Protein AF-0000000084597055 (afdb_homodimer)

Structure (mmCIF, N/CA/C/O backbone):
data_AF-0000000084597055-model_v1
#
loop_
_entity.id
_entity.type
_entity.pdbx_description
1 polymer 'Putative transmembrane protein'
#
loop_
_atom_site.group_PDB
_atom_site.id
_atom_site.type_symbol
_atom_site.label_atom_id
_atom_site.label_alt_id
_atom_site.label_comp_id
_atom_site.label_asym_id
_atom_site.label_entity_id
_atom_site.label_seq_id
_atom_site.pdbx_PDB_ins_code
_atom_site.Cartn_x
_atom_site.Cartn_y
_atom_site.Cartn_z
_atom_site.occupancy
_atom_site.B_iso_or_equiv
_atom_site.auth_seq_id
_atom_site.auth_comp_id
_atom_site.auth_asym_id
_atom_site.auth_atom_id
_atom_site.pdbx_PDB_model_num
ATOM 1 N N . MET A 1 1 ? 51.719 16.391 -6.469 1 19.86 1 MET A N 1
ATOM 2 C CA . MET A 1 1 ? 51.812 16.781 -5.066 1 19.86 1 MET A CA 1
ATOM 3 C C . MET A 1 1 ? 50.75 16.078 -4.23 1 19.86 1 MET A C 1
ATOM 5 O O . MET A 1 1 ? 49.688 15.695 -4.746 1 19.86 1 MET A O 1
ATOM 9 N N . SER A 1 2 ? 51.156 15.594 -3.059 1 24.47 2 SER A N 1
ATOM 10 C CA . SER A 1 2 ? 50.594 14.547 -2.217 1 24.47 2 SER A CA 1
ATOM 11 C C . SER A 1 2 ? 49.156 14.898 -1.775 1 24.47 2 SER A C 1
ATOM 13 O O . SER A 1 2 ? 48.938 16 -1.281 1 24.47 2 SER A O 1
ATOM 15 N N . LEU A 1 3 ? 48.156 14.359 -2.572 1 30.52 3 LEU A N 1
ATOM 16 C CA . LEU A 1 3 ? 46.75 14.461 -2.225 1 30.52 3 LEU A CA 1
ATOM 17 C C . LEU A 1 3 ? 46.562 14.352 -0.718 1 30.52 3 LEU A C 1
ATOM 19 O O . LEU A 1 3 ? 45.406 14.359 -0.235 1 30.52 3 LEU A O 1
ATOM 23 N N . LEU A 1 4 ? 47.5 13.734 0.01 1 32 4 LEU A N 1
ATOM 24 C CA . LEU A 1 4 ? 47.5 13.703 1.469 1 32 4 LEU A CA 1
ATOM 25 C C . LEU A 1 4 ? 47.75 15.102 2.039 1 32 4 LEU A C 1
ATOM 27 O O . LEU A 1 4 ? 48.5 15.883 1.48 1 32 4 LEU A O 1
ATOM 31 N N . PRO A 1 5 ? 46.844 15.859 2.656 1 31.8 5 PRO A N 1
ATOM 32 C CA . PRO A 1 5 ? 47.219 17.141 3.24 1 31.8 5 PRO A CA 1
ATOM 33 C C . PRO A 1 5 ? 48.719 17.219 3.562 1 31.8 5 PRO A C 1
ATOM 35 O O . PRO A 1 5 ? 49.344 16.188 3.818 1 31.8 5 PRO A O 1
ATOM 38 N N . PRO A 1 6 ? 49.375 18.312 3.029 1 28.05 6 PRO A N 1
ATOM 39 C CA . PRO A 1 6 ? 50.781 18.406 3.42 1 28.05 6 PRO A CA 1
ATOM 40 C C . PRO A 1 6 ? 51 18.219 4.922 1 28.05 6 PRO A C 1
ATOM 42 O O . PRO A 1 6 ? 50.219 18.734 5.723 1 28.05 6 PRO A O 1
ATOM 45 N N . PHE A 1 7 ? 51.469 17.156 5.422 1 29.77 7 PHE A N 1
ATOM 46 C CA . PHE A 1 7 ? 51.938 17.141 6.809 1 29.77 7 PHE A CA 1
ATOM 47 C C . PHE A 1 7 ? 52.562 18.469 7.176 1 29.77 7 PHE A C 1
ATOM 49 O O . PHE A 1 7 ? 53.219 19.109 6.34 1 29.77 7 PHE A O 1
ATOM 56 N N . GLU A 1 8 ? 51.969 19.328 8 1 31.2 8 GLU A N 1
ATOM 57 C CA . GLU A 1 8 ? 52.719 20.484 8.5 1 31.2 8 GLU A CA 1
ATOM 58 C C . GLU A 1 8 ? 54.219 20.266 8.367 1 31.2 8 GLU A C 1
ATOM 60 O O . GLU A 1 8 ? 54.719 19.156 8.555 1 31.2 8 GLU A O 1
ATOM 65 N N . ASP A 1 9 ? 54.875 21.188 7.711 1 30.33 9 ASP A N 1
ATOM 66 C CA . ASP A 1 9 ? 56.312 21.391 7.664 1 30.33 9 ASP A CA 1
ATOM 67 C C . ASP A 1 9 ? 56.938 21.219 9.047 1 30.33 9 ASP A C 1
ATOM 69 O O . ASP A 1 9 ? 57.094 22.172 9.797 1 30.33 9 ASP A O 1
ATOM 73 N N . VAL A 1 10 ? 56.562 20.375 9.969 1 30 10 VAL A N 1
ATOM 74 C CA . VAL A 1 10 ? 57.5 20.266 11.078 1 30 10 VAL A CA 1
ATOM 75 C C . VAL A 1 10 ? 58.938 20.312 10.539 1 30 10 VAL A C 1
ATOM 77 O O . VAL A 1 10 ? 59.188 19.906 9.398 1 30 10 VAL A O 1
ATOM 80 N N . HIS A 1 11 ? 59.906 21.031 11.172 1 30.56 11 HIS A N 1
ATOM 81 C CA . HIS A 1 11 ? 61.375 21.109 10.977 1 30.56 11 HIS A CA 1
ATOM 82 C C . HIS A 1 11 ? 61.906 19.844 10.305 1 30.56 11 HIS A C 1
ATOM 84 O O . HIS A 1 11 ? 61.281 18.781 10.406 1 30.56 11 HIS A O 1
ATOM 90 N N . SER A 1 12 ? 62.906 19.969 9.391 1 34.53 12 SER A N 1
ATOM 91 C CA . SER A 1 12 ? 63.875 19.078 8.734 1 34.53 12 SER A CA 1
ATOM 92 C C . SER A 1 12 ? 64.25 17.906 9.633 1 34.53 12 SER A C 1
ATOM 94 O O . SER A 1 12 ? 65.312 17.359 9.539 1 34.53 12 SER A O 1
ATOM 96 N N . SER A 1 13 ? 63.844 17.938 10.898 1 33.59 13 SER A N 1
ATOM 97 C CA . SER A 1 13 ? 64.375 16.812 11.688 1 33.59 13 SER A CA 1
ATOM 98 C C . SER A 1 13 ? 64.125 15.492 10.961 1 33.59 13 SER A C 1
ATOM 100 O O . SER A 1 13 ? 63.312 15.398 10.055 1 33.59 13 SER A O 1
ATOM 102 N N . ARG A 1 14 ? 64.75 14.258 11.578 1 33.31 14 ARG A N 1
ATOM 103 C CA . ARG A 1 14 ? 64.812 12.852 11.203 1 33.31 14 ARG A CA 1
ATOM 104 C C . ARG A 1 14 ? 63.438 12.336 10.781 1 33.31 14 ARG A C 1
ATOM 106 O O . ARG A 1 14 ? 62.562 12.07 11.633 1 33.31 14 ARG A O 1
ATOM 113 N N . LEU A 1 15 ? 62.688 12.883 9.914 1 40.34 15 LEU A N 1
ATOM 114 C CA . LEU A 1 15 ? 61.625 12.023 9.414 1 40.34 15 LEU A CA 1
ATOM 115 C C . LEU A 1 15 ? 61.969 10.555 9.633 1 40.34 15 LEU A C 1
ATOM 117 O O . LEU A 1 15 ? 63 10.078 9.164 1 40.34 15 LEU A O 1
ATOM 121 N N . ASN A 1 16 ? 61.75 10.055 10.82 1 49.59 16 ASN A N 1
ATOM 122 C CA . ASN A 1 16 ? 62.031 8.672 11.172 1 49.59 16 ASN A CA 1
ATOM 123 C C . ASN A 1 16 ? 61.906 7.742 9.969 1 49.59 16 ASN A C 1
ATOM 125 O O . ASN A 1 16 ? 61 7.91 9.148 1 49.59 16 ASN A O 1
ATOM 129 N N . SER A 1 17 ? 62.969 7.285 9.312 1 64.94 17 SER A N 1
ATOM 130 C CA . SER A 1 17 ? 63.188 6.305 8.258 1 64.94 17 SER A CA 1
ATOM 131 C C . SER A 1 17 ? 62 5.363 8.094 1 64.94 17 SER A C 1
ATOM 133 O O . SER A 1 17 ? 61.656 4.992 6.973 1 64.94 17 SER A O 1
ATOM 135 N N . ARG A 1 18 ? 61.281 5.25 9.148 1 69.75 18 ARG A N 1
ATOM 136 C CA . ARG A 1 18 ? 60.188 4.293 9.102 1 69.75 18 ARG A CA 1
ATOM 137 C C . ARG A 1 18 ? 58.938 4.906 8.453 1 69.75 18 ARG A C 1
ATOM 139 O O . ARG A 1 18 ? 58.312 4.277 7.605 1 69.75 18 ARG A O 1
ATOM 146 N N . GLU A 1 19 ? 58.625 6.195 8.703 1 75.81 19 GLU A N 1
ATOM 147 C CA . GLU A 1 19 ? 57.469 6.867 8.141 1 75.81 19 GLU A CA 1
ATOM 148 C C . GLU A 1 19 ? 57.625 7.109 6.645 1 75.81 19 GLU A C 1
ATOM 150 O O . GLU A 1 19 ? 56.688 6.977 5.875 1 75.81 19 GLU A O 1
ATOM 155 N N . GLY A 1 20 ? 58.781 7.48 6.289 1 77.12 20 GLY A N 1
ATOM 156 C CA . GLY A 1 20 ? 59.094 7.66 4.879 1 77.12 20 GLY A CA 1
ATOM 157 C C . GLY A 1 20 ? 58.938 6.387 4.07 1 77.12 20 GLY A C 1
ATOM 158 O O . GLY A 1 20 ? 58.406 6.41 2.951 1 77.12 20 GLY A O 1
ATOM 159 N N . LEU A 1 21 ? 59.312 5.344 4.719 1 82.81 21 LEU A N 1
ATOM 160 C CA . LEU A 1 21 ? 59.188 4.047 4.059 1 82.81 21 LEU A CA 1
ATOM 161 C C . LEU A 1 21 ? 57.719 3.65 3.908 1 82.81 21 LEU A C 1
ATOM 163 O O . LEU A 1 21 ? 57.312 3.131 2.865 1 82.81 21 LEU A O 1
ATOM 167 N N . GLU A 1 22 ? 57.031 3.891 4.922 1 86.56 22 GLU A N 1
ATOM 168 C CA . GLU A 1 22 ? 55.594 3.564 4.879 1 86.56 22 GLU A CA 1
ATOM 169 C C . GLU A 1 22 ? 54.875 4.379 3.812 1 86.56 22 GLU A C 1
ATOM 171 O O . GLU A 1 22 ? 54.031 3.854 3.088 1 86.56 22 GLU A O 1
ATOM 176 N N . GLU A 1 23 ? 55.188 5.574 3.721 1 87 23 GLU A N 1
ATOM 177 C CA . GLU A 1 23 ? 54.594 6.434 2.701 1 87 23 GLU A CA 1
ATOM 178 C C . GLU A 1 23 ? 54.938 5.945 1.298 1 87 23 GLU A C 1
ATOM 180 O O . GLU A 1 23 ? 54.094 5.984 0.395 1 87 23 GLU A O 1
ATOM 185 N N . TRP A 1 24 ? 56.156 5.582 1.255 1 86.38 24 TRP A N 1
ATOM 186 C CA . TRP A 1 24 ? 56.594 5.07 -0.033 1 86.38 24 TRP A CA 1
ATOM 187 C C . TRP A 1 24 ? 55.875 3.791 -0.402 1 86.38 24 TRP A C 1
ATOM 189 O O . TRP A 1 24 ? 55.469 3.598 -1.561 1 86.38 24 TRP A O 1
ATOM 199 N N . MET A 1 25 ? 55.656 2.959 0.497 1 90.06 25 MET A N 1
ATOM 200 C CA . MET A 1 25 ? 54.938 1.718 0.261 1 90.06 25 MET A CA 1
ATOM 201 C C . MET A 1 25 ? 53.469 2.004 -0.143 1 90.06 25 MET A C 1
ATOM 203 O O . MET A 1 25 ? 52.969 1.389 -1.073 1 90.06 25 MET A O 1
ATOM 207 N N . VAL A 1 26 ? 52.906 2.924 0.535 1 92.44 26 VAL A N 1
ATOM 208 C CA . VAL A 1 26 ? 51.531 3.277 0.254 1 92.44 26 VAL A CA 1
ATOM 209 C C . VAL A 1 26 ? 51.406 3.871 -1.148 1 92.44 26 VAL A C 1
ATOM 211 O O . VAL A 1 26 ? 50.5 3.531 -1.905 1 92.44 26 VAL A O 1
ATOM 214 N N . ARG A 1 27 ? 52.312 4.676 -1.543 1 90.69 27 ARG A N 1
ATOM 215 C CA . ARG A 1 27 ? 52.312 5.293 -2.863 1 90.69 27 ARG A CA 1
ATOM 216 C C . ARG A 1 27 ? 52.438 4.246 -3.963 1 90.69 27 ARG A C 1
ATOM 218 O O . ARG A 1 27 ? 51.75 4.336 -4.996 1 90.69 27 ARG A O 1
ATOM 225 N N . GLY A 1 28 ? 53.312 3.375 -3.695 1 90.06 28 GLY A N 1
ATOM 226 C CA . GLY A 1 28 ? 53.469 2.289 -4.652 1 90.06 28 GLY A CA 1
ATOM 227 C C . GLY A 1 28 ? 52.219 1.448 -4.789 1 90.06 28 GLY A C 1
ATOM 228 O O . GLY A 1 28 ? 51.844 1.032 -5.895 1 90.06 28 GLY A O 1
ATOM 229 N N . THR A 1 29 ? 51.656 1.219 -3.684 1 93.38 29 THR A N 1
ATOM 230 C CA . THR A 1 29 ? 50.438 0.435 -3.684 1 93.38 29 THR A CA 1
ATOM 231 C C . THR A 1 29 ? 49.312 1.194 -4.383 1 93.38 29 THR A C 1
ATOM 233 O O . THR A 1 29 ? 48.5 0.597 -5.094 1 93.38 29 THR A O 1
ATOM 236 N N . LEU A 1 30 ? 49.188 2.482 -4.203 1 93.81 30 LEU A N 1
ATOM 237 C CA . LEU A 1 30 ? 48.156 3.295 -4.824 1 93.81 30 LEU A CA 1
ATOM 238 C C . LEU A 1 30 ? 48.25 3.234 -6.348 1 93.81 30 LEU A C 1
ATOM 240 O O . LEU A 1 30 ? 47.25 3.277 -7.043 1 93.81 30 LEU A O 1
ATOM 244 N N . ILE A 1 31 ? 49.438 3.127 -6.836 1 92.69 31 ILE A N 1
ATOM 245 C CA . ILE A 1 31 ? 49.625 3.014 -8.281 1 92.69 31 ILE A CA 1
ATOM 246 C C . ILE A 1 31 ? 49.031 1.696 -8.773 1 92.69 31 ILE A C 1
ATOM 248 O O . ILE A 1 31 ? 48.406 1.654 -9.828 1 92.69 31 ILE A O 1
ATOM 252 N N . GLN A 1 32 ? 49.25 0.709 -7.988 1 94.06 32 GLN A N 1
ATOM 253 C CA . GLN A 1 32 ? 48.688 -0.583 -8.352 1 94.06 32 GLN A CA 1
ATOM 254 C C . GLN A 1 32 ? 47.156 -0.556 -8.258 1 94.06 32 GLN A C 1
ATOM 256 O O . GLN A 1 32 ? 46.469 -1.129 -9.102 1 94.06 32 GLN A O 1
ATOM 261 N N . VAL A 1 33 ? 46.688 0.028 -7.215 1 96.5 33 VAL A N 1
ATOM 262 C CA . VAL A 1 33 ? 45.25 0.16 -7.02 1 96.5 33 VAL A CA 1
ATOM 263 C C . VAL A 1 33 ? 44.625 0.922 -8.195 1 96.5 33 VAL A C 1
ATOM 265 O O . VAL A 1 33 ? 43.562 0.554 -8.688 1 96.5 33 VAL A O 1
ATOM 268 N N . GLU A 1 34 ? 45.25 1.913 -8.648 1 95.44 34 GLU A N 1
ATOM 269 C CA . GLU A 1 34 ? 44.781 2.691 -9.789 1 95.44 34 GLU A CA 1
ATOM 270 C C . GLU A 1 34 ? 44.688 1.832 -11.047 1 95.44 34 GLU A C 1
ATOM 272 O O . GLU A 1 34 ? 43.719 1.893 -11.781 1 95.44 34 GLU A O 1
ATOM 277 N N . ARG A 1 35 ? 45.688 1.062 -11.266 1 94.19 35 ARG A N 1
ATOM 278 C CA . ARG A 1 35 ? 45.688 0.184 -12.438 1 94.19 35 ARG A CA 1
ATOM 279 C C . ARG A 1 35 ? 44.562 -0.838 -12.375 1 94.19 35 ARG A C 1
ATOM 281 O O . ARG A 1 35 ? 43.906 -1.092 -13.383 1 94.19 35 ARG A O 1
ATOM 288 N N . GLU A 1 36 ? 44.438 -1.375 -11.234 1 96.44 36 GLU A N 1
ATOM 289 C CA . GLU A 1 36 ? 43.406 -2.379 -11.07 1 96.44 36 GLU A CA 1
ATOM 290 C C . GLU A 1 36 ? 42.031 -1.753 -11.172 1 96.44 36 GLU A C 1
ATOM 292 O O . GLU A 1 36 ? 41.094 -2.355 -11.727 1 96.44 36 GLU A O 1
ATOM 297 N N . ALA A 1 37 ? 41.844 -0.58 -10.625 1 96.69 37 ALA A N 1
ATOM 298 C CA . ALA A 1 37 ? 40.562 0.121 -10.727 1 96.69 37 ALA A CA 1
ATOM 299 C C . ALA A 1 37 ? 40.219 0.431 -12.18 1 96.69 37 ALA A C 1
ATOM 301 O O . ALA A 1 37 ? 39.062 0.332 -12.586 1 96.69 37 ALA A O 1
ATOM 302 N N . GLU A 1 38 ? 41.219 0.752 -12.898 1 94.94 38 GLU A N 1
ATOM 303 C CA . GLU A 1 38 ? 41 1.006 -14.32 1 94.94 38 GLU A CA 1
ATOM 304 C C . GLU A 1 38 ? 40.625 -0.275 -15.062 1 94.94 38 GLU A C 1
ATOM 306 O O . GLU A 1 38 ? 39.812 -0.251 -15.977 1 94.94 38 GLU A O 1
ATOM 311 N N . ALA A 1 39 ? 41.25 -1.315 -14.641 1 95.81 39 ALA A N 1
ATOM 312 C CA . ALA A 1 39 ? 40.938 -2.602 -15.258 1 95.81 39 ALA A CA 1
ATOM 313 C C . ALA A 1 39 ? 39.5 -3.029 -14.961 1 95.81 39 ALA A C 1
ATOM 315 O O . ALA A 1 39 ? 38.812 -3.584 -15.828 1 95.81 39 ALA A O 1
ATOM 316 N N . LEU A 1 40 ? 39.125 -2.811 -13.789 1 96.5 40 LEU A N 1
ATOM 317 C CA . LEU A 1 40 ? 37.75 -3.15 -13.406 1 96.5 40 LEU A CA 1
ATOM 318 C C . LEU A 1 40 ? 36.75 -2.314 -14.188 1 96.5 40 LEU A C 1
ATOM 320 O O . LEU A 1 40 ? 35.625 -2.771 -14.461 1 96.5 40 LEU A O 1
ATOM 324 N N . ALA A 1 41 ? 37.125 -1.098 -14.492 1 94.94 41 ALA A N 1
ATOM 325 C CA . ALA A 1 41 ? 36.219 -0.17 -15.172 1 94.94 41 ALA A CA 1
ATOM 326 C C . ALA A 1 41 ? 36.281 -0.367 -16.688 1 94.94 41 ALA A C 1
ATOM 328 O O . ALA A 1 41 ? 35.5 0.248 -17.422 1 94.94 41 ALA A O 1
ATOM 329 N N . ASP A 1 42 ? 37.094 -1.248 -17.062 1 91.38 42 ASP A N 1
ATOM 330 C CA . ASP A 1 42 ? 37.281 -1.475 -18.484 1 91.38 42 ASP A CA 1
ATOM 331 C C . ASP A 1 42 ? 36.125 -2.273 -19.078 1 91.38 42 ASP A C 1
ATOM 333 O O . ASP A 1 42 ? 35.469 -3.064 -18.375 1 91.38 42 ASP A O 1
ATOM 337 N N . ASN A 1 43 ? 35.812 -2.105 -20.312 1 85.25 43 ASN A N 1
ATOM 338 C CA . ASN A 1 43 ? 34.656 -2.684 -20.984 1 85.25 43 ASN A CA 1
ATOM 339 C C . ASN A 1 43 ? 34.875 -4.16 -21.297 1 85.25 43 ASN A C 1
ATOM 341 O O . ASN A 1 43 ? 33.938 -4.949 -21.266 1 85.25 43 ASN A O 1
ATOM 345 N N . GLU A 1 44 ? 36.031 -4.598 -21.578 1 81.62 44 GLU A N 1
ATOM 346 C CA . GLU A 1 44 ? 36.281 -5.949 -22.062 1 81.62 44 GLU A CA 1
ATOM 347 C C . GLU A 1 44 ? 36.5 -6.926 -20.906 1 81.62 44 GLU A C 1
ATOM 349 O O . GLU A 1 44 ? 35.906 -8.008 -20.875 1 81.62 44 GLU A O 1
ATOM 354 N N . ARG A 1 45 ? 37.344 -6.52 -19.922 1 82.56 45 ARG A N 1
ATOM 355 C CA . ARG A 1 45 ? 37.75 -7.48 -18.891 1 82.56 45 ARG A CA 1
ATOM 356 C C . ARG A 1 45 ? 37.188 -7.094 -17.531 1 82.56 45 ARG A C 1
ATOM 358 O O . ARG A 1 45 ? 37.281 -7.863 -16.578 1 82.56 45 ARG A O 1
ATOM 365 N N . GLY A 1 46 ? 36.469 -6.023 -17.484 1 91.12 46 GLY A N 1
ATOM 366 C CA . GLY A 1 46 ? 36.094 -5.512 -16.188 1 91.12 46 GLY A CA 1
ATOM 367 C C . GLY A 1 46 ? 34.688 -5.965 -15.758 1 91.12 46 GLY A C 1
ATOM 368 O O . GLY A 1 46 ? 34.281 -7.074 -16.078 1 91.12 46 GLY A O 1
ATOM 369 N N . LEU A 1 47 ? 34.094 -5.211 -14.953 1 93.5 47 LEU A N 1
ATOM 370 C CA . LEU A 1 47 ? 32.781 -5.531 -14.383 1 93.5 47 LEU A CA 1
ATOM 371 C C . LEU A 1 47 ? 31.672 -5.305 -15.406 1 93.5 47 LEU A C 1
ATOM 373 O O . LEU A 1 47 ? 31.844 -4.516 -16.344 1 93.5 47 LEU A O 1
ATOM 377 N N . ASN A 1 48 ? 30.609 -6.008 -15.242 1 91 48 ASN A N 1
ATOM 378 C CA . ASN A 1 48 ? 29.484 -5.965 -16.172 1 91 48 ASN A CA 1
ATOM 379 C C . ASN A 1 48 ? 28.797 -4.598 -16.172 1 91 48 ASN A C 1
ATOM 381 O O . ASN A 1 48 ? 28.828 -3.893 -15.156 1 91 48 ASN A O 1
ATOM 385 N N . ARG A 1 49 ? 28.266 -4.297 -17.266 1 92.25 49 ARG A N 1
ATOM 386 C CA . ARG A 1 49 ? 27.516 -3.055 -17.438 1 92.25 49 ARG A CA 1
ATOM 387 C C . ARG A 1 49 ? 26.016 -3.314 -17.469 1 92.25 49 ARG A C 1
ATOM 389 O O . ARG A 1 49 ? 25.578 -4.418 -17.812 1 92.25 49 ARG A O 1
ATOM 396 N N . GLY A 1 50 ? 25.266 -2.305 -17.078 1 89.5 50 GLY A N 1
ATOM 397 C CA . GLY A 1 50 ? 23.812 -2.436 -17.047 1 89.5 50 GLY A CA 1
ATOM 398 C C . GLY A 1 50 ? 23.172 -2.273 -18.406 1 89.5 50 GLY A C 1
ATOM 399 O O . GLY A 1 50 ? 22.047 -2.723 -18.625 1 89.5 50 GLY A O 1
ATOM 400 N N . ALA A 1 51 ? 23.859 -1.671 -19.312 1 87.69 51 ALA A N 1
ATOM 401 C CA . ALA A 1 51 ? 23.328 -1.447 -20.641 1 87.69 51 ALA A CA 1
ATOM 402 C C . ALA A 1 51 ? 23.062 -2.771 -21.359 1 87.69 51 ALA A C 1
ATOM 404 O O . ALA A 1 51 ? 23.922 -3.662 -21.359 1 87.69 51 ALA A O 1
ATOM 405 N N . GLY A 1 52 ? 21.938 -2.961 -21.922 1 84.88 52 GLY A N 1
ATOM 406 C CA . GLY A 1 52 ? 21.594 -4.16 -22.656 1 84.88 52 GLY A CA 1
ATOM 407 C C . GLY A 1 52 ? 21.109 -5.293 -21.781 1 84.88 52 GLY A C 1
ATOM 408 O O . GLY A 1 52 ? 21.188 -6.461 -22.156 1 84.88 52 GLY A O 1
ATOM 409 N N . MET A 1 53 ? 20.672 -4.965 -20.656 1 88.69 53 MET A N 1
ATOM 410 C CA . MET A 1 53 ? 20.203 -5.957 -19.703 1 88.69 53 MET A CA 1
ATOM 411 C C . MET A 1 53 ? 19 -6.711 -20.234 1 88.69 53 MET A C 1
ATOM 413 O O . MET A 1 53 ? 18.078 -6.102 -20.766 1 88.69 53 MET A O 1
ATOM 417 N N . THR A 1 54 ? 19.062 -8.023 -20.156 1 91.12 54 THR A N 1
ATOM 418 C CA . THR A 1 54 ? 17.953 -8.906 -20.531 1 91.12 54 THR A CA 1
ATOM 419 C C . THR A 1 54 ? 17.594 -9.844 -19.375 1 91.12 54 THR A C 1
ATOM 421 O O . THR A 1 54 ? 18.375 -9.992 -18.438 1 91.12 54 THR A O 1
ATOM 424 N N . TRP A 1 55 ? 16.469 -10.406 -19.484 1 91.94 55 TRP A N 1
ATOM 425 C CA . TRP A 1 55 ? 16.047 -11.305 -18.422 1 91.94 55 TRP A CA 1
ATOM 426 C C . TRP A 1 55 ? 16.922 -12.555 -18.391 1 91.94 55 TRP A C 1
ATOM 428 O O . TRP A 1 55 ? 17.172 -13.125 -17.312 1 91.94 55 TRP A O 1
ATOM 438 N N . ASP A 1 56 ? 17.422 -12.961 -19.516 1 88.06 56 ASP A N 1
ATOM 439 C CA . ASP A 1 56 ? 18.328 -14.102 -19.562 1 88.06 56 ASP A CA 1
ATOM 440 C C . ASP A 1 56 ? 19.578 -13.836 -18.719 1 88.06 56 ASP A C 1
ATOM 442 O O . ASP A 1 56 ? 20.062 -14.727 -18.016 1 88.06 56 ASP A O 1
ATOM 446 N N . LEU A 1 57 ? 20.031 -12.648 -18.797 1 87.75 57 LEU A N 1
ATOM 447 C CA . LEU A 1 57 ? 21.188 -12.258 -18.016 1 87.75 57 LEU A CA 1
ATOM 448 C C . LEU A 1 57 ? 20.875 -12.242 -16.516 1 87.75 57 LEU A C 1
ATOM 450 O O . LEU A 1 57 ? 21.688 -12.656 -15.703 1 87.75 57 LEU A O 1
ATOM 454 N N . LEU A 1 58 ? 19.703 -11.812 -16.141 1 90.12 58 LEU A N 1
ATOM 455 C CA . LEU A 1 58 ? 19.312 -11.648 -14.75 1 90.12 58 LEU A CA 1
ATOM 456 C C . LEU A 1 58 ? 18.938 -12.992 -14.133 1 90.12 58 LEU A C 1
ATOM 458 O O . LEU A 1 58 ? 19 -13.156 -12.906 1 90.12 58 LEU A O 1
ATOM 462 N N . ASP A 1 59 ? 18.531 -13.891 -14.953 1 86.75 59 ASP A N 1
ATOM 463 C CA . ASP A 1 59 ? 18.109 -15.203 -14.469 1 86.75 59 ASP A CA 1
ATOM 464 C C . ASP A 1 59 ? 19.328 -16.094 -14.18 1 86.75 59 ASP A C 1
ATOM 466 O O . ASP A 1 59 ? 19.219 -17.062 -13.43 1 86.75 59 ASP A O 1
ATOM 470 N N . ASP A 1 60 ? 20.344 -15.664 -14.773 1 84.44 60 ASP A N 1
ATOM 471 C CA . ASP A 1 60 ? 21.578 -16.406 -14.539 1 84.44 60 ASP A CA 1
ATOM 472 C C . ASP A 1 60 ? 22.266 -15.93 -13.258 1 84.44 60 ASP A C 1
ATOM 474 O O . ASP A 1 60 ? 22.828 -14.836 -13.227 1 84.44 60 ASP A O 1
ATOM 478 N N . THR A 1 61 ? 22.375 -16.734 -12.305 1 81.06 61 THR A N 1
ATOM 479 C CA . THR A 1 61 ? 22.906 -16.391 -10.984 1 81.06 61 THR A CA 1
ATOM 480 C C . THR A 1 61 ? 24.391 -16.078 -11.07 1 81.06 61 THR A C 1
ATOM 482 O O . THR A 1 61 ? 24.922 -15.32 -10.258 1 81.06 61 THR A O 1
ATOM 485 N N . SER A 1 62 ? 25 -16.641 -12.086 1 81.06 62 SER A N 1
ATOM 486 C CA . SER A 1 62 ? 26.422 -16.422 -12.242 1 81.06 62 SER A CA 1
ATOM 487 C C . SER A 1 62 ? 26.719 -14.977 -12.656 1 81.06 62 SER A C 1
ATOM 489 O O . SER A 1 62 ? 27.781 -14.438 -12.352 1 81.06 62 SER A O 1
ATOM 491 N N . ASN A 1 63 ? 25.844 -14.375 -13.297 1 83.56 63 ASN A N 1
ATOM 492 C CA . ASN A 1 63 ? 26.016 -12.984 -13.703 1 83.56 63 ASN A CA 1
ATOM 493 C C . ASN A 1 63 ? 25.812 -12.023 -12.539 1 83.56 63 ASN A C 1
ATOM 495 O O . ASN A 1 63 ? 26.406 -10.953 -12.5 1 83.56 63 ASN A O 1
ATOM 499 N N . LEU A 1 64 ? 25.062 -12.461 -11.664 1 85.19 64 LEU A N 1
ATOM 500 C CA . LEU A 1 64 ? 24.75 -11.609 -10.523 1 85.19 64 LEU A CA 1
ATOM 501 C C . LEU A 1 64 ? 25.906 -11.586 -9.531 1 85.19 64 LEU A C 1
ATOM 503 O O . LEU A 1 64 ? 26.109 -10.594 -8.836 1 85.19 64 LEU A O 1
ATOM 507 N N . ASP A 1 65 ? 26.547 -12.68 -9.5 1 89.75 65 ASP A N 1
ATOM 508 C CA . ASP A 1 65 ? 27.703 -12.812 -8.617 1 89.75 65 ASP A CA 1
ATOM 509 C C . ASP A 1 65 ? 29 -12.469 -9.352 1 89.75 65 ASP A C 1
ATOM 511 O O . ASP A 1 65 ? 29.531 -13.305 -10.086 1 89.75 65 ASP A O 1
ATOM 515 N N . GLN A 1 66 ? 29.594 -11.359 -9.055 1 92.06 66 GLN A N 1
ATOM 516 C CA . GLN A 1 66 ? 30.781 -10.898 -9.781 1 92.06 66 GLN A CA 1
ATOM 517 C C . GLN A 1 66 ? 32.031 -11.031 -8.922 1 92.06 66 GLN A C 1
ATOM 519 O O . GLN A 1 66 ? 33.062 -10.414 -9.211 1 92.06 66 GLN A O 1
ATOM 524 N N . ARG A 1 67 ? 32 -11.742 -7.887 1 93.31 67 ARG A N 1
ATOM 525 C CA . ARG A 1 67 ? 33.094 -11.852 -6.945 1 93.31 67 ARG A CA 1
ATOM 526 C C . ARG A 1 67 ? 34.312 -12.484 -7.609 1 93.31 67 ARG A C 1
ATOM 528 O O . ARG A 1 67 ? 35.438 -12.008 -7.445 1 93.31 67 ARG A O 1
ATOM 535 N N . HIS A 1 68 ? 34.031 -13.398 -8.445 1 91.75 68 HIS A N 1
ATOM 536 C CA . HIS A 1 68 ? 35.156 -14.086 -9.109 1 91.75 68 HIS A CA 1
ATOM 537 C C . HIS A 1 68 ? 35.875 -13.148 -10.062 1 91.75 68 HIS A C 1
ATOM 539 O O . HIS A 1 68 ? 37.125 -13.125 -10.086 1 91.75 68 HIS A O 1
ATOM 545 N N . THR A 1 69 ? 35.156 -12.406 -10.766 1 93.5 69 THR A N 1
ATOM 546 C CA . THR A 1 69 ? 35.75 -11.438 -11.68 1 93.5 69 THR A CA 1
ATOM 547 C C . THR A 1 69 ? 36.531 -10.383 -10.906 1 93.5 69 THR A C 1
ATOM 549 O O . THR A 1 69 ? 37.656 -10.023 -11.305 1 93.5 69 THR A O 1
ATOM 552 N N . MET A 1 70 ? 36.062 -9.945 -9.82 1 95.75 70 MET A N 1
ATOM 553 C CA . MET A 1 70 ? 36.719 -8.922 -9.016 1 95.75 70 MET A CA 1
ATOM 554 C C . MET A 1 70 ? 38.031 -9.445 -8.43 1 95.75 70 MET A C 1
ATOM 556 O O . MET A 1 70 ? 39.031 -8.742 -8.414 1 95.75 70 MET A O 1
ATOM 560 N N . GLN A 1 71 ? 38 -10.648 -8.023 1 94.31 71 GLN A N 1
ATOM 561 C CA . GLN A 1 71 ? 39.188 -11.258 -7.418 1 94.31 71 GLN A CA 1
ATOM 562 C C . GLN A 1 71 ? 40.281 -11.477 -8.445 1 94.31 71 GLN A C 1
ATOM 564 O O . GLN A 1 71 ? 41.469 -11.305 -8.148 1 94.31 71 GLN A O 1
ATOM 569 N N . THR A 1 72 ? 39.906 -11.758 -9.633 1 93.88 72 THR A N 1
ATOM 570 C CA . THR A 1 72 ? 40.875 -12.078 -10.672 1 93.88 72 THR A CA 1
ATOM 571 C C . THR A 1 72 ? 41.438 -10.812 -11.305 1 93.88 72 THR A C 1
ATOM 573 O O . THR A 1 72 ? 42.625 -10.719 -11.555 1 93.88 72 THR A O 1
ATOM 576 N N . VAL A 1 73 ? 40.656 -9.805 -11.492 1 95.75 73 VAL A N 1
ATOM 577 C CA . VAL A 1 73 ? 41.031 -8.586 -12.195 1 95.75 73 VAL A CA 1
ATOM 578 C C . VAL A 1 73 ? 41.75 -7.641 -11.234 1 95.75 73 VAL A C 1
ATOM 580 O O . VAL A 1 73 ? 42.656 -6.906 -11.633 1 95.75 73 VAL A O 1
ATOM 583 N N . ALA A 1 74 ? 41.312 -7.68 -9.977 1 97.12 74 ALA A N 1
ATOM 584 C CA . ALA A 1 74 ? 41.844 -6.738 -9.008 1 97.12 74 ALA A CA 1
ATOM 585 C C . ALA A 1 74 ? 42.219 -7.441 -7.703 1 97.12 74 ALA A C 1
ATOM 587 O O . ALA A 1 74 ? 41.656 -7.141 -6.648 1 97.12 74 ALA A O 1
ATOM 588 N N . PRO A 1 75 ? 43.25 -8.195 -7.723 1 95.06 75 PRO A N 1
ATOM 589 C CA . PRO A 1 75 ? 43.594 -8.969 -6.535 1 95.06 75 PRO A CA 1
ATOM 590 C C . PRO A 1 75 ? 44.125 -8.094 -5.391 1 95.06 75 PRO A C 1
ATOM 592 O O . PRO A 1 75 ? 43.875 -8.414 -4.223 1 95.06 75 PRO A O 1
ATOM 595 N N . VAL A 1 76 ? 44.812 -7.012 -5.676 1 95.25 76 VAL A N 1
ATOM 596 C CA . VAL A 1 76 ? 45.344 -6.137 -4.637 1 95.25 76 VAL A CA 1
ATOM 597 C C . VAL A 1 76 ? 44.188 -5.422 -3.928 1 95.25 76 VAL A C 1
ATOM 599 O O . VAL A 1 76 ? 44.125 -5.383 -2.697 1 95.25 76 VAL A O 1
ATOM 602 N N . ILE A 1 77 ? 43.281 -4.891 -4.758 1 97.44 77 ILE A N 1
ATOM 603 C CA . ILE A 1 77 ? 42.094 -4.234 -4.18 1 97.44 77 ILE A CA 1
ATOM 604 C C . ILE A 1 77 ? 41.312 -5.227 -3.32 1 97.44 77 ILE A C 1
ATOM 606 O O . ILE A 1 77 ? 40.906 -4.891 -2.213 1 97.44 77 ILE A O 1
ATOM 610 N N . TRP A 1 78 ? 41.156 -6.406 -3.869 1 96.69 78 TRP A N 1
ATOM 611 C CA . TRP A 1 78 ? 40.406 -7.438 -3.145 1 96.69 78 TRP A CA 1
ATOM 612 C C . TRP A 1 78 ? 41.094 -7.758 -1.816 1 96.69 78 TRP A C 1
ATOM 614 O O . TRP A 1 78 ? 40.406 -7.934 -0.797 1 96.69 78 TRP A O 1
ATOM 624 N N . ALA A 1 79 ? 42.406 -7.789 -1.817 1 94.81 79 ALA A N 1
ATOM 625 C CA . ALA A 1 79 ? 43.156 -8.07 -0.599 1 94.81 79 ALA A CA 1
ATOM 626 C C . ALA A 1 79 ? 42.969 -6.953 0.423 1 94.81 79 ALA A C 1
ATOM 628 O O . ALA A 1 79 ? 42.875 -7.211 1.625 1 94.81 79 ALA A O 1
ATOM 629 N N . ILE A 1 80 ? 43.031 -5.824 -0.079 1 96.25 80 ILE A N 1
ATOM 630 C CA . ILE A 1 80 ? 42.844 -4.672 0.799 1 96.25 80 ILE A CA 1
ATOM 631 C C . ILE A 1 80 ? 41.469 -4.703 1.439 1 96.25 80 ILE A C 1
ATOM 633 O O . ILE A 1 80 ? 41.344 -4.555 2.656 1 96.25 80 ILE A O 1
ATOM 637 N N . MET A 1 81 ? 40.438 -4.902 0.621 1 97.31 81 MET A N 1
ATOM 638 C CA . MET A 1 81 ? 39.062 -4.965 1.132 1 97.31 81 MET A CA 1
ATOM 639 C C . MET A 1 81 ? 38.906 -6.113 2.121 1 97.31 81 MET A C 1
ATOM 641 O O . MET A 1 81 ? 38.188 -5.977 3.129 1 97.31 81 MET A O 1
ATOM 645 N N . SER A 1 82 ? 39.5 -7.156 1.802 1 95.69 82 SER A N 1
ATOM 646 C CA . SER A 1 82 ? 39.469 -8.312 2.691 1 95.69 82 SER A CA 1
ATOM 647 C C . SER A 1 82 ? 40.094 -7.992 4.043 1 95.69 82 SER A C 1
ATOM 649 O O . SER A 1 82 ? 39.594 -8.422 5.086 1 95.69 82 SER A O 1
ATOM 651 N N . THR A 1 83 ? 41.188 -7.277 3.975 1 95.44 83 THR A N 1
ATOM 652 C CA . THR A 1 83 ? 41.875 -6.898 5.203 1 95.44 83 THR A CA 1
ATOM 653 C C . THR A 1 83 ? 41 -5.996 6.059 1 95.44 83 THR A C 1
ATOM 655 O O . THR A 1 83 ? 41.031 -6.074 7.289 1 95.44 83 THR A O 1
ATOM 658 N N . ILE A 1 84 ? 40.281 -5.156 5.426 1 96.75 84 ILE A N 1
ATOM 659 C CA . ILE A 1 84 ? 39.406 -4.262 6.156 1 96.75 84 ILE A CA 1
ATOM 660 C C . ILE A 1 84 ? 38.219 -5.055 6.75 1 96.75 84 ILE A C 1
ATOM 662 O O . ILE A 1 84 ? 37.844 -4.844 7.906 1 96.75 84 ILE A O 1
ATOM 666 N N . ALA A 1 85 ? 37.656 -6.023 6.035 1 95.81 85 ALA A N 1
ATOM 667 C CA . ALA A 1 85 ? 36.375 -6.68 6.375 1 95.81 85 ALA A CA 1
ATOM 668 C C . ALA A 1 85 ? 36.625 -7.836 7.344 1 95.81 85 ALA A C 1
ATOM 670 O O . ALA A 1 85 ? 35.719 -8.18 8.133 1 95.81 85 ALA A O 1
ATOM 671 N N . PHE A 1 86 ? 37.781 -8.422 7.305 1 91.44 86 PHE A N 1
ATOM 672 C CA . PHE A 1 86 ? 38.031 -9.617 8.102 1 91.44 86 PHE A CA 1
ATOM 673 C C . PHE A 1 86 ? 38.938 -9.297 9.289 1 91.44 86 PHE A C 1
ATOM 675 O O . PHE A 1 86 ? 39.781 -8.406 9.203 1 91.44 86 PHE A O 1
ATOM 682 N N . LEU A 1 87 ? 38.625 -10 10.43 1 81 87 LEU A N 1
ATOM 683 C CA . LEU A 1 87 ? 39.5 -9.922 11.578 1 81 87 LEU A CA 1
ATOM 684 C C . LEU A 1 87 ? 40.656 -10.906 11.43 1 81 87 LEU A C 1
ATOM 686 O O . LEU A 1 87 ? 40.469 -12.07 11.062 1 81 87 LEU A O 1
ATOM 690 N N . HIS A 1 88 ? 41.844 -10.422 11.367 1 63.06 88 HIS A N 1
ATOM 691 C CA . HIS A 1 88 ? 43 -11.312 11.328 1 63.06 88 HIS A CA 1
ATOM 692 C C . HIS A 1 88 ? 43.5 -11.617 12.734 1 63.06 88 HIS A C 1
ATOM 694 O O . HIS A 1 88 ? 43.875 -10.703 13.469 1 63.06 88 HIS A O 1
ATOM 700 N N . ARG A 1 89 ? 42.844 -12.461 13.672 1 49.06 89 ARG A N 1
ATOM 701 C CA . ARG A 1 89 ? 43.406 -12.797 14.977 1 49.06 89 ARG A CA 1
ATOM 702 C C . ARG A 1 89 ? 44.75 -13.492 14.836 1 49.06 89 ARG A C 1
ATOM 704 O O . ARG A 1 89 ? 44.875 -14.453 14.078 1 49.06 89 ARG A O 1
ATOM 711 N N . PRO A 1 90 ? 45.75 -12.914 15.406 1 42.75 90 PRO A N 1
ATOM 712 C CA . PRO A 1 90 ? 47 -13.68 15.484 1 42.75 90 PRO A CA 1
ATOM 713 C C . PRO A 1 90 ? 46.844 -15.008 16.219 1 42.75 90 PRO A C 1
ATOM 715 O O . PRO A 1 90 ? 46.312 -15.031 17.328 1 42.75 90 PRO A O 1
ATOM 718 N N . SER A 1 91 ? 46.531 -16.203 15.734 1 35.25 91 SER A N 1
ATOM 719 C CA . SER A 1 91 ? 46.719 -17.406 16.547 1 35.25 91 SER A CA 1
ATOM 720 C C . SER A 1 91 ? 48 -17.359 17.344 1 35.25 91 SER A C 1
ATOM 722 O O . SER A 1 91 ? 49 -16.781 16.875 1 35.25 91 SER A O 1
ATOM 724 N N . SER A 1 92 ? 48.125 -17.609 18.75 1 35.56 92 SER A N 1
ATOM 725 C CA . SER A 1 92 ? 49.375 -17.766 19.484 1 35.56 92 SER A CA 1
ATOM 726 C C . SER A 1 92 ? 50.469 -18.344 18.578 1 35.56 92 SER A C 1
ATOM 728 O O . SER A 1 92 ? 51.594 -17.906 18.641 1 35.56 92 SER A O 1
ATOM 730 N N . GLY A 1 93 ? 50.656 -19.859 18.672 1 31.2 93 GLY A N 1
ATOM 731 C CA . GLY A 1 93 ? 51.844 -20.516 18.172 1 31.2 93 GLY A CA 1
ATOM 732 C C . GLY A 1 93 ? 52.125 -20.172 16.719 1 31.2 93 GLY A C 1
ATOM 733 O O . GLY A 1 93 ? 53.094 -19.422 16.438 1 31.2 93 GLY A O 1
ATOM 734 N N . SER A 1 94 ? 51.844 -21.234 15.836 1 29.17 94 SER A N 1
ATOM 735 C CA . SER A 1 94 ? 52.312 -21.312 14.453 1 29.17 94 SER A CA 1
ATOM 736 C C . SER A 1 94 ? 51.844 -20.125 13.633 1 29.17 94 SER A C 1
ATOM 738 O O . SER A 1 94 ? 50.812 -19.531 13.938 1 29.17 94 SER A O 1
ATOM 740 N N . ASN A 1 95 ? 52.781 -19.5 12.844 1 29.59 95 ASN A N 1
ATOM 741 C CA . ASN A 1 95 ? 52.875 -18.453 11.844 1 29.59 95 ASN A CA 1
ATOM 742 C C . ASN A 1 95 ? 51.625 -18.375 10.969 1 29.59 95 ASN A C 1
ATOM 744 O O . ASN A 1 95 ? 51.594 -17.688 9.961 1 29.59 95 ASN A O 1
ATOM 748 N N . LEU A 1 96 ? 50.938 -19.531 10.758 1 27.95 96 LEU A N 1
ATOM 749 C CA . LEU A 1 96 ? 50.031 -19.594 9.617 1 27.95 96 LEU A CA 1
ATOM 750 C C . LEU A 1 96 ? 48.75 -18.828 9.914 1 27.95 96 LEU A C 1
ATOM 752 O O . LEU A 1 96 ? 48.094 -19.094 10.922 1 27.95 96 LEU A O 1
ATOM 756 N N . VAL A 1 97 ? 48.781 -17.562 9.625 1 31.16 97 VAL A N 1
ATOM 757 C CA . VAL A 1 97 ? 47.562 -16.75 9.492 1 31.16 97 VAL A CA 1
ATOM 758 C C . VAL A 1 97 ? 46.438 -17.609 8.938 1 31.16 97 VAL A C 1
ATOM 760 O O . VAL A 1 97 ? 46.5 -18.125 7.816 1 31.16 97 VAL A O 1
ATOM 763 N N . THR A 1 98 ? 45.938 -18.562 9.695 1 27.67 98 THR A N 1
ATOM 764 C CA . THR A 1 98 ? 44.781 -19.266 9.125 1 27.67 98 THR A CA 1
ATOM 765 C C . THR A 1 98 ? 43.75 -18.266 8.594 1 27.67 98 THR A C 1
ATOM 767 O O . THR A 1 98 ? 43.156 -17.516 9.359 1 27.67 98 THR A O 1
ATOM 770 N N . LEU A 1 99 ? 44.125 -17.469 7.512 1 30.67 99 LEU A N 1
ATOM 771 C CA . LEU A 1 99 ? 43.062 -16.828 6.77 1 30.67 99 LEU A CA 1
ATOM 772 C C . LEU A 1 99 ? 41.844 -17.719 6.715 1 30.67 99 LEU A C 1
ATOM 774 O O . LEU A 1 99 ? 41.938 -18.891 6.34 1 30.67 99 LEU A O 1
ATOM 778 N N . ASN A 1 100 ? 41.031 -17.828 7.633 1 32.09 100 ASN A N 1
ATOM 779 C CA . ASN A 1 100 ? 39.844 -18.562 7.23 1 32.09 100 ASN A CA 1
ATOM 780 C C . ASN A 1 100 ? 39.562 -18.406 5.734 1 32.09 100 ASN A C 1
ATOM 782 O O . ASN A 1 100 ? 39.375 -17.297 5.242 1 32.09 100 ASN A O 1
ATOM 786 N N . SER A 1 101 ? 40.375 -19.078 4.855 1 30.22 101 SER A N 1
ATOM 787 C CA . SER A 1 101 ? 40.375 -19.141 3.398 1 30.22 101 SER A CA 1
ATOM 788 C C . SER A 1 101 ? 39 -18.844 2.83 1 30.22 101 SER A C 1
ATOM 790 O O . SER A 1 101 ? 37.969 -19.234 3.41 1 30.22 101 SER A O 1
ATOM 792 N N . PRO A 1 102 ? 38.906 -17.75 1.966 1 34.75 102 PRO A N 1
ATOM 793 C CA . PRO A 1 102 ? 37.688 -17.578 1.175 1 34.75 102 PRO A CA 1
ATOM 794 C C . PRO A 1 102 ? 37.031 -18.922 0.817 1 34.75 102 PRO A C 1
ATOM 796 O O . PRO A 1 102 ? 35.844 -18.953 0.458 1 34.75 102 PRO A O 1
ATOM 799 N N . GLU A 1 103 ? 37.812 -19.938 0.592 1 32.94 103 GLU A N 1
ATOM 800 C CA . GLU A 1 103 ? 37.312 -21.234 0.141 1 32.94 103 GLU A CA 1
ATOM 801 C C . GLU A 1 103 ? 36.406 -21.859 1.187 1 32.94 103 GLU A C 1
ATOM 803 O O . GLU A 1 103 ? 35.562 -22.703 0.858 1 32.94 103 GLU A O 1
ATOM 808 N N . GLN A 1 104 ? 36.812 -21.828 2.438 1 35.09 104 GLN A N 1
ATOM 809 C CA . GLN A 1 104 ? 35.938 -22.516 3.381 1 35.09 104 GLN A CA 1
ATOM 810 C C . GLN A 1 104 ? 34.562 -21.844 3.479 1 35.09 104 GLN A C 1
ATOM 812 O O . GLN A 1 104 ? 33.594 -22.453 3.941 1 35.09 104 GLN A O 1
ATOM 817 N N . THR A 1 105 ? 34.594 -20.562 3.262 1 35.5 105 THR A N 1
ATOM 818 C CA . THR A 1 105 ? 33.25 -19.984 3.289 1 35.5 105 THR A CA 1
ATOM 819 C C . THR A 1 105 ? 32.5 -20.25 1.982 1 35.5 105 THR A C 1
ATOM 821 O O . THR A 1 105 ? 31.359 -19.859 1.823 1 35.5 105 THR A O 1
ATOM 824 N N . ALA A 1 106 ? 33.25 -20.5 0.899 1 33.28 106 ALA A N 1
ATOM 825 C CA . ALA A 1 106 ? 32.5 -20.875 -0.301 1 33.28 106 ALA A CA 1
ATOM 826 C C . ALA A 1 106 ? 31.719 -22.156 -0.078 1 33.28 106 ALA A C 1
ATOM 828 O O . ALA A 1 106 ? 31.031 -22.641 -0.982 1 33.28 106 ALA A O 1
ATOM 829 N N . GLU A 1 107 ? 32.438 -23.141 0.573 1 32.88 107 GLU A N 1
ATOM 830 C CA . GLU A 1 107 ? 31.547 -24.312 0.697 1 32.88 107 GLU A CA 1
ATOM 831 C C . GLU A 1 107 ? 30.172 -23.906 1.199 1 32.88 107 GLU A C 1
ATOM 833 O O . GLU A 1 107 ? 30.047 -23.062 2.09 1 32.88 107 GLU A O 1
ATOM 838 N N . GLY A 1 108 ? 29.234 -24.172 0.416 1 33.59 108 GLY A N 1
ATOM 839 C CA . GLY A 1 108 ? 27.781 -24.078 0.451 1 33.59 108 GLY A CA 1
ATOM 840 C C . GLY A 1 108 ? 27.203 -24.328 1.833 1 33.59 108 GLY A C 1
ATOM 841 O O . GLY A 1 108 ? 26.484 -25.297 2.051 1 33.59 108 GLY A O 1
ATOM 842 N N . LYS A 1 109 ? 27.984 -24.156 2.918 1 33.94 109 LYS A N 1
ATOM 843 C CA . LYS A 1 109 ? 27 -24.469 3.957 1 33.94 109 LYS A CA 1
ATOM 844 C C . LYS A 1 109 ? 25.688 -23.734 3.709 1 33.94 109 LYS A C 1
ATOM 846 O O . LYS A 1 109 ? 25.594 -22.531 3.924 1 33.94 109 LYS A O 1
ATOM 851 N N . LYS A 1 110 ? 25.016 -24.109 2.883 1 38.38 110 LYS A N 1
ATOM 852 C CA . LYS A 1 110 ? 23.594 -24.219 2.576 1 38.38 110 LYS A CA 1
ATOM 853 C C . LYS A 1 110 ? 22.75 -24.219 3.852 1 38.38 110 LYS A C 1
ATOM 855 O O . LYS A 1 110 ? 22.922 -25.094 4.711 1 38.38 110 LYS A O 1
ATOM 860 N N . GLY A 1 111 ? 22.688 -23.375 4.742 1 40.12 111 GLY A N 1
ATOM 861 C CA . GLY A 1 111 ? 21.672 -23.219 5.781 1 40.12 111 GLY A CA 1
ATOM 862 C C . GLY A 1 111 ? 22.078 -22.219 6.844 1 40.12 111 GLY A C 1
ATOM 863 O O . GLY A 1 111 ? 21.344 -22 7.812 1 40.12 111 GLY A O 1
ATOM 864 N N . THR A 1 112 ? 23.516 -21.859 7.059 1 45.88 112 THR A N 1
ATOM 865 C CA . THR A 1 112 ? 23.703 -21.188 8.344 1 45.88 112 THR A CA 1
ATOM 866 C C . THR A 1 112 ? 23.469 -19.688 8.211 1 45.88 112 THR A C 1
ATOM 868 O O . THR A 1 112 ? 23.672 -19.109 7.137 1 45.88 112 THR A O 1
ATOM 871 N N . GLY A 1 113 ? 22.594 -19.016 8.914 1 58.09 113 GLY A N 1
ATOM 872 C CA . GLY A 1 113 ? 22.109 -17.688 9.281 1 58.09 113 GLY A CA 1
ATOM 873 C C . GLY A 1 113 ? 23.219 -16.656 9.312 1 58.09 113 GLY A C 1
ATOM 874 O O . GLY A 1 113 ? 22.984 -15.508 9.711 1 58.09 113 GLY A O 1
ATOM 875 N N . VAL A 1 114 ? 24.578 -17 8.766 1 68.19 114 VAL A N 1
ATOM 876 C CA . VAL A 1 114 ? 25.625 -16.016 9.023 1 68.19 114 VAL A CA 1
ATOM 877 C C . VAL A 1 114 ? 25.906 -15.219 7.75 1 68.19 114 VAL A C 1
ATOM 879 O O . VAL A 1 114 ? 25.922 -15.781 6.648 1 68.19 114 VAL A O 1
ATOM 882 N N . ARG A 1 115 ? 26.266 -14.023 7.762 1 84.25 115 ARG A N 1
ATOM 883 C CA . ARG A 1 115 ? 26.578 -13.086 6.688 1 84.25 115 ARG A CA 1
ATOM 884 C C . ARG A 1 115 ? 27.953 -13.383 6.086 1 84.25 115 ARG A C 1
ATOM 886 O O . ARG A 1 115 ? 28.922 -13.625 6.816 1 84.25 115 ARG A O 1
ATOM 893 N N . ASP A 1 116 ? 28.031 -13.508 4.77 1 88.75 116 ASP A N 1
ATOM 894 C CA . ASP A 1 116 ? 29.266 -13.68 4.02 1 88.75 116 ASP A CA 1
ATOM 895 C C . ASP A 1 116 ? 29.891 -12.328 3.668 1 88.75 116 ASP A C 1
ATOM 897 O O . ASP A 1 116 ? 29.359 -11.602 2.822 1 88.75 116 ASP A O 1
ATOM 901 N N . PRO A 1 117 ? 31.016 -11.938 4.23 1 93.69 117 PRO A N 1
ATOM 902 C CA . PRO A 1 117 ? 31.625 -10.617 3.998 1 93.69 117 PRO A CA 1
ATOM 903 C C . PRO A 1 117 ? 32 -10.391 2.535 1 93.69 117 PRO A C 1
ATOM 905 O O . PRO A 1 117 ? 32.125 -9.242 2.1 1 93.69 117 PRO A O 1
ATOM 908 N N . THR A 1 118 ? 32.188 -11.516 1.81 1 93.88 118 THR A N 1
ATOM 909 C CA . THR A 1 118 ? 32.625 -11.367 0.422 1 93.88 118 THR A CA 1
ATOM 910 C C . THR A 1 118 ? 31.547 -10.695 -0.408 1 93.88 118 THR A C 1
ATOM 912 O O . THR A 1 118 ? 31.828 -10.008 -1.388 1 93.88 118 THR A O 1
ATOM 915 N N . PHE A 1 119 ? 30.344 -10.844 0.002 1 94.25 119 PHE A N 1
ATOM 916 C CA . PHE A 1 119 ? 29.281 -10.125 -0.675 1 94.25 119 PHE A CA 1
ATOM 917 C C . PHE A 1 119 ? 29.344 -8.633 -0.367 1 94.25 119 PHE A C 1
ATOM 919 O O . PHE A 1 119 ? 29.125 -7.801 -1.247 1 94.25 119 PHE A O 1
ATOM 926 N N . GLY A 1 120 ? 29.656 -8.344 0.91 1 96.19 120 GLY A N 1
ATOM 927 C CA . GLY A 1 120 ? 29.859 -6.945 1.262 1 96.19 120 GLY A CA 1
ATOM 928 C C . GLY A 1 120 ? 30.953 -6.273 0.466 1 96.19 120 GLY A C 1
ATOM 929 O O . GLY A 1 120 ? 30.812 -5.129 0.035 1 96.19 120 GLY A O 1
ATOM 930 N N . MET A 1 121 ? 31.984 -7.051 0.228 1 97 121 MET A N 1
ATOM 931 C CA . MET A 1 121 ? 33.125 -6.547 -0.546 1 97 121 MET A CA 1
ATOM 932 C C . MET A 1 121 ? 32.719 -6.289 -1.994 1 97 121 MET A C 1
ATOM 934 O O . MET A 1 121 ? 33.094 -5.27 -2.576 1 97 121 MET A O 1
ATOM 938 N N . MET A 1 122 ? 31.938 -7.215 -2.469 1 96.69 122 MET A N 1
ATOM 939 C CA . MET A 1 122 ? 31.484 -7.07 -3.848 1 96.69 122 MET A CA 1
ATOM 940 C C . MET A 1 122 ? 30.688 -5.781 -4.027 1 96.69 122 MET A C 1
ATOM 942 O O . MET A 1 122 ? 30.953 -5.008 -4.949 1 96.69 122 MET A O 1
ATOM 946 N N . PHE A 1 123 ? 29.812 -5.539 -3.139 1 97.44 123 PHE A N 1
ATOM 947 C CA . PHE A 1 123 ? 28.938 -4.383 -3.264 1 97.44 123 PHE A CA 1
ATOM 948 C C . PHE A 1 123 ? 29.688 -3.094 -2.971 1 97.44 123 PHE A C 1
ATOM 950 O O . PHE A 1 123 ? 29.469 -2.074 -3.633 1 97.44 123 PHE A O 1
ATOM 957 N N . ALA A 1 124 ? 30.562 -3.123 -2.01 1 97.94 124 ALA A N 1
ATOM 958 C CA . ALA A 1 124 ? 31.391 -1.953 -1.709 1 97.94 124 ALA A CA 1
ATOM 959 C C . ALA A 1 124 ? 32.219 -1.548 -2.918 1 97.94 124 ALA A C 1
ATOM 961 O O . ALA A 1 124 ? 32.281 -0.37 -3.281 1 97.94 124 ALA A O 1
ATOM 962 N N . LEU A 1 125 ? 32.812 -2.551 -3.465 1 97.69 125 LEU A N 1
ATOM 963 C CA . LEU A 1 125 ? 33.656 -2.283 -4.625 1 97.69 125 LEU A CA 1
ATOM 964 C C . LEU A 1 125 ? 32.844 -1.788 -5.801 1 97.69 125 LEU A C 1
ATOM 966 O O . LEU A 1 125 ? 33.25 -0.903 -6.547 1 97.69 125 LEU A O 1
ATOM 970 N N . SER A 1 126 ? 31.688 -2.369 -5.984 1 97.12 126 SER A N 1
ATOM 971 C CA . SER A 1 126 ? 30.797 -1.941 -7.059 1 97.12 126 SER A CA 1
ATOM 972 C C . SER A 1 126 ? 30.375 -0.486 -6.883 1 97.12 126 SER A C 1
ATOM 974 O O . SER A 1 126 ? 30.234 0.25 -7.863 1 97.12 126 SER A O 1
ATOM 976 N N . ILE A 1 127 ? 30.141 -0.077 -5.652 1 97.5 127 ILE A N 1
ATOM 977 C CA . ILE A 1 127 ? 29.781 1.307 -5.355 1 97.5 127 ILE A CA 1
ATOM 978 C C . ILE A 1 127 ? 30.922 2.234 -5.789 1 97.5 127 ILE A C 1
ATOM 980 O O . ILE A 1 127 ? 30.688 3.205 -6.516 1 97.5 127 ILE A O 1
ATOM 984 N N . LEU A 1 128 ? 32.094 1.859 -5.434 1 97.75 128 LEU A N 1
ATOM 985 C CA . LEU A 1 128 ? 33.25 2.717 -5.707 1 97.75 128 LEU A CA 1
ATOM 986 C C . LEU A 1 128 ? 33.5 2.816 -7.207 1 97.75 128 LEU A C 1
ATOM 988 O O . LEU A 1 128 ? 33.688 3.914 -7.738 1 97.75 128 LEU A O 1
ATOM 992 N N . VAL A 1 129 ? 33.469 1.686 -7.828 1 97 129 VAL A N 1
ATOM 993 C CA . VAL A 1 129 ? 33.781 1.657 -9.25 1 97 129 VAL A CA 1
ATOM 994 C C . VAL A 1 129 ? 32.719 2.404 -10.031 1 97 129 VAL A C 1
ATOM 996 O O . VAL A 1 129 ? 33 3.041 -11.047 1 97 129 VAL A O 1
ATOM 999 N N . SER A 1 130 ? 31.469 2.408 -9.578 1 95.5 130 SER A N 1
ATOM 1000 C CA . SER A 1 130 ? 30.375 3.084 -10.266 1 95.5 130 SER A CA 1
ATOM 1001 C C . SER A 1 130 ? 30.562 4.598 -10.242 1 95.5 130 SER A C 1
ATOM 1003 O O . SER A 1 130 ? 30.031 5.305 -11.109 1 95.5 130 SER A O 1
ATOM 1005 N N . PHE A 1 131 ? 31.234 5.098 -9.25 1 95.38 131 PHE A N 1
ATOM 1006 C CA . PHE A 1 131 ? 31.531 6.523 -9.219 1 95.38 131 PHE A CA 1
ATOM 1007 C C . PHE A 1 131 ? 32.656 6.867 -10.172 1 95.38 131 PHE A C 1
ATOM 1009 O O . PHE A 1 131 ? 32.688 7.957 -10.75 1 95.38 131 PHE A O 1
ATOM 1016 N N . ARG A 1 132 ? 33.594 5.918 -10.289 1 94.19 132 ARG A N 1
ATOM 1017 C CA . ARG A 1 132 ? 34.719 6.102 -11.219 1 94.19 132 ARG A CA 1
ATOM 1018 C C . ARG A 1 132 ? 34.219 6.129 -12.656 1 94.19 132 ARG A C 1
ATOM 1020 O O . ARG A 1 132 ? 34.656 6.973 -13.453 1 94.19 132 ARG A O 1
ATOM 1027 N N . ASN A 1 133 ? 33.375 5.133 -12.969 1 93.62 133 ASN A N 1
ATOM 1028 C CA . ASN A 1 133 ? 32.75 4.977 -14.281 1 93.62 133 ASN A CA 1
ATOM 1029 C C . ASN A 1 133 ? 31.281 4.637 -14.172 1 93.62 133 ASN A C 1
ATOM 1031 O O . ASN A 1 133 ? 30.922 3.486 -13.93 1 93.62 133 ASN A O 1
ATOM 1035 N N . PRO A 1 134 ? 30.422 5.586 -14.438 1 91.38 134 PRO A N 1
ATOM 1036 C CA . PRO A 1 134 ? 28.984 5.395 -14.234 1 91.38 134 PRO A CA 1
ATOM 1037 C C . PRO A 1 134 ? 28.391 4.352 -15.172 1 91.38 134 PRO A C 1
ATOM 1039 O O . PRO A 1 134 ? 27.25 3.9 -14.969 1 91.38 134 PRO A O 1
ATOM 1042 N N . LEU A 1 135 ? 29.203 3.924 -16.172 1 92.06 135 LEU A N 1
ATOM 1043 C CA . LEU A 1 135 ? 28.688 2.92 -17.094 1 92.06 135 LEU A CA 1
ATOM 1044 C C . LEU A 1 135 ? 28.797 1.522 -16.5 1 92.06 135 LEU A C 1
ATOM 1046 O O . LEU A 1 135 ? 28.141 0.591 -16.953 1 92.06 135 LEU A O 1
ATOM 1050 N N . VAL A 1 136 ? 29.75 1.363 -15.562 1 94.62 136 VAL A N 1
ATOM 1051 C CA . VAL A 1 136 ? 29.875 0.098 -14.844 1 94.62 136 VAL A CA 1
ATOM 1052 C C . VAL A 1 136 ? 28.859 0.061 -13.695 1 94.62 136 VAL A C 1
ATOM 1054 O O . VAL A 1 136 ? 29.219 0.343 -12.547 1 94.62 136 VAL A O 1
ATOM 1057 N N . ASN A 1 137 ? 27.594 -0.296 -14.031 1 95 137 ASN A N 1
ATOM 1058 C CA . ASN A 1 137 ? 26.516 -0.14 -13.055 1 95 137 ASN A CA 1
ATOM 1059 C C . ASN A 1 137 ? 25.578 -1.346 -13.055 1 95 137 ASN A C 1
ATOM 1061 O O . ASN A 1 137 ? 24.406 -1.219 -12.734 1 95 137 ASN A O 1
ATOM 1065 N N . PHE A 1 138 ? 26.094 -2.504 -13.438 1 95 138 PHE A N 1
ATOM 1066 C CA . PHE A 1 138 ? 25.25 -3.689 -13.516 1 95 138 PHE A CA 1
ATOM 1067 C C . PHE A 1 138 ? 24.656 -4.016 -12.156 1 95 138 PHE A C 1
ATOM 1069 O O . PHE A 1 138 ? 23.453 -4.262 -12.047 1 95 138 PHE A O 1
ATOM 1076 N N . VAL A 1 139 ? 25.453 -3.998 -11.133 1 95.25 139 VAL A N 1
ATOM 1077 C CA . VAL A 1 139 ? 25 -4.332 -9.789 1 95.25 139 VAL A CA 1
ATOM 1078 C C . VAL A 1 139 ? 23.969 -3.314 -9.32 1 95.25 139 VAL A C 1
ATOM 1080 O O . VAL A 1 139 ? 22.938 -3.684 -8.734 1 95.25 139 VAL A O 1
ATOM 1083 N N . GLN A 1 140 ? 24.188 -2.039 -9.617 1 96.69 140 GLN A N 1
ATOM 1084 C CA . GLN A 1 140 ? 23.25 -0.977 -9.258 1 96.69 140 GLN A CA 1
ATOM 1085 C C . GLN A 1 140 ? 21.906 -1.153 -9.977 1 96.69 140 GLN A C 1
ATOM 1087 O O . GLN A 1 140 ? 20.859 -0.872 -9.414 1 96.69 140 GLN A O 1
ATOM 1092 N N . CYS A 1 141 ? 22 -1.631 -11.18 1 96.62 141 CYS A N 1
ATOM 1093 C CA . CYS A 1 141 ? 20.797 -1.88 -11.961 1 96.62 141 CYS A CA 1
ATOM 1094 C C . CYS A 1 141 ? 19.984 -3.033 -11.367 1 96.62 141 CYS A C 1
ATOM 1096 O O . CYS A 1 141 ? 18.766 -2.951 -11.266 1 96.62 141 CYS A O 1
ATOM 1098 N N . VAL A 1 142 ? 20.672 -4.039 -11.039 1 96.06 142 VAL A N 1
ATOM 1099 C CA . VAL A 1 142 ? 20.031 -5.203 -10.445 1 96.06 142 VAL A CA 1
ATOM 1100 C C . VAL A 1 142 ? 19.328 -4.801 -9.156 1 96.06 142 VAL A C 1
ATOM 1102 O O . VAL A 1 142 ? 18.188 -5.203 -8.914 1 96.06 142 VAL A O 1
ATOM 1105 N N . VAL A 1 143 ? 19.984 -3.986 -8.352 1 96.94 143 VAL A N 1
ATOM 1106 C CA . VAL A 1 143 ? 19.406 -3.52 -7.102 1 96.94 143 VAL A CA 1
ATOM 1107 C C . VAL A 1 143 ? 18.156 -2.691 -7.387 1 96.94 143 VAL A C 1
ATOM 1109 O O . VAL A 1 143 ? 17.141 -2.844 -6.711 1 96.94 143 VAL A O 1
ATOM 1112 N N . ALA A 1 144 ? 18.234 -1.857 -8.367 1 97.31 144 ALA A N 1
ATOM 1113 C CA . ALA A 1 144 ? 17.094 -1.006 -8.719 1 97.31 144 ALA A CA 1
ATOM 1114 C C . ALA A 1 144 ? 15.906 -1.843 -9.156 1 97.31 144 ALA A C 1
ATOM 1116 O O . ALA A 1 144 ? 14.773 -1.595 -8.734 1 97.31 144 ALA A O 1
ATOM 1117 N N . VAL A 1 145 ? 16.109 -2.812 -9.984 1 96.5 145 VAL A N 1
ATOM 1118 C CA . VAL A 1 145 ? 15.039 -3.668 -10.469 1 96.5 145 VAL A CA 1
ATOM 1119 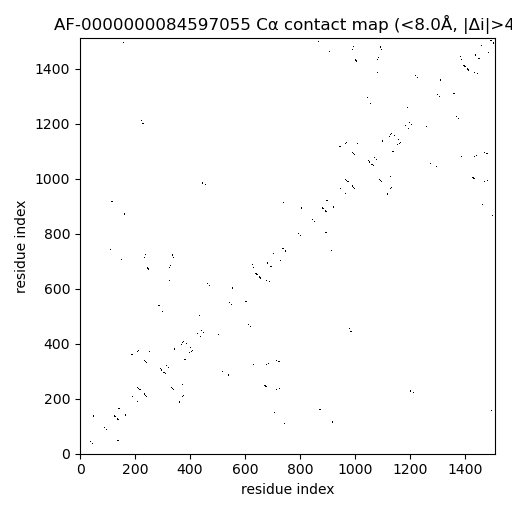C C . VAL A 1 145 ? 14.461 -4.484 -9.312 1 96.5 145 VAL A C 1
ATOM 1121 O O . VAL A 1 145 ? 13.25 -4.68 -9.227 1 96.5 145 VAL A O 1
ATOM 1124 N N . PHE A 1 146 ? 15.328 -4.926 -8.461 1 95.94 146 PHE A N 1
ATOM 1125 C CA . PHE A 1 146 ? 14.906 -5.656 -7.273 1 95.94 146 PHE A CA 1
ATOM 1126 C C . PHE A 1 146 ? 14.008 -4.789 -6.398 1 95.94 146 PHE A C 1
ATOM 1128 O O . PHE A 1 146 ? 12.969 -5.238 -5.926 1 95.94 146 PHE A O 1
ATOM 1135 N N . LEU A 1 147 ? 14.453 -3.555 -6.152 1 97 147 LEU A N 1
ATOM 1136 C CA . LEU A 1 147 ? 13.664 -2.613 -5.367 1 97 147 LEU A CA 1
ATOM 1137 C C . LEU A 1 147 ? 12.305 -2.365 -6.02 1 97 147 LEU A C 1
ATOM 1139 O O . LEU A 1 147 ? 11.289 -2.258 -5.328 1 97 147 LEU A O 1
ATOM 1143 N N . PHE A 1 148 ? 12.273 -2.307 -7.305 1 95.5 148 PHE A N 1
ATOM 1144 C CA . PHE A 1 148 ? 11.023 -2.125 -8.031 1 95.5 148 PHE A CA 1
ATOM 1145 C C . PHE A 1 148 ? 10.102 -3.324 -7.828 1 95.5 148 PHE A C 1
ATOM 1147 O O . PHE A 1 148 ? 8.898 -3.16 -7.621 1 95.5 148 PHE A O 1
ATOM 1154 N N . ALA A 1 149 ? 10.68 -4.449 -7.902 1 94.06 149 ALA A N 1
ATOM 1155 C CA . ALA A 1 149 ? 9.914 -5.68 -7.691 1 94.06 149 ALA A CA 1
ATOM 1156 C C . ALA A 1 149 ? 9.328 -5.723 -6.285 1 94.06 149 ALA A C 1
ATOM 1158 O O . ALA A 1 149 ? 8.281 -6.34 -6.062 1 94.06 149 ALA A O 1
ATOM 1159 N N . CYS A 1 150 ? 10.008 -5.07 -5.371 1 94.06 150 CYS A N 1
ATOM 1160 C CA . CYS A 1 150 ? 9.555 -5.035 -3.986 1 94.06 150 CYS A CA 1
ATOM 1161 C C . CYS A 1 150 ? 8.672 -3.816 -3.732 1 94.06 150 CYS A C 1
ATOM 1163 O O . CYS A 1 150 ? 8.352 -3.51 -2.584 1 94.06 150 CYS A O 1
ATOM 1165 N N . SER A 1 151 ? 8.352 -3.047 -4.762 1 91.88 151 SER A N 1
ATOM 1166 C CA . SER A 1 151 ? 7.484 -1.872 -4.688 1 91.88 151 SER A CA 1
ATOM 1167 C C . SER A 1 151 ? 8.062 -0.818 -3.748 1 91.88 151 SER A C 1
ATOM 1169 O O . SER A 1 151 ? 7.355 -0.284 -2.893 1 91.88 151 SER A O 1
ATOM 1171 N N . ALA A 1 152 ? 9.289 -0.619 -3.891 1 94 152 ALA A N 1
ATOM 1172 C CA . ALA A 1 152 ? 9.945 0.384 -3.055 1 94 152 ALA A CA 1
ATOM 1173 C C . ALA A 1 152 ? 9.516 1.793 -3.443 1 94 152 ALA A C 1
ATOM 1175 O O . ALA A 1 152 ? 9.273 2.072 -4.621 1 94 152 ALA A O 1
ATOM 1176 N N . HIS A 1 153 ? 9.461 2.645 -2.473 1 91.94 153 HIS A N 1
ATOM 1177 C CA . HIS A 1 153 ? 9.078 4.035 -2.689 1 91.94 153 HIS A CA 1
ATOM 1178 C C . HIS A 1 153 ? 10.141 4.781 -3.486 1 91.94 153 HIS A C 1
ATOM 1180 O O . HIS A 1 153 ? 11.336 4.5 -3.352 1 91.94 153 HIS A O 1
ATOM 1186 N N . LYS A 1 154 ? 9.734 5.781 -4.211 1 90.81 154 LYS A N 1
ATOM 1187 C CA . LYS A 1 154 ? 10.633 6.562 -5.062 1 90.81 154 LYS A CA 1
ATOM 1188 C C . LYS A 1 154 ? 11.75 7.203 -4.246 1 90.81 154 LYS A C 1
ATOM 1190 O O . LYS A 1 154 ? 12.867 7.363 -4.738 1 90.81 154 LYS A O 1
ATOM 1195 N N . THR A 1 155 ? 11.445 7.492 -3.027 1 92.75 155 THR A N 1
ATOM 1196 C CA . THR A 1 155 ? 12.406 8.156 -2.15 1 92.75 155 THR A CA 1
ATOM 1197 C C . THR A 1 155 ? 13.609 7.254 -1.896 1 92.75 155 THR A C 1
ATOM 1199 O O . THR A 1 155 ? 14.734 7.742 -1.731 1 92.75 155 THR A O 1
ATOM 1202 N N . VAL A 1 156 ? 13.43 5.977 -1.927 1 95.88 156 VAL A N 1
ATOM 1203 C CA . VAL A 1 156 ? 14.516 5.027 -1.693 1 95.88 156 VAL A CA 1
ATOM 1204 C C . VAL A 1 156 ? 15.516 5.094 -2.846 1 95.88 156 VAL A C 1
ATOM 1206 O O . VAL A 1 156 ? 16.734 5.109 -2.623 1 95.88 156 VAL A O 1
ATOM 1209 N N . TYR A 1 157 ? 15.016 5.258 -4.059 1 95.5 157 TYR A N 1
ATOM 1210 C CA . TYR A 1 157 ? 15.891 5.352 -5.223 1 95.5 157 TYR A CA 1
ATOM 1211 C C . TYR A 1 157 ? 16.719 6.633 -5.184 1 95.5 157 TYR A C 1
ATOM 1213 O O . TYR A 1 157 ? 17.891 6.629 -5.559 1 95.5 157 TYR A O 1
ATOM 1221 N N . ARG A 1 158 ? 16.094 7.66 -4.75 1 93.94 158 ARG A N 1
ATOM 1222 C CA . ARG A 1 158 ? 16.797 8.938 -4.664 1 93.94 158 ARG A CA 1
ATOM 1223 C C . ARG A 1 158 ? 17.969 8.859 -3.695 1 93.94 158 ARG A C 1
ATOM 1225 O O . ARG A 1 158 ? 19.078 9.281 -4.02 1 93.94 158 ARG A O 1
ATOM 1232 N N . ALA A 1 159 ? 17.688 8.273 -2.586 1 95.31 159 ALA A N 1
ATOM 1233 C CA . ALA A 1 159 ? 18.734 8.156 -1.567 1 95.31 159 ALA A CA 1
ATOM 1234 C C . ALA A 1 159 ? 19.828 7.188 -2.008 1 95.31 159 ALA A C 1
ATOM 1236 O O . ALA A 1 159 ? 21.016 7.508 -1.941 1 95.31 159 ALA A O 1
ATOM 1237 N N . PHE A 1 160 ? 19.484 6.051 -2.535 1 97.06 160 PHE A N 1
ATOM 1238 C CA . PHE A 1 160 ? 20.422 4.98 -2.84 1 97.06 160 PHE A CA 1
ATOM 1239 C C . PHE A 1 160 ? 21.219 5.305 -4.098 1 97.06 160 PHE A C 1
ATOM 1241 O O . PHE A 1 160 ? 22.344 4.82 -4.266 1 97.06 160 PHE A O 1
ATOM 1248 N N . ASN A 1 161 ? 20.625 6.129 -4.961 1 96.25 161 ASN A N 1
ATOM 1249 C CA . ASN A 1 161 ? 21.391 6.59 -6.117 1 96.25 161 ASN A CA 1
ATOM 1250 C C . ASN A 1 161 ? 22.547 7.5 -5.699 1 96.25 161 ASN A C 1
ATOM 1252 O O . ASN A 1 161 ? 23.641 7.426 -6.266 1 96.25 161 ASN A O 1
ATOM 1256 N N . ARG A 1 162 ? 22.312 8.289 -4.703 1 94.56 162 ARG A N 1
ATOM 1257 C CA . ARG A 1 162 ? 23.328 9.234 -4.238 1 94.56 162 ARG A CA 1
ATOM 1258 C C . ARG A 1 162 ? 24.5 8.516 -3.592 1 94.56 162 ARG A C 1
ATOM 1260 O O . ARG A 1 162 ? 25.641 9 -3.623 1 94.56 162 ARG A O 1
ATOM 1267 N N . ILE A 1 163 ? 24.25 7.336 -3.092 1 95.5 163 ILE A N 1
ATOM 1268 C CA . ILE A 1 163 ? 25.312 6.637 -2.396 1 95.5 163 ILE A CA 1
ATOM 1269 C C . ILE A 1 163 ? 25.891 5.543 -3.295 1 95.5 163 ILE A C 1
ATOM 1271 O O . ILE A 1 163 ? 26.719 4.742 -2.857 1 95.5 163 ILE A O 1
ATOM 1275 N N . GLY A 1 164 ? 25.422 5.402 -4.488 1 95.75 164 GLY A N 1
ATOM 1276 C CA . GLY A 1 164 ? 25.969 4.488 -5.477 1 95.75 164 GLY A CA 1
ATOM 1277 C C . GLY A 1 164 ? 25.453 3.066 -5.328 1 95.75 164 GLY A C 1
ATOM 1278 O O . GLY A 1 164 ? 26.078 2.121 -5.82 1 95.75 164 GLY A O 1
ATOM 1279 N N . MET A 1 165 ? 24.359 2.906 -4.676 1 96.38 165 MET A N 1
ATOM 1280 C CA . MET A 1 165 ? 23.812 1.573 -4.445 1 96.38 165 MET A CA 1
ATOM 1281 C C . MET A 1 165 ? 22.797 1.204 -5.523 1 96.38 165 MET A C 1
ATOM 1283 O O . MET A 1 165 ? 22.578 0.023 -5.801 1 96.38 165 MET A O 1
ATOM 1287 N N . SER A 1 166 ? 22.188 2.168 -6.066 1 97.06 166 SER A N 1
ATOM 1288 C CA . SER A 1 166 ? 21.172 1.962 -7.094 1 97.06 166 SER A CA 1
ATOM 1289 C C . SER A 1 166 ? 21.281 3.01 -8.195 1 97.06 166 SER A C 1
ATOM 1291 O O . SER A 1 166 ? 21.906 4.059 -8 1 97.06 166 SER A O 1
ATOM 1293 N N . VAL A 1 167 ? 20.766 2.691 -9.336 1 96.25 167 VAL A N 1
ATOM 1294 C CA . VAL A 1 167 ? 20.641 3.703 -10.375 1 96.25 167 VAL A CA 1
ATOM 1295 C C . VAL A 1 167 ? 19.438 4.605 -10.07 1 96.25 167 VAL A C 1
ATOM 1297 O O . VAL A 1 167 ? 18.656 4.32 -9.164 1 96.25 167 VAL A O 1
ATOM 1300 N N . SER A 1 168 ? 19.375 5.695 -10.789 1 93.81 168 SER A N 1
ATOM 1301 C CA . SER A 1 168 ? 18.25 6.621 -10.609 1 93.81 168 SER A CA 1
ATOM 1302 C C . SER A 1 168 ? 16.938 6 -11.07 1 93.81 168 SER A C 1
ATOM 1304 O O . SER A 1 168 ? 16.938 5.023 -11.82 1 93.81 168 SER A O 1
ATOM 1306 N N . HIS A 1 169 ? 15.859 6.535 -10.609 1 93.19 169 HIS A N 1
ATOM 1307 C CA . HIS A 1 169 ? 14.539 6.039 -10.977 1 93.19 169 HIS A CA 1
ATOM 1308 C C . HIS A 1 169 ? 14.297 6.18 -12.477 1 93.19 169 HIS A C 1
ATOM 1310 O O . HIS A 1 169 ? 13.664 5.316 -13.094 1 93.19 169 HIS A O 1
ATOM 1316 N N . SER A 1 170 ? 14.766 7.234 -13.016 1 91.88 170 SER A N 1
ATOM 1317 C CA . SER A 1 170 ? 14.609 7.445 -14.453 1 91.88 170 SER A CA 1
ATOM 1318 C C . SER A 1 170 ? 15.383 6.406 -15.25 1 91.88 170 SER A C 1
ATOM 1320 O O . SER A 1 170 ? 14.891 5.887 -16.25 1 91.88 170 SER A O 1
ATOM 1322 N N . THR A 1 171 ? 16.609 6.129 -14.812 1 93.62 171 THR A N 1
ATOM 1323 C CA . THR A 1 171 ? 17.422 5.098 -15.469 1 93.62 171 THR A CA 1
ATOM 1324 C C . THR A 1 171 ? 16.75 3.73 -15.336 1 93.62 171 THR A C 1
ATOM 1326 O O . THR A 1 171 ? 16.766 2.932 -16.266 1 93.62 171 THR A O 1
ATOM 1329 N N . LEU A 1 172 ? 16.234 3.467 -14.172 1 94.94 172 LEU A N 1
ATOM 1330 C CA . LEU A 1 172 ? 15.484 2.229 -13.961 1 94.94 172 LEU A CA 1
ATOM 1331 C C . LEU A 1 172 ? 14.383 2.076 -15 1 94.94 172 LEU A C 1
ATOM 1333 O O . LEU A 1 172 ? 14.195 0.993 -15.555 1 94.94 172 LEU A O 1
ATOM 1337 N N . HIS A 1 173 ? 13.664 3.15 -15.328 1 93.06 173 HIS A N 1
ATOM 1338 C CA . HIS A 1 173 ? 12.578 3.105 -16.312 1 93.06 173 HIS A CA 1
ATOM 1339 C C . HIS A 1 173 ? 13.102 2.686 -17.672 1 93.06 173 HIS A C 1
ATOM 1341 O O . HIS A 1 173 ? 12.438 1.928 -18.391 1 93.06 173 HIS A O 1
ATOM 1347 N N . GLY A 1 174 ? 14.258 3.203 -17.984 1 93.75 174 GLY A N 1
ATOM 1348 C CA . GLY A 1 174 ? 14.875 2.791 -19.234 1 93.75 174 GLY A CA 1
ATOM 1349 C C . GLY A 1 174 ? 15.211 1.311 -19.281 1 93.75 174 GLY A C 1
ATOM 1350 O O . GLY A 1 174 ? 14.945 0.637 -20.281 1 93.75 174 GLY A O 1
ATOM 1351 N N . HIS A 1 175 ? 15.719 0.811 -18.266 1 94.94 175 HIS A N 1
ATOM 1352 C CA . HIS A 1 175 ? 16.062 -0.604 -18.188 1 94.94 175 HIS A CA 1
ATOM 1353 C C . HIS A 1 175 ? 14.812 -1.48 -18.234 1 94.94 175 HIS A C 1
ATOM 1355 O O . HIS A 1 175 ? 14.828 -2.557 -18.828 1 94.94 175 HIS A O 1
ATOM 1361 N N . LEU A 1 176 ? 13.828 -1.052 -17.531 1 95.25 176 LEU A N 1
ATOM 1362 C CA . LEU A 1 176 ? 12.578 -1.806 -17.547 1 95.25 176 LEU A CA 1
ATOM 1363 C C . LEU A 1 176 ? 12 -1.881 -18.953 1 95.25 176 LEU A C 1
ATOM 1365 O O . LEU A 1 176 ? 11.406 -2.893 -19.328 1 95.25 176 LEU A O 1
ATOM 1369 N N . LYS A 1 177 ? 12.148 -0.825 -19.672 1 94.81 177 LYS A N 1
ATOM 1370 C CA . LYS A 1 177 ? 11.727 -0.837 -21.078 1 94.81 177 LYS A CA 1
ATOM 1371 C C . LYS A 1 177 ? 12.516 -1.871 -21.875 1 94.81 177 LYS A C 1
ATOM 1373 O O . LYS A 1 177 ? 11.938 -2.604 -22.688 1 94.81 177 LYS A O 1
ATOM 1378 N N . ASP A 1 178 ? 13.766 -1.9 -21.641 1 95 178 ASP A N 1
ATOM 1379 C CA . ASP A 1 178 ? 14.609 -2.883 -22.312 1 95 178 ASP A CA 1
ATOM 1380 C C . ASP A 1 178 ? 14.211 -4.305 -21.938 1 95 178 ASP A C 1
ATOM 1382 O O . ASP A 1 178 ? 14.148 -5.191 -22.781 1 95 178 ASP A O 1
ATOM 1386 N N . LEU A 1 179 ? 14.008 -4.465 -20.719 1 96.31 179 LEU A N 1
ATOM 1387 C CA . LEU A 1 179 ? 13.562 -5.773 -20.25 1 96.31 179 LEU A CA 1
ATOM 1388 C C . LEU A 1 179 ? 12.211 -6.141 -20.859 1 96.31 179 LEU A C 1
ATOM 1390 O O . LEU A 1 179 ? 11.969 -7.309 -21.172 1 96.31 179 LEU A O 1
ATOM 1394 N N . GLY A 1 180 ? 11.328 -5.141 -20.969 1 95.88 180 GLY A N 1
ATOM 1395 C CA . GLY A 1 180 ? 10.055 -5.367 -21.625 1 95.88 180 GLY A CA 1
ATOM 1396 C C . GLY A 1 180 ? 10.211 -5.828 -23.062 1 95.88 180 GLY A C 1
ATOM 1397 O O . GLY A 1 180 ? 9.508 -6.73 -23.516 1 95.88 180 GLY A O 1
ATOM 1398 N N . ALA A 1 181 ? 11.125 -5.207 -23.734 1 94.88 181 ALA A N 1
ATOM 1399 C CA . ALA A 1 181 ? 11.406 -5.609 -25.125 1 94.88 181 ALA A CA 1
ATOM 1400 C C . ALA A 1 181 ? 11.914 -7.047 -25.172 1 94.88 181 ALA A C 1
ATOM 1402 O O . ALA A 1 181 ? 11.555 -7.801 -26.078 1 94.88 181 ALA A O 1
ATOM 1403 N N . SER A 1 182 ? 12.703 -7.348 -24.266 1 94.25 182 SER A N 1
ATOM 1404 C CA . SER A 1 182 ? 13.203 -8.719 -24.172 1 94.25 182 SER A CA 1
ATOM 1405 C C . SER A 1 182 ? 12.07 -9.703 -23.922 1 94.25 182 SER A C 1
ATOM 1407 O O . SER A 1 182 ? 12.039 -10.781 -24.516 1 94.25 182 SER A O 1
ATOM 1409 N N . SER A 1 183 ? 11.234 -9.367 -23.062 1 95.94 183 SER A N 1
ATOM 1410 C CA . SER A 1 183 ? 10.086 -10.2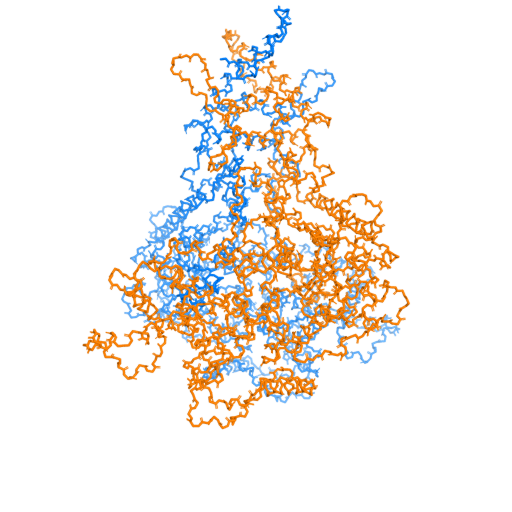19 -22.766 1 95.94 183 SER A CA 1
ATOM 1411 C C . SER A 1 183 ? 9.211 -10.406 -24 1 95.94 183 SER A C 1
ATOM 1413 O O . SER A 1 183 ? 8.727 -11.508 -24.266 1 95.94 183 SER A O 1
ATOM 1415 N N . ARG A 1 184 ? 9.031 -9.383 -24.703 1 96.06 184 ARG A N 1
ATOM 1416 C CA . ARG A 1 184 ? 8.242 -9.461 -25.938 1 96.06 184 ARG A CA 1
ATOM 1417 C C . ARG A 1 184 ? 8.906 -10.375 -26.953 1 96.06 184 ARG A C 1
ATOM 1419 O O . ARG A 1 184 ? 8.227 -11.117 -27.656 1 96.06 184 ARG A O 1
ATOM 1426 N N . ALA A 1 185 ? 10.164 -10.219 -27.031 1 96.06 185 ALA A N 1
ATOM 1427 C CA . ALA A 1 185 ? 10.906 -11.094 -27.938 1 96.06 185 ALA A CA 1
ATOM 1428 C C . ALA A 1 185 ? 10.742 -12.562 -27.531 1 96.06 185 ALA A C 1
ATOM 1430 O O . ALA A 1 185 ? 10.648 -13.438 -28.391 1 96.06 185 ALA A O 1
ATOM 1431 N N . ALA A 1 186 ? 10.75 -12.773 -26.266 1 95.62 186 ALA A N 1
ATOM 1432 C CA . ALA A 1 186 ? 10.562 -14.133 -25.766 1 95.62 186 ALA A CA 1
ATOM 1433 C C . ALA A 1 186 ? 9.172 -14.656 -26.141 1 95.62 186 ALA A C 1
ATOM 1435 O O . ALA A 1 186 ? 9.016 -15.828 -26.484 1 95.62 186 ALA A O 1
ATOM 1436 N N . LEU A 1 187 ? 8.18 -13.844 -26.047 1 97.62 187 LEU A N 1
ATOM 1437 C CA . LEU A 1 187 ? 6.828 -14.219 -26.422 1 97.62 187 LEU A CA 1
ATOM 1438 C C . LEU A 1 187 ? 6.762 -14.555 -27.922 1 97.62 187 LEU A C 1
ATOM 1440 O O . LEU A 1 187 ? 6.145 -15.547 -28.312 1 97.62 187 LEU A O 1
ATOM 1444 N N . LYS A 1 188 ? 7.387 -13.742 -28.688 1 97.44 188 LYS A N 1
ATOM 1445 C CA . LYS A 1 188 ? 7.449 -13.984 -30.125 1 97.44 188 LYS A CA 1
ATOM 1446 C C . LYS A 1 188 ? 8.109 -15.328 -30.422 1 97.44 188 LYS A C 1
ATOM 1448 O O . LYS A 1 188 ? 7.613 -16.094 -31.25 1 97.44 188 LYS A O 1
ATOM 1453 N N . THR A 1 189 ? 9.164 -15.539 -29.734 1 96.12 189 THR A N 1
ATOM 1454 C CA . THR A 1 189 ? 9.891 -16.781 -29.922 1 96.12 189 THR A CA 1
ATOM 1455 C C . THR A 1 189 ? 9.031 -17.984 -29.516 1 96.12 189 THR A C 1
ATOM 1457 O O . THR A 1 189 ? 9.062 -19.031 -30.172 1 96.12 189 THR A O 1
ATOM 1460 N N . LEU A 1 190 ? 8.328 -17.828 -28.5 1 96.69 190 LEU A N 1
ATOM 1461 C CA . LEU A 1 190 ? 7.441 -18.906 -28.047 1 96.69 190 LEU A CA 1
ATOM 1462 C C . LEU A 1 190 ? 6.387 -19.219 -29.109 1 96.69 190 LEU A C 1
ATOM 1464 O O . LEU A 1 190 ? 6.094 -20.391 -29.359 1 96.69 190 LEU A O 1
ATOM 1468 N N . GLY A 1 191 ? 5.785 -18.188 -29.672 1 97 191 GLY A N 1
ATOM 1469 C CA . GLY A 1 191 ? 4.84 -18.391 -30.766 1 97 191 GLY A CA 1
ATOM 1470 C C . GLY A 1 191 ? 5.449 -19.094 -31.969 1 97 191 GLY A C 1
ATOM 1471 O O . GLY A 1 191 ? 4.832 -19.984 -32.531 1 97 191 GLY A O 1
ATOM 1472 N N . GLN A 1 192 ? 6.625 -18.703 -32.281 1 95.06 192 GLN A N 1
ATOM 1473 C CA . GLN A 1 192 ? 7.324 -19.312 -33.406 1 95.06 192 GLN A CA 1
ATOM 1474 C C . GLN A 1 192 ? 7.637 -20.781 -33.156 1 95.06 192 GLN A C 1
ATOM 1476 O O . GLN A 1 192 ? 7.445 -21.625 -34 1 95.06 192 GLN A O 1
ATOM 1481 N N . ARG A 1 193 ? 8.062 -21.031 -31.969 1 94.75 193 ARG A N 1
ATOM 1482 C CA . ARG A 1 193 ? 8.398 -22.406 -31.594 1 94.75 193 ARG A CA 1
ATOM 1483 C C . ARG A 1 193 ? 7.164 -23.297 -31.625 1 94.75 193 ARG A C 1
ATOM 1485 O O . ARG A 1 193 ? 7.25 -24.469 -31.969 1 94.75 193 ARG A O 1
ATOM 1492 N N . ALA A 1 194 ? 6.086 -22.797 -31.203 1 95.5 194 ALA A N 1
ATOM 1493 C CA . ALA A 1 194 ? 4.848 -23.562 -31.234 1 95.5 194 ALA A CA 1
ATOM 1494 C C . ALA A 1 194 ? 4.473 -23.953 -32.656 1 95.5 194 ALA A C 1
ATOM 1496 O O . ALA A 1 194 ? 4.098 -25.109 -32.906 1 95.5 194 ALA A O 1
ATOM 1497 N N . TYR A 1 195 ? 4.586 -23.047 -33.562 1 93.69 195 TYR A N 1
ATOM 1498 C CA . TYR A 1 195 ? 4.301 -23.328 -34.969 1 93.69 195 TYR A CA 1
ATOM 1499 C C . TYR A 1 195 ? 5.273 -24.359 -35.5 1 93.69 195 TYR A C 1
ATOM 1501 O O . TYR A 1 195 ? 4.859 -25.328 -36.156 1 93.69 195 TYR A O 1
ATOM 1509 N N . GLU A 1 196 ? 6.531 -24.172 -35.188 1 92.81 196 GLU A N 1
ATOM 1510 C CA . GLU A 1 196 ? 7.551 -25.094 -35.688 1 92.81 196 GLU A CA 1
ATOM 1511 C C . GLU A 1 196 ? 7.336 -26.5 -35.125 1 92.81 196 GLU A C 1
ATOM 1513 O O . GLU A 1 196 ? 7.594 -27.484 -35.812 1 92.81 196 GLU A O 1
ATOM 1518 N N . SER A 1 197 ? 6.898 -26.531 -33.938 1 92 197 SER A N 1
ATOM 1519 C CA . SER A 1 197 ? 6.598 -27.812 -33.312 1 92 197 SER A CA 1
ATOM 1520 C C . SER A 1 197 ? 5.418 -28.5 -34 1 92 197 SER A C 1
ATOM 1522 O O . SER A 1 197 ? 5.434 -29.719 -34.188 1 92 197 SER A O 1
ATOM 1524 N N . SER A 1 198 ? 4.477 -27.75 -34.312 1 89.69 198 SER A N 1
ATOM 1525 C CA . SER A 1 198 ? 3.287 -28.312 -34.938 1 89.69 198 SER A CA 1
ATOM 1526 C C . SER A 1 198 ? 3.609 -28.844 -36.312 1 89.69 198 SER A C 1
ATOM 1528 O O . SER A 1 198 ? 2.994 -29.828 -36.781 1 89.69 198 SER A O 1
ATOM 1530 N N . LYS A 1 199 ? 4.555 -28.266 -36.969 1 87.75 199 LYS A N 1
ATOM 1531 C CA . LYS A 1 199 ? 4.941 -28.688 -38.312 1 87.75 199 LYS A CA 1
ATOM 1532 C C . LYS A 1 199 ? 6.117 -29.656 -38.281 1 87.75 199 LYS A C 1
ATOM 1534 O O . LYS A 1 199 ? 6.539 -30.172 -39.312 1 87.75 199 LYS A O 1
ATOM 1539 N N . GLN A 1 200 ? 6.578 -29.938 -37.062 1 82.38 200 GLN A N 1
ATOM 1540 C CA . GLN A 1 200 ? 7.715 -30.828 -36.875 1 82.38 200 GLN A CA 1
ATOM 1541 C C . GLN A 1 200 ? 8.922 -30.375 -37.688 1 82.38 200 GLN A C 1
ATOM 1543 O O . GLN A 1 200 ? 9.555 -31.172 -38.375 1 82.38 200 GLN A O 1
ATOM 1548 N N . LEU A 1 201 ? 9.07 -29.094 -37.688 1 81.81 201 LEU A N 1
ATOM 1549 C CA . LEU A 1 201 ? 10.156 -28.516 -38.469 1 81.81 201 LEU A CA 1
ATOM 1550 C C . LEU A 1 201 ? 11.477 -28.609 -37.719 1 81.81 201 LEU A C 1
ATOM 1552 O O . LEU A 1 201 ? 12.547 -28.531 -38.344 1 81.81 201 LEU A O 1
ATOM 1556 N N . THR A 1 202 ? 11.375 -28.672 -36.406 1 74.06 202 THR A N 1
ATOM 1557 C CA . THR A 1 202 ? 12.609 -28.688 -35.625 1 74.06 202 THR A CA 1
ATOM 1558 C C . THR A 1 202 ? 12.734 -29.984 -34.844 1 74.06 202 THR A C 1
ATOM 1560 O O . THR A 1 202 ? 11.734 -30.641 -34.562 1 74.06 202 THR A O 1
ATOM 1563 N N . LYS A 1 203 ? 13.969 -30.344 -34.656 1 67.12 203 LYS A N 1
ATOM 1564 C CA . LYS A 1 203 ? 14.297 -31.531 -33.875 1 67.12 203 LYS A CA 1
ATOM 1565 C C . LYS A 1 203 ? 14.211 -31.25 -32.375 1 67.12 203 LYS A C 1
ATOM 1567 O O . LYS A 1 203 ? 14.328 -32.156 -31.562 1 67.12 203 LYS A O 1
ATOM 1572 N N . GLU A 1 204 ? 13.953 -30 -32.125 1 65.5 204 GLU A N 1
ATOM 1573 C CA . GLU A 1 204 ? 13.898 -29.641 -30.703 1 65.5 204 GLU A CA 1
ATOM 1574 C C . GLU A 1 204 ? 12.617 -30.141 -30.047 1 65.5 204 GLU A C 1
ATOM 1576 O O . GLU A 1 204 ? 11.648 -30.453 -30.734 1 65.5 204 GLU A O 1
ATOM 1581 N N . PRO A 1 205 ? 12.781 -30.234 -28.75 1 72.25 205 PRO A N 1
ATOM 1582 C CA . PRO A 1 205 ? 11.57 -30.656 -28.047 1 72.25 205 PRO A CA 1
ATOM 1583 C C . PRO A 1 205 ? 10.383 -29.719 -28.312 1 72.25 205 PRO A C 1
ATOM 1585 O O . PRO A 1 205 ? 10.555 -28.5 -28.391 1 72.25 205 PRO A O 1
ATOM 1588 N N . GLN A 1 206 ? 9.328 -30.328 -28.641 1 81.12 206 GLN A N 1
ATOM 1589 C CA . GLN A 1 206 ? 8.109 -29.578 -28.938 1 81.12 206 GLN A CA 1
ATOM 1590 C C . GLN A 1 206 ? 7.746 -28.641 -27.797 1 81.12 206 GLN A C 1
ATOM 1592 O O . GLN A 1 206 ? 7.871 -29 -26.625 1 81.12 206 GLN A O 1
ATOM 1597 N N . GLN A 1 207 ? 7.488 -27.375 -28.219 1 91.62 207 GLN A N 1
ATOM 1598 C CA . GLN A 1 207 ? 7.098 -26.375 -27.234 1 91.62 207 GLN A CA 1
ATOM 1599 C C . GLN A 1 207 ? 5.785 -25.703 -27.625 1 91.62 207 GLN A C 1
ATOM 1601 O O . GLN A 1 207 ? 5.641 -25.203 -28.75 1 91.62 207 GLN A O 1
ATOM 1606 N N . TYR A 1 208 ? 4.82 -25.906 -26.812 1 96.5 208 TYR A N 1
ATOM 1607 C CA . TYR A 1 208 ? 3.52 -25.266 -26.969 1 96.5 208 TYR A CA 1
ATOM 1608 C C . TYR A 1 208 ? 3.213 -24.344 -25.797 1 96.5 208 TYR A C 1
ATOM 1610 O O . TYR A 1 208 ? 3.996 -24.25 -24.844 1 96.5 208 TYR A O 1
ATOM 1618 N N . PHE A 1 209 ? 2.191 -23.547 -25.938 1 97.88 209 PHE A N 1
ATOM 1619 C CA . PHE A 1 209 ? 1.834 -22.641 -24.859 1 97.88 209 PHE A CA 1
ATOM 1620 C C . PHE A 1 209 ? 0.322 -22.594 -24.672 1 97.88 209 PHE A C 1
ATOM 1622 O O . PHE A 1 209 ? -0.43 -23.016 -25.547 1 97.88 209 PHE A O 1
ATOM 1629 N N . MET A 1 210 ? -0.087 -22.203 -23.516 1 98.25 210 MET A N 1
ATOM 1630 C CA . MET A 1 210 ? -1.476 -21.891 -23.188 1 98.25 210 MET A CA 1
ATOM 1631 C C . MET A 1 210 ? -1.631 -20.438 -22.781 1 98.25 210 MET A C 1
ATOM 1633 O O . MET A 1 210 ? -0.727 -19.859 -22.172 1 98.25 210 MET A O 1
ATOM 1637 N N . LEU A 1 211 ? -2.744 -19.875 -23.188 1 98.56 211 LEU A N 1
ATOM 1638 C CA . LEU A 1 211 ? -3.043 -18.484 -22.828 1 98.56 211 LEU A CA 1
ATOM 1639 C C . LEU A 1 211 ? -3.992 -18.422 -21.625 1 98.56 211 LEU A C 1
ATOM 1641 O O . LEU A 1 211 ? -5.059 -19.047 -21.656 1 98.56 211 LEU A O 1
ATOM 1645 N N . ILE A 1 212 ? -3.576 -17.766 -20.578 1 98.44 212 ILE A N 1
ATOM 1646 C CA . ILE A 1 212 ? -4.445 -17.516 -19.438 1 98.44 212 ILE A CA 1
ATOM 1647 C C . ILE A 1 212 ? -4.742 -16.031 -19.328 1 98.44 212 ILE A C 1
ATOM 1649 O O . ILE A 1 212 ? -3.82 -15.211 -19.219 1 98.44 212 ILE A O 1
ATOM 1653 N N . PHE A 1 213 ? -5.977 -15.609 -19.359 1 97.38 213 PHE A N 1
ATOM 1654 C CA . PHE A 1 213 ? -6.285 -14.188 -19.328 1 97.38 213 PHE A CA 1
ATOM 1655 C C . PHE A 1 213 ? -7.402 -13.898 -18.328 1 97.38 213 PHE A C 1
ATOM 1657 O O . PHE A 1 213 ? -8.156 -14.797 -17.953 1 97.38 213 PHE A O 1
ATOM 1664 N N . ASP A 1 214 ? -7.469 -12.734 -17.828 1 95.5 214 ASP A N 1
ATOM 1665 C CA . ASP A 1 214 ? -8.422 -12.273 -16.812 1 95.5 214 ASP A CA 1
ATOM 1666 C C . ASP A 1 214 ? -8.633 -10.766 -16.906 1 95.5 214 ASP A C 1
ATOM 1668 O O . ASP A 1 214 ? -7.773 -10.039 -17.406 1 95.5 214 ASP A O 1
ATOM 1672 N N . ASN A 1 215 ? -9.789 -10.367 -16.438 1 93.06 215 ASN A N 1
ATOM 1673 C CA . ASN A 1 215 ? -10.109 -8.945 -16.438 1 93.06 215 ASN A CA 1
ATOM 1674 C C . ASN A 1 215 ? -9.398 -8.211 -15.305 1 93.06 215 ASN A C 1
ATOM 1676 O O . ASN A 1 215 ? -9.164 -8.773 -14.234 1 93.06 215 ASN A O 1
ATOM 1680 N N . VAL A 1 216 ? -9.008 -7.043 -15.57 1 90.56 216 VAL A N 1
ATOM 1681 C CA . VAL A 1 216 ? -8.43 -6.152 -14.57 1 90.56 216 VAL A CA 1
ATOM 1682 C C . VAL A 1 216 ? -9.211 -4.836 -14.539 1 90.56 216 VAL A C 1
ATOM 1684 O O . VAL A 1 216 ? -9.57 -4.301 -15.594 1 90.56 216 VAL A O 1
ATOM 1687 N N . ASN A 1 217 ? -9.539 -4.336 -13.289 1 85.12 217 ASN A N 1
ATOM 1688 C CA . ASN A 1 217 ? -10.305 -3.105 -13.133 1 85.12 217 ASN A CA 1
ATOM 1689 C C . ASN A 1 217 ? -9.625 -2.143 -12.164 1 85.12 217 ASN A C 1
ATOM 1691 O O . ASN A 1 217 ? -8.953 -2.57 -11.219 1 85.12 217 ASN A O 1
ATOM 1695 N N . LYS A 1 218 ? -9.664 -0.875 -12.508 1 77.88 218 LYS A N 1
ATOM 1696 C CA . LYS A 1 218 ? -9.188 0.179 -11.617 1 77.88 218 LYS A CA 1
ATOM 1697 C C . LYS A 1 218 ? -10.133 1.38 -11.641 1 77.88 218 LYS A C 1
ATOM 1699 O O . LYS A 1 218 ? -10.641 1.756 -12.695 1 77.88 218 LYS A O 1
ATOM 1704 N N . TYR A 1 219 ? -10.43 1.856 -10.438 1 69.25 219 TYR A N 1
ATOM 1705 C CA . TYR A 1 219 ? -11.266 3.047 -10.328 1 69.25 219 TYR A CA 1
ATOM 1706 C C . TYR A 1 219 ? -10.422 4.312 -10.398 1 69.25 219 TYR A C 1
ATOM 1708 O O . TYR A 1 219 ? -9.477 4.484 -9.625 1 69.25 219 TYR A O 1
ATOM 1716 N N . HIS A 1 220 ? -10.57 4.98 -11.438 1 64.31 220 HIS A N 1
ATOM 1717 C CA . HIS A 1 220 ? -9.906 6.273 -11.578 1 64.31 220 HIS A CA 1
ATOM 1718 C C . HIS A 1 220 ? -10.711 7.379 -10.906 1 64.31 220 HIS A C 1
ATOM 1720 O O . HIS A 1 220 ? -11.766 7.781 -11.406 1 64.31 220 HIS A O 1
ATOM 1726 N N . ALA A 1 221 ? -10.32 7.559 -9.711 1 55.22 221 ALA A N 1
ATOM 1727 C CA . ALA A 1 221 ? -10.938 8.703 -9.047 1 55.22 221 ALA A CA 1
ATOM 1728 C C . ALA A 1 221 ? -10.164 9.992 -9.352 1 55.22 221 ALA A C 1
ATOM 1730 O O . ALA A 1 221 ? -8.938 10.023 -9.242 1 55.22 221 ALA A O 1
ATOM 1731 N N . VAL A 1 222 ? -10.688 10.812 -10.219 1 52.81 222 VAL A N 1
ATOM 1732 C CA . VAL A 1 222 ? -10.047 12.094 -10.508 1 52.81 222 VAL A CA 1
ATOM 1733 C C . VAL A 1 222 ? -9.453 12.68 -9.227 1 52.81 222 VAL A C 1
ATOM 1735 O O . VAL A 1 222 ? -10.156 12.828 -8.227 1 52.81 222 VAL A O 1
ATOM 1738 N N . SER A 1 223 ? -8.305 12.336 -9.109 1 48.69 223 SER A N 1
ATOM 1739 C CA . SER A 1 223 ? -7.445 12.75 -8.008 1 48.69 223 SER A CA 1
ATOM 1740 C C . SER A 1 223 ? -7.75 14.18 -7.57 1 48.69 223 SER A C 1
ATOM 1742 O O . SER A 1 223 ? -8.57 14.859 -8.195 1 48.69 223 SER A O 1
ATOM 1744 N N . ARG A 1 224 ? -6.977 14.609 -6.676 1 48.88 224 ARG A N 1
ATOM 1745 C CA . ARG A 1 224 ? -6.855 15.883 -5.973 1 48.88 224 ARG A CA 1
ATOM 1746 C C . ARG A 1 224 ? -6.855 17.047 -6.949 1 48.88 224 ARG A C 1
ATOM 1748 O O . ARG A 1 224 ? -7.441 18.094 -6.672 1 48.88 224 ARG A O 1
ATOM 1755 N N . ARG A 1 225 ? -6.113 16.938 -8.227 1 43 225 ARG A N 1
ATOM 1756 C CA . ARG A 1 225 ? -6.059 18.062 -9.148 1 43 225 ARG A CA 1
ATOM 1757 C C . ARG A 1 225 ? -7.109 17.938 -10.25 1 43 225 ARG A C 1
ATOM 1759 O O . ARG A 1 225 ? -6.867 17.297 -11.273 1 43 225 ARG A O 1
ATOM 1766 N N . GLN A 1 226 ? -8.336 18.047 -9.844 1 48.19 226 GLN A N 1
ATOM 1767 C CA . GLN A 1 226 ? -9.43 17.906 -10.797 1 48.19 226 GLN A CA 1
ATOM 1768 C C . GLN A 1 226 ? -9.508 19.094 -11.742 1 48.19 226 GLN A C 1
ATOM 1770 O O . GLN A 1 226 ? -9.625 20.234 -11.297 1 48.19 226 GLN A O 1
ATOM 1775 N N . THR A 1 227 ? -8.617 19.031 -12.766 1 46.53 227 THR A N 1
ATOM 1776 C CA . THR A 1 227 ? -8.875 20.047 -13.773 1 46.53 227 THR A CA 1
ATOM 1777 C C . THR A 1 227 ? -10.25 19.844 -14.414 1 46.53 227 THR A C 1
ATOM 1779 O O . THR A 1 227 ? -10.836 18.766 -14.281 1 46.53 227 THR A O 1
ATOM 1782 N N . VAL A 1 228 ? -10.898 20.766 -14.859 1 44.22 228 VAL A N 1
ATOM 1783 C CA . VAL A 1 228 ? -12.227 20.828 -15.461 1 44.22 228 VAL A CA 1
ATOM 1784 C C . VAL A 1 228 ? -12.438 19.625 -16.375 1 44.22 228 VAL A C 1
ATOM 1786 O O . VAL A 1 228 ? -13.539 19.094 -16.453 1 44.22 228 VAL A O 1
ATOM 1789 N N . ALA A 1 229 ? -11.43 19.062 -16.891 1 45.81 229 ALA A N 1
ATOM 1790 C CA . ALA A 1 229 ? -11.625 18.078 -17.969 1 45.81 229 ALA A CA 1
ATOM 1791 C C . ALA A 1 229 ? -11.516 16.656 -17.438 1 45.81 229 ALA A C 1
ATOM 1793 O O . ALA A 1 229 ? -11.688 15.695 -18.188 1 45.81 229 ALA A O 1
ATOM 1794 N N . VAL A 1 230 ? -11.367 16.578 -16.156 1 55.06 230 VAL A N 1
ATOM 1795 C CA . VAL A 1 230 ? -11.039 15.211 -15.781 1 55.06 230 VAL A CA 1
ATOM 1796 C C . VAL A 1 230 ? -12.234 14.578 -15.07 1 55.06 230 VAL A C 1
ATOM 1798 O O . VAL A 1 230 ? -12.812 15.18 -14.164 1 55.06 230 VAL A O 1
ATOM 1801 N N . LYS A 1 231 ? -12.945 13.406 -15.672 1 59.72 231 LYS A N 1
ATOM 1802 C CA . LYS A 1 231 ? -14.102 12.672 -15.172 1 59.72 231 LYS A CA 1
ATOM 1803 C C . LYS A 1 231 ? -13.672 11.422 -14.406 1 59.72 231 LYS A C 1
ATOM 1805 O O . LYS A 1 231 ? -12.578 10.898 -14.633 1 59.72 231 LYS A O 1
ATOM 1810 N N . ASN A 1 232 ? -14.539 10.93 -13.273 1 64.25 232 ASN A N 1
ATOM 1811 C CA . ASN A 1 232 ? -14.352 9.641 -12.625 1 64.25 232 ASN A CA 1
ATOM 1812 C C . ASN A 1 232 ? -14.734 8.484 -13.539 1 64.25 232 ASN A C 1
ATOM 1814 O O . ASN A 1 232 ? -15.766 8.547 -14.227 1 64.25 232 ASN A O 1
ATOM 1818 N N . GLU A 1 233 ? -13.883 7.656 -13.805 1 69.62 233 GLU A N 1
ATOM 1819 C CA . GLU A 1 233 ? -14.18 6.566 -14.734 1 69.62 233 GLU A CA 1
ATOM 1820 C C . GLU A 1 233 ? -13.586 5.25 -14.242 1 69.62 233 GLU A C 1
ATOM 1822 O O . GLU A 1 233 ? -12.5 5.234 -13.648 1 69.62 233 GLU A O 1
ATOM 1827 N N . MET A 1 234 ? -14.469 4.191 -14.258 1 76.62 234 MET A N 1
ATOM 1828 C CA . MET A 1 234 ? -13.914 2.852 -14.086 1 76.62 234 MET A CA 1
ATOM 1829 C C . MET A 1 234 ? -13.156 2.414 -15.328 1 76.62 234 MET A C 1
ATOM 1831 O O . MET A 1 234 ? -13.719 2.359 -16.422 1 76.62 234 MET A O 1
ATOM 1835 N N . LYS A 1 235 ? -11.945 2.168 -15.141 1 82.62 235 LYS A N 1
ATOM 1836 C CA . LYS A 1 235 ? -11.133 1.699 -16.266 1 82.62 235 LYS A CA 1
ATOM 1837 C C . LYS A 1 235 ? -10.984 0.18 -16.234 1 82.62 235 LYS A C 1
ATOM 1839 O O . LYS A 1 235 ? -10.469 -0.385 -15.266 1 82.62 235 LYS A O 1
ATOM 1844 N N . ASN A 1 236 ? -11.547 -0.476 -17.281 1 88.81 236 ASN A N 1
ATOM 1845 C CA . ASN A 1 236 ? -11.484 -1.929 -17.406 1 88.81 236 ASN A CA 1
ATOM 1846 C C . ASN A 1 236 ? -10.469 -2.354 -18.469 1 88.81 236 ASN A C 1
ATOM 1848 O O . ASN A 1 236 ? -10.203 -1.608 -19.406 1 88.81 236 ASN A O 1
ATOM 1852 N N . GLY A 1 237 ? -9.836 -3.449 -18.234 1 93.5 237 GLY A N 1
ATOM 1853 C CA . GLY A 1 237 ? -8.883 -4.012 -19.188 1 93.5 237 GLY A CA 1
ATOM 1854 C C . GLY A 1 237 ? -8.656 -5.5 -18.984 1 93.5 237 GLY A C 1
ATOM 1855 O O . GLY A 1 237 ? -9.469 -6.18 -18.359 1 93.5 237 GLY A O 1
ATOM 1856 N N . THR A 1 238 ? -7.668 -6.055 -19.703 1 96.69 238 THR A N 1
ATOM 1857 C CA . THR A 1 238 ? -7.363 -7.48 -19.625 1 96.69 238 THR A CA 1
ATOM 1858 C C . THR A 1 238 ? -5.867 -7.707 -19.438 1 96.69 238 THR A C 1
ATOM 1860 O O . THR A 1 238 ? -5.047 -7.016 -20.047 1 96.69 238 THR A O 1
ATOM 1863 N N . ALA A 1 239 ? -5.562 -8.555 -18.516 1 97.06 239 ALA A N 1
ATOM 1864 C CA . ALA A 1 239 ? -4.203 -9.062 -18.344 1 97.06 239 ALA A CA 1
ATOM 1865 C C . ALA A 1 239 ? -4.117 -10.547 -18.688 1 97.06 239 ALA A C 1
ATOM 1867 O O . ALA A 1 239 ? -5.121 -11.258 -18.625 1 97.06 239 ALA A O 1
ATOM 1868 N N . ALA A 1 240 ? -2.932 -10.984 -19.125 1 98.19 240 ALA A N 1
ATOM 1869 C CA . ALA A 1 240 ? -2.803 -12.375 -19.547 1 98.19 240 ALA A CA 1
ATOM 1870 C C . ALA A 1 240 ? -1.385 -12.891 -19.328 1 98.19 240 ALA A C 1
ATOM 1872 O O . ALA A 1 240 ? -0.455 -12.102 -19.125 1 98.19 240 ALA A O 1
ATOM 1873 N N . THR A 1 241 ? -1.222 -14.18 -19.281 1 97.94 241 THR A N 1
ATOM 1874 C CA . THR A 1 241 ? 0.048 -14.883 -19.156 1 97.94 241 THR A CA 1
ATOM 1875 C C . THR A 1 241 ? 0.107 -16.078 -20.094 1 97.94 241 THR A C 1
ATOM 1877 O O . THR A 1 241 ? -0.898 -16.766 -20.297 1 97.94 241 THR A O 1
ATOM 1880 N N . ALA A 1 242 ? 1.23 -16.297 -20.719 1 98.38 242 ALA A N 1
ATOM 1881 C CA . ALA A 1 242 ? 1.488 -17.516 -21.484 1 98.38 242 ALA A CA 1
ATOM 1882 C C . ALA A 1 242 ? 2.23 -18.547 -20.656 1 98.38 242 ALA A C 1
ATOM 1884 O O . ALA A 1 242 ? 3.283 -18.266 -20.078 1 98.38 242 ALA A O 1
ATOM 1885 N N . VAL A 1 243 ? 1.674 -19.688 -20.562 1 97.56 243 VAL A N 1
ATOM 1886 C CA . VAL A 1 243 ? 2.311 -20.781 -19.812 1 97.56 243 VAL A CA 1
ATOM 1887 C C . VAL A 1 243 ? 2.85 -21.812 -20.797 1 97.56 243 VAL A C 1
ATOM 1889 O O . VAL A 1 243 ? 2.115 -22.312 -21.656 1 97.56 243 VAL A O 1
ATOM 1892 N N . VAL A 1 244 ? 4.098 -22.156 -20.703 1 96.81 244 VAL A N 1
ATOM 1893 C CA . VAL A 1 244 ? 4.703 -23.172 -21.547 1 96.81 244 VAL A CA 1
ATOM 1894 C C . VAL A 1 244 ? 4.215 -24.547 -21.141 1 96.81 244 VAL A C 1
ATOM 1896 O O . VAL A 1 244 ? 4.238 -24.891 -19.953 1 96.81 244 VAL A O 1
ATOM 1899 N N . LEU A 1 245 ? 3.756 -25.281 -22.094 1 96.94 245 LEU A N 1
ATOM 1900 C CA . LEU A 1 245 ? 3.184 -26.594 -21.812 1 96.94 245 LEU A CA 1
ATOM 1901 C C . LEU A 1 245 ? 4.277 -27.641 -21.688 1 96.94 245 LEU A C 1
ATOM 1903 O O . LEU A 1 245 ? 5.297 -27.578 -22.375 1 96.94 245 LEU A O 1
ATOM 1907 N N . GLU A 1 246 ? 4.008 -28.547 -20.781 1 93.56 246 GLU A N 1
ATOM 1908 C CA . GLU A 1 246 ? 4.941 -29.641 -20.516 1 93.56 246 GLU A CA 1
ATOM 1909 C C . GLU A 1 246 ? 4.27 -31 -20.703 1 93.56 246 GLU A C 1
ATOM 1911 O O . GLU A 1 246 ? 3.049 -31.109 -20.578 1 93.56 246 GLU A O 1
ATOM 1916 N N . ASP A 1 247 ? 5.07 -32.031 -21.094 1 93.12 247 ASP A N 1
ATOM 1917 C CA . ASP A 1 247 ? 4.594 -33.406 -21.25 1 93.12 247 ASP A CA 1
ATOM 1918 C C . ASP A 1 247 ? 3.453 -33.469 -22.266 1 93.12 247 ASP A C 1
ATOM 1920 O O . ASP A 1 247 ? 2.402 -34.062 -21.984 1 93.12 247 ASP A O 1
ATOM 1924 N N . VAL A 1 248 ? 3.684 -32.844 -23.438 1 95 248 VAL A N 1
ATOM 1925 C CA . VAL A 1 248 ? 2.707 -32.812 -24.516 1 95 248 VAL A CA 1
ATOM 1926 C C . VAL A 1 248 ? 2.996 -33.969 -25.5 1 95 248 VAL A C 1
ATOM 1928 O O . VAL A 1 248 ? 4.094 -34.031 -26.047 1 95 248 VAL A O 1
ATOM 1931 N N . PRO A 1 249 ? 1.981 -34.812 -25.625 1 93.19 249 PRO A N 1
ATOM 1932 C CA . PRO A 1 249 ? 2.184 -35.875 -26.625 1 93.19 249 PRO A CA 1
ATOM 1933 C C . PRO A 1 249 ? 2.404 -35.281 -28.031 1 93.19 249 PRO A C 1
ATOM 1935 O O . PRO A 1 249 ? 1.87 -34.219 -28.359 1 93.19 249 PRO A O 1
ATOM 1938 N N . LEU A 1 250 ? 3.033 -36.094 -28.844 1 89.94 250 LEU A N 1
ATOM 1939 C CA . LEU A 1 250 ? 3.34 -35.656 -30.203 1 89.94 250 LEU A CA 1
ATOM 1940 C C . LEU A 1 250 ? 2.062 -35.406 -31 1 89.94 250 LEU A C 1
ATOM 1942 O O . LEU A 1 250 ? 1.133 -36.219 -30.953 1 89.94 250 LEU A O 1
ATOM 1946 N N . ASP A 1 251 ? 1.881 -34.312 -31.656 1 88.75 251 ASP A N 1
ATOM 1947 C CA . ASP A 1 251 ? 0.801 -33.938 -32.562 1 88.75 251 ASP A CA 1
ATOM 1948 C C . ASP A 1 251 ? -0.508 -33.719 -31.797 1 88.75 251 ASP A C 1
ATOM 1950 O O . ASP A 1 251 ? -1.592 -33.875 -32.375 1 88.75 251 ASP A O 1
ATOM 1954 N N . ALA A 1 252 ? -0.385 -33.5 -30.5 1 94.5 252 ALA A N 1
ATOM 1955 C CA . ALA A 1 252 ? -1.583 -33.312 -29.688 1 94.5 252 ALA A CA 1
ATOM 1956 C C . ALA A 1 252 ? -2.383 -32.094 -30.141 1 94.5 252 ALA A C 1
ATOM 1958 O O . ALA A 1 252 ? -3.607 -32.062 -30.016 1 94.5 252 ALA A O 1
ATOM 1959 N N . PHE A 1 253 ? -1.661 -31.141 -30.766 1 96.06 253 PHE A N 1
ATOM 1960 C CA . PHE A 1 253 ? -2.326 -29.891 -31.094 1 96.06 253 PHE A CA 1
ATOM 1961 C C . PHE A 1 253 ? -2.549 -29.766 -32.594 1 96.06 253 PHE A C 1
ATOM 1963 O O . PHE A 1 253 ? -2.75 -28.656 -33.094 1 96.06 253 PHE A O 1
ATOM 1970 N N . ASP A 1 254 ? -2.492 -30.844 -33.219 1 93.56 254 ASP A N 1
ATOM 1971 C CA . ASP A 1 254 ? -2.941 -30.922 -34.625 1 93.56 254 ASP A CA 1
ATOM 1972 C C . ASP A 1 254 ? -4.461 -30.797 -34.719 1 93.56 254 ASP A C 1
ATOM 1974 O O . ASP A 1 254 ? -5.188 -31.594 -34.125 1 93.56 254 ASP A O 1
ATOM 1978 N N . PRO A 1 255 ? -4.938 -29.875 -35.5 1 95.25 255 PRO A N 1
ATOM 1979 C CA . PRO A 1 255 ? -6.379 -29.609 -35.531 1 95.25 255 PRO A CA 1
ATOM 1980 C C . PRO A 1 255 ? -7.16 -30.719 -36.25 1 95.25 255 PRO A C 1
ATOM 1982 O O . PRO A 1 255 ? -8.367 -30.875 -36.031 1 95.25 255 PRO A O 1
ATOM 1985 N N . LYS A 1 256 ? -6.648 -31.516 -37.031 1 94.19 256 LYS A N 1
ATOM 1986 C CA . LYS A 1 256 ? -7.359 -32.438 -37.906 1 94.19 256 LYS A CA 1
ATOM 1987 C C . LYS A 1 256 ? -8.164 -33.438 -37.125 1 94.19 256 LYS A C 1
ATOM 1989 O O . LYS A 1 256 ? -9.367 -33.594 -37.312 1 94.19 256 LYS A O 1
ATOM 1994 N N . PRO A 1 257 ? -7.469 -34.188 -36.219 1 95.56 257 PRO A N 1
ATOM 1995 C CA . PRO A 1 257 ? -8.258 -35.156 -35.469 1 95.56 257 PRO A CA 1
ATOM 1996 C C . PRO A 1 257 ? -9.406 -34.531 -34.719 1 95.56 257 PRO A C 1
ATOM 1998 O O . PRO A 1 257 ? -10.484 -35.094 -34.594 1 95.56 257 PRO A O 1
ATOM 2001 N N . TYR A 1 258 ? -9.203 -33.406 -34.188 1 95.81 258 TYR A N 1
ATOM 2002 C CA . TYR A 1 258 ? -10.211 -32.688 -33.438 1 95.81 258 TYR A CA 1
ATOM 2003 C C . TYR A 1 258 ? -11.375 -32.281 -34.344 1 95.81 258 TYR A C 1
ATOM 2005 O O . TYR A 1 258 ? -12.539 -32.5 -34 1 95.81 258 TYR A O 1
ATOM 2013 N N . MET A 1 259 ? -11.055 -31.703 -35.469 1 93.94 259 MET A N 1
ATOM 2014 C CA . MET A 1 259 ? -12.078 -31.25 -36.406 1 93.94 259 MET A CA 1
ATOM 2015 C C . MET A 1 259 ? -12.859 -32.438 -36.969 1 93.94 259 MET A C 1
ATOM 2017 O O . MET A 1 259 ? -14.062 -32.344 -37.219 1 93.94 259 MET A O 1
ATOM 2021 N N . ASP A 1 260 ? -12.219 -33.531 -37.156 1 95.06 260 ASP A N 1
ATOM 2022 C CA . ASP A 1 260 ? -12.891 -34.75 -37.625 1 95.06 260 ASP A CA 1
ATOM 2023 C C . ASP A 1 260 ? -13.898 -35.25 -36.594 1 95.06 260 ASP A C 1
ATOM 2025 O O . ASP A 1 260 ? -15 -35.656 -36.969 1 95.06 260 ASP A O 1
ATOM 2029 N N . ASN A 1 261 ? -13.523 -35.188 -35.406 1 95.5 261 ASN A N 1
ATOM 2030 C CA . ASN A 1 261 ? -14.43 -35.594 -34.344 1 95.5 261 ASN A CA 1
ATOM 2031 C C . ASN A 1 261 ? -15.656 -34.688 -34.25 1 95.5 261 ASN A C 1
ATOM 2033 O O . ASN A 1 261 ? -16.766 -35.156 -34 1 95.5 261 ASN A O 1
ATOM 2037 N N . ILE A 1 262 ? -15.414 -33.438 -34.406 1 92.56 262 ILE A N 1
ATOM 2038 C CA . ILE A 1 262 ? -16.516 -32.469 -34.375 1 92.56 262 ILE A CA 1
ATOM 2039 C C . ILE A 1 262 ? -17.5 -32.781 -35.5 1 92.56 262 ILE A C 1
ATOM 2041 O O . ILE A 1 262 ? -18.719 -32.719 -35.281 1 92.56 262 ILE A O 1
ATOM 2045 N N . LYS A 1 263 ? -17.031 -33.094 -36.625 1 91.25 263 LYS A N 1
ATOM 2046 C CA . LYS A 1 263 ? -17.859 -33.375 -37.781 1 91.25 263 LYS A CA 1
ATOM 2047 C C . LYS A 1 263 ? -18.719 -34.625 -37.562 1 91.25 263 LYS A C 1
ATOM 2049 O O . LYS A 1 263 ? -19.844 -34.688 -38.094 1 91.25 263 LYS A O 1
ATOM 2054 N N . GLN A 1 264 ? -18.234 -35.5 -36.875 1 92.5 264 GLN A N 1
ATOM 2055 C CA . GLN A 1 264 ? -18.969 -36.75 -36.594 1 92.5 264 GLN A CA 1
ATOM 2056 C C . GLN A 1 264 ? -20.188 -36.469 -35.719 1 92.5 264 GLN A C 1
ATOM 2058 O O . GLN A 1 264 ? -21.141 -37.25 -35.719 1 92.5 264 GLN A O 1
ATOM 2063 N N . ASN A 1 265 ? -20.234 -35.406 -34.938 1 88.44 265 ASN A N 1
ATOM 2064 C CA . ASN A 1 265 ? -21.344 -34.906 -34.125 1 88.44 265 ASN A CA 1
ATOM 2065 C C . ASN A 1 265 ? -21.828 -36 -33.156 1 88.44 265 ASN A C 1
ATOM 2067 O O . ASN A 1 265 ? -23.031 -36.188 -32.969 1 88.44 265 ASN A O 1
ATOM 2071 N N . ASN A 1 266 ? -20.984 -36.781 -32.625 1 86.88 266 ASN A N 1
ATOM 2072 C CA . ASN A 1 266 ? -21.328 -37.844 -31.703 1 86.88 266 ASN A CA 1
ATOM 2073 C C . ASN A 1 266 ? -21.891 -37.281 -30.391 1 86.88 266 ASN A C 1
ATOM 2075 O O . ASN A 1 266 ? -22.578 -38 -29.656 1 86.88 266 ASN A O 1
ATOM 2079 N N . HIS A 1 267 ? -21.547 -36.062 -30.125 1 85.69 267 HIS A N 1
ATOM 2080 C CA . HIS A 1 267 ? -22 -35.469 -28.859 1 85.69 267 HIS A CA 1
ATOM 2081 C C . HIS A 1 267 ? -23.516 -35.344 -28.812 1 85.69 267 HIS A C 1
ATOM 2083 O O . HIS A 1 267 ? -24.109 -35.25 -27.734 1 85.69 267 HIS A O 1
ATOM 2089 N N . ALA A 1 268 ? -24.156 -35.469 -29.906 1 84.88 268 ALA A N 1
ATOM 2090 C CA . ALA A 1 268 ? -25.609 -35.469 -29.953 1 84.88 268 ALA A CA 1
ATOM 2091 C C . ALA A 1 268 ? -26.188 -36.656 -29.219 1 84.88 268 ALA A C 1
ATOM 2093 O O . ALA A 1 268 ? -27.344 -36.625 -28.766 1 84.88 268 ALA A O 1
ATOM 2094 N N . GLY A 1 269 ? -25.422 -37.656 -29.078 1 85.06 269 GLY A N 1
ATOM 2095 C CA . GLY A 1 269 ? -25.891 -38.875 -28.422 1 85.06 269 GLY A CA 1
ATOM 2096 C C . GLY A 1 269 ? -25.594 -38.875 -26.922 1 85.06 269 GLY A C 1
ATOM 2097 O O . GLY A 1 269 ? -25.75 -39.906 -26.266 1 85.06 269 GLY A O 1
ATOM 2098 N N . LEU A 1 270 ? -25.203 -37.75 -26.422 1 88.88 270 LEU A N 1
ATOM 2099 C CA . LEU A 1 270 ? -24.891 -37.656 -25 1 88.88 270 LEU A CA 1
ATOM 2100 C C . LEU A 1 270 ? -26.141 -37.875 -24.156 1 88.88 270 LEU A C 1
ATOM 2102 O O . LEU A 1 270 ? -27.188 -37.281 -24.406 1 88.88 270 LEU A O 1
ATOM 2106 N N . THR A 1 271 ? -26.031 -38.844 -23.172 1 87.44 271 THR A N 1
ATOM 2107 C CA . THR A 1 271 ? -27.141 -39.125 -22.266 1 87.44 271 THR A CA 1
ATOM 2108 C C . THR A 1 271 ? -26.766 -38.875 -20.812 1 87.44 271 THR A C 1
ATOM 2110 O O . THR A 1 271 ? -25.578 -38.812 -20.484 1 87.44 271 THR A O 1
ATOM 2113 N N . ILE A 1 272 ? -27.688 -38.75 -20.078 1 85.62 272 ILE A N 1
ATOM 2114 C CA . ILE A 1 272 ? -27.469 -38.562 -18.641 1 85.62 272 ILE A CA 1
ATOM 2115 C C . ILE A 1 272 ? -26.797 -39.812 -18.062 1 85.62 272 ILE A C 1
ATOM 2117 O O . ILE A 1 272 ? -25.922 -39.688 -17.203 1 85.62 272 ILE A O 1
ATOM 2121 N N . LYS A 1 273 ? -27.219 -40.938 -18.531 1 86.19 273 LYS A N 1
ATOM 2122 C CA . LYS A 1 273 ? -26.641 -42.188 -18.062 1 86.19 273 LYS A CA 1
ATOM 2123 C C . LYS A 1 273 ? -25.141 -42.25 -18.359 1 86.19 273 LYS A C 1
ATOM 2125 O O . LYS A 1 273 ? -24.344 -42.656 -17.516 1 86.19 273 LYS A O 1
ATOM 2130 N N . ALA A 1 274 ? -24.859 -41.75 -19.5 1 90.75 274 ALA A N 1
ATOM 2131 C CA . ALA A 1 274 ? -23.438 -41.75 -19.875 1 90.75 274 ALA A CA 1
ATOM 2132 C C . ALA A 1 274 ? -22.625 -40.844 -18.969 1 90.75 274 ALA A C 1
ATOM 2134 O O . ALA A 1 274 ? -21.484 -41.125 -18.641 1 90.75 274 ALA A O 1
ATOM 2135 N N . LEU A 1 275 ? -23.219 -39.75 -18.609 1 91.75 275 LEU A N 1
ATOM 2136 C CA . LEU A 1 275 ? -22.562 -38.781 -17.719 1 91.75 275 LEU A CA 1
ATOM 2137 C C . LEU A 1 275 ? -22.359 -39.375 -16.344 1 91.75 275 LEU A C 1
ATOM 2139 O O . LEU A 1 275 ? -21.312 -39.188 -15.719 1 91.75 275 LEU A O 1
ATOM 2143 N N . PHE A 1 276 ? -23.266 -40.156 -15.82 1 89.81 276 PHE A N 1
ATOM 2144 C CA . PHE A 1 276 ? -23.156 -40.781 -14.508 1 89.81 276 PHE A CA 1
ATOM 2145 C C . PHE A 1 276 ? -22.125 -41.906 -14.531 1 89.81 276 PHE A C 1
ATOM 2147 O O . PHE A 1 276 ? -21.375 -42.062 -13.578 1 89.81 276 PHE A O 1
ATOM 2154 N N . ASP A 1 277 ? -22.172 -42.625 -15.633 1 90.88 277 ASP A N 1
ATOM 2155 C CA . ASP A 1 277 ? -21.25 -43.75 -15.758 1 90.88 277 ASP A CA 1
ATOM 2156 C C . ASP A 1 277 ? -19.812 -43.281 -15.883 1 90.88 277 ASP A C 1
ATOM 2158 O O . ASP A 1 277 ? -18.875 -44.031 -15.625 1 90.88 277 ASP A O 1
ATOM 2162 N N . ASP A 1 278 ? -19.719 -42.062 -16.297 1 93.69 278 ASP A N 1
ATOM 2163 C CA . ASP A 1 278 ? -18.391 -41.5 -16.469 1 93.69 278 ASP A CA 1
ATOM 2164 C C . ASP A 1 278 ? -17.734 -41.219 -15.117 1 93.69 278 ASP A C 1
ATOM 2166 O O . ASP A 1 278 ? -16.531 -41.031 -15.031 1 93.69 278 ASP A O 1
ATOM 2170 N N . ILE A 1 279 ? -18.453 -41.188 -14.023 1 94.25 279 ILE A N 1
ATOM 2171 C CA . ILE A 1 279 ? -17.953 -40.906 -12.688 1 94.25 279 ILE A CA 1
ATOM 2172 C C . ILE A 1 279 ? -17.375 -42.188 -12.07 1 94.25 279 ILE A C 1
ATOM 2174 O O . ILE A 1 279 ? -18.031 -43.219 -12.078 1 94.25 279 ILE A O 1
ATOM 2178 N N . ASP A 1 280 ? -16.172 -42.125 -11.586 1 95.19 280 ASP A N 1
ATOM 2179 C CA . ASP A 1 280 ? -15.555 -43.25 -10.875 1 95.19 280 ASP A CA 1
ATOM 2180 C C . ASP A 1 280 ? -15.906 -43.219 -9.391 1 95.19 280 ASP A C 1
ATOM 2182 O O . ASP A 1 280 ? -15.094 -42.812 -8.555 1 95.19 280 ASP A O 1
ATOM 2186 N N . ASN A 1 281 ? -17.047 -43.719 -9.062 1 92.19 281 ASN A N 1
ATOM 2187 C CA . ASN A 1 281 ? -17.562 -43.688 -7.703 1 92.19 281 ASN A CA 1
ATOM 2188 C C . ASN A 1 281 ? -16.688 -44.469 -6.738 1 92.19 281 ASN A C 1
ATOM 2190 O O . ASN A 1 281 ? -16.578 -44.125 -5.562 1 92.19 281 ASN A O 1
ATOM 2194 N N . LYS A 1 282 ? -16.125 -45.531 -7.266 1 93.38 282 LYS A N 1
ATOM 2195 C CA . LYS A 1 282 ? -15.258 -46.344 -6.414 1 93.38 282 LYS A CA 1
ATOM 2196 C C . LYS A 1 282 ? -14.039 -45.562 -5.961 1 93.38 282 LYS A C 1
ATOM 2198 O O . LYS A 1 282 ? -13.641 -45.625 -4.797 1 93.38 282 LYS A O 1
ATOM 2203 N N . HIS A 1 283 ? -13.516 -44.906 -6.91 1 95.75 283 HIS A N 1
ATOM 2204 C CA . HIS A 1 283 ? -12.359 -44.062 -6.574 1 95.75 283 HIS A CA 1
ATOM 2205 C C . HIS A 1 283 ? -12.734 -43 -5.578 1 95.75 283 HIS A C 1
ATOM 2207 O O . HIS A 1 283 ? -11.992 -42.719 -4.629 1 95.75 283 HIS A O 1
ATOM 2213 N N . LEU A 1 284 ? -13.852 -42.312 -5.73 1 95.5 284 LEU A N 1
ATOM 2214 C CA . LEU A 1 284 ? -14.297 -41.25 -4.844 1 95.5 284 LEU A CA 1
ATOM 2215 C C . LEU A 1 284 ? -14.531 -41.75 -3.434 1 95.5 284 LEU A C 1
ATOM 2217 O O . LEU A 1 284 ? -14.227 -41.094 -2.453 1 95.5 284 LEU A O 1
ATOM 2221 N N . SER A 1 285 ? -15.062 -42.969 -3.361 1 95.44 285 SER A N 1
ATOM 2222 C CA . SER A 1 285 ? -15.281 -43.562 -2.055 1 95.44 285 SER A CA 1
ATOM 2223 C C . SER A 1 285 ? -13.961 -43.844 -1.341 1 95.44 285 SER A C 1
ATOM 2225 O O . SER A 1 285 ? -13.852 -43.625 -0.131 1 95.44 285 SER A O 1
ATOM 2227 N N . ARG A 1 286 ? -13.062 -44.312 -2.096 1 95.62 286 ARG A N 1
ATOM 2228 C CA . ARG A 1 286 ? -11.758 -44.594 -1.514 1 95.62 286 ARG A CA 1
ATOM 2229 C C . ARG A 1 286 ? -11.086 -43.312 -1.025 1 95.62 286 ARG A C 1
ATOM 2231 O O . ARG A 1 286 ? -10.523 -43.281 0.071 1 95.62 286 ARG A O 1
ATOM 2238 N N . VAL A 1 287 ? -11.188 -42.312 -1.834 1 96.62 287 VAL A N 1
ATOM 2239 C CA . VAL A 1 287 ? -10.555 -41.062 -1.479 1 96.62 287 VAL A CA 1
ATOM 2240 C C . VAL A 1 287 ? -11.266 -40.438 -0.275 1 96.62 287 VAL A C 1
ATOM 2242 O O . VAL A 1 287 ? -10.633 -39.812 0.579 1 96.62 287 VAL A O 1
ATOM 2245 N N . GLY A 1 288 ? -12.57 -40.531 -0.273 1 96.38 288 GLY A N 1
ATOM 2246 C CA . GLY A 1 288 ? -13.32 -40.094 0.891 1 96.38 288 GLY A CA 1
ATOM 2247 C C . GLY A 1 288 ? -12.883 -40.75 2.178 1 96.38 288 GLY A C 1
ATOM 2248 O O . GLY A 1 288 ? -12.742 -40.094 3.213 1 96.38 288 GLY A O 1
ATOM 2249 N N . THR A 1 289 ? -12.711 -42.062 2.068 1 96.56 289 THR A N 1
ATOM 2250 C CA . THR A 1 289 ? -12.195 -42.844 3.195 1 96.56 289 THR A CA 1
ATOM 2251 C C . THR A 1 289 ? -10.82 -42.312 3.617 1 96.56 289 THR A C 1
ATOM 2253 O O . THR A 1 289 ? -10.547 -42.188 4.809 1 96.56 289 THR A O 1
ATOM 2256 N N . GLY A 1 290 ? -10.078 -42.094 2.625 1 96.56 290 GLY A N 1
ATOM 2257 C CA . GLY A 1 290 ? -8.766 -41.562 2.896 1 96.56 290 GLY A CA 1
ATOM 2258 C C . GLY A 1 290 ? -8.805 -40.219 3.609 1 96.56 290 GLY A C 1
ATOM 2259 O O . GLY A 1 290 ? -8.031 -39.969 4.531 1 96.56 290 GLY A O 1
ATOM 2260 N N . MET A 1 291 ? -9.633 -39.312 3.213 1 96.56 291 MET A N 1
ATOM 2261 C CA . MET A 1 291 ? -9.766 -38 3.814 1 96.56 291 MET A CA 1
ATOM 2262 C C . MET A 1 291 ? -10.164 -38.094 5.281 1 96.56 291 MET A C 1
ATOM 2264 O O . MET A 1 291 ? -9.656 -37.344 6.125 1 96.56 291 MET A O 1
ATOM 2268 N N . ILE A 1 292 ? -11.078 -38.969 5.566 1 96.38 292 ILE A N 1
ATOM 2269 C CA . ILE A 1 292 ? -11.484 -39.188 6.945 1 96.38 292 ILE A CA 1
ATOM 2270 C C . ILE A 1 292 ? -10.281 -39.656 7.77 1 96.38 292 ILE A C 1
ATOM 2272 O O . ILE A 1 292 ? -10.055 -39.156 8.875 1 96.38 292 ILE A O 1
ATOM 2276 N N . MET A 1 293 ? -9.523 -40.562 7.223 1 96.31 293 MET A N 1
ATOM 2277 C CA . MET A 1 293 ? -8.328 -41.031 7.918 1 96.31 293 MET A CA 1
ATOM 2278 C C . MET A 1 293 ? -7.367 -39.875 8.188 1 96.31 293 MET A C 1
ATOM 2280 O O . MET A 1 293 ? -6.793 -39.781 9.273 1 96.31 293 MET A O 1
ATOM 2284 N N . ARG A 1 294 ? -7.238 -39 7.195 1 95 294 ARG A N 1
ATOM 2285 C CA . ARG A 1 294 ? -6.383 -37.812 7.355 1 95 294 ARG A CA 1
ATOM 2286 C C . ARG A 1 294 ? -6.855 -36.938 8.516 1 95 294 ARG A C 1
ATOM 2288 O O . ARG A 1 294 ? -6.039 -36.469 9.305 1 95 294 ARG A O 1
ATOM 2295 N N . ILE A 1 295 ? -8.086 -36.75 8.555 1 93.69 295 ILE A N 1
ATOM 2296 C CA . ILE A 1 295 ? -8.672 -35.906 9.578 1 93.69 295 ILE A CA 1
ATOM 2297 C C . ILE A 1 295 ? -8.477 -36.531 10.953 1 93.69 295 ILE A C 1
ATOM 2299 O O . ILE A 1 295 ? -8.086 -35.875 11.906 1 93.69 295 ILE A O 1
ATOM 2303 N N . LEU A 1 296 ? -8.695 -37.812 11.07 1 93.25 296 LEU A N 1
ATOM 2304 C CA . LEU A 1 296 ? -8.523 -38.531 12.344 1 93.25 296 LEU A CA 1
ATOM 2305 C C . LEU A 1 296 ? -7.074 -38.469 12.805 1 93.25 296 LEU A C 1
ATOM 2307 O O . LEU A 1 296 ? -6.805 -38.219 13.984 1 93.25 296 LEU A O 1
ATOM 2311 N N . CYS A 1 297 ? -6.18 -38.656 11.906 1 93.5 297 CYS A N 1
ATOM 2312 C CA . CYS A 1 297 ? -4.762 -38.594 12.242 1 93.5 297 CYS A CA 1
ATOM 2313 C C . CYS A 1 297 ? -4.348 -37.188 12.68 1 93.5 297 CYS A C 1
ATOM 2315 O O . CYS A 1 297 ? -3.432 -37.062 13.492 1 93.5 297 CYS A O 1
ATOM 2317 N N . ALA A 1 298 ? -4.969 -36.25 12.164 1 89.94 298 ALA A N 1
ATOM 2318 C CA . ALA A 1 298 ? -4.613 -34.844 12.469 1 89.94 298 ALA A CA 1
ATOM 2319 C C . ALA A 1 298 ? -5.082 -34.469 13.867 1 89.94 298 ALA A C 1
ATOM 2321 O O . ALA A 1 298 ? -4.434 -33.656 14.539 1 89.94 298 ALA A O 1
ATOM 2322 N N . TYR A 1 299 ? -6.188 -35.031 14.305 1 88.5 299 TYR A N 1
ATOM 2323 C CA . TYR A 1 299 ? -6.797 -34.531 15.531 1 88.5 299 TYR A CA 1
ATOM 2324 C C . TYR A 1 299 ? -6.594 -35.5 16.688 1 88.5 299 TYR A C 1
ATOM 2326 O O . TYR A 1 299 ? -6.738 -35.125 17.844 1 88.5 299 TYR A O 1
ATOM 2334 N N . ILE A 1 300 ? -6.293 -36.75 16.359 1 88.69 300 ILE A N 1
ATOM 2335 C CA . ILE A 1 300 ? -6.082 -37.75 17.391 1 88.69 300 ILE A CA 1
ATOM 2336 C C . ILE A 1 300 ? -4.586 -38 17.562 1 88.69 300 ILE A C 1
ATOM 2338 O O . ILE A 1 300 ? -3.967 -38.688 16.734 1 88.69 300 ILE A O 1
ATOM 2342 N N . PRO A 1 301 ? -3.992 -37.625 18.578 1 86.25 301 PRO A N 1
ATOM 2343 C CA . PRO A 1 301 ? -2.543 -37.688 18.766 1 86.25 301 PRO A CA 1
ATOM 2344 C C . PRO A 1 301 ? -2.006 -39.125 18.688 1 86.25 301 PRO A C 1
ATOM 2346 O O . PRO A 1 301 ? -0.894 -39.344 18.203 1 86.25 301 PRO A O 1
ATOM 2349 N N . ALA A 1 302 ? -2.799 -40.062 19.125 1 85.69 302 ALA A N 1
ATOM 2350 C CA . ALA A 1 302 ? -2.354 -41.469 19.125 1 85.69 302 ALA A CA 1
ATOM 2351 C C . ALA A 1 302 ? -2.109 -41.969 17.703 1 85.69 302 ALA A C 1
ATOM 2353 O O . ALA A 1 302 ? -1.379 -42.938 17.5 1 85.69 302 ALA A O 1
ATOM 2354 N N . LEU A 1 303 ? -2.65 -41.25 16.75 1 89 303 LEU A N 1
ATOM 2355 C CA . LEU A 1 303 ? -2.566 -41.688 15.367 1 89 303 LEU A CA 1
ATOM 2356 C C . LEU A 1 303 ? -1.54 -40.844 14.602 1 89 303 LEU A C 1
ATOM 2358 O O . LEU A 1 303 ? -1.229 -41.156 13.445 1 89 303 LEU A O 1
ATOM 2362 N N . SER A 1 304 ? -0.954 -39.688 14.984 1 82.19 304 SER A N 1
ATOM 2363 C CA . SER A 1 304 ? -0.216 -38.625 14.289 1 82.19 304 SER A CA 1
ATOM 2364 C C . SER A 1 304 ? 1.188 -39.094 13.922 1 82.19 304 SER A C 1
ATOM 2366 O O . SER A 1 304 ? 1.814 -38.531 13.016 1 82.19 304 SER A O 1
ATOM 2368 N N . GLY A 1 305 ? 1.625 -40.281 14.211 1 83.81 305 GLY A N 1
ATOM 2369 C CA . GLY A 1 305 ? 2.98 -40.719 13.914 1 83.81 305 GLY A CA 1
ATOM 2370 C C . GLY A 1 305 ? 3.059 -41.625 12.719 1 83.81 305 GLY A C 1
ATOM 2371 O O . GLY A 1 305 ? 2.832 -41.219 11.578 1 83.81 305 GLY A O 1
ATOM 2372 N N . GLU A 1 306 ? 3.258 -42.688 12.898 1 85.19 306 GLU A N 1
ATOM 2373 C CA . GLU A 1 306 ? 3.486 -43.688 11.859 1 85.19 306 GLU A CA 1
ATOM 2374 C C . GLU A 1 306 ? 2.264 -43.844 10.961 1 85.19 306 GLU A C 1
ATOM 2376 O O . GLU A 1 306 ? 2.393 -43.938 9.742 1 85.19 306 GLU A O 1
ATOM 2381 N N . LEU A 1 307 ? 1.086 -43.812 11.516 1 91.75 307 LEU A N 1
ATOM 2382 C CA . LEU A 1 307 ? -0.133 -44 10.742 1 91.75 307 LEU A CA 1
ATOM 2383 C C . LEU A 1 307 ? -0.37 -42.812 9.805 1 91.75 307 LEU A C 1
ATOM 2385 O O . LEU A 1 307 ? -0.868 -42.969 8.695 1 91.75 307 LEU A O 1
ATOM 2389 N N . HIS A 1 308 ? -0.042 -41.688 10.234 1 92.06 308 HIS A N 1
ATOM 2390 C CA . HIS A 1 308 ? -0.177 -40.5 9.383 1 92.06 308 HIS A CA 1
ATOM 2391 C C . HIS A 1 308 ? 0.677 -40.656 8.125 1 92.06 308 HIS A C 1
ATOM 2393 O O . HIS A 1 308 ? 0.211 -40.344 7.023 1 92.06 308 HIS A O 1
ATOM 2399 N N . SER A 1 309 ? 1.896 -41.062 8.312 1 92.12 309 SER A N 1
ATOM 2400 C CA . SER A 1 309 ? 2.809 -41.219 7.188 1 92.12 309 SER A CA 1
ATOM 2401 C C . SER A 1 309 ? 2.307 -42.281 6.215 1 92.12 309 SER A C 1
ATOM 2403 O O . SER A 1 309 ? 2.457 -42.156 5 1 92.12 309 SER A O 1
ATOM 2405 N N . GLN A 1 310 ? 1.722 -43.281 6.734 1 93.62 310 GLN A N 1
ATOM 2406 C CA . GLN A 1 310 ? 1.194 -44.344 5.891 1 93.62 310 GLN A CA 1
ATOM 2407 C C . GLN A 1 310 ? -0.008 -43.875 5.082 1 93.62 310 GLN A C 1
ATOM 2409 O O . GLN A 1 310 ? -0.155 -44.219 3.91 1 93.62 310 GLN A O 1
ATOM 2414 N N . VAL A 1 311 ? -0.822 -43.125 5.723 1 94.44 311 VAL A N 1
ATOM 2415 C CA . VAL A 1 311 ? -1.99 -42.594 5.035 1 94.44 311 VAL A CA 1
ATOM 2416 C C . VAL A 1 311 ? -1.544 -41.656 3.916 1 94.44 311 VAL A C 1
ATOM 2418 O O . VAL A 1 311 ? -2.07 -41.719 2.801 1 94.44 311 VAL A O 1
ATOM 2421 N N . GLU A 1 312 ? -0.562 -40.844 4.172 1 91.06 312 GLU A N 1
ATOM 2422 C CA . GLU A 1 312 ? -0.058 -39.906 3.16 1 91.06 312 GLU A CA 1
ATOM 2423 C C . GLU A 1 312 ? 0.577 -40.656 1.993 1 91.06 312 GLU A C 1
ATOM 2425 O O . GLU A 1 312 ? 0.47 -40.25 0.842 1 91.06 312 GLU A O 1
ATOM 2430 N N . ALA A 1 313 ? 1.197 -41.719 2.285 1 92.31 313 ALA A N 1
ATOM 2431 C CA . ALA A 1 313 ? 1.795 -42.531 1.24 1 92.31 313 ALA A CA 1
ATOM 2432 C C . ALA A 1 313 ? 0.726 -43.094 0.309 1 92.31 313 ALA A C 1
ATOM 2434 O O . ALA A 1 313 ? 0.96 -43.281 -0.892 1 92.31 313 ALA A O 1
ATOM 2435 N N . ARG A 1 314 ? -0.394 -43.406 0.802 1 92.88 314 ARG A N 1
ATOM 2436 C CA . ARG A 1 314 ? -1.49 -43.938 -0.014 1 92.88 314 ARG A CA 1
ATOM 2437 C C . ARG A 1 314 ? -2.023 -42.844 -0.952 1 92.88 314 ARG A C 1
ATOM 2439 O O . ARG A 1 314 ? -2.457 -43.156 -2.066 1 92.88 314 ARG A O 1
ATOM 2446 N N . PHE A 1 315 ? -1.984 -41.656 -0.503 1 91.56 315 PHE A N 1
ATOM 2447 C CA . PHE A 1 315 ? -2.455 -40.562 -1.337 1 91.56 315 PHE A CA 1
ATOM 2448 C C . PHE A 1 315 ? -1.492 -40.312 -2.49 1 91.56 315 PHE A C 1
ATOM 2450 O O . PHE A 1 315 ? -1.88 -39.75 -3.516 1 91.56 315 PHE A O 1
ATOM 2457 N N . GLN A 1 316 ? -0.246 -40.781 -2.361 1 89.44 316 GLN A N 1
ATOM 2458 C CA . GLN A 1 316 ? 0.764 -40.531 -3.387 1 89.44 316 GLN A CA 1
ATOM 2459 C C . GLN A 1 316 ? 0.871 -41.719 -4.348 1 89.44 316 GLN A C 1
ATOM 2461 O O . GLN A 1 316 ? 1.499 -41.594 -5.402 1 89.44 316 GLN A O 1
ATOM 2466 N N . SER A 1 317 ? 0.088 -42.688 -4.051 1 92.12 317 SER A N 1
ATOM 2467 C CA . SER A 1 317 ? 0.196 -43.906 -4.844 1 92.12 317 SER A CA 1
ATOM 2468 C C . SER A 1 317 ? -0.985 -44.062 -5.797 1 92.12 317 SER A C 1
ATOM 2470 O O . SER A 1 317 ? -2.141 -43.938 -5.387 1 92.12 317 SER A O 1
ATOM 2472 N N . THR A 1 318 ? -0.691 -44.375 -7.059 1 90.25 318 THR A N 1
ATOM 2473 C CA . THR A 1 318 ? -1.729 -44.562 -8.062 1 90.25 318 THR A CA 1
ATOM 2474 C C . THR A 1 318 ? -2.465 -45.875 -7.84 1 90.25 318 THR A C 1
ATOM 2476 O O . THR A 1 318 ? -3.555 -46.094 -8.375 1 90.25 318 THR A O 1
ATOM 2479 N N . GLU A 1 319 ? -1.925 -46.688 -6.996 1 89.62 319 GLU A N 1
ATOM 2480 C CA . GLU A 1 319 ? -2.578 -47.938 -6.645 1 89.62 319 GLU A CA 1
ATOM 2481 C C . GLU A 1 319 ? -3.709 -47.719 -5.648 1 89.62 319 GLU A C 1
ATOM 2483 O O . GLU A 1 319 ? -4.621 -48.531 -5.539 1 89.62 319 GLU A O 1
ATOM 2488 N N . HIS A 1 320 ? -3.604 -46.656 -5.027 1 92.75 320 HIS A N 1
ATOM 2489 C CA . HIS A 1 320 ? -4.602 -46.406 -3.998 1 92.75 320 HIS A CA 1
ATOM 2490 C C . HIS A 1 320 ? -5.449 -45.188 -4.355 1 92.75 320 HIS A C 1
ATOM 2492 O O . HIS A 1 320 ? -6.375 -45.281 -5.168 1 92.75 320 HIS A O 1
ATOM 2498 N N . TYR A 1 321 ? -4.953 -44 -3.902 1 94.06 321 TYR A N 1
ATOM 2499 C CA . TYR A 1 321 ? -5.867 -42.875 -4.016 1 94.06 321 TYR A CA 1
ATOM 2500 C C . TYR A 1 321 ? -5.48 -41.969 -5.18 1 94.06 321 TYR A C 1
ATOM 2502 O O . TYR A 1 321 ? -6.324 -41.281 -5.742 1 94.06 321 TYR A O 1
ATOM 2510 N N . ALA A 1 322 ? -4.195 -41.938 -5.613 1 95.31 322 ALA A N 1
ATOM 2511 C CA . ALA A 1 322 ? -3.754 -41.062 -6.699 1 95.31 322 ALA A CA 1
ATOM 2512 C C . ALA A 1 322 ? -4.316 -41.531 -8.039 1 95.31 322 ALA A C 1
ATOM 2514 O O . ALA A 1 322 ? -4.492 -42.719 -8.266 1 95.31 322 ALA A O 1
ATOM 2515 N N . LYS A 1 323 ? -4.598 -40.625 -8.93 1 96 323 LYS A N 1
ATOM 2516 C CA . LYS A 1 323 ? -5.203 -41 -10.211 1 96 323 LYS A CA 1
ATOM 2517 C C . LYS A 1 323 ? -4.348 -40.5 -11.375 1 96 323 LYS A C 1
ATOM 2519 O O . LYS A 1 323 ? -4.023 -41.281 -12.281 1 96 323 LYS A O 1
ATOM 2524 N N . HIS A 1 324 ? -3.988 -39.188 -11.484 1 96 324 HIS A N 1
ATOM 2525 C CA . HIS A 1 324 ? -3.117 -38.625 -12.508 1 96 324 HIS A CA 1
ATOM 2526 C C . HIS A 1 324 ? -2.184 -37.562 -11.906 1 96 324 HIS A C 1
ATOM 2528 O O . HIS A 1 324 ? -2.297 -36.375 -12.219 1 96 324 HIS A O 1
ATOM 2534 N N . PRO A 1 325 ? -1.215 -38.031 -11.094 1 94.69 325 PRO A N 1
ATOM 2535 C CA . PRO A 1 325 ? -0.25 -37.094 -10.516 1 94.69 325 PRO A CA 1
ATOM 2536 C C . PRO A 1 325 ? 0.673 -36.5 -11.57 1 94.69 325 PRO A C 1
ATOM 2538 O O . PRO A 1 325 ? 1.171 -37.188 -12.445 1 94.69 325 PRO A O 1
ATOM 2541 N N . LEU A 1 326 ? 0.861 -35.312 -11.531 1 94.44 326 LEU A N 1
ATOM 2542 C CA . LEU A 1 326 ? 1.726 -34.594 -12.469 1 94.44 326 LEU A CA 1
ATOM 2543 C C . LEU A 1 326 ? 3.189 -34.719 -12.062 1 94.44 326 LEU A C 1
ATOM 2545 O O . LEU A 1 326 ? 3.5 -34.812 -10.875 1 94.44 326 LEU A O 1
ATOM 2549 N N . ARG A 1 327 ? 4.02 -34.688 -13.023 1 90.56 327 ARG A N 1
ATOM 2550 C CA . ARG A 1 327 ? 5.457 -34.688 -12.758 1 90.56 327 ARG A CA 1
ATOM 2551 C C . ARG A 1 327 ? 5.895 -33.406 -12.109 1 90.56 327 ARG A C 1
ATOM 2553 O O . ARG A 1 327 ? 5.434 -32.312 -12.484 1 90.56 327 ARG A O 1
ATOM 2560 N N . LEU A 1 328 ? 6.781 -33.562 -11.117 1 87.81 328 LEU A N 1
ATOM 2561 C CA . LEU A 1 328 ? 7.301 -32.375 -10.461 1 87.81 328 LEU A CA 1
ATOM 2562 C C . LEU A 1 328 ? 8.211 -31.578 -11.398 1 87.81 328 LEU A C 1
ATOM 2564 O O . LEU A 1 328 ? 9.18 -32.125 -11.93 1 87.81 328 LEU A O 1
ATOM 2568 N N . ARG A 1 329 ? 7.816 -30.453 -11.727 1 85.75 329 ARG A N 1
ATOM 2569 C CA . ARG A 1 329 ? 8.57 -29.562 -12.609 1 85.75 329 ARG A CA 1
ATOM 2570 C C . ARG A 1 329 ? 8.25 -28.109 -12.328 1 85.75 329 ARG A C 1
ATOM 2572 O O . ARG A 1 329 ? 7.172 -27.781 -11.812 1 85.75 329 ARG A O 1
ATOM 2579 N N . GLN A 1 330 ? 9.18 -27.297 -12.633 1 87.75 330 GLN A N 1
ATOM 2580 C CA . GLN A 1 330 ? 8.906 -25.875 -12.539 1 87.75 330 GLN A CA 1
ATOM 2581 C C . GLN A 1 330 ? 8.32 -25.344 -13.844 1 87.75 330 GLN A C 1
ATOM 2583 O O . GLN A 1 330 ? 8.914 -25.516 -14.914 1 87.75 330 GLN A O 1
ATOM 2588 N N . SER A 1 331 ? 7.176 -24.766 -13.75 1 91.81 331 SER A N 1
ATOM 2589 C CA . SER A 1 331 ? 6.516 -24.219 -14.938 1 91.81 331 SER A CA 1
ATOM 2590 C C . SER A 1 331 ? 7.129 -22.875 -15.352 1 91.81 331 SER A C 1
ATOM 2592 O O . SER A 1 331 ? 7.535 -22.094 -14.492 1 91.81 331 SER A O 1
ATOM 2594 N N . ILE A 1 332 ? 7.191 -22.641 -16.656 1 92.06 332 ILE A N 1
ATOM 2595 C CA . ILE A 1 332 ? 7.66 -21.375 -17.203 1 92.06 332 ILE A CA 1
ATOM 2596 C C . ILE A 1 332 ? 6.469 -20.531 -17.656 1 92.06 332 ILE A C 1
ATOM 2598 O O . ILE A 1 332 ? 5.609 -21.016 -18.391 1 92.06 332 ILE A O 1
ATOM 2602 N N . ALA A 1 333 ? 6.402 -19.406 -17.172 1 95.31 333 ALA A N 1
ATOM 2603 C CA . ALA A 1 333 ? 5.32 -18.5 -17.531 1 95.31 333 ALA A CA 1
ATOM 2604 C C . ALA A 1 333 ? 5.871 -17.156 -18 1 95.31 333 ALA A C 1
ATOM 2606 O O . ALA A 1 333 ? 6.871 -16.672 -17.469 1 95.31 333 ALA A O 1
ATOM 2607 N N . LEU A 1 334 ? 5.262 -16.578 -19.016 1 96.81 334 LEU A N 1
ATOM 2608 C CA . LEU A 1 334 ? 5.602 -15.266 -19.547 1 96.81 334 LEU A CA 1
ATOM 2609 C C . LEU A 1 334 ? 4.395 -14.328 -19.5 1 96.81 334 LEU A C 1
ATOM 2611 O O . LEU A 1 334 ? 3.309 -14.695 -19.953 1 96.81 334 LEU A O 1
ATOM 2615 N N . SER A 1 335 ? 4.578 -13.188 -18.969 1 97.12 335 SER A N 1
ATOM 2616 C CA . SER A 1 335 ? 3.475 -12.242 -18.859 1 97.12 335 SER A CA 1
ATOM 2617 C C . SER A 1 335 ? 3.332 -11.422 -20.141 1 97.12 335 SER A C 1
ATOM 2619 O O . SER A 1 335 ? 4.332 -11.055 -20.766 1 97.12 335 SER A O 1
ATOM 2621 N N . PHE A 1 336 ? 2.064 -11.102 -20.5 1 98.19 336 PHE A N 1
ATOM 2622 C CA . PHE A 1 336 ? 1.757 -10.219 -21.609 1 98.19 336 PHE A CA 1
ATOM 2623 C C . PHE A 1 336 ? 1.607 -8.781 -21.141 1 98.19 336 PHE A C 1
ATOM 2625 O O . PHE A 1 336 ? 1.517 -8.523 -19.938 1 98.19 336 PHE A O 1
ATOM 2632 N N . GLY A 1 337 ? 1.679 -7.855 -22.141 1 96.94 337 GLY A N 1
ATOM 2633 C CA . GLY A 1 337 ? 1.23 -6.504 -21.844 1 96.94 337 GLY A CA 1
ATOM 2634 C C . GLY A 1 337 ? -0.272 -6.398 -21.672 1 96.94 337 GLY A C 1
ATOM 2635 O O . GLY A 1 337 ? -1.035 -7.051 -22.391 1 96.94 337 GLY A O 1
ATOM 2636 N N . THR A 1 338 ? -0.686 -5.66 -20.703 1 95.94 338 THR A N 1
ATOM 2637 C CA . THR A 1 338 ? -2.115 -5.465 -20.469 1 95.94 338 THR A CA 1
ATOM 2638 C C . THR A 1 338 ? -2.742 -4.688 -21.625 1 95.94 338 THR A C 1
ATOM 2640 O O . THR A 1 338 ? -2.033 -4.07 -22.422 1 95.94 338 THR A O 1
ATOM 2643 N N . SER A 1 339 ? -4.039 -4.793 -21.781 1 95.56 339 SER A N 1
ATOM 2644 C CA . SER A 1 339 ? -4.793 -4.039 -22.781 1 95.56 339 SER A CA 1
ATOM 2645 C C . SER A 1 339 ? -6.074 -3.461 -22.188 1 95.56 339 SER A C 1
ATOM 2647 O O . SER A 1 339 ? -6.555 -3.934 -21.156 1 95.56 339 SER A O 1
ATOM 2649 N N . SER A 1 340 ? -6.578 -2.385 -22.781 1 93.88 340 SER A N 1
ATOM 2650 C CA . SER A 1 340 ? -7.828 -1.781 -22.328 1 93.88 340 SER A CA 1
ATOM 2651 C C . SER A 1 340 ? -9.039 -2.492 -22.938 1 93.88 340 SER A C 1
ATOM 2653 O O . SER A 1 340 ? -10.156 -1.991 -22.859 1 93.88 340 SER A O 1
ATOM 2655 N N . ILE A 1 341 ? -8.797 -3.66 -23.547 1 94.94 341 ILE A N 1
ATOM 2656 C CA . ILE A 1 341 ? -9.883 -4.438 -24.125 1 94.94 341 ILE A CA 1
ATOM 2657 C C . ILE A 1 341 ? -10.711 -5.086 -23.016 1 94.94 341 ILE A C 1
ATOM 2659 O O . ILE A 1 341 ? -10.156 -5.746 -22.141 1 94.94 341 ILE A O 1
ATOM 2663 N N . GLU A 1 342 ? -11.969 -4.914 -23.062 1 92.12 342 GLU A N 1
ATOM 2664 C CA . GLU A 1 342 ? -12.867 -5.562 -22.109 1 92.12 342 GLU A CA 1
ATOM 2665 C C . GLU A 1 342 ? -13.266 -6.957 -22.594 1 92.12 342 GLU A C 1
ATOM 2667 O O . GLU A 1 342 ? -13.977 -7.098 -23.594 1 92.12 342 GLU A O 1
ATOM 2672 N N . GLU A 1 343 ? -12.914 -7.91 -21.875 1 91.06 343 GLU A N 1
ATOM 2673 C CA . GLU A 1 343 ? -13.094 -9.289 -22.312 1 91.06 343 GLU A CA 1
ATOM 2674 C C . GLU A 1 343 ? -14.5 -9.789 -22 1 91.06 343 GLU A C 1
ATOM 2676 O O . GLU A 1 343 ? -14.883 -10.883 -22.406 1 91.06 343 GLU A O 1
ATOM 2681 N N . ASN A 1 344 ? -15.352 -8.938 -21.438 1 89.31 344 ASN A N 1
ATOM 2682 C CA . ASN A 1 344 ? -16.672 -9.383 -20.984 1 89.31 344 ASN A CA 1
ATOM 2683 C C . ASN A 1 344 ? -17.672 -9.422 -22.125 1 89.31 344 ASN A C 1
ATOM 2685 O O . ASN A 1 344 ? -18.844 -9.773 -21.922 1 89.31 344 ASN A O 1
ATOM 2689 N N . THR A 1 345 ? -17.25 -9.156 -23.328 1 92.88 345 THR A N 1
ATOM 2690 C CA . THR A 1 345 ? -18.062 -9.281 -24.531 1 92.88 345 THR A CA 1
ATOM 2691 C C . THR A 1 345 ? -17.422 -10.242 -25.516 1 92.88 345 THR A C 1
ATOM 2693 O O . THR A 1 345 ? -16.203 -10.438 -25.516 1 92.88 345 THR A O 1
ATOM 2696 N N . PRO A 1 346 ? -18.281 -10.938 -26.297 1 94.81 346 PRO A N 1
ATOM 2697 C CA . PRO A 1 346 ? -17.703 -11.836 -27.297 1 94.81 346 PRO A CA 1
ATOM 2698 C C . PRO A 1 346 ? -16.703 -11.133 -28.203 1 94.81 346 PRO A C 1
ATOM 2700 O O . PRO A 1 346 ? -15.648 -11.703 -28.516 1 94.81 346 PRO A O 1
ATOM 2703 N N . ARG A 1 347 ? -17.062 -9.906 -28.578 1 94.44 347 ARG A N 1
ATOM 2704 C CA . ARG A 1 347 ? -16.141 -9.133 -29.391 1 94.44 347 ARG A CA 1
ATOM 2705 C C . ARG A 1 347 ? -14.836 -8.859 -28.641 1 94.44 347 ARG A C 1
ATOM 2707 O O . ARG A 1 347 ? -13.75 -8.969 -29.203 1 94.44 347 ARG A O 1
ATOM 2714 N N . GLY A 1 348 ? -14.984 -8.492 -27.406 1 95.88 348 GLY A N 1
ATOM 2715 C CA . GLY A 1 348 ? -13.82 -8.227 -26.578 1 95.88 348 GLY A CA 1
ATOM 2716 C C . GLY A 1 348 ? -12.922 -9.438 -26.406 1 95.88 348 GLY A C 1
ATOM 2717 O O . GLY A 1 348 ? -11.703 -9.336 -26.516 1 95.88 348 GLY A O 1
ATOM 2718 N N . ALA A 1 349 ? -13.516 -10.578 -26.156 1 96.88 349 ALA A N 1
ATOM 2719 C CA . ALA A 1 349 ? -12.758 -11.812 -25.984 1 96.88 349 ALA A CA 1
ATOM 2720 C C . ALA A 1 349 ? -12 -12.172 -27.266 1 96.88 349 ALA A C 1
ATOM 2722 O O . ALA A 1 349 ? -10.852 -12.609 -27.203 1 96.88 349 ALA A O 1
ATOM 2723 N N . SER A 1 350 ? -12.695 -11.984 -28.391 1 96.75 350 SER A N 1
ATOM 2724 C CA . SER A 1 350 ? -12.047 -12.227 -29.672 1 96.75 350 SER A CA 1
ATOM 2725 C C . SER A 1 350 ? -10.875 -11.281 -29.891 1 96.75 350 SER A C 1
ATOM 2727 O O . SER A 1 350 ? -9.82 -11.695 -30.359 1 96.75 350 SER A O 1
ATOM 2729 N N . ASN A 1 351 ? -11.07 -10.047 -29.562 1 97.12 351 ASN A N 1
ATOM 2730 C CA . ASN A 1 351 ? -10.023 -9.039 -29.719 1 97.12 351 ASN A CA 1
ATOM 2731 C C . ASN A 1 351 ? -8.828 -9.328 -28.828 1 97.12 351 ASN A C 1
ATOM 2733 O O . ASN A 1 351 ? -7.684 -9.039 -29.188 1 97.12 351 ASN A O 1
ATOM 2737 N N . VAL A 1 352 ? -9.094 -9.875 -27.641 1 98 352 VAL A N 1
ATOM 2738 C CA . VAL A 1 352 ? -8.008 -10.234 -26.734 1 98 352 VAL A CA 1
ATOM 2739 C C . VAL A 1 352 ? -7.137 -11.312 -27.359 1 98 352 VAL A C 1
ATOM 2741 O O . VAL A 1 352 ? -5.906 -11.234 -27.312 1 98 352 VAL A O 1
ATOM 2744 N N . MET A 1 353 ? -7.746 -12.312 -27.953 1 98.06 353 MET A N 1
ATOM 2745 C CA . MET A 1 353 ? -6.988 -13.375 -28.609 1 98.06 353 MET A CA 1
ATOM 2746 C C . MET A 1 353 ? -6.113 -12.82 -29.719 1 98.06 353 MET A C 1
ATOM 2748 O O . MET A 1 353 ? -4.957 -13.219 -29.875 1 98.06 353 MET A O 1
ATOM 2752 N N . HIS A 1 354 ? -6.707 -11.914 -30.469 1 97.62 354 HIS A N 1
ATOM 2753 C CA . HIS A 1 354 ? -5.934 -11.281 -31.531 1 97.62 354 HIS A CA 1
ATOM 2754 C C . HIS A 1 354 ? -4.77 -10.477 -30.969 1 97.62 354 HIS A C 1
ATOM 2756 O O . HIS A 1 354 ? -3.658 -10.523 -31.5 1 97.62 354 HIS A O 1
ATOM 2762 N N . ASP A 1 355 ? -5.059 -9.781 -29.984 1 98 355 ASP A N 1
ATOM 2763 C CA . ASP A 1 355 ? -4.02 -8.961 -29.359 1 98 355 ASP A CA 1
ATOM 2764 C C . ASP A 1 355 ? -2.865 -9.82 -28.859 1 98 355 ASP A C 1
ATOM 2766 O O . ASP A 1 355 ? -1.696 -9.461 -29.031 1 98 355 ASP A O 1
ATOM 2770 N N . LEU A 1 356 ? -3.16 -10.938 -28.219 1 98.25 356 LEU A N 1
ATOM 2771 C CA . LEU A 1 356 ? -2.146 -11.789 -27.609 1 98.25 356 LEU A CA 1
ATOM 2772 C C . LEU A 1 356 ? -1.31 -12.484 -28.672 1 98.25 356 LEU A C 1
ATOM 2774 O O . LEU A 1 356 ? -0.086 -12.336 -28.703 1 98.25 356 LEU A O 1
ATOM 2778 N N . VAL A 1 357 ? -1.928 -13.133 -29.641 1 98.25 357 VAL A N 1
ATOM 2779 C CA . VAL A 1 357 ? -1.184 -13.984 -30.578 1 98.25 357 VAL A CA 1
ATOM 2780 C C . VAL A 1 357 ? -0.756 -13.172 -31.797 1 98.25 357 VAL A C 1
ATOM 2782 O O . VAL A 1 357 ? 0.322 -13.391 -32.344 1 98.25 357 VAL A O 1
ATOM 2785 N N . GLY A 1 358 ? -1.601 -12.258 -32.219 1 97.06 358 GLY A N 1
ATOM 2786 C CA . GLY A 1 358 ? -1.31 -11.484 -33.406 1 97.06 358 GLY A CA 1
ATOM 2787 C C . GLY A 1 358 ? -0.408 -10.289 -33.125 1 97.06 358 GLY A C 1
ATOM 2788 O O . GLY A 1 358 ? 0.618 -10.125 -33.781 1 97.06 358 GLY A O 1
ATOM 2789 N N . THR A 1 359 ? -0.762 -9.523 -32.156 1 96.88 359 THR A N 1
ATOM 2790 C CA . THR A 1 359 ? -0.066 -8.266 -31.922 1 96.88 359 THR A CA 1
ATOM 2791 C C . THR A 1 359 ? 1.168 -8.484 -31.047 1 96.88 359 THR A C 1
ATOM 2793 O O . THR A 1 359 ? 2.258 -8.008 -31.375 1 96.88 359 THR A O 1
ATOM 2796 N N . GLN A 1 360 ? 1.047 -9.25 -30.031 1 97.44 360 GLN A N 1
ATOM 2797 C CA . GLN A 1 360 ? 2.129 -9.312 -29.047 1 97.44 360 GLN A CA 1
ATOM 2798 C C . GLN A 1 360 ? 3.074 -10.477 -29.359 1 97.44 360 GLN A C 1
ATOM 2800 O O . GLN A 1 360 ? 4.293 -10.328 -29.25 1 97.44 360 GLN A O 1
ATOM 2805 N N . MET A 1 361 ? 2.562 -11.625 -29.75 1 98.12 361 MET A N 1
ATOM 2806 C CA . MET A 1 361 ? 3.426 -12.734 -30.141 1 98.12 361 MET A CA 1
ATOM 2807 C C . MET A 1 361 ? 3.797 -12.648 -31.609 1 98.12 361 MET A C 1
ATOM 2809 O O . MET A 1 361 ? 4.707 -13.344 -32.062 1 98.12 361 MET A O 1
ATOM 2813 N N . GLU A 1 362 ? 3.051 -11.852 -32.375 1 97.62 362 GLU A N 1
ATOM 2814 C CA . GLU A 1 362 ? 3.268 -11.609 -33.812 1 97.62 362 GLU A CA 1
ATOM 2815 C C . GLU A 1 362 ? 3.217 -12.906 -34.594 1 97.62 362 GLU A C 1
ATOM 2817 O O . GLU A 1 362 ? 4.051 -13.133 -35.469 1 97.62 362 GLU A O 1
ATOM 2822 N N . MET A 1 363 ? 2.391 -13.766 -34.219 1 97.62 363 MET A N 1
ATOM 2823 C CA . MET A 1 363 ? 2.186 -15 -34.969 1 97.62 363 MET A CA 1
ATOM 2824 C C . MET A 1 363 ? 1.427 -14.719 -36.25 1 97.62 363 MET A C 1
ATOM 2826 O O . MET A 1 363 ? 0.502 -13.906 -36.281 1 97.62 363 MET A O 1
ATOM 2830 N N . GLN A 1 364 ? 1.747 -15.469 -37.25 1 96.88 364 GLN A N 1
ATOM 2831 C CA . GLN A 1 364 ? 1.096 -15.273 -38.562 1 96.88 364 GLN A CA 1
ATOM 2832 C C . GLN A 1 364 ? -0.22 -16.047 -38.625 1 96.88 364 GLN A C 1
ATOM 2834 O O . GLN A 1 364 ? -0.313 -17.172 -38.125 1 96.88 364 GLN A O 1
ATOM 2839 N N . PRO A 1 365 ? -1.226 -15.445 -39.25 1 96.56 365 PRO A N 1
ATOM 2840 C CA . PRO A 1 365 ? -2.539 -16.094 -39.344 1 96.56 365 PRO A CA 1
ATOM 2841 C C . PRO A 1 365 ? -2.473 -17.469 -39.969 1 96.56 365 PRO A C 1
ATOM 2843 O O . PRO A 1 365 ? -3.178 -18.391 -39.531 1 96.56 365 PRO A O 1
ATOM 2846 N N . LYS A 1 366 ? -1.607 -17.688 -40.906 1 94.75 366 LYS A N 1
ATOM 2847 C CA . LYS A 1 366 ? -1.518 -18.953 -41.625 1 94.75 366 LYS A CA 1
ATOM 2848 C C . LYS A 1 366 ? -1.04 -20.078 -40.719 1 94.75 366 LYS A C 1
ATOM 2850 O O . LYS A 1 366 ? -1.287 -21.25 -41 1 94.75 366 LYS A O 1
ATOM 2855 N N . TRP A 1 367 ? -0.372 -19.719 -39.688 1 95.62 367 TRP A N 1
ATOM 2856 C CA . TRP A 1 367 ? 0.168 -20.719 -38.781 1 95.62 367 TRP A CA 1
ATOM 2857 C C . TRP A 1 367 ? -0.953 -21.484 -38.062 1 95.62 367 TRP A C 1
ATOM 2859 O O . TRP A 1 367 ? -0.783 -22.641 -37.688 1 95.62 367 TRP A O 1
ATOM 2869 N N . PHE A 1 368 ? -2.08 -20.875 -38 1 96.44 368 PHE A N 1
ATOM 2870 C CA . PHE A 1 368 ? -3.17 -21.406 -37.188 1 96.44 368 PHE A CA 1
ATOM 2871 C C . PHE A 1 368 ? -3.984 -22.422 -37.969 1 96.44 368 PHE A C 1
ATOM 2873 O O . PHE A 1 368 ? -4.871 -23.078 -37.406 1 96.44 368 PHE A O 1
ATOM 2880 N N . ASP A 1 369 ? -3.646 -22.609 -39.188 1 93.5 369 ASP A N 1
ATOM 2881 C CA . ASP A 1 369 ? -4.25 -23.688 -39.969 1 93.5 369 ASP A CA 1
ATOM 2882 C C . ASP A 1 369 ? -3.826 -25.062 -39.438 1 93.5 369 ASP A C 1
ATOM 2884 O O . ASP A 1 369 ? -4.531 -26.047 -39.656 1 93.5 369 ASP A O 1
ATOM 2888 N N . ASN A 1 370 ? -2.732 -25.016 -38.688 1 92.94 370 ASN A N 1
ATOM 2889 C CA . ASN A 1 370 ? -2.174 -26.297 -38.25 1 92.94 370 ASN A CA 1
ATOM 2890 C C . ASN A 1 370 ? -1.888 -26.281 -36.75 1 92.94 370 ASN A C 1
ATOM 2892 O O . ASN A 1 370 ? -1.086 -27.078 -36.25 1 92.94 370 ASN A O 1
ATOM 2896 N N . LEU A 1 371 ? -2.502 -25.375 -36.125 1 95.56 371 LEU A N 1
ATOM 2897 C CA . LEU A 1 371 ? -2.145 -25.25 -34.719 1 95.56 371 LEU A CA 1
ATOM 2898 C C . LEU A 1 371 ? -3.367 -24.891 -33.875 1 95.56 371 LEU A C 1
ATOM 2900 O O . LEU A 1 371 ? -4.066 -23.922 -34.156 1 95.56 371 LEU A O 1
ATOM 2904 N N . LEU A 1 372 ? -3.619 -25.734 -32.875 1 97.19 372 LEU A N 1
ATOM 2905 C CA . LEU A 1 372 ? -4.598 -25.406 -31.844 1 97.19 372 LEU A CA 1
ATOM 2906 C C . LEU A 1 372 ? -3.926 -24.75 -30.641 1 97.19 372 LEU A C 1
ATOM 2908 O O . LEU A 1 372 ? -2.799 -25.109 -30.281 1 97.19 372 LEU A O 1
ATOM 2912 N N . VAL A 1 373 ? -4.578 -23.75 -30.047 1 98.06 373 VAL A N 1
ATOM 2913 C CA . VAL A 1 373 ? -4.039 -23.078 -28.875 1 98.06 373 VAL A CA 1
ATOM 2914 C C . VAL A 1 373 ? -5.055 -23.109 -27.75 1 98.06 373 VAL A C 1
ATOM 2916 O O . VAL A 1 373 ? -6.234 -22.812 -27.953 1 98.06 373 VAL A O 1
ATOM 2919 N N . LEU A 1 374 ? -4.578 -23.5 -26.594 1 98.25 374 LEU A N 1
ATOM 2920 C CA . LEU A 1 374 ? -5.426 -23.5 -25.391 1 98.25 374 LEU A CA 1
ATOM 2921 C C . LEU A 1 374 ? -5.574 -22.078 -24.844 1 98.25 374 LEU A C 1
ATOM 2923 O O . LEU A 1 374 ? -4.605 -21.328 -24.797 1 98.25 374 LEU A O 1
ATOM 2927 N N . ALA A 1 375 ? -6.762 -21.672 -24.516 1 98.38 375 ALA A N 1
ATOM 2928 C CA . ALA A 1 375 ? -7.047 -20.391 -23.844 1 98.38 375 ALA A CA 1
ATOM 2929 C C . ALA A 1 375 ? -7.879 -20.609 -22.578 1 98.38 375 ALA A C 1
ATOM 2931 O O . ALA A 1 375 ? -8.977 -21.172 -22.641 1 98.38 375 ALA A O 1
ATOM 2932 N N . GLY A 1 376 ? -7.281 -20.219 -21.438 1 97.31 376 GLY A N 1
ATOM 2933 C CA . GLY A 1 376 ? -7.957 -20.453 -20.172 1 97.31 376 GLY A CA 1
ATOM 2934 C C . GLY A 1 376 ? -8.414 -19.172 -19.5 1 97.31 376 GLY A C 1
ATOM 2935 O O . GLY A 1 376 ? -7.766 -18.141 -19.609 1 97.31 376 GLY A O 1
ATOM 2936 N N . GLY A 1 377 ? -9.484 -19.172 -18.781 1 95.5 377 GLY A N 1
ATOM 2937 C CA . GLY A 1 377 ? -10.055 -18.078 -18 1 95.5 377 GLY A CA 1
ATOM 2938 C C . GLY A 1 377 ? -11.203 -18.531 -17.109 1 95.5 377 GLY A C 1
ATOM 2939 O O . GLY A 1 377 ? -11.445 -19.734 -16.953 1 95.5 377 GLY A O 1
ATOM 2940 N N . ASP A 1 378 ? -11.867 -17.578 -16.547 1 94.31 378 ASP A N 1
ATOM 2941 C CA . ASP A 1 378 ? -13.031 -17.922 -15.727 1 94.31 378 ASP A CA 1
ATOM 2942 C C . ASP A 1 378 ? -14.227 -18.281 -16.609 1 94.31 378 ASP A C 1
ATOM 2944 O O . ASP A 1 378 ? -14.109 -18.375 -17.828 1 94.31 378 ASP A O 1
ATOM 2948 N N . GLN A 1 379 ? -15.281 -18.641 -16.031 1 94.69 379 GLN A N 1
ATOM 2949 C CA . GLN A 1 379 ? -16.453 -19.141 -16.734 1 94.69 379 GLN A CA 1
ATOM 2950 C C . GLN A 1 379 ? -16.953 -18.109 -17.75 1 94.69 379 GLN A C 1
ATOM 2952 O O . GLN A 1 379 ? -17.297 -18.453 -18.875 1 94.69 379 GLN A O 1
ATOM 2957 N N . LEU A 1 380 ? -17.016 -16.859 -17.359 1 93.62 380 LEU A N 1
ATOM 2958 C CA . LEU A 1 380 ? -17.516 -15.82 -18.25 1 93.62 380 LEU A CA 1
ATOM 2959 C C . LEU A 1 380 ? -16.562 -15.633 -19.438 1 93.62 380 LEU A C 1
ATOM 2961 O O . LEU A 1 380 ? -17.016 -15.477 -20.578 1 93.62 380 LEU A O 1
ATOM 2965 N N . SER A 1 381 ? -15.312 -15.625 -19.188 1 94.75 381 SER A N 1
ATOM 2966 C CA . SER A 1 381 ? -14.32 -15.469 -20.234 1 94.75 381 SER A CA 1
ATOM 2967 C C . SER A 1 381 ? -14.43 -16.578 -21.281 1 94.75 381 SER A C 1
ATOM 2969 O O . SER A 1 381 ? -14.383 -16.312 -22.484 1 94.75 381 SER A O 1
ATOM 2971 N N . VAL A 1 382 ? -14.555 -17.766 -20.812 1 95.69 382 VAL A N 1
ATOM 2972 C CA . VAL A 1 382 ? -14.633 -18.922 -21.703 1 95.69 382 VAL A CA 1
ATOM 2973 C C . VAL A 1 382 ? -15.938 -18.875 -22.484 1 95.69 382 VAL A C 1
ATOM 2975 O O . VAL A 1 382 ? -15.953 -19.156 -23.688 1 95.69 382 VAL A O 1
ATOM 2978 N N . LYS A 1 383 ? -17.031 -18.484 -21.828 1 95 383 LYS A N 1
ATOM 2979 C CA . LYS A 1 383 ? -18.328 -18.359 -22.5 1 95 383 LYS A CA 1
ATOM 2980 C C . LYS A 1 383 ? -18.25 -17.328 -23.641 1 95 383 LYS A C 1
ATOM 2982 O O . LYS A 1 383 ? -18.766 -17.562 -24.734 1 95 383 LYS A O 1
ATOM 2987 N N . GLN A 1 384 ? -17.656 -16.266 -23.344 1 96.06 384 GLN A N 1
ATOM 2988 C CA . GLN A 1 384 ? -17.547 -15.211 -24.344 1 96.06 384 GLN A CA 1
ATOM 2989 C C . GLN A 1 384 ? -16.703 -15.648 -25.531 1 96.06 384 GLN A C 1
ATOM 2991 O O . GLN A 1 384 ? -17 -15.297 -26.672 1 96.06 384 GLN A O 1
ATOM 2996 N N . LEU A 1 385 ? -15.68 -16.422 -25.266 1 96.12 385 LEU A N 1
ATOM 2997 C CA . LEU A 1 385 ? -14.844 -16.938 -26.344 1 96.12 385 LEU A CA 1
ATOM 2998 C C . LEU A 1 385 ? -15.625 -17.906 -27.219 1 96.12 385 LEU A C 1
ATOM 3000 O O . LEU A 1 385 ? -15.492 -17.891 -28.438 1 96.12 385 LEU A O 1
ATOM 3004 N N . GLU A 1 386 ? -16.406 -18.766 -26.625 1 94.94 386 GLU A N 1
ATOM 3005 C CA . GLU A 1 386 ? -17.234 -19.703 -27.375 1 94.94 386 GLU A CA 1
ATOM 3006 C C . GLU A 1 386 ? -18.266 -18.969 -28.219 1 94.94 386 GLU A C 1
ATOM 3008 O O . GLU A 1 386 ? -18.5 -19.344 -29.375 1 94.94 386 GLU A O 1
ATOM 3013 N N . THR A 1 387 ? -18.859 -17.984 -27.594 1 95.12 387 THR A N 1
ATOM 3014 C CA . THR A 1 387 ? -19.844 -17.188 -28.328 1 95.12 387 THR A CA 1
ATOM 3015 C C . THR A 1 387 ? -19.188 -16.453 -29.5 1 95.12 387 THR A C 1
ATOM 3017 O O . THR A 1 387 ? -19.781 -16.344 -30.578 1 95.12 387 THR A O 1
ATOM 3020 N N . ALA A 1 388 ? -18 -16 -29.266 1 96.19 388 ALA A N 1
ATOM 3021 C CA . ALA A 1 388 ? -17.25 -15.336 -30.328 1 96.19 388 ALA A CA 1
ATOM 3022 C C . ALA A 1 388 ? -17.016 -16.281 -31.5 1 96.19 388 ALA A C 1
ATOM 3024 O O . ALA A 1 388 ? -17.156 -15.883 -32.656 1 96.19 388 ALA A O 1
ATOM 3025 N N . LYS A 1 389 ? -16.641 -17.469 -31.219 1 94.44 389 LYS A N 1
ATOM 3026 C CA . LYS A 1 389 ? -16.406 -18.469 -32.25 1 94.44 389 LYS A CA 1
ATOM 3027 C C . LYS A 1 389 ? -17.672 -18.75 -33.062 1 94.44 389 LYS A C 1
ATOM 3029 O O . LYS A 1 389 ? -17.641 -18.875 -34.281 1 94.44 389 LYS A O 1
ATOM 3034 N N . LYS A 1 390 ? -18.766 -18.812 -32.375 1 92.31 390 LYS A N 1
ATOM 3035 C CA . LYS A 1 390 ? -20.047 -19.047 -33.031 1 92.31 390 LYS A CA 1
ATOM 3036 C C . LYS A 1 390 ? -20.438 -17.891 -33.969 1 92.31 390 LYS A C 1
ATOM 3038 O O . LYS A 1 390 ? -20.922 -18.109 -35.062 1 92.31 390 LYS A O 1
ATOM 3043 N N . CYS A 1 391 ? -20.188 -16.75 -33.438 1 93.12 391 CYS A N 1
ATOM 3044 C CA . CYS A 1 391 ? -20.531 -15.555 -34.188 1 93.12 391 CYS A CA 1
ATOM 3045 C C . CYS A 1 391 ? -19.672 -15.43 -35.438 1 93.12 391 CYS A C 1
ATOM 3047 O O . CYS A 1 391 ? -20.109 -14.891 -36.469 1 93.12 391 CYS A O 1
ATOM 3049 N N . LYS A 1 392 ? -18.531 -16.016 -35.344 1 93 392 LYS A N 1
ATOM 3050 C CA . LYS A 1 392 ? -17.594 -15.875 -36.438 1 93 392 LYS A CA 1
ATOM 3051 C C . LYS A 1 392 ? -17.469 -17.156 -37.25 1 93 392 LYS A C 1
ATOM 3053 O O . LYS A 1 392 ? -16.516 -17.344 -38 1 93 392 LYS A O 1
ATOM 3058 N N . ALA A 1 393 ? -18.359 -18 -37.125 1 88.88 393 ALA A N 1
ATOM 3059 C CA . ALA A 1 393 ? -18.312 -19.312 -37.719 1 88.88 393 ALA A CA 1
ATOM 3060 C C . ALA A 1 393 ? -18.328 -19.219 -39.25 1 88.88 393 ALA A C 1
ATOM 3062 O O . ALA A 1 393 ? -17.812 -20.078 -39.938 1 88.88 393 ALA A O 1
ATOM 3063 N N . THR A 1 394 ? -18.859 -18.125 -39.781 1 89.12 394 THR A N 1
ATOM 3064 C CA . THR A 1 394 ? -19.047 -17.984 -41.219 1 89.12 394 THR A CA 1
ATOM 3065 C C . THR A 1 394 ? -17.781 -17.438 -41.875 1 89.12 394 THR A C 1
ATOM 3067 O O . THR A 1 394 ? -17.656 -17.438 -43.094 1 89.12 394 THR A O 1
ATOM 3070 N N . GLU A 1 395 ? -16.953 -17.062 -41.031 1 88.5 395 GLU A N 1
ATOM 3071 C CA . GLU A 1 395 ? -15.703 -16.547 -41.562 1 88.5 395 GLU A CA 1
ATOM 3072 C C . GLU A 1 395 ? -14.906 -17.641 -42.281 1 88.5 395 GLU A C 1
ATOM 3074 O O . GLU A 1 395 ? -14.867 -18.781 -41.812 1 88.5 395 GLU A O 1
ATOM 3079 N N . LYS A 1 396 ? -14.297 -17.344 -43.344 1 85.62 396 LYS A N 1
ATOM 3080 C CA . LYS A 1 396 ? -13.602 -18.312 -44.156 1 85.62 396 LYS A CA 1
ATOM 3081 C C . LYS A 1 396 ? -12.227 -18.641 -43.594 1 85.62 396 LYS A C 1
ATOM 3083 O O . LYS A 1 396 ? -11.812 -19.812 -43.594 1 85.62 396 LYS A O 1
ATOM 3088 N N . SER A 1 397 ? -11.641 -17.625 -43.031 1 92.38 397 SER A N 1
ATOM 3089 C CA . SER A 1 397 ? -10.297 -17.844 -42.531 1 92.38 397 SER A CA 1
ATOM 3090 C C . SER A 1 397 ? -10.336 -18.484 -41.125 1 92.38 397 SER A C 1
ATOM 3092 O O . SER A 1 397 ? -11.172 -18.109 -40.312 1 92.38 397 SER A O 1
ATOM 3094 N N . VAL A 1 398 ? -9.445 -19.5 -40.906 1 93.12 398 VAL A N 1
ATOM 3095 C CA . VAL A 1 398 ? -9.367 -20.188 -39.625 1 93.12 398 VAL A CA 1
ATOM 3096 C C . VAL A 1 398 ? -9 -19.188 -38.531 1 93.12 398 VAL A C 1
ATOM 3098 O O . VAL A 1 398 ? -9.531 -19.25 -37.438 1 93.12 398 VAL A O 1
ATOM 3101 N N . TYR A 1 399 ? -8.148 -18.281 -38.938 1 95.81 399 TYR A N 1
ATOM 3102 C CA . TYR A 1 399 ? -7.684 -17.281 -37.969 1 95.81 399 TYR A CA 1
ATOM 3103 C C . TYR A 1 399 ? -8.82 -16.375 -37.531 1 95.81 399 TYR A C 1
ATOM 3105 O O . TYR A 1 399 ? -9.023 -16.156 -36.312 1 95.81 399 TYR A O 1
ATOM 3113 N N . GLU A 1 400 ? -9.594 -15.875 -38.406 1 94.69 400 GLU A N 1
ATOM 3114 C CA . GLU A 1 400 ? -10.656 -14.914 -38.125 1 94.69 400 GLU A CA 1
ATOM 3115 C C . GLU A 1 400 ? -11.844 -15.602 -37.469 1 94.69 400 GLU A C 1
ATOM 3117 O O . GLU A 1 400 ? -12.555 -14.992 -36.656 1 94.69 400 GLU A O 1
ATOM 3122 N N . SER A 1 401 ? -12 -16.875 -37.812 1 95.06 401 SER A N 1
ATOM 3123 C CA . SER A 1 401 ? -13.109 -17.609 -37.219 1 95.06 401 SER A CA 1
ATOM 3124 C C . SER A 1 401 ? -12.805 -18.047 -35.812 1 95.06 401 SER A C 1
ATOM 3126 O O . SER A 1 401 ? -13.703 -18.469 -35.062 1 95.06 401 SER A O 1
ATOM 3128 N N . ARG A 1 402 ? -11.562 -17.969 -35.438 1 96.19 402 ARG A N 1
ATOM 3129 C CA . ARG A 1 402 ? -11.07 -18.328 -34.125 1 96.19 402 ARG A CA 1
ATOM 3130 C C . ARG A 1 402 ? -11.25 -19.812 -33.844 1 96.19 402 ARG A C 1
ATOM 3132 O O . ARG A 1 402 ? -11.258 -20.25 -32.688 1 96.19 402 ARG A O 1
ATOM 3139 N N . LYS A 1 403 ? -11.336 -20.656 -34.844 1 93.94 403 LYS A N 1
ATOM 3140 C CA . LYS A 1 403 ? -11.5 -22.109 -34.688 1 93.94 403 LYS A CA 1
ATOM 3141 C C . LYS A 1 403 ? -10.258 -22.734 -34.062 1 93.94 403 LYS A C 1
ATOM 3143 O O . LYS A 1 403 ? -10.336 -23.828 -33.5 1 93.94 403 LYS A O 1
ATOM 3148 N N . TRP A 1 404 ? -9.203 -22 -34.125 1 96.25 404 TRP A N 1
ATOM 3149 C CA . TRP A 1 404 ? -7.938 -22.5 -33.594 1 96.25 404 TRP A CA 1
ATOM 3150 C C . TRP A 1 404 ? -7.902 -22.391 -32.094 1 96.25 404 TRP A C 1
ATOM 3152 O O . TRP A 1 404 ? -7.047 -22.984 -31.438 1 96.25 404 TRP A O 1
ATOM 3162 N N . VAL A 1 405 ? -8.797 -21.641 -31.438 1 97.5 405 VAL A N 1
ATOM 3163 C CA . VAL A 1 405 ? -8.805 -21.438 -30 1 97.5 405 VAL A CA 1
ATOM 3164 C C . VAL A 1 405 ? -9.586 -22.562 -29.312 1 97.5 405 VAL A C 1
ATOM 3166 O O . VAL A 1 405 ? -10.727 -22.844 -29.688 1 97.5 405 VAL A O 1
ATOM 3169 N N . LEU A 1 406 ? -8.984 -23.172 -28.328 1 97.5 406 LEU A N 1
ATOM 3170 C CA . LEU A 1 406 ? -9.648 -24.156 -27.484 1 97.5 406 LEU A CA 1
ATOM 3171 C C . LEU A 1 406 ? -9.875 -23.594 -26.078 1 97.5 406 LEU A C 1
ATOM 3173 O O . LEU A 1 406 ? -8.984 -23.641 -25.234 1 97.5 406 LEU A O 1
ATOM 3177 N N . PRO A 1 407 ? -11.047 -23.094 -25.781 1 96.69 407 PRO A N 1
ATOM 3178 C CA . PRO A 1 407 ? -11.312 -22.531 -24.453 1 96.69 407 PRO A CA 1
ATOM 3179 C C . PRO A 1 407 ? -11.344 -23.609 -23.375 1 96.69 407 PRO A C 1
ATOM 3181 O O . PRO A 1 407 ? -11.969 -24.656 -23.547 1 96.69 407 PRO A O 1
ATOM 3184 N N . ILE A 1 408 ? -10.695 -23.391 -22.344 1 97.06 408 ILE A N 1
ATOM 3185 C CA . ILE A 1 408 ? -10.648 -24.297 -21.203 1 97.06 408 ILE A CA 1
ATOM 3186 C C . ILE A 1 408 ? -11.023 -23.547 -19.922 1 97.06 408 ILE A C 1
ATOM 3188 O O . ILE A 1 408 ? -10.328 -22.609 -19.531 1 97.06 408 ILE A O 1
ATOM 3192 N N . ILE A 1 409 ? -12.039 -23.938 -19.281 1 97.19 409 ILE A N 1
ATOM 3193 C CA . ILE A 1 409 ? -12.43 -23.328 -18.031 1 97.19 409 ILE A CA 1
ATOM 3194 C C . ILE A 1 409 ? -11.383 -23.625 -16.953 1 97.19 409 ILE A C 1
ATOM 3196 O O . ILE A 1 409 ? -10.891 -24.75 -16.875 1 97.19 409 ILE A O 1
ATOM 3200 N N . GLN A 1 410 ? -11.055 -22.641 -16.172 1 97.81 410 GLN A N 1
ATOM 3201 C CA . GLN A 1 410 ? -9.984 -22.797 -15.188 1 97.81 410 GLN A CA 1
ATOM 3202 C C . GLN A 1 410 ? -10.555 -23.172 -13.82 1 97.81 410 GLN A C 1
ATOM 3204 O O . GLN A 1 410 ? -11.758 -23.062 -13.594 1 97.81 410 GLN A O 1
ATOM 3209 N N . LEU A 1 411 ? -9.672 -23.469 -12.953 1 97.88 411 LEU A N 1
ATOM 3210 C CA . LEU A 1 411 ? -10.086 -24.266 -11.797 1 97.88 411 LEU A CA 1
ATOM 3211 C C . LEU A 1 411 ? -10.297 -23.375 -10.57 1 97.88 411 LEU A C 1
ATOM 3213 O O . LEU A 1 411 ? -11.117 -23.688 -9.711 1 97.88 411 LEU A O 1
ATOM 3217 N N . TRP A 1 412 ? -9.586 -22.281 -10.422 1 96.81 412 TRP A N 1
ATOM 3218 C CA . TRP A 1 412 ? -9.68 -21.484 -9.203 1 96.81 412 TRP A CA 1
ATOM 3219 C C . TRP A 1 412 ? -11.07 -20.891 -9.055 1 96.81 412 TRP A C 1
ATOM 3221 O O . TRP A 1 412 ? -11.688 -21 -7.992 1 96.81 412 TRP A O 1
ATOM 3231 N N . HIS A 1 413 ? -11.555 -20.281 -10.078 1 95.69 413 HIS A N 1
ATOM 3232 C CA . HIS A 1 413 ? -12.883 -19.688 -10.023 1 95.69 413 HIS A CA 1
ATOM 3233 C C . HIS A 1 413 ? -13.969 -20.766 -9.93 1 95.69 413 HIS A C 1
ATOM 3235 O O . HIS A 1 413 ? -15.031 -20.531 -9.352 1 95.69 413 HIS A O 1
ATOM 3241 N N . MET A 1 414 ? -13.688 -21.891 -10.5 1 96.69 414 MET A N 1
ATOM 3242 C CA . MET A 1 414 ? -14.609 -23.016 -10.352 1 96.69 414 MET A CA 1
ATOM 3243 C C . MET A 1 414 ? -14.719 -23.438 -8.891 1 96.69 414 MET A C 1
ATOM 3245 O O . MET A 1 414 ? -15.82 -23.656 -8.383 1 96.69 414 MET A O 1
ATOM 3249 N N . LYS A 1 415 ? -13.562 -23.562 -8.281 1 96.19 415 LYS A N 1
ATOM 3250 C CA . LYS A 1 415 ? -13.516 -23.906 -6.863 1 96.19 415 LYS A CA 1
ATOM 3251 C C . LYS A 1 415 ? -14.258 -22.859 -6.023 1 96.19 415 LYS A C 1
ATOM 3253 O O . LYS A 1 415 ? -15.031 -23.219 -5.133 1 96.19 415 LYS A O 1
ATOM 3258 N N . LEU A 1 416 ? -14.062 -21.641 -6.348 1 94.56 416 LEU A N 1
ATOM 3259 C CA . LEU A 1 416 ? -14.742 -20.547 -5.656 1 94.56 416 LEU A CA 1
ATOM 3260 C C . LEU A 1 416 ? -16.25 -20.625 -5.863 1 94.56 416 LEU A C 1
ATOM 3262 O O . LEU A 1 416 ? -17.016 -20.438 -4.922 1 94.56 416 LEU A O 1
ATOM 3266 N N . ALA A 1 417 ? -16.625 -20.875 -7.078 1 94.31 417 ALA A N 1
ATOM 3267 C CA . ALA A 1 417 ? -18.047 -20.984 -7.395 1 94.31 417 ALA A CA 1
ATOM 3268 C C . ALA A 1 417 ? -18.688 -22.125 -6.625 1 94.31 417 ALA A C 1
ATOM 3270 O O . ALA A 1 417 ? -19.828 -22.016 -6.164 1 94.31 417 ALA A O 1
ATOM 3271 N N . TYR A 1 418 ? -18.016 -23.203 -6.57 1 96.19 418 TYR A N 1
ATOM 3272 C CA . TYR A 1 418 ? -18.578 -24.344 -5.852 1 96.19 418 TYR A CA 1
ATOM 3273 C C . TYR A 1 418 ? -18.688 -24.031 -4.359 1 96.19 418 TYR A C 1
ATOM 3275 O O . TYR A 1 418 ? -19.656 -24.438 -3.711 1 96.19 418 TYR A O 1
ATOM 3283 N N . LEU A 1 419 ? -17.656 -23.391 -3.809 1 94.62 419 LEU A N 1
ATOM 3284 C CA . LEU A 1 419 ? -17.734 -22.969 -2.416 1 94.62 419 LEU A CA 1
ATOM 3285 C C . LEU A 1 419 ? -18.953 -22.078 -2.189 1 94.62 419 LEU A C 1
ATOM 3287 O O . LEU A 1 419 ? -19.672 -22.234 -1.196 1 94.62 419 LEU A O 1
ATOM 3291 N N . ARG A 1 420 ? -19.172 -21.219 -3.105 1 92.75 420 ARG A N 1
ATOM 3292 C CA . ARG A 1 420 ? -20.359 -20.359 -3.014 1 92.75 420 ARG A CA 1
ATOM 3293 C C . ARG A 1 420 ? -21.641 -21.188 -3.064 1 92.75 420 ARG A C 1
ATOM 3295 O O . ARG A 1 420 ? -22.594 -20.891 -2.344 1 92.75 420 ARG A O 1
ATOM 3302 N N . SER A 1 421 ? -21.625 -22.125 -3.918 1 92.69 421 SER A N 1
ATOM 3303 C CA . SER A 1 421 ? -22.766 -23.016 -4.027 1 92.69 421 SER A CA 1
ATOM 3304 C C . SER A 1 421 ? -23.016 -23.75 -2.711 1 92.69 421 SER A C 1
ATOM 3306 O O . SER A 1 421 ? -24.172 -23.938 -2.318 1 92.69 421 SER A O 1
ATOM 3308 N N . LEU A 1 422 ? -21.969 -24.125 -2.113 1 93.19 422 LEU A N 1
ATOM 3309 C CA . LEU A 1 422 ? -22.078 -24.797 -0.822 1 93.19 422 LEU A CA 1
ATOM 3310 C C . LEU A 1 422 ? -22.781 -23.906 0.192 1 93.19 422 LEU A C 1
ATOM 3312 O O . LEU A 1 422 ? -23.672 -24.359 0.917 1 93.19 422 LEU A O 1
ATOM 3316 N N . PHE A 1 423 ? -22.422 -22.672 0.21 1 90.75 423 PHE A N 1
ATOM 3317 C CA . PHE A 1 423 ? -23 -21.734 1.17 1 90.75 423 PHE A CA 1
ATOM 3318 C C . PHE A 1 423 ? -24.438 -21.391 0.795 1 90.75 423 PHE A C 1
ATOM 3320 O O . PHE A 1 423 ? -25.266 -21.141 1.669 1 90.75 423 PHE A O 1
ATOM 3327 N N . ARG A 1 424 ? -24.719 -21.438 -0.465 1 86.75 424 ARG A N 1
ATOM 3328 C CA . ARG A 1 424 ? -26.078 -21.172 -0.91 1 86.75 424 ARG A CA 1
ATOM 3329 C C . ARG A 1 424 ? -27.016 -22.297 -0.493 1 86.75 424 ARG A C 1
ATOM 3331 O O . ARG A 1 424 ? -28.172 -22.047 -0.146 1 86.75 424 ARG A O 1
ATOM 3338 N N . VAL A 1 425 ? -26.562 -23.5 -0.581 1 88.06 425 VAL A N 1
ATOM 3339 C CA . VAL A 1 425 ? -27.391 -24.688 -0.368 1 88.06 425 VAL A CA 1
ATOM 3340 C C . VAL A 1 425 ? -27.469 -25 1.124 1 88.06 425 VAL A C 1
ATOM 3342 O O . VAL A 1 425 ? -28.531 -25.375 1.626 1 88.06 425 VAL A O 1
ATOM 3345 N N . HIS A 1 426 ? -26.438 -24.734 1.833 1 89.56 426 HIS A N 1
ATOM 3346 C CA . HIS A 1 426 ? -26.375 -25.25 3.195 1 89.56 426 HIS A CA 1
ATOM 3347 C C . HIS A 1 426 ? -26.406 -24.109 4.215 1 89.56 426 HIS A C 1
ATOM 3349 O O . HIS A 1 426 ? -26.203 -24.344 5.41 1 89.56 426 HIS A O 1
ATOM 3355 N N . TRP A 1 427 ? -26.578 -22.797 3.672 1 86.69 427 TRP A N 1
ATOM 3356 C CA . TRP A 1 427 ? -26.734 -21.656 4.57 1 86.69 427 TRP A CA 1
ATOM 3357 C C . TRP A 1 427 ? -28.219 -21.422 4.879 1 86.69 427 TRP A C 1
ATOM 3359 O O . TRP A 1 427 ? -28.969 -20.969 4.012 1 86.69 427 TRP A O 1
ATOM 3369 N N . PHE A 1 428 ? -28.625 -21.656 6.074 1 77.44 428 PHE A N 1
ATOM 3370 C CA . PHE A 1 428 ? -30.031 -21.531 6.457 1 77.44 428 PHE A CA 1
ATOM 3371 C C . PHE A 1 428 ? -30.234 -20.344 7.391 1 77.44 428 PHE A C 1
ATOM 3373 O O . PHE A 1 428 ? -29.625 -20.281 8.469 1 77.44 428 PHE A O 1
ATOM 3380 N N . ASN A 1 429 ? -30.891 -19.141 6.988 1 64 429 ASN A N 1
ATOM 3381 C CA . ASN A 1 429 ? -31.094 -17.922 7.762 1 64 429 ASN A CA 1
ATOM 3382 C C . ASN A 1 429 ? -32.094 -18.141 8.898 1 64 429 ASN A C 1
ATOM 3384 O O . ASN A 1 429 ? -32.062 -17.406 9.891 1 64 429 ASN A O 1
ATOM 3388 N N . THR A 1 430 ? -33.219 -18.812 8.773 1 55.59 430 THR A N 1
ATOM 3389 C CA . THR A 1 430 ? -34.312 -18.859 9.758 1 55.59 430 THR A CA 1
ATOM 3390 C C . THR A 1 430 ? -33.906 -19.688 10.969 1 55.59 430 THR A C 1
ATOM 3392 O O . THR A 1 430 ? -33.156 -20.656 10.844 1 55.59 430 THR A O 1
ATOM 3395 N N . VAL A 1 431 ? -34.188 -19.141 12.25 1 47.22 431 VAL A N 1
ATOM 3396 C CA . VAL A 1 431 ? -33.938 -19.562 13.633 1 47.22 431 VAL A CA 1
ATOM 3397 C C . VAL A 1 431 ? -34.25 -21.047 13.781 1 47.22 431 VAL A C 1
ATOM 3399 O O . VAL A 1 431 ? -33.531 -21.781 14.438 1 47.22 431 VAL A O 1
ATOM 3402 N N . GLN A 1 432 ? -35.5 -21.344 13.523 1 45.66 432 GLN A N 1
ATOM 3403 C CA . GLN A 1 432 ? -35.938 -22.719 13.742 1 45.66 432 GLN A CA 1
ATOM 3404 C C . GLN A 1 432 ? -35 -23.703 13.031 1 45.66 432 GLN A C 1
ATOM 3406 O O . GLN A 1 432 ? -34.75 -24.797 13.539 1 45.66 432 GLN A O 1
ATOM 3411 N N . SER A 1 433 ? -34.469 -23.25 12.008 1 45.38 433 SER A N 1
ATOM 3412 C CA . SER A 1 433 ? -33.688 -24.031 11.07 1 45.38 433 SER A CA 1
ATOM 3413 C C . SER A 1 433 ? -32.188 -23.875 11.359 1 45.38 433 SER A C 1
ATOM 3415 O O . SER A 1 433 ? -31.344 -24.469 10.68 1 45.38 433 SER A O 1
ATOM 3417 N N . ARG A 1 434 ? -31.812 -23 12.242 1 48.19 434 ARG A N 1
ATOM 3418 C CA . ARG A 1 434 ? -30.438 -22.641 12.594 1 48.19 434 ARG A CA 1
ATOM 3419 C C . ARG A 1 434 ? -29.781 -23.75 13.414 1 48.19 434 ARG A C 1
ATOM 3421 O O . ARG A 1 434 ? -28.766 -23.516 14.07 1 48.19 434 ARG A O 1
ATOM 3428 N N . LEU A 1 435 ? -30.438 -24.703 13.578 1 52.53 435 LEU A N 1
ATOM 3429 C CA . LEU A 1 435 ? -29.875 -25.781 14.367 1 52.53 435 LEU A CA 1
ATOM 3430 C C . LEU A 1 435 ? -28.844 -26.562 13.547 1 52.53 435 LEU A C 1
ATOM 3432 O O . LEU A 1 435 ? -28.141 -27.422 14.086 1 52.53 435 LEU A O 1
ATOM 3436 N N . PHE A 1 436 ? -28.859 -26.219 12.141 1 61.19 436 PHE A N 1
ATOM 3437 C CA . PHE A 1 436 ? -27.922 -26.984 11.312 1 61.19 436 PHE A CA 1
ATOM 3438 C C . PHE A 1 436 ? -27.438 -26.141 10.133 1 61.19 436 PHE A C 1
ATOM 3440 O O . PHE A 1 436 ? -28.031 -25.094 9.836 1 61.19 436 PHE A O 1
ATOM 3447 N N . GLY A 1 437 ? -26.344 -26.422 9.781 1 74.19 437 GLY A N 1
ATOM 3448 C CA . GLY A 1 437 ? -25.859 -25.812 8.547 1 74.19 437 GLY A CA 1
ATOM 3449 C C . GLY A 1 437 ? -24.656 -24.922 8.758 1 74.19 437 GLY A C 1
ATOM 3450 O O . GLY A 1 437 ? -24.109 -24.859 9.859 1 74.19 437 GLY A O 1
ATOM 3451 N N . LEU A 1 438 ? -24.297 -24.312 7.699 1 84.69 438 LEU A N 1
ATOM 3452 C CA . LEU A 1 438 ? -23.094 -23.484 7.68 1 84.69 438 LEU A CA 1
ATOM 3453 C C . LEU A 1 438 ? -23.281 -22.25 8.555 1 84.69 438 LEU A C 1
ATOM 3455 O O . LEU A 1 438 ? -22.328 -21.812 9.211 1 84.69 438 LEU A O 1
ATOM 3459 N N . HIS A 1 439 ? -24.5 -21.797 8.578 1 82.69 439 HIS A N 1
ATOM 3460 C CA . HIS A 1 439 ? -24.75 -20.609 9.391 1 82.69 439 HIS A CA 1
ATOM 3461 C C . HIS A 1 439 ? -24.562 -20.906 10.875 1 82.69 439 HIS A C 1
ATOM 3463 O O . HIS A 1 439 ? -23.875 -20.172 11.578 1 82.69 439 HIS A O 1
ATOM 3469 N N . HIS A 1 440 ? -25.188 -21.984 11.312 1 77.62 440 HIS A N 1
ATOM 3470 C CA . HIS A 1 440 ? -2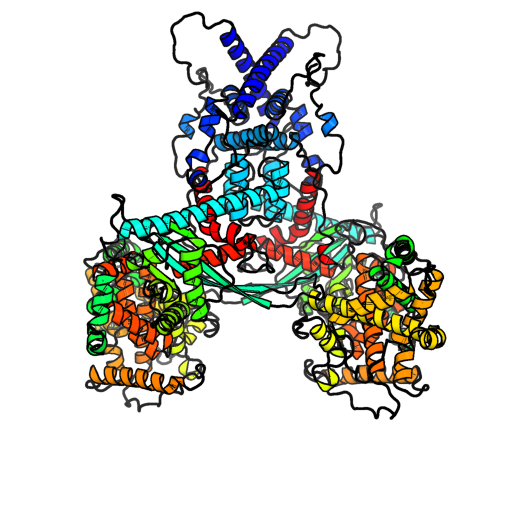5.078 -22.391 12.703 1 77.62 440 HIS A CA 1
ATOM 3471 C C . HIS A 1 440 ? -23.625 -22.703 13.07 1 77.62 440 HIS A C 1
ATOM 3473 O O . HIS A 1 440 ? -23.172 -22.344 14.148 1 77.62 440 HIS A O 1
ATOM 3479 N N . GLY A 1 441 ? -23.016 -23.422 12.188 1 79.12 441 GLY A N 1
ATOM 3480 C CA . GLY A 1 441 ? -21.625 -23.734 12.422 1 79.12 441 GLY A CA 1
ATOM 3481 C C . GLY A 1 441 ? -20.734 -22.5 12.531 1 79.12 441 GLY A C 1
ATOM 3482 O O . GLY A 1 441 ? -19.875 -22.438 13.398 1 79.12 441 GLY A O 1
ATOM 3483 N N . ALA A 1 442 ? -20.984 -21.547 11.641 1 81.06 442 ALA A N 1
ATOM 3484 C CA . ALA A 1 442 ? -20.203 -20.312 11.641 1 81.06 442 ALA A CA 1
ATOM 3485 C C . ALA A 1 442 ? -20.438 -19.516 12.922 1 81.06 442 ALA A C 1
ATOM 3487 O O . ALA A 1 442 ? -19.5 -18.969 13.5 1 81.06 442 ALA A O 1
ATOM 3488 N N . ASP A 1 443 ? -21.656 -19.516 13.344 1 74.38 443 ASP A N 1
ATOM 3489 C CA . ASP A 1 443 ? -22 -18.812 14.578 1 74.38 443 ASP A CA 1
ATOM 3490 C C . ASP A 1 443 ? -21.344 -19.484 15.789 1 74.38 443 ASP A C 1
ATOM 3492 O O . ASP A 1 443 ? -20.859 -18.812 16.688 1 74.38 443 ASP A O 1
ATOM 3496 N N . ALA A 1 444 ? -21.453 -20.766 15.734 1 73.12 444 ALA A N 1
ATOM 3497 C CA . ALA A 1 444 ? -20.844 -21.516 16.828 1 73.12 444 ALA A CA 1
ATOM 3498 C C . ALA A 1 444 ? -19.344 -21.266 16.906 1 73.12 444 ALA A C 1
ATOM 3500 O O . ALA A 1 444 ? -18.766 -21.266 18 1 73.12 444 ALA A O 1
ATOM 3501 N N . LEU A 1 445 ? -18.75 -21.031 15.789 1 74.62 445 LEU A N 1
ATOM 3502 C CA . LEU A 1 445 ? -17.312 -20.75 15.719 1 74.62 445 LEU A CA 1
ATOM 3503 C C . LEU A 1 445 ? -17.031 -19.281 15.984 1 74.62 445 LEU A C 1
ATOM 3505 O O . LEU A 1 445 ? -15.875 -18.875 16.109 1 74.62 445 LEU A O 1
ATOM 3509 N N . GLY A 1 446 ? -18.125 -18.469 16.078 1 71.38 446 GLY A N 1
ATOM 3510 C CA . GLY A 1 446 ? -17.953 -17.031 16.281 1 71.38 446 GLY A CA 1
ATOM 3511 C C . GLY A 1 446 ? -17.438 -16.312 15.055 1 71.38 446 GLY A C 1
ATOM 3512 O O . GLY A 1 446 ? -16.688 -15.344 15.164 1 71.38 446 GLY A O 1
ATOM 3513 N N . ARG A 1 447 ? -17.734 -16.859 13.883 1 75.56 447 ARG A N 1
ATOM 3514 C CA . ARG A 1 447 ? -17.281 -16.25 12.641 1 75.56 447 ARG A CA 1
ATOM 3515 C C . ARG A 1 447 ? -18.422 -15.523 11.938 1 75.56 447 ARG A C 1
ATOM 3517 O O . ARG A 1 447 ? -19.531 -16.047 11.836 1 75.56 447 ARG A O 1
ATOM 3524 N N . HIS A 1 448 ? -18.078 -14.258 11.633 1 73.31 448 HIS A N 1
ATOM 3525 C CA . HIS A 1 448 ? -19.078 -13.492 10.875 1 73.31 448 HIS A CA 1
ATOM 3526 C C . HIS A 1 448 ? -18.812 -13.602 9.375 1 73.31 448 HIS A C 1
ATOM 3528 O O . HIS A 1 448 ? -17.922 -12.93 8.844 1 73.31 448 HIS A O 1
ATOM 3534 N N . ILE A 1 449 ? -19.609 -14.453 8.789 1 78.06 449 ILE A N 1
ATOM 3535 C CA . ILE A 1 449 ? -19.453 -14.672 7.355 1 78.06 449 ILE A CA 1
ATOM 3536 C C . ILE A 1 449 ? -20.656 -14.086 6.617 1 78.06 449 ILE A C 1
ATOM 3538 O O . ILE A 1 449 ? -21.812 -14.289 7.023 1 78.06 449 ILE A O 1
ATOM 3542 N N . ASN A 1 450 ? -20.344 -13.203 5.727 1 73.69 450 ASN A N 1
ATOM 3543 C CA . ASN A 1 450 ? -21.375 -12.758 4.801 1 73.69 450 ASN A CA 1
ATOM 3544 C C . ASN A 1 450 ? -21.391 -13.602 3.531 1 73.69 450 ASN A C 1
ATOM 3546 O O . ASN A 1 450 ? -20.531 -13.461 2.67 1 73.69 450 ASN A O 1
ATOM 3550 N N . PRO A 1 451 ? -22.375 -14.5 3.504 1 73.62 451 PRO A N 1
ATOM 3551 C CA . PRO A 1 451 ? -22.391 -15.422 2.365 1 73.62 451 PRO A CA 1
ATOM 3552 C C . PRO A 1 451 ? -22.531 -14.695 1.025 1 73.62 451 PRO A C 1
ATOM 3554 O O . PRO A 1 451 ? -22.172 -15.258 -0.017 1 73.62 451 PRO A O 1
ATOM 3557 N N . ALA A 1 452 ? -23.031 -13.414 1.196 1 68 452 ALA A N 1
ATOM 3558 C CA . ALA A 1 452 ? -23.188 -12.648 -0.036 1 68 452 ALA A CA 1
ATOM 3559 C C . ALA A 1 452 ? -21.844 -12.125 -0.54 1 68 452 ALA A C 1
ATOM 3561 O O . ALA A 1 452 ? -21.625 -12.047 -1.75 1 68 452 ALA A O 1
ATOM 3562 N N . VAL A 1 453 ? -20.969 -11.719 0.409 1 65.31 453 VAL A N 1
ATOM 3563 C CA . VAL A 1 453 ? -19.672 -11.164 0.028 1 65.31 453 VAL A CA 1
ATOM 3564 C C . VAL A 1 453 ? -18.688 -12.305 -0.228 1 65.31 453 VAL A C 1
ATOM 3566 O O . VAL A 1 453 ? -17.844 -12.211 -1.115 1 65.31 453 VAL A O 1
ATOM 3569 N N . ASN A 1 454 ? -18.906 -13.328 0.214 1 66.69 454 ASN A N 1
ATOM 3570 C CA . ASN A 1 454 ? -18.203 -14.602 0.089 1 66.69 454 ASN A CA 1
ATOM 3571 C C . ASN A 1 454 ? -16.688 -14.414 0.04 1 66.69 454 ASN A C 1
ATOM 3573 O O . ASN A 1 454 ? -16.047 -14.766 -0.952 1 66.69 454 ASN A O 1
ATOM 3577 N N . ASP A 1 455 ? -16.062 -13.938 1.085 1 78.62 455 ASP A N 1
ATOM 3578 C CA . ASP A 1 455 ? -14.609 -13.945 1.24 1 78.62 455 ASP A CA 1
ATOM 3579 C C . ASP A 1 455 ? -14.062 -15.375 1.186 1 78.62 455 ASP A C 1
ATOM 3581 O O . ASP A 1 455 ? -14.367 -16.188 2.055 1 78.62 455 ASP A O 1
ATOM 3585 N N . PHE A 1 456 ? -13.281 -15.695 0.291 1 84.94 456 PHE A N 1
ATOM 3586 C CA . PHE A 1 456 ? -12.883 -17.062 -0.018 1 84.94 456 PHE A CA 1
ATOM 3587 C C . PHE A 1 456 ? -12.266 -17.734 1.204 1 84.94 456 PHE A C 1
ATOM 3589 O O . PHE A 1 456 ? -12.703 -18.812 1.609 1 84.94 456 PHE A O 1
ATOM 3596 N N . TYR A 1 457 ? -11.344 -17.078 1.824 1 80.56 457 TYR A N 1
ATOM 3597 C CA . TYR A 1 457 ? -10.594 -17.75 2.887 1 80.56 457 TYR A CA 1
ATOM 3598 C C . TYR A 1 457 ? -11.461 -17.922 4.129 1 80.56 457 TYR A C 1
ATOM 3600 O O . TYR A 1 457 ? -11.391 -18.953 4.801 1 80.56 457 TYR A O 1
ATOM 3608 N N . ALA A 1 458 ? -12.297 -16.953 4.371 1 80.94 458 ALA A N 1
ATOM 3609 C CA . ALA A 1 458 ? -13.203 -17.062 5.508 1 80.94 458 ALA A CA 1
ATOM 3610 C C . ALA A 1 458 ? -14.195 -18.203 5.301 1 80.94 458 ALA A C 1
ATOM 3612 O O . ALA A 1 458 ? -14.422 -19.016 6.203 1 80.94 458 ALA A O 1
ATOM 3613 N N . CYS A 1 459 ? -14.656 -18.312 4.125 1 87.5 459 CYS A N 1
ATOM 3614 C CA . CYS A 1 459 ? -15.641 -19.344 3.807 1 87.5 459 CYS A CA 1
ATOM 3615 C C . CYS A 1 459 ? -14.984 -20.719 3.748 1 87.5 459 CYS A C 1
ATOM 3617 O O . CYS A 1 459 ? -15.555 -21.703 4.23 1 87.5 459 CYS A O 1
ATOM 3619 N N . HIS A 1 460 ? -13.828 -20.766 3.164 1 90.94 460 HIS A N 1
ATOM 3620 C CA . HIS A 1 460 ? -13.094 -22.031 3.082 1 90.94 460 HIS A CA 1
ATOM 3621 C C . HIS A 1 460 ? -12.789 -22.578 4.469 1 90.94 460 HIS A C 1
ATOM 3623 O O . HIS A 1 460 ? -13.039 -23.766 4.742 1 90.94 460 HIS A O 1
ATOM 3629 N N . ASN A 1 461 ? -12.32 -21.734 5.32 1 86.25 461 ASN A N 1
ATOM 3630 C CA . ASN A 1 461 ? -11.945 -22.172 6.656 1 86.25 461 ASN A CA 1
ATOM 3631 C C . ASN A 1 461 ? -13.156 -22.578 7.48 1 86.25 461 ASN A C 1
ATOM 3633 O O . ASN A 1 461 ? -13.086 -23.516 8.273 1 86.25 461 ASN A O 1
ATOM 3637 N N . ALA A 1 462 ? -14.18 -21.859 7.254 1 85.06 462 ALA A N 1
ATOM 3638 C CA . ALA A 1 462 ? -15.406 -22.219 7.957 1 85.06 462 ALA A CA 1
ATOM 3639 C C . ALA A 1 462 ? -15.914 -23.594 7.508 1 85.06 462 ALA A C 1
ATOM 3641 O O . ALA A 1 462 ? -16.219 -24.453 8.336 1 85.06 462 ALA A O 1
ATOM 3642 N N . ALA A 1 463 ? -15.969 -23.781 6.258 1 91.06 463 ALA A N 1
ATOM 3643 C CA . ALA A 1 463 ? -16.453 -25.047 5.719 1 91.06 463 ALA A CA 1
ATOM 3644 C C . ALA A 1 463 ? -15.555 -26.203 6.164 1 91.06 463 ALA A C 1
ATOM 3646 O O . ALA A 1 463 ? -16.047 -27.266 6.539 1 91.06 463 ALA A O 1
ATOM 3647 N N . LYS A 1 464 ? -14.289 -25.984 6.09 1 92.19 464 LYS A N 1
ATOM 3648 C CA . LYS A 1 464 ? -13.32 -27.016 6.469 1 92.19 464 LYS A CA 1
ATOM 3649 C C . LYS A 1 464 ? -13.453 -27.359 7.945 1 92.19 464 LYS A C 1
ATOM 3651 O O . LYS A 1 464 ? -13.547 -28.547 8.297 1 92.19 464 LYS A O 1
ATOM 3656 N N . THR A 1 465 ? -13.531 -26.375 8.766 1 87.12 465 THR A N 1
ATOM 3657 C CA . THR A 1 465 ? -13.578 -26.609 10.203 1 87.12 465 THR A CA 1
ATOM 3658 C C . THR A 1 465 ? -14.883 -27.297 10.594 1 87.12 465 THR A C 1
ATOM 3660 O O . THR A 1 465 ? -14.883 -28.234 11.406 1 87.12 465 THR A O 1
ATOM 3663 N N . ILE A 1 466 ? -15.938 -26.891 10.086 1 87 466 ILE A N 1
ATOM 3664 C CA . ILE A 1 466 ? -17.234 -27.484 10.391 1 87 466 ILE A CA 1
ATOM 3665 C C . ILE A 1 466 ? -17.266 -28.922 9.898 1 87 466 ILE A C 1
ATOM 3667 O O . ILE A 1 466 ? -17.719 -29.828 10.617 1 87 466 ILE A O 1
ATOM 3671 N N . PHE A 1 467 ? -16.766 -29.156 8.719 1 93.25 467 PHE A N 1
ATOM 3672 C CA . PHE A 1 467 ? -16.703 -30.5 8.148 1 93.25 467 PHE A CA 1
ATOM 3673 C C . PHE A 1 467 ? -15.859 -31.422 9.023 1 93.25 467 PHE A C 1
ATOM 3675 O O . PHE A 1 467 ? -16.266 -32.531 9.336 1 93.25 467 PHE A O 1
ATOM 3682 N N . GLU A 1 468 ? -14.727 -30.969 9.359 1 90.62 468 GLU A N 1
ATOM 3683 C CA . GLU A 1 468 ? -13.836 -31.781 10.188 1 90.62 468 GLU A CA 1
ATOM 3684 C C . GLU A 1 468 ? -14.469 -32.094 11.531 1 90.62 468 GLU A C 1
ATOM 3686 O O . GLU A 1 468 ? -14.344 -33.219 12.039 1 90.62 468 GLU A O 1
ATOM 3691 N N . THR A 1 469 ? -15.172 -31.141 12.016 1 84.5 469 THR A N 1
ATOM 3692 C CA . THR A 1 469 ? -15.875 -31.359 13.273 1 84.5 469 THR A CA 1
ATOM 3693 C C . THR A 1 469 ? -16.969 -32.406 13.109 1 84.5 469 THR A C 1
ATOM 3695 O O . THR A 1 469 ? -17.172 -33.25 13.977 1 84.5 469 THR A O 1
ATOM 3698 N N . MET A 1 470 ? -17.641 -32.375 12.078 1 88.75 470 MET A N 1
ATOM 3699 C CA . MET A 1 470 ? -18.719 -33.344 11.812 1 88.75 470 MET A CA 1
ATOM 3700 C C . MET A 1 470 ? -18.156 -34.75 11.586 1 88.75 470 MET A C 1
ATOM 3702 O O . MET A 1 470 ? -18.766 -35.719 12 1 88.75 470 MET A O 1
ATOM 3706 N N . VAL A 1 471 ? -17.031 -34.781 10.898 1 92.69 471 VAL A N 1
ATOM 3707 C CA . VAL A 1 471 ? -16.391 -36.062 10.664 1 92.69 471 VAL A CA 1
ATOM 3708 C C . VAL A 1 471 ? -16 -36.688 12.008 1 92.69 471 VAL A C 1
ATOM 3710 O O . VAL A 1 471 ? -16.203 -37.875 12.227 1 92.69 471 VAL A O 1
ATOM 3713 N N . LEU A 1 472 ? -15.461 -35.906 12.875 1 88.69 472 LEU A N 1
ATOM 3714 C CA . LEU A 1 472 ? -15.07 -36.406 14.188 1 88.69 472 LEU A CA 1
ATOM 3715 C C . LEU A 1 472 ? -16.297 -36.875 14.977 1 88.69 472 LEU A C 1
ATOM 3717 O O . LEU A 1 472 ? -16.266 -37.906 15.609 1 88.69 472 LEU A O 1
ATOM 3721 N N . THR A 1 473 ? -17.375 -36.094 14.852 1 82.94 473 THR A N 1
ATOM 3722 C CA . THR A 1 473 ? -18.609 -36.469 15.539 1 82.94 473 THR A CA 1
ATOM 3723 C C . THR A 1 473 ? -19.203 -37.75 14.953 1 82.94 473 THR A C 1
ATOM 3725 O O . THR A 1 473 ? -19.656 -38.625 15.695 1 82.94 473 THR A O 1
ATOM 3728 N N . ALA A 1 474 ? -19.188 -37.812 13.68 1 88.38 474 ALA A N 1
ATOM 3729 C CA . ALA A 1 474 ? -19.688 -39 13 1 88.38 474 ALA A CA 1
ATOM 3730 C C . ALA A 1 474 ? -18.875 -40.219 13.375 1 88.38 474 ALA A C 1
ATOM 3732 O O . ALA A 1 474 ? -19.422 -41.312 13.539 1 88.38 474 ALA A O 1
ATOM 3733 N N . THR A 1 475 ? -17.562 -40.062 13.508 1 90.38 475 THR A N 1
ATOM 3734 C CA . THR A 1 475 ? -16.688 -41.156 13.891 1 90.38 475 THR A CA 1
ATOM 3735 C C . THR A 1 475 ? -17 -41.625 15.305 1 90.38 475 THR A C 1
ATOM 3737 O O . THR A 1 475 ? -17.078 -42.844 15.562 1 90.38 475 THR A O 1
ATOM 3740 N N . LEU A 1 476 ? -17.219 -40.719 16.156 1 84.31 476 LEU A N 1
ATOM 3741 C CA . LEU A 1 476 ? -17.594 -41.062 17.516 1 84.31 476 LEU A CA 1
ATOM 3742 C C . LEU A 1 476 ? -18.906 -41.844 17.547 1 84.31 476 LEU A C 1
ATOM 3744 O O . LEU A 1 476 ? -19.016 -42.844 18.25 1 84.31 476 LEU A O 1
ATOM 3748 N N . TYR A 1 477 ? -19.781 -41.375 16.734 1 80.56 477 TYR A N 1
ATOM 3749 C CA . TYR A 1 477 ? -21.078 -42.062 16.641 1 80.56 477 TYR A CA 1
ATOM 3750 C C . TYR A 1 477 ? -20.906 -43.5 16.141 1 80.56 477 TYR A C 1
ATOM 3752 O O . TYR A 1 477 ? -21.516 -44.406 16.688 1 80.56 477 TYR A O 1
ATOM 3760 N N . VAL A 1 478 ? -20.109 -43.688 15.18 1 85.62 478 VAL A N 1
ATOM 3761 C CA . VAL A 1 478 ? -19.891 -45 14.594 1 85.62 478 VAL A CA 1
ATOM 3762 C C . VAL A 1 478 ? -19.203 -45.906 15.609 1 85.62 478 VAL A C 1
ATOM 3764 O O . VAL A 1 478 ? -19.578 -47.094 15.758 1 85.62 478 VAL A O 1
ATOM 3767 N N . ILE A 1 479 ? -18.25 -45.438 16.328 1 84.81 479 ILE A N 1
ATOM 3768 C CA . ILE A 1 479 ? -17.531 -46.219 17.328 1 84.81 479 ILE A CA 1
ATOM 3769 C C . ILE A 1 479 ? -18.5 -46.625 18.453 1 84.81 479 ILE A C 1
ATOM 3771 O O . ILE A 1 479 ? -18.531 -47.781 18.875 1 84.81 479 ILE A O 1
ATOM 3775 N N . LEU A 1 480 ? -19.375 -45.688 18.812 1 76.56 480 LEU A N 1
ATOM 3776 C CA . LEU A 1 480 ? -20.328 -45.969 19.875 1 76.56 480 LEU A CA 1
ATOM 3777 C C . LEU A 1 480 ? -21.359 -47 19.422 1 76.56 480 LEU A C 1
ATOM 3779 O O . LEU A 1 480 ? -21.781 -47.844 20.203 1 76.56 480 LEU A O 1
ATOM 3783 N N . SER A 1 481 ? -21.734 -46.906 18.234 1 75.31 481 SER A N 1
ATOM 3784 C CA . SER A 1 481 ? -22.672 -47.875 17.688 1 75.31 481 SER A CA 1
ATOM 3785 C C . SER A 1 481 ? -22.031 -49.25 17.547 1 75.31 481 SER A C 1
ATOM 3787 O O . SER A 1 481 ? -22.719 -50.281 17.688 1 75.31 481 SER A O 1
ATOM 3789 N N . MET A 1 482 ? -20.797 -49.312 17.219 1 73.69 482 MET A N 1
ATOM 3790 C CA . MET A 1 482 ? -20.062 -50.562 17.062 1 73.69 482 MET A CA 1
ATOM 3791 C C . MET A 1 482 ? -19.859 -51.281 18.406 1 73.69 482 MET A C 1
ATOM 3793 O O . MET A 1 482 ? -19.891 -52.5 18.484 1 73.69 482 MET A O 1
ATOM 3797 N N . PHE A 1 483 ? -19.766 -50.406 19.453 1 62.19 483 PHE A N 1
ATOM 3798 C CA . PHE A 1 483 ? -19.438 -50.969 20.75 1 62.19 483 PHE A CA 1
ATOM 3799 C C . PHE A 1 483 ? -20.578 -50.781 21.734 1 62.19 483 PHE A C 1
ATOM 3801 O O . PHE A 1 483 ? -20.344 -50.688 22.938 1 62.19 483 PHE A O 1
ATOM 3808 N N . TYR A 1 484 ? -21.781 -50.438 21.203 1 52.06 484 TYR A N 1
ATOM 3809 C CA . TYR A 1 484 ? -22.938 -50.219 22.062 1 52.06 484 TYR A CA 1
ATOM 3810 C C . TYR A 1 484 ? -22.969 -51.25 23.188 1 52.06 484 TYR A C 1
ATOM 3812 O O . TYR A 1 484 ? -23.25 -50.906 24.344 1 52.06 484 TYR A O 1
ATOM 3820 N N . PHE A 1 485 ? -22.828 -52.469 22.844 1 41.84 485 PHE A N 1
ATOM 3821 C CA . PHE A 1 485 ? -22.906 -53.438 23.922 1 41.84 485 PHE A CA 1
ATOM 3822 C C . PHE A 1 485 ? -21.844 -53.156 24.984 1 41.84 485 PHE A C 1
ATOM 3824 O O . PHE A 1 485 ? -22.109 -53.312 26.188 1 41.84 485 PHE A O 1
ATOM 3831 N N . TYR A 1 486 ? -20.75 -52.844 24.594 1 35.94 486 TYR A N 1
ATOM 3832 C CA . TYR A 1 486 ? -19.656 -52.625 25.531 1 35.94 486 TYR A CA 1
ATOM 3833 C C . TYR A 1 486 ? -19.891 -51.344 26.328 1 35.94 486 TYR A C 1
ATOM 3835 O O . TYR A 1 486 ? -19.656 -51.281 27.531 1 35.94 486 TYR A O 1
ATOM 3843 N N . TRP A 1 487 ? -20.391 -50.219 25.672 1 39.12 487 TRP A N 1
ATOM 3844 C CA . TRP A 1 487 ? -20.594 -48.969 26.359 1 39.12 487 TRP A CA 1
ATOM 3845 C C . TRP A 1 487 ? -21.797 -49.031 27.297 1 39.12 487 TRP A C 1
ATOM 3847 O O . TRP A 1 487 ? -21.797 -48.469 28.375 1 39.12 487 TRP A O 1
ATOM 3857 N N . VAL A 1 488 ? -22.922 -49.656 26.922 1 37.22 488 VAL A N 1
ATOM 3858 C CA . VAL A 1 488 ? -23.953 -49.875 27.922 1 37.22 488 VAL A CA 1
ATOM 3859 C C . VAL A 1 488 ? -23.328 -50.438 29.203 1 37.22 488 VAL A C 1
ATOM 3861 O O . VAL A 1 488 ? -23.734 -50.062 30.297 1 37.22 488 VAL A O 1
ATOM 3864 N N . LEU A 1 489 ? -22.391 -51.375 29.109 1 32.16 489 LEU A N 1
ATOM 3865 C CA . LEU A 1 489 ? -21.797 -51.938 30.312 1 32.16 489 LEU A CA 1
ATOM 3866 C C . LEU A 1 489 ? -20.922 -50.906 31.031 1 32.16 489 LEU A C 1
ATOM 3868 O O . LEU A 1 489 ? -20.953 -50.812 32.25 1 32.16 489 LEU A O 1
ATOM 3872 N N . ILE A 1 490 ? -19.938 -50.25 30.359 1 32.19 490 ILE A N 1
ATOM 3873 C CA . ILE A 1 490 ? -19.062 -49.375 31.109 1 32.19 490 ILE A CA 1
ATOM 3874 C C . ILE A 1 490 ? -19.812 -48.094 31.453 1 32.19 490 ILE A C 1
ATOM 3876 O O . ILE A 1 490 ? -19.734 -47.594 32.594 1 32.19 490 ILE A O 1
ATOM 3880 N N . TYR A 1 491 ? -20.328 -47.281 30.484 1 33.78 491 TYR A N 1
ATOM 3881 C CA . TYR A 1 491 ? -20.844 -45.969 30.844 1 33.78 491 TYR A CA 1
ATOM 3882 C C . TYR A 1 491 ? -22.281 -46.062 31.344 1 33.78 491 TYR A C 1
ATOM 3884 O O . TYR A 1 491 ? -23.016 -45.062 31.344 1 33.78 491 TYR A O 1
ATOM 3892 N N . SER A 1 492 ? -23.016 -47.062 31.609 1 32.12 492 SER A N 1
ATOM 3893 C CA . SER A 1 492 ? -24.188 -46.938 32.469 1 32.12 492 SER A CA 1
ATOM 3894 C C . SER A 1 492 ? -23.984 -45.875 33.531 1 32.12 492 SER A C 1
ATOM 3896 O O . SER A 1 492 ? -24.953 -45.406 34.156 1 32.12 492 SER A O 1
ATOM 3898 N N . SER A 1 493 ? -22.844 -45.812 34.281 1 29.44 493 SER A N 1
ATOM 3899 C CA . SER A 1 493 ? -22.891 -44.844 35.344 1 29.44 493 SER A CA 1
ATOM 3900 C C . SER A 1 493 ? -23.078 -43.406 34.812 1 29.44 493 SER A C 1
ATOM 3902 O O . SER A 1 493 ? -24 -42.719 35.25 1 29.44 493 SER A O 1
ATOM 3904 N N . SER A 1 494 ? -22 -42.469 34.656 1 28.98 494 SER A N 1
ATOM 3905 C CA . SER A 1 494 ? -22 -41.031 34.75 1 28.98 494 SER A CA 1
ATOM 3906 C C . SER A 1 494 ? -22.438 -40.375 33.438 1 28.98 494 SER A C 1
ATOM 3908 O O . SER A 1 494 ? -22.531 -39.156 33.344 1 28.98 494 SER A O 1
ATOM 3910 N N . VAL A 1 495 ? -22.281 -40.969 32.281 1 27.94 495 VAL A N 1
ATOM 3911 C CA . VAL A 1 495 ? -22.562 -40.094 31.141 1 27.94 495 VAL A CA 1
ATOM 3912 C C . VAL A 1 495 ? -24.062 -40.094 30.859 1 27.94 495 VAL A C 1
ATOM 3914 O O . VAL A 1 495 ? -24.625 -41.094 30.422 1 27.94 495 VAL A O 1
ATOM 3917 N N . VAL A 1 496 ? -24.953 -39.625 31.75 1 26.55 496 VAL A N 1
ATOM 3918 C CA . VAL A 1 496 ? -26.328 -39.188 31.547 1 26.55 496 VAL A CA 1
ATOM 3919 C C . VAL A 1 496 ? -26.438 -38.469 30.203 1 26.55 496 VAL A C 1
ATOM 3921 O O . VAL A 1 496 ? -25.828 -37.406 30.016 1 26.55 496 VAL A O 1
ATOM 3924 N N . ILE A 1 497 ? -26.578 -39.125 29.156 1 28.7 497 ILE A N 1
ATOM 3925 C CA . ILE A 1 497 ? -27.094 -38.5 27.938 1 28.7 497 ILE A CA 1
ATOM 3926 C C . ILE A 1 497 ? -28.297 -37.625 28.297 1 28.7 497 ILE A C 1
ATOM 3928 O O . ILE A 1 497 ? -29.359 -38.125 28.641 1 28.7 497 ILE A O 1
ATOM 3932 N N . HIS A 1 498 ? -28.172 -36.531 29.047 1 27.72 498 HIS A N 1
ATOM 3933 C CA . HIS A 1 498 ? -29.297 -35.625 29.234 1 27.72 498 HIS A CA 1
ATOM 3934 C C . HIS A 1 498 ? -30.031 -35.406 27.922 1 27.72 498 HIS A C 1
ATOM 3936 O O . HIS A 1 498 ? -29.422 -35.25 26.859 1 27.72 498 HIS A O 1
ATOM 3942 N N . GLU A 1 499 ? -31.25 -35.938 27.719 1 29.34 499 GLU A N 1
ATOM 3943 C CA . GLU A 1 499 ? -32.312 -35.75 26.719 1 29.34 499 GLU A CA 1
ATOM 3944 C C . GLU A 1 499 ? -32.25 -34.375 26.094 1 29.34 499 GLU A C 1
ATOM 3946 O O . GLU A 1 499 ? -32.594 -34.219 24.922 1 29.34 499 GLU A O 1
ATOM 3951 N N . ASP A 1 500 ? -32.219 -33.312 26.984 1 28.3 500 ASP A N 1
ATOM 3952 C CA . ASP A 1 500 ? -32.406 -31.938 26.5 1 28.3 500 ASP A CA 1
ATOM 3953 C C . ASP A 1 500 ? -31.266 -31.547 25.547 1 28.3 500 ASP A C 1
ATOM 3955 O O . ASP A 1 500 ? -31.047 -30.359 25.297 1 28.3 500 ASP A O 1
ATOM 3959 N N . THR A 1 501 ? -30.406 -32.344 25.281 1 29.48 501 THR A N 1
ATOM 3960 C CA . THR A 1 501 ? -29.219 -32.062 24.469 1 29.48 501 THR A CA 1
ATOM 3961 C C . THR A 1 501 ? -29.609 -31.875 23 1 29.48 501 THR A C 1
ATOM 3963 O O . THR A 1 501 ? -29.312 -32.719 22.156 1 29.48 501 THR A O 1
ATOM 3966 N N . LYS A 1 502 ? -30.734 -31.531 22.672 1 30.38 502 LYS A N 1
ATOM 3967 C CA . LYS A 1 502 ? -31.109 -31 21.375 1 30.38 502 LYS A CA 1
ATOM 3968 C C . LYS A 1 502 ? -30.047 -30.047 20.828 1 30.38 502 LYS A C 1
ATOM 3970 O O . LYS A 1 502 ? -30.234 -29.438 19.766 1 30.38 502 LYS A O 1
ATOM 3975 N N . ARG A 1 503 ? -29.359 -29.281 21.75 1 32.5 503 ARG A N 1
ATOM 3976 C CA . ARG A 1 503 ? -28.375 -28.375 21.188 1 32.5 503 ARG A CA 1
ATOM 3977 C C . ARG A 1 503 ? -27.172 -29.125 20.656 1 32.5 503 ARG A C 1
ATOM 3979 O O . ARG A 1 503 ? -26.516 -29.859 21.406 1 32.5 503 ARG A O 1
ATOM 3986 N N . LEU A 1 504 ? -27.109 -29.453 19.5 1 31.97 504 LEU A N 1
ATOM 3987 C CA . LEU A 1 504 ? -25.938 -29.984 18.812 1 31.97 504 LEU A CA 1
ATOM 3988 C C . LEU A 1 504 ? -24.656 -29.469 19.438 1 31.97 504 LEU A C 1
ATOM 3990 O O . LEU A 1 504 ? -24.656 -29.016 20.578 1 31.97 504 LEU A O 1
ATOM 3994 N N . LEU A 1 505 ? -23.422 -29.109 18.578 1 33.06 505 LEU A N 1
ATOM 3995 C CA . LEU A 1 505 ? -22 -28.859 18.797 1 33.06 505 LEU A CA 1
ATOM 3996 C C . LEU A 1 505 ? -21.781 -27.547 19.547 1 33.06 505 LEU A C 1
ATOM 3998 O O . LEU A 1 505 ? -22 -26.469 18.969 1 33.06 505 LEU A O 1
ATOM 4002 N N . PRO A 1 506 ? -22.078 -27.328 20.719 1 33.09 506 PRO A N 1
ATOM 4003 C CA . PRO A 1 506 ? -21.5 -26.078 21.203 1 33.09 506 PRO A CA 1
ATOM 4004 C C . PRO A 1 506 ? -19.984 -26.016 21 1 33.09 506 PRO A C 1
ATOM 4006 O O . PRO A 1 506 ? -19.312 -27.047 20.953 1 33.09 506 PRO A O 1
ATOM 4009 N N . THR A 1 507 ? -19.344 -24.922 20.531 1 38.5 507 THR A N 1
ATOM 4010 C CA . THR A 1 507 ? -17.938 -24.641 20.312 1 38.5 507 THR A CA 1
ATOM 4011 C C . THR A 1 507 ? -17.078 -25.172 21.469 1 38.5 507 THR A C 1
ATOM 4013 O O . THR A 1 507 ? -15.945 -25.594 21.25 1 38.5 507 THR A O 1
ATOM 4016 N N . ASP A 1 508 ? -17.453 -24.922 22.688 1 41.94 508 ASP A N 1
ATOM 4017 C CA . ASP A 1 508 ? -16.719 -25.359 23.875 1 41.94 508 ASP A CA 1
ATOM 4018 C C . ASP A 1 508 ? -16.516 -26.875 23.859 1 41.94 508 ASP A C 1
ATOM 4020 O O . ASP A 1 508 ? -15.625 -27.391 24.531 1 41.94 508 ASP A O 1
ATOM 4024 N N . ASN A 1 509 ? -17.203 -27.594 22.906 1 52.38 509 ASN A N 1
ATOM 4025 C CA . ASN A 1 509 ? -17.484 -29.016 22.922 1 52.38 509 ASN A CA 1
ATOM 4026 C C . ASN A 1 509 ? -16.578 -29.781 21.953 1 52.38 509 ASN A C 1
ATOM 4028 O O . ASN A 1 509 ? -16.609 -31.016 21.906 1 52.38 509 ASN A O 1
ATOM 4032 N N . ILE A 1 510 ? -15.836 -29.109 21.203 1 57.16 510 ILE A N 1
ATOM 4033 C CA . ILE A 1 510 ? -14.969 -29.828 20.266 1 57.16 510 ILE A CA 1
ATOM 4034 C C . ILE A 1 510 ? -13.844 -30.516 21.031 1 57.16 510 ILE A C 1
ATOM 4036 O O . ILE A 1 510 ? -13.492 -31.656 20.75 1 57.16 510 ILE A O 1
ATOM 4040 N N . HIS A 1 511 ? -13.398 -29.672 22 1 62.66 511 HIS A N 1
ATOM 4041 C CA . HIS A 1 511 ? -12.32 -30.25 22.797 1 62.66 511 HIS A CA 1
ATOM 4042 C C . HIS A 1 511 ? -12.789 -31.484 23.562 1 62.66 511 HIS A C 1
ATOM 4044 O O . HIS A 1 511 ? -12.062 -32.469 23.641 1 62.66 511 HIS A O 1
ATOM 4050 N N . HIS A 1 512 ? -13.953 -31.312 24.047 1 64.69 512 HIS A N 1
ATOM 4051 C CA . HIS A 1 512 ? -14.5 -32.438 24.766 1 64.69 512 HIS A CA 1
ATOM 4052 C C . HIS A 1 512 ? -14.711 -33.656 23.828 1 64.69 512 HIS A C 1
ATOM 4054 O O . HIS A 1 512 ? -14.383 -34.781 24.188 1 64.69 512 HIS A O 1
ATOM 4060 N N . MET A 1 513 ? -15.117 -33.344 22.672 1 70.56 513 MET A N 1
ATOM 4061 C CA . MET A 1 513 ? -15.367 -34.375 21.703 1 70.56 513 MET A CA 1
ATOM 4062 C C . MET A 1 513 ? -14.062 -35.062 21.281 1 70.56 513 MET A C 1
ATOM 4064 O O . MET A 1 513 ? -14 -36.281 21.172 1 70.56 513 MET A O 1
ATOM 4068 N N . ILE A 1 514 ? -13.047 -34.312 21.156 1 77.88 514 ILE A N 1
ATOM 4069 C CA . ILE A 1 514 ? -11.75 -34.844 20.75 1 77.88 514 ILE A CA 1
ATOM 4070 C C . ILE A 1 514 ? -11.172 -35.719 21.859 1 77.88 514 ILE A C 1
ATOM 4072 O O . ILE A 1 514 ? -10.578 -36.781 21.609 1 77.88 514 ILE A O 1
ATOM 4076 N N . THR A 1 515 ? -11.469 -35.25 23.078 1 78.94 515 THR A N 1
ATOM 4077 C CA . THR A 1 515 ? -10.977 -36.031 24.219 1 78.94 515 THR A CA 1
ATOM 4078 C C . THR A 1 515 ? -11.695 -37.375 24.312 1 78.94 515 THR A C 1
ATOM 4080 O O . THR A 1 515 ? -11.062 -38.406 24.547 1 78.94 515 THR A O 1
ATOM 4083 N N . GLU A 1 516 ? -12.969 -37.281 24.078 1 77.56 516 GLU A N 1
ATOM 4084 C CA . GLU A 1 516 ? -13.75 -38.531 24.109 1 77.56 516 GLU A CA 1
ATOM 4085 C C . GLU A 1 516 ? -13.328 -39.469 23 1 77.56 516 GLU A C 1
ATOM 4087 O O . GLU A 1 516 ? -13.172 -40.688 23.219 1 77.56 516 GLU A O 1
ATOM 4092 N N . LEU A 1 517 ? -13.133 -38.938 21.891 1 85.81 517 LEU A N 1
ATOM 4093 C CA . LEU A 1 517 ? -12.734 -39.75 20.734 1 85.81 517 LEU A CA 1
ATOM 4094 C C . LEU A 1 517 ? -11.328 -40.312 20.938 1 85.81 517 LEU A C 1
ATOM 4096 O O . LEU A 1 517 ? -11.078 -41.469 20.609 1 85.81 517 LEU A O 1
ATOM 4100 N N . SER A 1 518 ? -10.469 -39.531 21.5 1 87.25 518 SER A N 1
ATOM 4101 C CA . SER A 1 518 ? -9.102 -39.969 21.75 1 87.25 518 SER A CA 1
ATOM 4102 C C . SER A 1 518 ? -9.055 -41.094 22.766 1 87.25 518 SER A C 1
ATOM 4104 O O . SER A 1 518 ? -8.148 -41.938 22.719 1 87.25 518 SER A O 1
ATOM 4106 N N . GLY A 1 519 ? -9.992 -41.094 23.641 1 85.25 519 GLY A N 1
ATOM 4107 C CA . GLY A 1 519 ? -10.062 -42.125 24.656 1 85.25 519 GLY A CA 1
ATOM 4108 C C . GLY A 1 519 ? -10.195 -43.531 24.078 1 85.25 519 GLY A C 1
ATOM 4109 O O . GLY A 1 519 ? -9.75 -44.5 24.672 1 85.25 519 GLY A O 1
ATOM 4110 N N . PHE A 1 520 ? -10.711 -43.656 22.906 1 88.06 520 PHE A N 1
ATOM 4111 C CA . PHE A 1 520 ? -10.93 -44.969 22.281 1 88.06 520 PHE A CA 1
ATOM 4112 C C . PHE A 1 520 ? -9.648 -45.5 21.656 1 88.06 520 PHE A C 1
ATOM 4114 O O . PHE A 1 520 ? -9.578 -46.656 21.234 1 88.06 520 PHE A O 1
ATOM 4121 N N . PHE A 1 521 ? -8.672 -44.688 21.609 1 89.25 521 PHE A N 1
ATOM 4122 C CA . PHE A 1 521 ? -7.426 -45.062 20.969 1 89.25 521 PHE A CA 1
ATOM 4123 C C . PHE A 1 521 ? -6.305 -45.219 21.984 1 89.25 521 PHE A C 1
ATOM 4125 O O . PHE A 1 521 ? -5.148 -45.438 21.609 1 89.25 521 PHE A O 1
ATOM 4132 N N . THR A 1 522 ? -6.641 -45 23.188 1 86.44 522 THR A N 1
ATOM 4133 C CA . THR A 1 522 ? -5.656 -45.125 24.266 1 86.44 522 THR A CA 1
ATOM 4134 C C . THR A 1 522 ? -5.465 -46.562 24.672 1 86.44 522 THR A C 1
ATOM 4136 O O . THR A 1 522 ? -6.152 -47.469 24.172 1 86.44 522 THR A O 1
ATOM 4139 N N . LYS A 1 523 ? -4.426 -46.75 25.625 1 85.44 523 LYS A N 1
ATOM 4140 C CA . LYS A 1 523 ? -4.113 -48.094 26.094 1 85.44 523 LYS A CA 1
ATOM 4141 C C . LYS A 1 523 ? -5.336 -48.75 26.719 1 85.44 523 LYS A C 1
ATOM 4143 O O . LYS A 1 523 ? -6.012 -48.156 27.562 1 85.44 523 LYS A O 1
ATOM 4148 N N . GLY A 1 524 ? -5.688 -49.938 26.281 1 80.62 524 GLY A N 1
ATOM 4149 C CA . GLY A 1 524 ? -6.824 -50.688 26.812 1 80.62 524 GLY A CA 1
ATOM 4150 C C . GLY A 1 524 ? -8.102 -50.438 26.031 1 80.62 524 GLY A C 1
ATOM 4151 O O . GLY A 1 524 ? -9.102 -51.156 26.234 1 80.62 524 GLY A O 1
ATOM 4152 N N . ALA A 1 525 ? -8.086 -49.5 25.172 1 83.56 525 ALA A N 1
ATOM 4153 C CA . ALA A 1 525 ? -9.281 -49.156 24.406 1 83.56 525 ALA A CA 1
ATOM 4154 C C . ALA A 1 525 ? -9.375 -49.969 23.141 1 83.56 525 ALA A C 1
ATOM 4156 O O . ALA A 1 525 ? -8.414 -50.656 22.75 1 83.56 525 ALA A O 1
ATOM 4157 N N . PRO A 1 526 ? -10.5 -50 22.516 1 82.56 526 PRO A N 1
ATOM 4158 C CA . PRO A 1 526 ? -10.742 -50.906 21.359 1 82.56 526 PRO A CA 1
ATOM 4159 C C . PRO A 1 526 ? -9.797 -50.625 20.203 1 82.56 526 PRO A C 1
ATOM 4161 O O . PRO A 1 526 ? -9.469 -51.531 19.438 1 82.56 526 PRO A O 1
ATOM 4164 N N . PHE A 1 527 ? -9.359 -49.438 20.062 1 89.38 527 PHE A N 1
ATOM 4165 C CA . PHE A 1 527 ? -8.539 -49.094 18.891 1 89.38 527 PHE A CA 1
ATOM 4166 C C . PHE A 1 527 ? -7.102 -48.812 19.312 1 89.38 527 PHE A C 1
ATOM 4168 O O . PHE A 1 527 ? -6.391 -48.062 18.625 1 89.38 527 PHE A O 1
ATOM 4175 N N . HIS A 1 528 ? -6.754 -49.375 20.422 1 87.69 528 HIS A N 1
ATOM 4176 C CA . HIS A 1 528 ? -5.367 -49.25 20.859 1 87.69 528 HIS A CA 1
ATOM 4177 C C . HIS A 1 528 ? -4.426 -49.906 19.828 1 87.69 528 HIS A C 1
ATOM 4179 O O . HIS A 1 528 ? -4.672 -51 19.359 1 87.69 528 HIS A O 1
ATOM 4185 N N . LYS A 1 529 ? -3.342 -49.281 19.484 1 83.06 529 LYS A N 1
ATOM 4186 C CA . LYS A 1 529 ? -2.377 -49.688 18.469 1 83.06 529 LYS A CA 1
ATOM 4187 C C . LYS A 1 529 ? -3.072 -50.031 17.156 1 83.06 529 LYS A C 1
ATOM 4189 O O . LYS A 1 529 ? -2.842 -51.094 16.578 1 83.06 529 LYS A O 1
ATOM 4194 N N . CYS A 1 530 ? -3.926 -49.156 16.766 1 89.12 530 CYS A N 1
ATOM 4195 C CA . CYS A 1 530 ? -4.742 -49.281 15.562 1 89.12 530 CYS A CA 1
ATOM 4196 C C . CYS A 1 530 ? -3.873 -49.406 14.32 1 89.12 530 CYS A C 1
ATOM 4198 O O . CYS A 1 530 ? -2.967 -48.594 14.102 1 89.12 530 CYS A O 1
ATOM 4200 N N . SER A 1 531 ? -4.09 -50.5 13.586 1 91.31 531 SER A N 1
ATOM 4201 C CA . SER A 1 531 ? -3.398 -50.688 12.312 1 91.31 531 SER A CA 1
ATOM 4202 C C . SER A 1 531 ? -4.043 -49.844 11.211 1 91.31 531 SER A C 1
ATOM 4204 O O . SER A 1 531 ? -5.156 -49.344 11.375 1 91.31 531 SER A O 1
ATOM 4206 N N . LEU A 1 532 ? -3.361 -49.719 10.086 1 94.38 532 LEU A N 1
ATOM 4207 C CA . LEU A 1 532 ? -3.883 -48.938 8.961 1 94.38 532 LEU A CA 1
ATOM 4208 C C . LEU A 1 532 ? -5.172 -49.562 8.43 1 94.38 532 LEU A C 1
ATOM 4210 O O . LEU A 1 532 ? -6.117 -48.844 8.094 1 94.38 532 LEU A O 1
ATOM 4214 N N . GLU A 1 533 ? -5.199 -50.875 8.453 1 92.69 533 GLU A N 1
ATOM 4215 C CA . GLU A 1 533 ? -6.367 -51.562 7.934 1 92.69 533 GLU A CA 1
ATOM 4216 C C . GLU A 1 533 ? -7.582 -51.344 8.828 1 92.69 533 GLU A C 1
ATOM 4218 O O . GLU A 1 533 ? -8.695 -51.188 8.336 1 92.69 533 GLU A O 1
ATOM 4223 N N . ARG A 1 534 ? -7.367 -51.344 10.078 1 92.06 534 ARG A N 1
ATOM 4224 C CA . ARG A 1 534 ? -8.453 -51.125 11.023 1 92.06 534 ARG A CA 1
ATOM 4225 C C . ARG A 1 534 ? -8.977 -49.688 10.938 1 92.06 534 ARG A C 1
ATOM 4227 O O . ARG A 1 534 ? -10.188 -49.469 11.031 1 92.06 534 ARG A O 1
ATOM 4234 N N . LEU A 1 535 ? -8.047 -48.844 10.805 1 94.81 535 LEU A N 1
ATOM 4235 C CA . LEU A 1 535 ? -8.438 -47.438 10.664 1 94.81 535 LEU A CA 1
ATOM 4236 C C . LEU A 1 535 ? -9.227 -47.219 9.375 1 94.81 535 LEU A C 1
ATOM 4238 O O . LEU A 1 535 ? -10.188 -46.469 9.359 1 94.81 535 LEU A O 1
ATOM 4242 N N . GLU A 1 536 ? -8.758 -47.844 8.344 1 95.81 536 GLU A N 1
ATOM 4243 C CA . GLU A 1 536 ? -9.43 -47.75 7.051 1 95.81 536 GLU A CA 1
ATOM 4244 C C . GLU A 1 536 ? -10.852 -48.281 7.121 1 95.81 536 GLU A C 1
ATOM 4246 O O . GLU A 1 536 ? -11.773 -47.719 6.543 1 95.81 536 GLU A O 1
ATOM 4251 N N . THR A 1 537 ? -10.992 -49.375 7.848 1 94.19 537 THR A N 1
ATOM 4252 C CA . THR A 1 537 ? -12.32 -49.969 8.008 1 94.19 537 THR A CA 1
ATOM 4253 C C . THR A 1 537 ? -13.242 -49.031 8.766 1 94.19 537 THR A C 1
ATOM 4255 O O . THR A 1 537 ? -14.406 -48.844 8.398 1 94.19 537 THR A O 1
ATOM 4258 N N . LEU A 1 538 ? -12.719 -48.531 9.781 1 93.5 538 LEU A N 1
ATOM 4259 C CA . LEU A 1 538 ? -13.492 -47.562 10.547 1 93.5 538 LEU A CA 1
ATOM 4260 C C . LEU A 1 538 ? -13.898 -46.375 9.68 1 93.5 538 LEU A C 1
ATOM 4262 O O . LEU A 1 538 ? -15.055 -45.938 9.695 1 93.5 538 LEU A O 1
ATOM 4266 N N . ALA A 1 539 ? -12.922 -45.812 8.922 1 97.06 539 ALA A N 1
ATOM 4267 C CA . ALA A 1 539 ? -13.164 -44.656 8.055 1 97.06 539 ALA A CA 1
ATOM 4268 C C . ALA A 1 539 ? -14.18 -44.969 6.973 1 97.06 539 ALA A C 1
ATOM 4270 O O . ALA A 1 539 ? -15 -44.125 6.602 1 97.06 539 ALA A O 1
ATOM 4271 N N . GLU A 1 540 ? -14.094 -46.188 6.484 1 95.94 540 GLU A N 1
ATOM 4272 C CA . GLU A 1 540 ? -15.047 -46.625 5.465 1 95.94 540 GLU A CA 1
ATOM 4273 C C . GLU A 1 540 ? -16.469 -46.625 6.012 1 95.94 540 GLU A C 1
ATOM 4275 O O . GLU A 1 540 ? -17.406 -46.25 5.312 1 95.94 540 GLU A O 1
ATOM 4280 N N . HIS A 1 541 ? -16.609 -47.062 7.25 1 93.19 541 HIS A N 1
ATOM 4281 C CA . HIS A 1 541 ? -17.922 -47.062 7.875 1 93.19 541 HIS A CA 1
ATOM 4282 C C . HIS A 1 541 ? -18.484 -45.656 8.023 1 93.19 541 HIS A C 1
ATOM 4284 O O . HIS A 1 541 ? -19.688 -45.438 7.828 1 93.19 541 HIS A O 1
ATOM 4290 N N . VAL A 1 542 ? -17.641 -44.812 8.391 1 93.75 542 VAL A N 1
ATOM 4291 C CA . VAL A 1 542 ? -18.062 -43.438 8.555 1 93.75 542 VAL A CA 1
ATOM 4292 C C . VAL A 1 542 ? -18.484 -42.875 7.207 1 93.75 542 VAL A C 1
ATOM 4294 O O . VAL A 1 542 ? -19.531 -42.219 7.105 1 93.75 542 VAL A O 1
ATOM 4297 N N . TYR A 1 543 ? -17.719 -43.125 6.164 1 96.5 543 TYR A N 1
ATOM 4298 C CA . TYR A 1 543 ? -18.016 -42.625 4.828 1 96.5 543 TYR A CA 1
ATOM 4299 C C . TYR A 1 543 ? -19.359 -43.156 4.344 1 96.5 543 TYR A C 1
ATOM 4301 O O . TYR A 1 543 ? -20.203 -42.406 3.848 1 96.5 543 TYR A O 1
ATOM 4309 N N . GLU A 1 544 ? -19.594 -44.406 4.555 1 92.56 544 GLU A N 1
ATOM 4310 C CA . GLU A 1 544 ? -20.797 -45.062 4.043 1 92.56 544 GLU A CA 1
ATOM 4311 C C . GLU A 1 544 ? -22.047 -44.594 4.773 1 92.56 544 GLU A C 1
ATOM 4313 O O . GLU A 1 544 ? -23.125 -44.5 4.18 1 92.56 544 GLU A O 1
ATOM 4318 N N . ARG A 1 545 ? -21.859 -44.156 5.941 1 88.75 545 ARG A N 1
ATOM 4319 C CA . ARG A 1 545 ? -23.031 -43.844 6.758 1 88.75 545 ARG A CA 1
ATOM 4320 C C . ARG A 1 545 ? -23.359 -42.344 6.66 1 88.75 545 ARG A C 1
ATOM 4322 O O . ARG A 1 545 ? -24.484 -41.938 6.906 1 88.75 545 ARG A O 1
ATOM 4329 N N . PHE A 1 546 ? -22.375 -41.594 6.234 1 91.62 546 PHE A N 1
ATOM 4330 C CA . PHE A 1 546 ? -22.641 -40.188 6.441 1 91.62 546 PHE A CA 1
ATOM 4331 C C . PHE A 1 546 ? -22.281 -39.375 5.199 1 91.62 546 PHE A C 1
ATOM 4333 O O . PHE A 1 546 ? -22.516 -38.156 5.152 1 91.62 546 PHE A O 1
ATOM 4340 N N . MET A 1 547 ? -21.75 -39.938 4.113 1 93.5 547 MET A N 1
ATOM 4341 C CA . MET A 1 547 ? -21.219 -39.094 3.049 1 93.5 547 MET A CA 1
ATOM 4342 C C . MET A 1 547 ? -21.641 -39.625 1.679 1 93.5 547 MET A C 1
ATOM 4344 O O . MET A 1 547 ? -20.969 -39.344 0.677 1 93.5 547 MET A O 1
ATOM 4348 N N . THR A 1 548 ? -22.641 -40.438 1.665 1 90.25 548 THR A N 1
ATOM 4349 C CA . THR A 1 548 ? -23.062 -41 0.385 1 90.25 548 THR A CA 1
ATOM 4350 C C . THR A 1 548 ? -24.484 -40.562 0.054 1 90.25 548 THR A C 1
ATOM 4352 O O . THR A 1 548 ? -25.266 -40.25 0.952 1 90.25 548 THR A O 1
ATOM 4355 N N . THR A 1 549 ? -24.703 -40.594 -1.229 1 84.81 549 THR A N 1
ATOM 4356 C CA . THR A 1 549 ? -26.047 -40.25 -1.702 1 84.81 549 THR A CA 1
ATOM 4357 C C . THR A 1 549 ? -27.047 -41.312 -1.286 1 84.81 549 THR A C 1
ATOM 4359 O O . THR A 1 549 ? -28.203 -41 -0.998 1 84.81 549 THR A O 1
ATOM 4362 N N . ALA A 1 550 ? -26.609 -42.5 -1.205 1 83.44 550 ALA A N 1
ATOM 4363 C CA . ALA A 1 550 ? -27.484 -43.594 -0.825 1 83.44 550 ALA A CA 1
ATOM 4364 C C . ALA A 1 550 ? -28.031 -43.406 0.588 1 83.44 550 ALA A C 1
ATOM 4366 O O . ALA A 1 550 ? -29.219 -43.656 0.841 1 83.44 550 ALA A O 1
ATOM 4367 N N . VAL A 1 551 ? -27.219 -43.031 1.457 1 83.94 551 VAL A N 1
ATOM 4368 C CA . VAL A 1 551 ? -27.641 -42.844 2.84 1 83.94 551 VAL A CA 1
ATOM 4369 C C . VAL A 1 551 ? -28.594 -41.656 2.926 1 83.94 551 VAL A C 1
ATOM 4371 O O . VAL A 1 551 ? -29.562 -41.656 3.699 1 83.94 551 VAL A O 1
ATOM 4374 N N . TYR A 1 552 ? -28.312 -40.656 2.168 1 84.38 552 TYR A N 1
ATOM 4375 C CA . TYR A 1 552 ? -29.203 -39.5 2.125 1 84.38 552 TYR A CA 1
ATOM 4376 C C . TYR A 1 552 ? -30.625 -39.938 1.72 1 84.38 552 TYR A C 1
ATOM 4378 O O . TYR A 1 552 ? -31.594 -39.531 2.357 1 84.38 552 TYR A O 1
ATOM 4386 N N . GLN A 1 553 ? -30.703 -40.75 0.783 1 80.69 553 GLN A N 1
ATOM 4387 C CA . GLN A 1 553 ? -32 -41.219 0.29 1 80.69 553 GLN A CA 1
ATOM 4388 C C . GLN A 1 553 ? -32.688 -42.094 1.317 1 80.69 553 GLN A C 1
ATOM 4390 O O . GLN A 1 553 ? -33.906 -42 1.506 1 80.69 553 GLN A O 1
ATOM 4395 N N . LYS A 1 554 ? -31.922 -42.844 1.938 1 78.5 554 LYS A N 1
ATOM 4396 C CA . LYS A 1 554 ? -32.469 -43.75 2.955 1 78.5 554 LYS A CA 1
ATOM 4397 C C . LYS A 1 554 ? -33 -42.969 4.148 1 78.5 554 LYS A C 1
ATOM 4399 O O . LYS A 1 554 ? -34.062 -43.312 4.711 1 78.5 554 LYS A O 1
ATOM 4404 N N . THR A 1 555 ? -32.281 -42.031 4.48 1 75.88 555 THR A N 1
ATOM 4405 C CA . THR A 1 555 ? -32.656 -41.219 5.633 1 75.88 555 THR A CA 1
ATOM 4406 C C . THR A 1 555 ? -33.969 -40.5 5.355 1 75.88 555 THR A C 1
ATOM 4408 O O . THR A 1 555 ? -34.75 -40.25 6.266 1 75.88 555 THR A O 1
ATOM 4411 N N . LEU A 1 556 ? -34.219 -40.094 4.148 1 71.56 556 LEU A N 1
ATOM 4412 C CA . LEU A 1 556 ? -35.438 -39.344 3.791 1 71.56 556 LEU A CA 1
ATOM 4413 C C . LEU A 1 556 ? -36.562 -40.312 3.385 1 71.56 556 LEU A C 1
ATOM 4415 O O . LEU A 1 556 ? -37.688 -39.875 3.107 1 71.56 556 LEU A O 1
ATOM 4419 N N . CYS A 1 557 ? -36.375 -41.656 3.654 1 60.19 557 CYS A N 1
ATOM 4420 C CA . CYS A 1 557 ? -37.344 -42.719 3.281 1 60.19 557 CYS A CA 1
ATOM 4421 C C . CYS A 1 557 ? -37.812 -42.5 1.849 1 60.19 557 CYS A C 1
ATOM 4423 O O . CYS A 1 557 ? -39.031 -42.594 1.577 1 60.19 557 CYS A O 1
ATOM 4425 N N . LEU A 1 558 ? -37.031 -41.969 1.128 1 54.53 558 LEU A N 1
ATOM 4426 C CA . LEU A 1 558 ? -37.406 -41.781 -0.274 1 54.53 558 LEU A CA 1
ATOM 4427 C C . LEU A 1 558 ? -37.531 -43.156 -0.974 1 54.53 558 LEU A C 1
ATOM 4429 O O . LEU A 1 558 ? -36.781 -44.094 -0.646 1 54.53 558 LEU A O 1
ATOM 4433 N N . PRO A 1 559 ? -38.812 -43.562 -1.559 1 47.19 559 PRO A N 1
ATOM 4434 C CA . PRO A 1 559 ? -38.969 -44.875 -2.17 1 47.19 559 PRO A CA 1
ATOM 4435 C C . PRO A 1 559 ? -37.719 -45.344 -2.93 1 47.19 559 PRO A C 1
ATOM 4437 O O . PRO A 1 559 ? -37 -44.5 -3.479 1 47.19 559 PRO A O 1
ATOM 4440 N N . ASN A 1 560 ? -37.344 -46.438 -2.508 1 44.59 560 ASN A N 1
ATOM 4441 C CA . ASN A 1 560 ? -36.188 -47.062 -3.184 1 44.59 560 ASN A CA 1
ATOM 4442 C C . ASN A 1 560 ? -36.281 -46.875 -4.695 1 44.59 560 ASN A C 1
ATOM 4444 O O . ASN A 1 560 ? -35.312 -47.125 -5.406 1 44.59 560 ASN A O 1
ATOM 4448 N N . THR A 1 561 ? -37.5 -47.062 -5.246 1 38.84 561 THR A N 1
ATOM 4449 C CA . THR A 1 561 ? -37.75 -46.938 -6.676 1 38.84 561 THR A CA 1
ATOM 4450 C C . THR A 1 561 ? -37.375 -45.531 -7.16 1 38.84 561 THR A C 1
ATOM 4452 O O . THR A 1 561 ? -37.719 -45.156 -8.281 1 38.84 561 THR A O 1
ATOM 4455 N N . LEU A 1 562 ? -37.312 -44.656 -6.34 1 42.34 562 LEU A N 1
ATOM 4456 C CA . LEU A 1 562 ? -36.781 -43.406 -6.895 1 42.34 562 LEU A CA 1
ATOM 4457 C C . LEU A 1 562 ? -35.531 -43.688 -7.711 1 42.34 562 LEU A C 1
ATOM 4459 O O . LEU A 1 562 ? -34.438 -43.875 -7.145 1 42.34 562 LEU A O 1
ATOM 4463 N N . ASP A 1 563 ? -35.5 -44.688 -8.492 1 36.41 563 ASP A N 1
ATOM 4464 C CA . ASP A 1 563 ? -34.625 -45.281 -9.477 1 36.41 563 ASP A CA 1
ATOM 4465 C C . ASP A 1 563 ? -33.75 -44.219 -10.141 1 36.41 563 ASP A C 1
ATOM 4467 O O . ASP A 1 563 ? -34.062 -43.031 -10.086 1 36.41 563 ASP A O 1
ATOM 4471 N N . ALA A 1 564 ? -32.531 -44.625 -10.453 1 44.16 564 ALA A N 1
ATOM 4472 C CA . ALA A 1 564 ? -31.656 -43.906 -11.367 1 44.16 564 ALA A CA 1
ATOM 4473 C C . ALA A 1 564 ? -32.469 -43.031 -12.328 1 44.16 564 ALA A C 1
ATOM 4475 O O . ALA A 1 564 ? -32.062 -41.938 -12.672 1 44.16 564 ALA A O 1
ATOM 4476 N N . ASN A 1 565 ? -33.688 -43.5 -12.508 1 42.19 565 ASN A N 1
ATOM 4477 C CA . ASN A 1 565 ? -34.5 -42.812 -13.484 1 42.19 565 ASN A CA 1
ATOM 4478 C C . ASN A 1 565 ? -35.156 -41.531 -12.898 1 42.19 565 ASN A C 1
ATOM 4480 O O . ASN A 1 565 ? -35.25 -40.531 -13.578 1 42.19 565 ASN A O 1
ATOM 4484 N N . THR A 1 566 ? -35.5 -41.562 -11.703 1 44.69 566 THR A N 1
ATOM 4485 C CA . THR A 1 566 ? -36.125 -40.406 -11.109 1 44.69 566 THR A CA 1
ATOM 4486 C C . THR A 1 566 ? -35.094 -39.312 -10.875 1 44.69 566 THR A C 1
ATOM 4488 O O . THR A 1 566 ? -35.344 -38.125 -11.109 1 44.69 566 THR A O 1
ATOM 4491 N N . LEU A 1 567 ? -34.062 -39.719 -10.312 1 47.06 567 LEU A N 1
ATOM 4492 C CA . LEU A 1 567 ? -32.969 -38.75 -10.203 1 47.06 567 LEU A CA 1
ATOM 4493 C C . LEU A 1 567 ? -32.656 -38.156 -11.562 1 47.06 567 LEU A C 1
ATOM 4495 O O . LEU A 1 567 ? -32.438 -36.938 -11.672 1 47.06 567 LEU A O 1
ATOM 4499 N N . ARG A 1 568 ? -32.656 -39.062 -12.555 1 46.59 568 ARG A N 1
ATOM 4500 C CA . ARG A 1 568 ? -32.438 -38.594 -13.914 1 46.59 568 ARG A CA 1
ATOM 4501 C C . ARG A 1 568 ? -33.562 -37.625 -14.32 1 46.59 568 ARG A C 1
ATOM 4503 O O . ARG A 1 568 ? -33.312 -36.594 -14.961 1 46.59 568 ARG A O 1
ATOM 4510 N N . SER A 1 569 ? -34.719 -37.969 -13.836 1 48.22 569 SER A N 1
ATOM 4511 C CA . SER A 1 569 ? -35.844 -37.125 -14.195 1 48.22 569 SER A CA 1
ATOM 4512 C C . SER A 1 569 ? -35.781 -35.781 -13.477 1 48.22 569 SER A C 1
ATOM 4514 O O . SER A 1 569 ? -36.125 -34.75 -14.062 1 48.22 569 SER A O 1
ATOM 4516 N N . ASN A 1 570 ? -35.375 -35.812 -12.328 1 48.72 570 ASN A N 1
ATOM 4517 C CA . ASN A 1 570 ? -35.312 -34.562 -11.586 1 48.72 570 ASN A CA 1
ATOM 4518 C C . ASN A 1 570 ? -34.188 -33.656 -12.133 1 48.72 570 ASN A C 1
ATOM 4520 O O . ASN A 1 570 ? -34.375 -32.438 -12.234 1 48.72 570 ASN A O 1
ATOM 4524 N N . VAL A 1 571 ? -33.094 -34.281 -12.414 1 48.72 571 VAL A N 1
ATOM 4525 C CA . VAL A 1 571 ? -32.031 -33.531 -13.062 1 48.72 571 VAL A CA 1
ATOM 4526 C C . VAL A 1 571 ? -32.5 -32.969 -14.391 1 48.72 571 VAL A C 1
ATOM 4528 O O . VAL A 1 571 ? -32.25 -31.797 -14.711 1 48.72 571 VAL A O 1
ATOM 4531 N N . LEU A 1 572 ? -33.281 -33.844 -15.039 1 47.69 572 LEU A N 1
ATOM 4532 C CA . LEU A 1 572 ? -33.844 -33.406 -16.312 1 47.69 572 LEU A CA 1
ATOM 4533 C C . LEU A 1 572 ? -34.812 -32.25 -16.109 1 47.69 572 LEU A C 1
ATOM 4535 O O . LEU A 1 572 ? -34.812 -31.297 -16.891 1 47.69 572 LEU A O 1
ATOM 4539 N N . LYS A 1 573 ? -35.562 -32.344 -15.094 1 48.94 573 LYS A N 1
ATOM 4540 C CA . LYS A 1 573 ? -36.531 -31.281 -14.789 1 48.94 573 LYS A CA 1
ATOM 4541 C C . LYS A 1 573 ? -35.781 -30 -14.391 1 48.94 573 LYS A C 1
ATOM 4543 O O . LYS A 1 573 ? -36.156 -28.906 -14.828 1 48.94 573 LYS A O 1
ATOM 4548 N N . ALA A 1 574 ? -34.844 -30.156 -13.625 1 49.75 574 ALA A N 1
ATOM 4549 C CA . ALA A 1 574 ? -34.094 -28.969 -13.219 1 49.75 574 ALA A CA 1
ATOM 4550 C C . ALA A 1 574 ? -33.406 -28.328 -14.422 1 49.75 574 ALA A C 1
ATOM 4552 O O . ALA A 1 574 ? -33.344 -27.094 -14.531 1 49.75 574 ALA A O 1
ATOM 4553 N N . LEU A 1 575 ? -32.906 -29.141 -15.281 1 49.41 575 LEU A N 1
ATOM 4554 C CA . LEU A 1 575 ? -32.281 -28.672 -16.516 1 49.41 575 LEU A CA 1
ATOM 4555 C C . LEU A 1 575 ? -33.281 -28 -17.422 1 49.41 575 LEU A C 1
ATOM 4557 O O . LEU A 1 575 ? -33 -26.969 -18.031 1 49.41 575 LEU A O 1
ATOM 4561 N N . GLN A 1 576 ? -34.5 -28.609 -17.422 1 47.97 576 GLN A N 1
ATOM 4562 C CA . GLN A 1 576 ? -35.594 -28.062 -18.234 1 47.97 576 GLN A CA 1
ATOM 4563 C C . GLN A 1 576 ? -36.094 -26.75 -17.656 1 47.97 576 GLN A C 1
ATOM 4565 O O . GLN A 1 576 ? -36.406 -25.812 -18.391 1 47.97 576 GLN A O 1
ATOM 4570 N N . ASP A 1 577 ? -36.281 -26.703 -16.406 1 49 577 ASP A N 1
ATOM 4571 C CA . ASP A 1 577 ? -36.75 -25.484 -15.75 1 49 577 ASP A CA 1
ATOM 4572 C C . ASP A 1 577 ? -35.781 -24.344 -15.953 1 49 577 ASP A C 1
ATOM 4574 O O . ASP A 1 577 ? -36.188 -23.188 -16.141 1 49 577 ASP A O 1
ATOM 4578 N N . ASN A 1 578 ? -34.562 -24.625 -15.844 1 45.88 578 ASN A N 1
ATOM 4579 C CA . ASN A 1 578 ? -33.531 -23.609 -16.078 1 45.88 578 ASN A CA 1
ATOM 4580 C C . ASN A 1 578 ? -33.531 -23.141 -17.516 1 45.88 578 ASN A C 1
ATOM 4582 O O . ASN A 1 578 ? -33.281 -21.969 -17.797 1 45.88 578 ASN A O 1
ATOM 4586 N N . PHE A 1 579 ? -33.812 -24.109 -18.422 1 42.16 579 PHE A N 1
ATOM 4587 C CA . PHE A 1 579 ? -34 -23.672 -19.797 1 42.16 579 PHE A CA 1
ATOM 4588 C C . PHE A 1 579 ? -35.156 -22.719 -19.922 1 42.16 579 PHE A C 1
ATOM 4590 O O . PHE A 1 579 ? -35.125 -21.734 -20.672 1 42.16 579 PHE A O 1
ATOM 4597 N N . ASP A 1 580 ? -36.188 -22.969 -19.219 1 41.28 580 ASP A N 1
ATOM 4598 C CA . ASP A 1 580 ? -37.344 -22.094 -19.266 1 41.28 580 ASP A CA 1
ATOM 4599 C C . ASP A 1 580 ? -37.156 -20.844 -18.406 1 41.28 580 ASP A C 1
ATOM 4601 O O . ASP A 1 580 ? -37.719 -19.797 -18.688 1 41.28 580 ASP A O 1
ATOM 4605 N N . ALA A 1 581 ? -36.531 -20.938 -17.266 1 38.59 581 ALA A N 1
ATOM 4606 C CA . ALA A 1 581 ? -36.344 -19.766 -16.406 1 38.59 581 ALA A CA 1
ATOM 4607 C C . ALA A 1 581 ? -35.281 -18.828 -16.984 1 38.59 581 ALA A C 1
ATOM 4609 O O . ALA A 1 581 ? -34.906 -17.844 -16.344 1 38.59 581 ALA A O 1
ATOM 4610 N N . ARG A 1 582 ? -34.656 -19.094 -18 1 39.47 582 ARG A N 1
ATOM 4611 C CA . ARG A 1 582 ? -33.781 -18.125 -18.609 1 39.47 582 ARG A CA 1
ATOM 4612 C C . ARG A 1 582 ? -34.312 -16.703 -18.453 1 39.47 582 ARG A C 1
ATOM 4614 O O . ARG A 1 582 ? -33.625 -15.734 -18.797 1 39.47 582 ARG A O 1
ATOM 4621 N N . GLN A 1 583 ? -35.594 -16.484 -18.688 1 32.91 583 GLN A N 1
ATOM 4622 C CA . GLN A 1 583 ? -36.062 -15.109 -18.766 1 32.91 583 GLN A CA 1
ATOM 4623 C C . GLN A 1 583 ? -35.969 -14.414 -17.422 1 32.91 583 GLN A C 1
ATOM 4625 O O . GLN A 1 583 ? -36.125 -13.195 -17.328 1 32.91 583 GLN A O 1
ATOM 4630 N N . HIS A 1 584 ? -36.281 -15.078 -16.188 1 31.86 584 HIS A N 1
ATOM 4631 C CA . HIS A 1 584 ? -36.438 -14.242 -15.016 1 31.86 584 HIS A CA 1
ATOM 4632 C C . HIS A 1 584 ? -35.094 -13.992 -14.344 1 31.86 584 HIS A C 1
ATOM 4634 O O . HIS A 1 584 ? -34.125 -14.742 -14.555 1 31.86 584 HIS A O 1
ATOM 4640 N N . ASN A 1 585 ? -34.938 -12.797 -13.516 1 32.09 585 ASN A N 1
ATOM 4641 C CA . ASN A 1 585 ? -33.844 -12.133 -12.844 1 32.09 585 ASN A CA 1
ATOM 4642 C C . ASN A 1 585 ? -33.062 -13.094 -11.953 1 32.09 585 ASN A C 1
ATOM 4644 O O . ASN A 1 585 ? -33.656 -13.773 -11.102 1 32.09 585 ASN A O 1
ATOM 4648 N N . PRO A 1 586 ? -31.922 -13.484 -12.32 1 35.53 586 PRO A N 1
ATOM 4649 C CA . PRO A 1 586 ? -31.016 -14.461 -11.703 1 35.53 586 PRO A CA 1
ATOM 4650 C C . PRO A 1 586 ? -30.969 -14.328 -10.18 1 35.53 586 PRO A C 1
ATOM 4652 O O . PRO A 1 586 ? -30.297 -15.117 -9.508 1 35.53 586 PRO A O 1
ATOM 4655 N N . GLY A 1 587 ? -31.281 -13.18 -9.609 1 33.38 587 GLY A N 1
ATOM 4656 C CA . GLY A 1 587 ? -30.984 -13 -8.195 1 33.38 587 GLY A CA 1
ATOM 4657 C C . GLY A 1 587 ? -31.938 -13.742 -7.285 1 33.38 587 GLY A C 1
ATOM 4658 O O . GLY A 1 587 ? -31.906 -13.562 -6.066 1 33.38 587 GLY A O 1
ATOM 4659 N N . ALA A 1 588 ? -33.125 -14.18 -7.777 1 30.11 588 ALA A N 1
ATOM 4660 C CA . ALA A 1 588 ? -34.094 -14.625 -6.785 1 30.11 588 ALA A CA 1
ATOM 4661 C C . ALA A 1 588 ? -33.75 -16 -6.238 1 30.11 588 ALA A C 1
ATOM 4663 O O . ALA A 1 588 ? -33.344 -16.891 -6.996 1 30.11 588 ALA A O 1
ATOM 4664 N N . ILE A 1 589 ? -33.312 -16.047 -5 1 33.09 589 ILE A N 1
ATOM 4665 C CA . ILE A 1 589 ? -33.25 -17.312 -4.285 1 33.09 589 ILE A CA 1
ATOM 4666 C C . ILE A 1 589 ? -34.438 -18.188 -4.656 1 33.09 589 ILE A C 1
ATOM 4668 O O . ILE A 1 589 ? -35.594 -17.719 -4.633 1 33.09 589 ILE A O 1
ATOM 4672 N N . PRO A 1 590 ? -34.25 -19.156 -5.547 1 34.78 590 PRO A N 1
ATOM 4673 C CA . PRO A 1 590 ? -35.438 -19.938 -5.887 1 34.78 590 PRO A CA 1
ATOM 4674 C C . PRO A 1 590 ? -36.406 -20.094 -4.715 1 34.78 590 PRO A C 1
ATOM 4676 O O . PRO A 1 590 ? -36 -20.031 -3.555 1 34.78 590 PRO A O 1
ATOM 4679 N N . PRO A 1 591 ? -37.75 -19.844 -5.008 1 31.88 591 PRO A N 1
ATOM 4680 C CA . PRO A 1 591 ? -38.719 -20.094 -3.938 1 31.88 591 PRO A CA 1
ATOM 4681 C C . PRO A 1 591 ? -38.438 -21.391 -3.184 1 31.88 591 PRO A C 1
ATOM 4683 O O . PRO A 1 591 ? -37.75 -22.281 -3.697 1 31.88 591 PRO A O 1
ATOM 4686 N N . LYS A 1 592 ? -38.906 -21.5 -1.938 1 32.06 592 LYS A N 1
ATOM 4687 C CA . LYS A 1 592 ? -38.875 -22.656 -1.058 1 32.06 592 LYS A CA 1
ATOM 4688 C C . LYS A 1 592 ? -39.281 -23.922 -1.806 1 32.06 592 LYS A C 1
ATOM 4690 O O . LYS A 1 592 ? -40.312 -23.938 -2.494 1 32.06 592 LYS A O 1
ATOM 4695 N N . LEU A 1 593 ? -38.375 -24.688 -2.301 1 31.72 593 LEU A N 1
ATOM 4696 C CA . LEU A 1 593 ? -38.75 -26.016 -2.75 1 31.72 593 LEU A CA 1
ATOM 4697 C C . LEU A 1 593 ? -40 -26.5 -2.016 1 31.72 593 LEU A C 1
ATOM 4699 O O . LEU A 1 593 ? -40.125 -26.281 -0.811 1 31.72 593 LEU A O 1
ATOM 4703 N N . SER A 1 594 ? -41.094 -26.625 -2.684 1 30.66 594 SER A N 1
ATOM 4704 C CA . SER A 1 594 ? -42.344 -27.203 -2.164 1 30.66 594 SER A CA 1
ATOM 4705 C C . SER A 1 594 ? -42.031 -28.359 -1.206 1 30.66 594 SER A C 1
ATOM 4707 O O . SER A 1 594 ? -41.062 -29.109 -1.399 1 30.66 594 SER A O 1
ATOM 4709 N N . SER A 1 595 ? -42.469 -28.25 0.103 1 32.72 595 SER A N 1
ATOM 4710 C CA . SER A 1 595 ? -42.531 -29.281 1.123 1 32.72 595 SER A CA 1
ATOM 4711 C C . SER A 1 595 ? -42.969 -30.625 0.52 1 32.72 595 SER A C 1
ATOM 4713 O O . SER A 1 595 ? -44.156 -30.844 0.267 1 32.72 595 SER A O 1
ATOM 4715 N N . THR A 1 596 ? -42.5 -31.094 -0.525 1 33.44 596 THR A N 1
ATOM 4716 C CA . THR A 1 596 ? -42.875 -32.469 -0.738 1 33.44 596 THR A CA 1
ATOM 4717 C C . THR A 1 596 ? -43.094 -33.188 0.595 1 33.44 596 THR A C 1
ATOM 4719 O O . THR A 1 596 ? -42.281 -33.031 1.515 1 33.44 596 THR A O 1
ATOM 4722 N N . SER A 1 597 ? -44.281 -33.625 0.891 1 34.25 597 SER A N 1
ATOM 4723 C CA . SER A 1 597 ? -44.812 -34.375 2.037 1 34.25 597 SER A CA 1
ATOM 4724 C C . SER A 1 597 ? -43.781 -35.344 2.572 1 34.25 597 SER A C 1
ATOM 4726 O O . SER A 1 597 ? -43.406 -36.312 1.888 1 34.25 597 SER A O 1
ATOM 4728 N N . LEU A 1 598 ? -42.75 -34.844 3.232 1 39.91 598 LEU A N 1
ATOM 4729 C CA . LEU A 1 598 ? -41.875 -35.688 4.031 1 39.91 598 LEU A CA 1
ATOM 4730 C C . LEU A 1 598 ? -42.656 -36.844 4.652 1 39.91 598 LEU A C 1
ATOM 4732 O O . LEU A 1 598 ? -43.75 -36.625 5.184 1 39.91 598 LEU A O 1
ATOM 4736 N N . HIS A 1 599 ? -42.531 -37.875 4.09 1 42.56 599 HIS A N 1
ATOM 4737 C CA . HIS A 1 599 ? -43.094 -39.031 4.797 1 42.56 599 HIS A CA 1
ATOM 4738 C C . HIS A 1 599 ? -42.906 -38.906 6.305 1 42.56 599 HIS A C 1
ATOM 4740 O O . HIS A 1 599 ? -41.938 -38.281 6.75 1 42.56 599 HIS A O 1
ATOM 4746 N N . SER A 1 600 ? -43.875 -39.094 7.137 1 45.56 600 SER A N 1
ATOM 4747 C CA . SER A 1 600 ? -43.938 -39.062 8.594 1 45.56 600 SER A CA 1
ATOM 4748 C C . SER A 1 600 ? -42.625 -39.562 9.211 1 45.56 600 SER A C 1
ATOM 4750 O O . SER A 1 600 ? -42.188 -39.062 10.242 1 45.56 600 SER A O 1
ATOM 4752 N N . ASN A 1 601 ? -41.844 -40.531 8.602 1 49.38 601 ASN A N 1
ATOM 4753 C CA . ASN A 1 601 ? -40.688 -41.125 9.258 1 49.38 601 ASN A CA 1
ATOM 4754 C C . ASN A 1 601 ? -39.375 -40.594 8.688 1 49.38 601 ASN A C 1
ATOM 4756 O O . ASN A 1 601 ? -38.312 -41.25 8.82 1 49.38 601 ASN A O 1
ATOM 4760 N N . SER A 1 602 ? -39.312 -39.375 8.016 1 60.03 602 SER A N 1
ATOM 4761 C CA . SER A 1 602 ? -38.094 -38.844 7.41 1 60.03 602 SER A CA 1
ATOM 4762 C C . SER A 1 602 ? -37.344 -37.969 8.391 1 60.03 602 SER A C 1
ATOM 4764 O O . SER A 1 602 ? -37.938 -37.188 9.148 1 60.03 602 SER A O 1
ATOM 4766 N N . ASP A 1 603 ? -36.031 -38.344 8.695 1 67.5 603 ASP A N 1
ATOM 4767 C CA . ASP A 1 603 ? -35.156 -37.5 9.484 1 67.5 603 ASP A CA 1
ATOM 4768 C C . ASP A 1 603 ? -34.469 -36.438 8.609 1 67.5 603 ASP A C 1
ATOM 4770 O O . ASP A 1 603 ? -33.375 -36.656 8.117 1 67.5 603 ASP A O 1
ATOM 4774 N N . GLN A 1 604 ? -35.094 -35.406 8.477 1 71.12 604 GLN A N 1
ATOM 4775 C CA . GLN A 1 604 ? -34.625 -34.344 7.594 1 71.12 604 GLN A CA 1
ATOM 4776 C C . GLN A 1 604 ? -33.312 -33.75 8.086 1 71.12 604 GLN A C 1
ATOM 4778 O O . GLN A 1 604 ? -32.438 -33.375 7.281 1 71.12 604 GLN A O 1
ATOM 4783 N N . MET A 1 605 ? -33.156 -33.75 9.312 1 72.69 605 MET A N 1
ATOM 4784 C CA . MET A 1 605 ? -31.938 -33.188 9.875 1 72.69 605 MET A CA 1
ATOM 4785 C C . MET A 1 605 ? -30.719 -34.031 9.539 1 72.69 605 MET A C 1
ATOM 4787 O O . MET A 1 605 ? -29.703 -33.531 9.102 1 72.69 605 MET A O 1
ATOM 4791 N N . LEU A 1 606 ? -30.906 -35.281 9.703 1 77.81 606 LEU A N 1
ATOM 4792 C CA . LEU A 1 606 ? -29.828 -36.188 9.352 1 77.81 606 LEU A CA 1
ATOM 4793 C C . LEU A 1 606 ? -29.562 -36.156 7.848 1 77.81 606 LEU A C 1
ATOM 4795 O O . LEU A 1 606 ? -28.406 -36.25 7.418 1 77.81 606 LEU A O 1
ATOM 4799 N N . GLY A 1 607 ? -30.641 -36.094 7.129 1 80.75 607 GLY A N 1
ATOM 4800 C CA . GLY A 1 607 ? -30.5 -35.969 5.688 1 80.75 607 GLY A CA 1
ATOM 4801 C C . GLY A 1 607 ? -29.672 -34.75 5.273 1 80.75 607 GLY A C 1
ATOM 4802 O O . GLY A 1 607 ? -28.781 -34.875 4.438 1 80.75 607 GLY A O 1
ATOM 4803 N N . ASN A 1 608 ? -29.953 -33.688 5.922 1 80 608 ASN A N 1
ATOM 4804 C CA . ASN A 1 608 ? -29.219 -32.438 5.625 1 80 608 ASN A CA 1
ATOM 4805 C C . ASN A 1 608 ? -27.766 -32.531 6.039 1 80 608 ASN A C 1
ATOM 4807 O O . ASN A 1 608 ? -26.875 -32 5.367 1 80 608 ASN A O 1
ATOM 4811 N N . LEU A 1 609 ? -27.547 -33.219 7.035 1 82.88 609 LEU A N 1
ATOM 4812 C CA . LEU A 1 609 ? -26.172 -33.438 7.504 1 82.88 609 LEU A CA 1
ATOM 4813 C C . LEU A 1 609 ? -25.375 -34.281 6.516 1 82.88 609 LEU A C 1
ATOM 4815 O O . LEU A 1 609 ? -24.234 -33.938 6.191 1 82.88 609 LEU A O 1
ATOM 4819 N N . VAL A 1 610 ? -25.984 -35.281 6.102 1 87.81 610 VAL A N 1
ATOM 4820 C CA . VAL A 1 610 ? -25.344 -36.188 5.152 1 87.81 610 VAL A CA 1
ATOM 4821 C C . VAL A 1 610 ? -25.047 -35.438 3.852 1 87.81 610 VAL A C 1
ATOM 4823 O O . VAL A 1 610 ? -23.953 -35.562 3.295 1 87.81 610 VAL A O 1
ATOM 4826 N N . LEU A 1 611 ? -26 -34.688 3.477 1 88.88 611 LEU A N 1
ATOM 4827 C CA . LEU A 1 611 ? -25.828 -33.906 2.24 1 88.88 611 LEU A CA 1
ATOM 4828 C C . LEU A 1 611 ? -24.703 -32.906 2.387 1 88.88 611 LEU A C 1
ATOM 4830 O O . LEU A 1 611 ? -23.922 -32.688 1.456 1 88.88 611 LEU A O 1
ATOM 4834 N N . PHE A 1 612 ? -24.688 -32.281 3.504 1 90.75 612 PHE A N 1
ATOM 4835 C CA . PHE A 1 612 ? -23.625 -31.297 3.771 1 90.75 612 PHE A CA 1
ATOM 4836 C C . PHE A 1 612 ? -22.25 -31.969 3.756 1 90.75 612 PHE A C 1
ATOM 4838 O O . PHE A 1 612 ? -21.328 -31.453 3.135 1 90.75 612 PHE A O 1
ATOM 4845 N N . MET A 1 613 ? -22.125 -33.062 4.379 1 93.56 613 MET A N 1
ATOM 4846 C CA . MET A 1 613 ? -20.844 -33.75 4.484 1 93.56 613 MET A CA 1
ATOM 4847 C C . MET A 1 613 ? -20.391 -34.25 3.117 1 93.56 613 MET A C 1
ATOM 4849 O O . MET A 1 613 ? -19.203 -34.156 2.781 1 93.56 613 MET A O 1
ATOM 4853 N N . ARG A 1 614 ? -21.297 -34.75 2.387 1 94.25 614 ARG A N 1
ATOM 4854 C CA . ARG A 1 614 ? -20.969 -35.25 1.047 1 94.25 614 ARG A CA 1
ATOM 4855 C C . ARG A 1 614 ? -20.469 -34.094 0.161 1 94.25 614 ARG A C 1
ATOM 4857 O O . ARG A 1 614 ? -19.438 -34.219 -0.489 1 94.25 614 ARG A O 1
ATOM 4864 N N . ASP A 1 615 ? -21.25 -33.031 0.168 1 95.12 615 ASP A N 1
ATOM 4865 C CA . ASP A 1 615 ? -20.938 -31.906 -0.707 1 95.12 615 ASP A CA 1
ATOM 4866 C C . ASP A 1 615 ? -19.641 -31.234 -0.277 1 95.12 615 ASP A C 1
ATOM 4868 O O . ASP A 1 615 ? -18.844 -30.812 -1.12 1 95.12 615 ASP A O 1
ATOM 4872 N N . THR A 1 616 ? -19.422 -31.078 0.985 1 96.25 616 THR A N 1
ATOM 4873 C CA . THR A 1 616 ? -18.203 -30.453 1.488 1 96.25 616 THR A CA 1
ATOM 4874 C C . THR A 1 616 ? -16.984 -31.344 1.25 1 96.25 616 THR A C 1
ATOM 4876 O O . THR A 1 616 ? -15.891 -30.844 0.988 1 96.25 616 THR A O 1
ATOM 4879 N N . PHE A 1 617 ? -17.203 -32.656 1.307 1 96.69 617 PHE A N 1
ATOM 4880 C CA . PHE A 1 617 ? -16.141 -33.562 0.956 1 96.69 617 PHE A CA 1
ATOM 4881 C C . PHE A 1 617 ? -15.648 -33.344 -0.469 1 96.69 617 PHE A C 1
ATOM 4883 O O . PHE A 1 617 ? -14.445 -33.281 -0.72 1 96.69 617 PHE A O 1
ATOM 4890 N N . MET A 1 618 ? -16.594 -33.219 -1.309 1 97.31 618 MET A N 1
ATOM 4891 C CA . MET A 1 618 ? -16.234 -33 -2.707 1 97.31 618 MET A CA 1
ATOM 4892 C C . MET A 1 618 ? -15.414 -31.703 -2.854 1 97.31 618 MET A C 1
ATOM 4894 O O . MET A 1 618 ? -14.438 -31.672 -3.598 1 97.31 618 MET A O 1
ATOM 4898 N N . TYR A 1 619 ? -15.812 -30.719 -2.201 1 97.5 619 TYR A N 1
ATOM 4899 C CA . TYR A 1 619 ? -15.117 -29.438 -2.24 1 97.5 619 TYR A CA 1
ATOM 4900 C C . TYR A 1 619 ? -13.695 -29.578 -1.694 1 97.5 619 TYR A C 1
ATOM 4902 O O . TYR A 1 619 ? -12.742 -29.094 -2.307 1 97.5 619 TYR A O 1
ATOM 4910 N N . LEU A 1 620 ? -13.594 -30.156 -0.561 1 97.44 620 LEU A N 1
ATOM 4911 C CA . LEU A 1 620 ? -12.297 -30.266 0.095 1 97.44 620 LEU A CA 1
ATOM 4912 C C . LEU A 1 620 ? -11.359 -31.172 -0.695 1 97.44 620 LEU A C 1
ATOM 4914 O O . LEU A 1 620 ? -10.148 -30.953 -0.721 1 97.44 620 LEU A O 1
ATOM 4918 N N . GLU A 1 621 ? -11.938 -32.188 -1.291 1 96.88 621 GLU A N 1
ATOM 4919 C CA . GLU A 1 621 ? -11.141 -33.031 -2.172 1 96.88 621 GLU A CA 1
ATOM 4920 C C . GLU A 1 621 ? -10.594 -32.25 -3.357 1 96.88 621 GLU A C 1
ATOM 4922 O O . GLU A 1 621 ? -9.422 -32.375 -3.711 1 96.88 621 GLU A O 1
ATOM 4927 N N . PHE A 1 622 ? -11.438 -31.469 -3.941 1 97.31 622 PHE A N 1
ATOM 4928 C CA . PHE A 1 622 ? -11.031 -30.578 -5.02 1 97.31 622 PHE A CA 1
ATOM 4929 C C . PHE A 1 622 ? -9.898 -29.672 -4.566 1 97.31 622 PHE A C 1
ATOM 4931 O O . PHE A 1 622 ? -8.875 -29.547 -5.254 1 97.31 622 PHE A O 1
ATOM 4938 N N . ALA A 1 623 ? -10.023 -29.109 -3.424 1 96.19 623 ALA A N 1
ATOM 4939 C CA . ALA A 1 623 ? -9.086 -28.125 -2.887 1 96.19 623 ALA A CA 1
ATOM 4940 C C . ALA A 1 623 ? -7.773 -28.781 -2.48 1 96.19 623 ALA A C 1
ATOM 4942 O O . ALA A 1 623 ? -6.703 -28.188 -2.6 1 96.19 623 ALA A O 1
ATOM 4943 N N . SER A 1 624 ? -7.828 -29.984 -2.027 1 94.25 624 SER A N 1
ATOM 4944 C CA . SER A 1 624 ? -6.633 -30.656 -1.523 1 94.25 624 SER A CA 1
ATOM 4945 C C . SER A 1 624 ? -5.844 -31.312 -2.654 1 94.25 624 SER A C 1
ATOM 4947 O O . SER A 1 624 ? -4.625 -31.453 -2.566 1 94.25 624 SER A O 1
ATOM 4949 N N . ALA A 1 625 ? -6.496 -31.734 -3.666 1 95.88 625 ALA A N 1
ATOM 4950 C CA . ALA A 1 625 ? -5.848 -32.406 -4.785 1 95.88 625 ALA A CA 1
ATOM 4951 C C . ALA A 1 625 ? -5.004 -31.438 -5.605 1 95.88 625 ALA A C 1
ATOM 4953 O O . ALA A 1 625 ? -4.012 -31.828 -6.219 1 95.88 625 ALA A O 1
ATOM 4954 N N . ILE A 1 626 ? -5.312 -30.219 -5.609 1 96.06 626 ILE A N 1
ATOM 4955 C CA . ILE A 1 626 ? -4.672 -29.219 -6.449 1 96.06 626 ILE A CA 1
ATOM 4956 C C . ILE A 1 626 ? -3.236 -28.984 -5.98 1 96.06 626 ILE A C 1
ATOM 4958 O O . ILE A 1 626 ? -2.289 -29.172 -6.75 1 96.06 626 ILE A O 1
ATOM 4962 N N . PRO A 1 627 ? -3.027 -28.594 -4.73 1 93.38 627 PRO A N 1
ATOM 4963 C CA . PRO A 1 627 ? -1.636 -28.406 -4.32 1 93.38 627 PRO A CA 1
ATOM 4964 C C . PRO A 1 627 ? -0.8 -29.672 -4.434 1 93.38 627 PRO A C 1
ATOM 4966 O O . PRO A 1 627 ? 0.422 -29.609 -4.59 1 93.38 627 PRO A O 1
ATOM 4969 N N . GLN A 1 628 ? -1.447 -30.859 -4.48 1 91.88 628 GLN A N 1
ATOM 4970 C CA . GLN A 1 628 ? -0.746 -32.125 -4.613 1 91.88 628 GLN A CA 1
ATOM 4971 C C . GLN A 1 628 ? -0.423 -32.438 -6.074 1 91.88 628 GLN A C 1
ATOM 4973 O O . GLN A 1 628 ? 0.39 -33.312 -6.367 1 91.88 628 GLN A O 1
ATOM 4978 N N . GLY A 1 629 ? -1.028 -31.734 -6.977 1 94.12 629 GLY A N 1
ATOM 4979 C CA . GLY A 1 629 ? -0.772 -31.891 -8.398 1 94.12 629 GLY A CA 1
ATOM 4980 C C . GLY A 1 629 ? -1.44 -33.125 -8.992 1 94.12 629 GLY A C 1
ATOM 4981 O O . GLY A 1 629 ? -0.904 -33.75 -9.914 1 94.12 629 GLY A O 1
ATOM 4982 N N . ASP A 1 630 ? -2.477 -33.562 -8.406 1 95.94 630 ASP A N 1
ATOM 4983 C CA . ASP A 1 630 ? -3.211 -34.688 -8.969 1 95.94 630 ASP A CA 1
ATOM 4984 C C . ASP A 1 630 ? -4.434 -34.219 -9.75 1 95.94 630 ASP A C 1
ATOM 4986 O O . ASP A 1 630 ? -5.543 -34.188 -9.211 1 95.94 630 ASP A O 1
ATOM 4990 N N . ILE A 1 631 ? -4.238 -34.062 -11.023 1 97.06 631 ILE A N 1
ATOM 4991 C CA . ILE A 1 631 ? -5.281 -33.5 -11.875 1 97.06 631 ILE A CA 1
ATOM 4992 C C . ILE A 1 631 ? -6.363 -34.531 -12.125 1 97.06 631 ILE A C 1
ATOM 4994 O O . ILE A 1 631 ? -7.504 -34.188 -12.445 1 97.06 631 ILE A O 1
ATOM 4998 N N . GLY A 1 632 ? -6.027 -35.781 -11.953 1 96.69 632 GLY A N 1
ATOM 4999 C CA . GLY A 1 632 ? -7.02 -36.844 -12.094 1 96.69 632 GLY A CA 1
ATOM 5000 C C . GLY A 1 632 ? -8.086 -36.812 -11.016 1 96.69 632 GLY A C 1
ATOM 5001 O O . GLY A 1 632 ? -9.273 -36.969 -11.305 1 96.69 632 GLY A O 1
ATOM 5002 N N . GLN A 1 633 ? -7.676 -36.625 -9.812 1 96.69 633 GLN A N 1
ATOM 5003 C CA . GLN A 1 633 ? -8.625 -36.5 -8.711 1 96.69 633 GLN A CA 1
ATOM 5004 C C . GLN A 1 633 ? -9.523 -35.281 -8.898 1 96.69 633 GLN A C 1
ATOM 5006 O O . GLN A 1 633 ? -10.727 -35.344 -8.633 1 96.69 633 GLN A O 1
ATOM 5011 N N . VAL A 1 634 ? -8.891 -34.219 -9.375 1 97.81 634 VAL A N 1
ATOM 5012 C CA . VAL A 1 634 ? -9.648 -33 -9.633 1 97.81 634 VAL A CA 1
ATOM 5013 C C . VAL A 1 634 ? -10.727 -33.281 -10.68 1 97.81 634 VAL A C 1
ATOM 5015 O O . VAL A 1 634 ? -11.883 -32.875 -10.516 1 97.81 634 VAL A O 1
ATOM 5018 N N . MET A 1 635 ? -10.352 -33.969 -11.703 1 97.31 635 MET A N 1
ATOM 5019 C CA . MET A 1 635 ? -11.273 -34.281 -12.797 1 97.31 635 MET A CA 1
ATOM 5020 C C . MET A 1 635 ? -12.43 -35.125 -12.312 1 97.31 635 MET A C 1
ATOM 5022 O O . MET A 1 635 ? -13.555 -35 -12.789 1 97.31 635 MET A O 1
ATOM 5026 N N . GLU A 1 636 ? -12.148 -36.031 -11.43 1 96.75 636 GLU A N 1
ATOM 5027 C CA . GLU A 1 636 ? -13.211 -36.875 -10.906 1 96.75 636 GLU A CA 1
ATOM 5028 C C . GLU A 1 636 ? -14.258 -36.062 -10.156 1 96.75 636 GLU A C 1
ATOM 5030 O O . GLU A 1 636 ? -15.453 -36.312 -10.258 1 96.75 636 GLU A O 1
ATOM 5035 N N . VAL A 1 637 ? -13.766 -35.125 -9.43 1 97.38 637 VAL A N 1
ATOM 5036 C CA . VAL A 1 637 ? -14.688 -34.25 -8.711 1 97.38 637 VAL A CA 1
ATOM 5037 C C . VAL A 1 637 ? -15.477 -33.375 -9.695 1 97.38 637 VAL A C 1
ATOM 5039 O O . VAL A 1 637 ? -16.672 -33.156 -9.508 1 97.38 637 VAL A O 1
ATOM 5042 N N . ILE A 1 638 ? -14.812 -32.906 -10.742 1 97.56 638 ILE A N 1
ATOM 5043 C CA . ILE A 1 638 ? -15.461 -32.094 -11.75 1 97.56 638 ILE A CA 1
ATOM 5044 C C . ILE A 1 638 ? -16.641 -32.844 -12.367 1 97.56 638 ILE A C 1
ATOM 5046 O O . ILE A 1 638 ? -17.688 -32.25 -12.648 1 97.56 638 ILE A O 1
ATOM 5050 N N . LYS A 1 639 ? -16.484 -34.125 -12.555 1 96.25 639 LYS A N 1
ATOM 5051 C CA . LYS A 1 639 ? -17.562 -34.938 -13.109 1 96.25 639 LYS A CA 1
ATOM 5052 C C . LYS A 1 639 ? -18.797 -34.906 -12.211 1 96.25 639 LYS A C 1
ATOM 5054 O O . LYS A 1 639 ? -19.922 -34.906 -12.703 1 96.25 639 LYS A O 1
ATOM 5059 N N . VAL A 1 640 ? -18.594 -34.781 -10.945 1 94.81 640 VAL A N 1
ATOM 5060 C CA . VAL A 1 640 ? -19.688 -34.719 -10 1 94.81 640 VAL A CA 1
ATOM 5061 C C . VAL A 1 640 ? -20.281 -33.281 -10.008 1 94.81 640 VAL A C 1
ATOM 5063 O O . VAL A 1 640 ? -21.5 -33.125 -9.906 1 94.81 640 VAL A O 1
ATOM 5066 N N . LEU A 1 641 ? -19.422 -32.344 -10.188 1 95.81 641 LEU A N 1
ATOM 5067 C CA . LEU A 1 641 ? -19.828 -30.938 -10.109 1 95.81 641 LEU A CA 1
ATOM 5068 C C . LEU A 1 641 ? -20.781 -30.594 -11.25 1 95.81 641 LEU A C 1
ATOM 5070 O O . LEU A 1 641 ? -21.578 -29.656 -11.141 1 95.81 641 LEU A O 1
ATOM 5074 N N . ARG A 1 642 ? -20.734 -31.406 -12.281 1 92 642 ARG A N 1
ATOM 5075 C CA . ARG A 1 642 ? -21.672 -31.203 -13.391 1 92 642 ARG A CA 1
ATOM 5076 C C . ARG A 1 642 ? -23.109 -31.188 -12.898 1 92 642 ARG A C 1
ATOM 5078 O O . ARG A 1 642 ? -23.938 -30.422 -13.398 1 92 642 ARG A O 1
ATOM 5085 N N . PHE A 1 643 ? -23.312 -31.969 -11.977 1 90.25 643 PHE A N 1
ATOM 5086 C CA . PHE A 1 643 ? -24.672 -32.125 -11.461 1 90.25 643 PHE A CA 1
ATOM 5087 C C . PHE A 1 643 ? -24.906 -31.172 -10.289 1 90.25 643 PHE A C 1
ATOM 5089 O O . PHE A 1 643 ? -25.969 -30.562 -10.188 1 90.25 643 PHE A O 1
ATOM 5096 N N . SER A 1 644 ? -23.922 -30.969 -9.508 1 92.19 644 SER A N 1
ATOM 5097 C CA . SER A 1 644 ? -24.047 -30.156 -8.312 1 92.19 644 SER A CA 1
ATOM 5098 C C . SER A 1 644 ? -24.328 -28.688 -8.664 1 92.19 644 SER A C 1
ATOM 5100 O O . SER A 1 644 ? -25.078 -28.016 -7.953 1 92.19 644 SER A O 1
ATOM 5102 N N . PHE A 1 645 ? -23.703 -28.172 -9.695 1 93.56 645 PHE A N 1
ATOM 5103 C CA . PHE A 1 645 ? -23.891 -26.781 -10.094 1 93.56 645 PHE A CA 1
ATOM 5104 C C . PHE A 1 645 ? -25.328 -26.531 -10.547 1 93.56 645 PHE A C 1
ATOM 5106 O O . PHE A 1 645 ? -25.906 -25.484 -10.258 1 93.56 645 PHE A O 1
ATOM 5113 N N . TYR A 1 646 ? -25.875 -27.469 -11.188 1 85.69 646 TYR A N 1
ATOM 5114 C CA . TYR A 1 646 ? -27.281 -27.328 -11.562 1 85.69 646 TYR A CA 1
ATOM 5115 C C . TYR A 1 646 ? -28.188 -27.344 -10.336 1 85.69 646 TYR A C 1
ATOM 5117 O O . TYR A 1 646 ? -29.141 -26.578 -10.258 1 85.69 646 TYR A O 1
ATOM 5125 N N . GLY A 1 647 ? -27.859 -28.125 -9.406 1 82.19 647 GLY A N 1
ATOM 5126 C CA . GLY A 1 647 ? -28.641 -28.219 -8.18 1 82.19 647 GLY A CA 1
ATOM 5127 C C . GLY A 1 647 ? -28.547 -26.984 -7.309 1 82.19 647 GLY A C 1
ATOM 5128 O O . GLY A 1 647 ? -29.469 -26.703 -6.543 1 82.19 647 GLY A O 1
ATOM 5129 N N . SER A 1 648 ? -27.547 -26.344 -7.441 1 87.5 648 SER A N 1
ATOM 5130 C CA . SER A 1 648 ? -27.328 -25.172 -6.594 1 87.5 648 SER A CA 1
ATOM 5131 C C . SER A 1 648 ? -27.656 -23.875 -7.344 1 87.5 648 SER A C 1
ATOM 5133 O O . SER A 1 648 ? -27.312 -22.781 -6.891 1 87.5 648 SER A O 1
ATOM 5135 N N . HIS A 1 649 ? -28.109 -23.906 -8.5 1 82.88 649 HIS A N 1
ATOM 5136 C CA . HIS A 1 649 ? -28.578 -22.797 -9.328 1 82.88 649 HIS A CA 1
ATOM 5137 C C . HIS A 1 649 ? -27.406 -22 -9.891 1 82.88 649 HIS A C 1
ATOM 5139 O O . HIS A 1 649 ? -27.484 -20.781 -10.047 1 82.88 649 HIS A O 1
ATOM 5145 N N . ALA A 1 650 ? -26.312 -22.656 -9.953 1 90.44 650 ALA A N 1
ATOM 5146 C CA . ALA A 1 650 ? -25.172 -22.109 -10.695 1 90.44 650 ALA A CA 1
ATOM 5147 C C . ALA A 1 650 ? -25.141 -22.641 -12.125 1 90.44 650 ALA A C 1
ATOM 5149 O O . ALA A 1 650 ? -24.188 -23.312 -12.516 1 90.44 650 ALA A O 1
ATOM 5150 N N . GLN A 1 651 ? -26.047 -22.203 -12.852 1 88.12 651 GLN A N 1
ATOM 5151 C CA . GLN A 1 651 ? -26.359 -22.812 -14.141 1 88.12 651 GLN A CA 1
ATOM 5152 C C . GLN A 1 651 ? -25.266 -22.547 -15.164 1 88.12 651 GLN A C 1
ATOM 5154 O O . GLN A 1 651 ? -24.984 -23.375 -16.031 1 88.12 651 GLN A O 1
ATOM 5159 N N . ASN A 1 652 ? -24.672 -21.391 -15.031 1 90.94 652 ASN A N 1
ATOM 5160 C CA . ASN A 1 652 ? -23.625 -21.078 -15.977 1 90.94 652 ASN A CA 1
ATOM 5161 C C . ASN A 1 652 ? -22.469 -22.078 -15.883 1 90.94 652 ASN A C 1
ATOM 5163 O O . ASN A 1 652 ? -21.938 -22.516 -16.906 1 90.94 652 ASN A O 1
ATOM 5167 N N . TYR A 1 653 ? -22.141 -22.422 -14.695 1 94.5 653 TYR A N 1
ATOM 5168 C CA . TYR A 1 653 ? -21.078 -23.406 -14.5 1 94.5 653 TYR A CA 1
ATOM 5169 C C . TYR A 1 653 ? -21.547 -24.797 -14.906 1 94.5 653 TYR A C 1
ATOM 5171 O O . TYR A 1 653 ? -20.781 -25.578 -15.477 1 94.5 653 TYR A O 1
ATOM 5179 N N . GLY A 1 654 ? -22.828 -25.078 -14.625 1 92.56 654 GLY A N 1
ATOM 5180 C CA . GLY A 1 654 ? -23.391 -26.344 -15.055 1 92.56 654 GLY A CA 1
ATOM 5181 C C . GLY A 1 654 ? -23.328 -26.531 -16.562 1 92.56 654 GLY A C 1
ATOM 5182 O O . GLY A 1 654 ? -22.891 -27.594 -17.047 1 92.56 654 GLY A O 1
ATOM 5183 N N . LYS A 1 655 ? -23.672 -25.531 -17.203 1 91.5 655 LYS A N 1
ATOM 5184 C CA . LYS A 1 655 ? -23.672 -25.578 -18.672 1 91.5 655 LYS A CA 1
ATOM 5185 C C . LYS A 1 655 ? -22.25 -25.75 -19.219 1 91.5 655 LYS A C 1
ATOM 5187 O O . LYS A 1 655 ? -22.016 -26.531 -20.125 1 91.5 655 LYS A O 1
ATOM 5192 N N . GLU A 1 656 ? -21.391 -25.016 -18.656 1 94.56 656 GLU A N 1
ATOM 5193 C CA . GLU A 1 656 ? -20 -25.062 -19.125 1 94.56 656 GLU A CA 1
ATOM 5194 C C . GLU A 1 656 ? -19.391 -26.438 -18.859 1 94.56 656 GLU A C 1
ATOM 5196 O O . GLU A 1 656 ? -18.609 -26.938 -19.672 1 94.56 656 GLU A O 1
ATOM 5201 N N . LEU A 1 657 ? -19.719 -27.047 -17.75 1 95.44 657 LEU A N 1
ATOM 5202 C CA . LEU A 1 657 ? -19.141 -28.344 -17.438 1 95.44 657 LEU A CA 1
ATOM 5203 C C . LEU A 1 657 ? -19.75 -29.438 -18.312 1 95.44 657 LEU A C 1
ATOM 5205 O O . LEU A 1 657 ? -19.109 -30.438 -18.594 1 95.44 657 LEU A O 1
ATOM 5209 N N . LEU A 1 658 ? -20.984 -29.188 -18.703 1 92.5 658 LEU A N 1
ATOM 5210 C CA . LEU A 1 658 ? -21.594 -30.109 -19.656 1 92.5 658 LEU A CA 1
ATOM 5211 C C . LEU A 1 658 ? -20.891 -30.016 -21.016 1 92.5 658 LEU A C 1
ATOM 5213 O O . LEU A 1 658 ? -20.641 -31.031 -21.672 1 92.5 658 LEU A O 1
ATOM 5217 N N . GLU A 1 659 ? -20.656 -28.812 -21.359 1 92.75 659 GLU A N 1
ATOM 5218 C CA . GLU A 1 659 ? -19.906 -28.594 -22.594 1 92.75 659 GLU A CA 1
ATOM 5219 C C . GLU A 1 659 ? -18.516 -29.234 -22.516 1 92.75 659 GLU A C 1
ATOM 5221 O O . GLU A 1 659 ? -18.062 -29.859 -23.484 1 92.75 659 GLU A O 1
ATOM 5226 N N . MET A 1 660 ? -17.906 -29.078 -21.469 1 94.19 660 MET A N 1
ATOM 5227 C CA . MET A 1 660 ? -16.594 -29.672 -21.266 1 94.19 660 MET A CA 1
ATOM 5228 C C . MET A 1 660 ? -16.672 -31.203 -21.344 1 94.19 660 MET A C 1
ATOM 5230 O O . MET A 1 660 ? -15.789 -31.844 -21.922 1 94.19 660 MET A O 1
ATOM 5234 N N . ALA A 1 661 ? -17.734 -31.75 -20.797 1 94.94 661 ALA A N 1
ATOM 5235 C CA . ALA A 1 661 ? -17.938 -33.188 -20.859 1 94.94 661 ALA A CA 1
ATOM 5236 C C . ALA A 1 661 ? -18.047 -33.656 -22.312 1 94.94 661 ALA A C 1
ATOM 5238 O O . ALA A 1 661 ? -17.469 -34.688 -22.688 1 94.94 661 ALA A O 1
ATOM 5239 N N . CYS A 1 662 ? -18.781 -32.906 -23.094 1 94.44 662 CYS A N 1
ATOM 5240 C CA . CYS A 1 662 ? -18.922 -33.25 -24.5 1 94.44 662 CYS A CA 1
ATOM 5241 C C . CYS A 1 662 ? -17.578 -33.219 -25.203 1 94.44 662 CYS A C 1
ATOM 5243 O O . CYS A 1 662 ? -17.281 -34.125 -26.016 1 94.44 662 CYS A O 1
ATOM 5245 N N . ARG A 1 663 ? -16.812 -32.344 -24.875 1 95 663 ARG A N 1
ATOM 5246 C CA . ARG A 1 663 ? -15.508 -32.188 -25.516 1 95 663 ARG A CA 1
ATOM 5247 C C . ARG A 1 663 ? -14.586 -33.344 -25.125 1 95 663 ARG A C 1
ATOM 5249 O O . ARG A 1 663 ? -13.984 -33.969 -26 1 95 663 ARG A O 1
ATOM 5256 N N . PHE A 1 664 ? -14.508 -33.656 -23.875 1 95.5 664 PHE A N 1
ATOM 5257 C CA . PHE A 1 664 ? -13.602 -34.688 -23.391 1 95.5 664 PHE A CA 1
ATOM 5258 C C . PHE A 1 664 ? -14.078 -36.062 -23.844 1 95.5 664 PHE A C 1
ATOM 5260 O O . PHE A 1 664 ? -13.266 -36.969 -24.109 1 95.5 664 PHE A O 1
ATOM 5267 N N . MET A 1 665 ? -15.352 -36.281 -23.953 1 95 665 MET A N 1
ATOM 5268 C CA . MET A 1 665 ? -15.883 -37.625 -24.25 1 95 665 MET A CA 1
ATOM 5269 C C . MET A 1 665 ? -15.898 -37.875 -25.75 1 95 665 MET A C 1
ATOM 5271 O O . MET A 1 665 ? -15.688 -39.031 -26.172 1 95 665 MET A O 1
ATOM 5275 N N . PHE A 1 666 ? -16.109 -36.75 -26.547 1 95.12 666 PHE A N 1
ATOM 5276 C CA . PHE A 1 666 ? -16.406 -37.062 -27.938 1 95.12 666 PHE A CA 1
ATOM 5277 C C . PHE A 1 666 ? -15.492 -36.281 -28.875 1 95.12 666 PHE A C 1
ATOM 5279 O O . PHE A 1 666 ? -15.219 -36.719 -30 1 95.12 666 PHE A O 1
ATOM 5286 N N . GLU A 1 667 ? -15.047 -35.188 -28.484 1 95.81 667 GLU A N 1
ATOM 5287 C CA . GLU A 1 667 ? -14.43 -34.281 -29.453 1 95.81 667 GLU A CA 1
ATOM 5288 C C . GLU A 1 667 ? -12.906 -34.281 -29.312 1 95.81 667 GLU A C 1
ATOM 5290 O O . GLU A 1 667 ? -12.188 -34.281 -30.312 1 95.81 667 GLU A O 1
ATOM 5295 N N . TYR A 1 668 ? -12.398 -34.219 -28.125 1 97.31 668 TYR A N 1
ATOM 5296 C CA . TYR A 1 668 ? -10.953 -34.156 -27.891 1 97.31 668 TYR A CA 1
ATOM 5297 C C . TYR A 1 668 ? -10.336 -35.531 -28.125 1 97.31 668 TYR A C 1
ATOM 5299 O O . TYR A 1 668 ? -10.68 -36.5 -27.453 1 97.31 668 TYR A O 1
ATOM 5307 N N . PRO A 1 669 ? -9.383 -35.625 -29.031 1 96.88 669 PRO A N 1
ATOM 5308 C CA . PRO A 1 669 ? -8.625 -36.875 -29.141 1 96.88 669 PRO A CA 1
ATOM 5309 C C . PRO A 1 669 ? -7.812 -37.156 -27.891 1 96.88 669 PRO A C 1
ATOM 5311 O O . PRO A 1 669 ? -7.508 -36.281 -27.109 1 96.88 669 PRO A O 1
ATOM 5314 N N . ALA A 1 670 ? -7.414 -38.406 -27.719 1 96.5 670 ALA A N 1
ATOM 5315 C CA . ALA A 1 670 ? -6.754 -38.844 -26.5 1 96.5 670 ALA A CA 1
ATOM 5316 C C . ALA A 1 670 ? -5.488 -38.062 -26.219 1 96.5 670 ALA A C 1
ATOM 5318 O O . ALA A 1 670 ? -5.203 -37.719 -25.062 1 96.5 670 ALA A O 1
ATOM 5319 N N . LYS A 1 671 ? -4.762 -37.75 -27.25 1 96.12 671 LYS A N 1
ATOM 5320 C CA . LYS A 1 671 ? -3.525 -37 -27.094 1 96.12 671 LYS A CA 1
ATOM 5321 C C . LYS A 1 671 ? -3.807 -35.594 -26.594 1 96.12 671 LYS A C 1
ATOM 5323 O O . LYS A 1 671 ? -3.07 -35.062 -25.766 1 96.12 671 LYS A O 1
ATOM 5328 N N . LEU A 1 672 ? -4.82 -35 -27.141 1 97.5 672 LEU A N 1
ATOM 5329 C CA . LEU A 1 672 ? -5.207 -33.656 -26.734 1 97.5 672 LEU A CA 1
ATOM 5330 C C . LEU A 1 672 ? -5.703 -33.625 -25.297 1 97.5 672 LEU A C 1
ATOM 5332 O O . LEU A 1 672 ? -5.391 -32.719 -24.531 1 97.5 672 LEU A O 1
ATOM 5336 N N . GLN A 1 673 ? -6.465 -34.625 -24.875 1 97.81 673 GLN A N 1
ATOM 5337 C CA . GLN A 1 673 ? -6.926 -34.75 -23.5 1 97.81 673 GLN A CA 1
ATOM 5338 C C . GLN A 1 673 ? -5.75 -34.781 -22.531 1 97.81 673 GLN A C 1
ATOM 5340 O O . GLN A 1 673 ? -5.746 -34.094 -21.516 1 97.81 673 GLN A O 1
ATOM 5345 N N . THR A 1 674 ? -4.812 -35.594 -22.906 1 97.19 674 THR A N 1
ATOM 5346 C CA . THR A 1 674 ? -3.637 -35.75 -22.062 1 97.19 674 THR A CA 1
ATOM 5347 C C . THR A 1 674 ? -2.873 -34.438 -21.938 1 97.19 674 THR A C 1
ATOM 5349 O O . THR A 1 674 ? -2.438 -34.062 -20.844 1 97.19 674 THR A O 1
ATOM 5352 N N . ALA A 1 675 ? -2.73 -33.75 -23.031 1 97.12 675 ALA A N 1
ATOM 5353 C CA . ALA A 1 675 ? -2.029 -32.469 -23.031 1 97.12 675 ALA A CA 1
ATOM 5354 C C . ALA A 1 675 ? -2.736 -31.453 -22.125 1 97.12 675 ALA A C 1
ATOM 5356 O O . ALA A 1 675 ? -2.088 -30.734 -21.359 1 97.12 675 ALA A O 1
ATOM 5357 N N . ILE A 1 676 ? -4.035 -31.438 -22.172 1 97.88 676 ILE A N 1
ATOM 5358 C CA . ILE A 1 676 ? -4.832 -30.5 -21.391 1 97.88 676 ILE A CA 1
ATOM 5359 C C . ILE A 1 676 ? -4.707 -30.859 -19.906 1 97.88 676 ILE A C 1
ATOM 5361 O O . ILE A 1 676 ? -4.418 -29.984 -19.078 1 97.88 676 ILE A O 1
ATOM 5365 N N . LEU A 1 677 ? -4.828 -32.094 -19.562 1 97.88 677 LEU A N 1
ATOM 5366 C CA . LEU A 1 677 ? -4.781 -32.562 -18.172 1 97.88 677 LEU A CA 1
ATOM 5367 C C . LEU A 1 677 ? -3.398 -32.312 -17.578 1 97.88 677 LEU A C 1
ATOM 5369 O O . LEU A 1 677 ? -3.277 -31.906 -16.422 1 97.88 677 LEU A O 1
ATOM 5373 N N . ASN A 1 678 ? -2.396 -32.5 -18.359 1 97.06 678 ASN A N 1
ATOM 5374 C CA . ASN A 1 678 ? -1.026 -32.344 -17.875 1 97.06 678 ASN A CA 1
ATOM 5375 C C . ASN A 1 678 ? -0.689 -30.891 -17.562 1 97.06 678 ASN A C 1
ATOM 5377 O O . ASN A 1 678 ? 0.311 -30.609 -16.906 1 97.06 678 ASN A O 1
ATOM 5381 N N . ASN A 1 679 ? -1.53 -29.938 -18.047 1 97.38 679 ASN A N 1
ATOM 5382 C CA . ASN A 1 679 ? -1.145 -28.547 -17.938 1 97.38 679 ASN A CA 1
ATOM 5383 C C . ASN A 1 679 ? -2.277 -27.688 -17.375 1 97.38 679 ASN A C 1
ATOM 5385 O O . ASN A 1 679 ? -2.309 -26.469 -17.594 1 97.38 679 ASN A O 1
ATOM 5389 N N . TRP A 1 680 ? -3.172 -28.344 -16.688 1 97.69 680 TRP A N 1
ATOM 5390 C CA . TRP A 1 680 ? -4.312 -27.641 -16.109 1 97.69 680 TRP A CA 1
ATOM 5391 C C . TRP A 1 680 ? -3.92 -26.922 -14.82 1 97.69 680 TRP A C 1
ATOM 5393 O O . TRP A 1 680 ? -4.688 -26.125 -14.289 1 97.69 680 TRP A O 1
ATOM 5403 N N . LEU A 1 681 ? -2.721 -27.203 -14.32 1 96.94 681 LEU A N 1
ATOM 5404 C CA . LEU A 1 681 ? -2.135 -26.578 -13.148 1 96.94 681 LEU A CA 1
ATOM 5405 C C . LEU A 1 681 ? -0.757 -26 -13.469 1 96.94 681 LEU A C 1
ATOM 5407 O O . LEU A 1 681 ? -0.146 -26.375 -14.469 1 96.94 681 LEU A O 1
ATOM 5411 N N . ILE A 1 682 ? -0.374 -25.094 -12.688 1 94.75 682 ILE A N 1
ATOM 5412 C CA . ILE A 1 682 ? 0.948 -24.5 -12.836 1 94.75 682 ILE A CA 1
ATOM 5413 C C . ILE A 1 682 ? 1.748 -24.688 -11.547 1 94.75 682 ILE A C 1
ATOM 5415 O O . ILE A 1 682 ? 1.176 -24.75 -10.461 1 94.75 682 ILE A O 1
ATOM 5419 N N . TYR A 1 683 ? 2.979 -24.812 -11.719 1 88.69 683 TYR A N 1
ATOM 5420 C CA . TYR A 1 683 ? 3.908 -25.031 -10.617 1 88.69 683 TYR A CA 1
ATOM 5421 C C . TYR A 1 683 ? 5.031 -24 -10.641 1 88.69 683 TYR A C 1
ATOM 5423 O O . TYR A 1 683 ? 6.148 -24.297 -11.062 1 88.69 683 TYR A O 1
ATOM 5431 N N . PRO A 1 684 ? 4.816 -22.828 -10.023 1 80.06 684 PRO A N 1
ATOM 5432 C CA . PRO A 1 684 ? 5.809 -21.766 -10.195 1 80.06 684 PRO A CA 1
ATOM 5433 C C . PRO A 1 684 ? 7.043 -21.953 -9.32 1 80.06 684 PRO A C 1
ATOM 5435 O O . PRO A 1 684 ? 8.148 -21.594 -9.719 1 80.06 684 PRO A O 1
ATOM 5438 N N . SER A 1 685 ? 6.984 -22.484 -8.109 1 72.44 685 SER A N 1
ATOM 5439 C CA . SER A 1 685 ? 8.086 -22.531 -7.148 1 72.44 685 SER A CA 1
ATOM 5440 C C . SER A 1 685 ? 8.938 -23.781 -7.352 1 72.44 685 SER A C 1
ATOM 5442 O O . SER A 1 685 ? 10.109 -23.797 -6.973 1 72.44 685 SER A O 1
ATOM 5444 N N . GLY A 1 686 ? 8.367 -24.812 -7.895 1 68.69 686 GLY A N 1
ATOM 5445 C CA . GLY A 1 686 ? 9.062 -26.078 -8.047 1 68.69 686 GLY A CA 1
ATOM 5446 C C . GLY A 1 686 ? 9.094 -26.906 -6.77 1 68.69 686 GLY A C 1
ATOM 5447 O O . GLY A 1 686 ? 9.742 -27.953 -6.715 1 68.69 686 GLY A O 1
ATOM 5448 N N . LEU A 1 687 ? 8.414 -26.375 -5.73 1 69 687 LEU A N 1
ATOM 5449 C CA . LEU A 1 687 ? 8.383 -27.078 -4.449 1 69 687 LEU A CA 1
ATOM 5450 C C . LEU A 1 687 ? 7.191 -28.016 -4.375 1 69 687 LEU A C 1
ATOM 5452 O O . LEU A 1 687 ? 6.121 -27.719 -4.91 1 69 687 LEU A O 1
ATOM 5456 N N . ASN A 1 688 ? 7.488 -29.094 -3.711 1 73.62 688 ASN A N 1
ATOM 5457 C CA . ASN A 1 688 ? 6.43 -30.078 -3.594 1 73.62 688 ASN A CA 1
ATOM 5458 C C . ASN A 1 688 ? 5.223 -29.531 -2.844 1 73.62 688 ASN A C 1
ATOM 5460 O O . ASN A 1 688 ? 5.375 -28.812 -1.853 1 73.62 688 ASN A O 1
ATOM 5464 N N . GLY A 1 689 ? 4.082 -29.797 -3.346 1 78.88 689 GLY A N 1
ATOM 5465 C CA . GLY A 1 689 ? 2.855 -29.422 -2.666 1 78.88 689 GLY A CA 1
ATOM 5466 C C . GLY A 1 689 ? 2.418 -28 -2.971 1 78.88 689 GLY A C 1
ATOM 5467 O O . GLY A 1 689 ? 1.591 -27.438 -2.256 1 78.88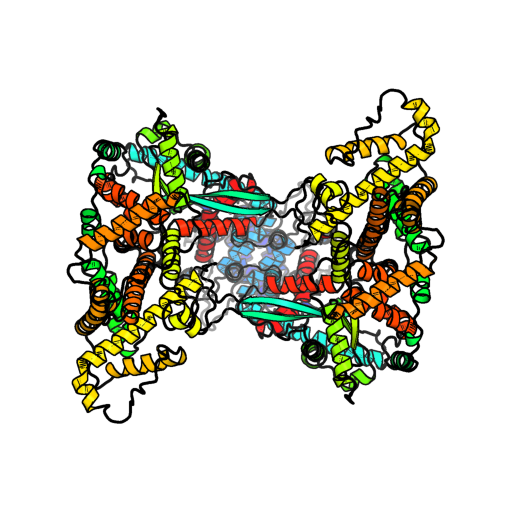 689 GLY A O 1
ATOM 5468 N N . HIS A 1 690 ? 2.977 -27.453 -4.059 1 86.94 690 HIS A N 1
ATOM 5469 C CA . HIS A 1 690 ? 2.668 -26.047 -4.305 1 86.94 690 HIS A CA 1
ATOM 5470 C C . HIS A 1 690 ? 2.115 -25.844 -5.711 1 86.94 690 HIS A C 1
ATOM 5472 O O . HIS A 1 690 ? 2.314 -24.797 -6.316 1 86.94 690 HIS A O 1
ATOM 5478 N N . TRP A 1 691 ? 1.458 -26.906 -6.199 1 93.88 691 TRP A N 1
ATOM 5479 C CA . TRP A 1 691 ? 0.729 -26.703 -7.445 1 93.88 691 TRP A CA 1
ATOM 5480 C C . TRP A 1 691 ? -0.415 -25.703 -7.258 1 93.88 691 TRP A C 1
ATOM 5482 O O . TRP A 1 691 ? -1.005 -25.625 -6.176 1 93.88 691 TRP A O 1
ATOM 5492 N N . GLN A 1 692 ? -0.622 -24.953 -8.242 1 94.75 692 GLN A N 1
ATOM 5493 C CA . GLN A 1 692 ? -1.74 -24.016 -8.164 1 94.75 692 GLN A CA 1
ATOM 5494 C C . GLN A 1 692 ? -2.482 -23.938 -9.5 1 94.75 692 GLN A C 1
ATOM 5496 O O . GLN A 1 692 ? -2.004 -24.453 -10.516 1 94.75 692 GLN A O 1
ATOM 5501 N N . GLU A 1 693 ? -3.658 -23.422 -9.414 1 97.06 693 GLU A N 1
ATOM 5502 C CA . GLU A 1 693 ? -4.457 -23.219 -10.617 1 97.06 693 GLU A CA 1
ATOM 5503 C C . GLU A 1 693 ? -3.879 -22.109 -11.484 1 97.06 693 GLU A C 1
ATOM 5505 O O . GLU A 1 693 ? -3.32 -21.141 -10.969 1 97.06 693 GLU A O 1
ATOM 5510 N N . ASN A 1 694 ? -4.062 -22.234 -12.734 1 97.19 694 ASN A N 1
ATOM 5511 C CA . ASN A 1 694 ? -3.523 -21.25 -13.656 1 97.19 694 ASN A CA 1
ATOM 5512 C C . ASN A 1 694 ? -4.18 -19.875 -13.461 1 97.19 694 ASN A C 1
ATOM 5514 O O . ASN A 1 694 ? -3.516 -18.844 -13.555 1 97.19 694 ASN A O 1
ATOM 5518 N N . ASP A 1 695 ? -5.473 -19.891 -13.289 1 96.19 695 ASP A N 1
ATOM 5519 C CA . ASP A 1 695 ? -6.172 -18.609 -13.156 1 96.19 695 ASP A CA 1
ATOM 5520 C C . ASP A 1 695 ? -5.879 -17.969 -11.797 1 96.19 695 ASP A C 1
ATOM 5522 O O . ASP A 1 695 ? -5.98 -16.75 -11.648 1 96.19 695 ASP A O 1
ATOM 5526 N N . PHE A 1 696 ? -5.547 -18.766 -10.844 1 95.44 696 PHE A N 1
ATOM 5527 C CA . PHE A 1 696 ? -5.082 -18.203 -9.578 1 95.44 696 PHE A CA 1
ATOM 5528 C C . PHE A 1 696 ? -3.736 -17.516 -9.75 1 95.44 696 PHE A C 1
ATOM 5530 O O . PHE A 1 696 ? -3.504 -16.438 -9.188 1 95.44 696 PHE A O 1
ATOM 5537 N N . PHE A 1 697 ? -2.902 -18.141 -10.445 1 94.56 697 PHE A N 1
ATOM 5538 C CA . PHE A 1 697 ? -1.616 -17.547 -10.773 1 94.56 697 PHE A CA 1
ATOM 5539 C C . PHE A 1 697 ? -1.81 -16.219 -11.492 1 94.56 697 PHE A C 1
ATOM 5541 O O . PHE A 1 697 ? -1.097 -15.25 -11.211 1 94.56 697 PHE A O 1
ATOM 5548 N N . GLN A 1 698 ? -2.756 -16.188 -12.375 1 96.12 698 GLN A N 1
ATOM 5549 C CA . GLN A 1 698 ? -3.049 -14.953 -13.094 1 96.12 698 GLN A CA 1
ATOM 5550 C C . GLN A 1 698 ? -3.557 -13.867 -12.148 1 96.12 698 GLN A C 1
ATOM 5552 O O . GLN A 1 698 ? -3.236 -12.688 -12.312 1 96.12 698 GLN A O 1
ATOM 5557 N N . GLU A 1 699 ? -4.363 -14.273 -11.211 1 94 699 GLU A N 1
ATOM 5558 C CA . GLU A 1 699 ? -4.836 -13.336 -10.195 1 94 699 GLU A CA 1
ATOM 5559 C C . GLU A 1 699 ? -3.668 -12.719 -9.43 1 94 699 GLU A C 1
ATOM 5561 O O . GLU A 1 699 ? -3.678 -11.523 -9.125 1 94 699 GLU A O 1
ATOM 5566 N N . HIS A 1 700 ? -2.779 -13.531 -9.125 1 90.62 700 HIS A N 1
ATOM 5567 C CA . HIS A 1 700 ? -1.59 -13.047 -8.438 1 90.62 700 HIS A CA 1
ATOM 5568 C C . HIS A 1 700 ? -0.796 -12.086 -9.312 1 90.62 700 HIS A C 1
ATOM 5570 O O . HIS A 1 700 ? -0.264 -11.086 -8.82 1 90.62 700 HIS A O 1
ATOM 5576 N N . SER A 1 701 ? -0.675 -12.453 -10.516 1 93.31 701 SER A N 1
ATOM 5577 C CA . SER A 1 701 ? 0.014 -11.578 -11.461 1 93.31 701 SER A CA 1
ATOM 5578 C C . SER A 1 701 ? -0.691 -10.227 -11.578 1 93.31 701 SER A C 1
ATOM 5580 O O . SER A 1 701 ? -0.039 -9.188 -11.641 1 93.31 701 SER A O 1
ATOM 5582 N N . ASN A 1 702 ? -2.012 -10.32 -11.609 1 93.06 702 ASN A N 1
ATOM 5583 C CA . ASN A 1 702 ? -2.797 -9.094 -11.656 1 93.06 702 ASN A CA 1
ATOM 5584 C C . ASN A 1 702 ? -2.564 -8.227 -10.422 1 93.06 702 ASN A C 1
ATOM 5586 O O . ASN A 1 702 ? -2.451 -7.004 -10.531 1 93.06 702 ASN A O 1
ATOM 5590 N N . LYS A 1 703 ? -2.539 -8.867 -9.328 1 89.75 703 LYS A N 1
ATOM 5591 C CA . LYS A 1 703 ? -2.273 -8.141 -8.086 1 89.75 703 LYS A CA 1
ATOM 5592 C C . LYS A 1 703 ? -0.886 -7.512 -8.102 1 89.75 703 LYS A C 1
ATOM 5594 O O . LYS A 1 703 ? -0.704 -6.391 -7.625 1 89.75 703 LYS A O 1
ATOM 5599 N N . ALA A 1 704 ? 0.025 -8.227 -8.594 1 89.69 704 ALA A N 1
ATOM 5600 C CA . ALA A 1 704 ? 1.387 -7.707 -8.695 1 89.69 704 ALA A CA 1
ATOM 5601 C C . ALA A 1 704 ? 1.438 -6.465 -9.578 1 89.69 704 ALA A C 1
ATOM 5603 O O . ALA A 1 704 ? 2.111 -5.488 -9.25 1 89.69 704 ALA A O 1
ATOM 5604 N N . VAL A 1 705 ? 0.758 -6.52 -10.672 1 91.44 705 VAL A N 1
ATOM 5605 C CA . VAL A 1 705 ? 0.712 -5.379 -11.578 1 91.44 705 VAL A CA 1
ATOM 5606 C C . VAL A 1 705 ? 0.147 -4.16 -10.859 1 91.44 705 VAL A C 1
ATOM 5608 O O . VAL A 1 705 ? 0.703 -3.062 -10.953 1 91.44 705 VAL A O 1
ATOM 5611 N N . LYS A 1 706 ? -0.903 -4.383 -10.148 1 86.75 706 LYS A N 1
ATOM 5612 C CA . LYS A 1 706 ? -1.553 -3.291 -9.438 1 86.75 706 LYS A CA 1
ATOM 5613 C C . LYS A 1 706 ? -0.652 -2.744 -8.328 1 86.75 706 LYS A C 1
ATOM 5615 O O . LYS A 1 706 ? -0.658 -1.542 -8.055 1 86.75 706 LYS A O 1
ATOM 5620 N N . THR A 1 707 ? 0.087 -3.605 -7.73 1 84.56 707 THR A N 1
ATOM 5621 C CA . THR A 1 707 ? 0.95 -3.215 -6.621 1 84.56 707 THR A CA 1
ATOM 5622 C C . THR A 1 707 ? 2.143 -2.404 -7.125 1 84.56 707 THR A C 1
ATOM 5624 O O . THR A 1 707 ? 2.5 -1.385 -6.531 1 84.56 707 THR A O 1
ATOM 5627 N N . VAL A 1 708 ? 2.686 -2.846 -8.156 1 83.19 708 VAL A N 1
ATOM 5628 C CA . VAL A 1 708 ? 3.895 -2.213 -8.672 1 83.19 708 VAL A CA 1
ATOM 5629 C C . VAL A 1 708 ? 3.533 -0.916 -9.391 1 83.19 708 VAL A C 1
ATOM 5631 O O . VAL A 1 708 ? 4.301 0.049 -9.367 1 83.19 708 VAL A O 1
ATOM 5634 N N . PHE A 1 709 ? 2.4 -0.962 -10.094 1 75.06 709 PHE 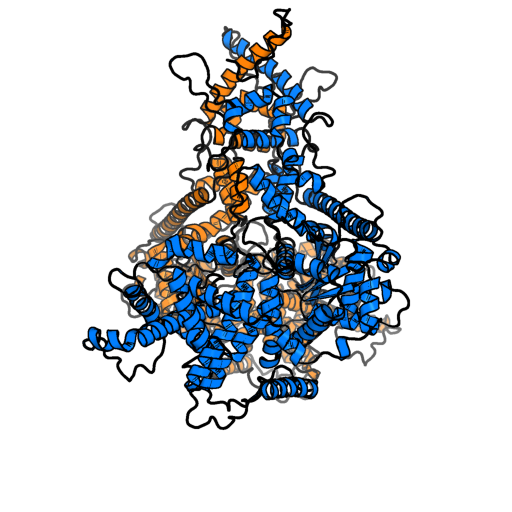A N 1
ATOM 5635 C CA . PHE A 1 709 ? 2.004 0.219 -10.859 1 75.06 709 PHE A CA 1
ATOM 5636 C C . PHE A 1 709 ? 0.919 0.996 -10.117 1 75.06 709 PHE A C 1
ATOM 5638 O O . PHE A 1 709 ? -0.271 0.805 -10.375 1 75.06 709 PHE A O 1
ATOM 5645 N N . ASN A 1 710 ? 1.127 1.501 -9 1 61.84 710 ASN A N 1
ATOM 5646 C CA . ASN A 1 710 ? 0.158 2.133 -8.117 1 61.84 710 ASN A CA 1
ATOM 5647 C C . ASN A 1 710 ? -0.371 3.439 -8.703 1 61.84 710 ASN A C 1
ATOM 5649 O O . ASN A 1 710 ? -0.767 4.34 -7.961 1 61.84 710 ASN A O 1
ATOM 5653 N N . THR A 1 711 ? -0.301 3.645 -10.047 1 62.38 711 THR A N 1
ATOM 5654 C CA . THR A 1 711 ? -0.865 4.887 -10.562 1 62.38 711 THR A CA 1
ATOM 5655 C C . THR A 1 711 ? -2.338 4.707 -10.914 1 62.38 711 THR A C 1
ATOM 5657 O O . THR A 1 711 ? -2.672 3.975 -11.852 1 62.38 711 THR A O 1
ATOM 5660 N N . LYS A 1 712 ? -3.148 5.254 -10.258 1 58.97 712 LYS A N 1
ATOM 5661 C CA . LYS A 1 712 ? -4.594 5.066 -10.375 1 58.97 712 LYS A CA 1
ATOM 5662 C C . LYS A 1 712 ? -5.133 5.73 -11.641 1 58.97 712 LYS A C 1
ATOM 5664 O O . LYS A 1 712 ? -6.191 5.348 -12.141 1 58.97 712 LYS A O 1
ATOM 5669 N N . ASN A 1 713 ? -4.312 6.562 -12.336 1 65.38 713 ASN A N 1
ATOM 5670 C CA . ASN A 1 713 ? -4.953 7.355 -13.383 1 65.38 713 ASN A CA 1
ATOM 5671 C C . ASN A 1 713 ? -4.578 6.852 -14.773 1 65.38 713 ASN A C 1
ATOM 5673 O O . ASN A 1 713 ? -5.156 7.285 -15.773 1 65.38 713 ASN A O 1
ATOM 5677 N N . SER A 1 714 ? -3.787 5.906 -14.891 1 75.56 714 SER A N 1
ATOM 5678 C CA . SER A 1 714 ? -3.346 5.473 -16.203 1 75.56 714 SER A CA 1
ATOM 5679 C C . SER A 1 714 ? -4.211 4.332 -16.734 1 75.56 714 SER A C 1
ATOM 5681 O O . SER A 1 714 ? -4.73 3.533 -15.953 1 75.56 714 SER A O 1
ATOM 5683 N N . ASP A 1 715 ? -4.469 4.363 -18.062 1 84.94 715 ASP A N 1
ATOM 5684 C CA . ASP A 1 715 ? -5.184 3.271 -18.719 1 84.94 715 ASP A CA 1
ATOM 5685 C C . ASP A 1 715 ? -4.34 2 -18.75 1 84.94 715 ASP A C 1
ATOM 5687 O O . ASP A 1 715 ? -3.113 2.062 -18.641 1 84.94 715 ASP A O 1
ATOM 5691 N N . TRP A 1 716 ? -5.051 0.88 -18.969 1 89.88 716 TRP A N 1
ATOM 5692 C CA . TRP A 1 716 ? -4.375 -0.412 -18.938 1 89.88 716 TRP A CA 1
ATOM 5693 C C . TRP A 1 716 ? -3.49 -0.604 -20.156 1 89.88 716 TRP A C 1
ATOM 5695 O O . TRP A 1 716 ? -2.625 -1.482 -20.172 1 89.88 716 TRP A O 1
ATOM 5705 N N . ASP A 1 717 ? -3.73 0.215 -21.234 1 90.38 717 ASP A N 1
ATOM 5706 C CA . ASP A 1 717 ? -2.922 0.089 -22.438 1 90.38 717 ASP A CA 1
ATOM 5707 C C . ASP A 1 717 ? -1.898 1.219 -22.531 1 90.38 717 ASP A C 1
ATOM 5709 O O . ASP A 1 717 ? -1.342 1.47 -23.609 1 90.38 717 ASP A O 1
ATOM 5713 N N . SER A 1 718 ? -1.776 1.937 -21.391 1 90.38 718 SER A N 1
ATOM 5714 C CA . SER A 1 718 ? -0.729 2.951 -21.391 1 90.38 718 SER A CA 1
ATOM 5715 C C . SER A 1 718 ? 0.638 2.338 -21.672 1 90.38 718 SER A C 1
ATOM 5717 O O . SER A 1 718 ? 0.946 1.247 -21.188 1 90.38 718 SER A O 1
ATOM 5719 N N . PRO A 1 719 ? 1.432 2.963 -22.469 1 90.12 719 PRO A N 1
ATOM 5720 C CA . PRO A 1 719 ? 2.705 2.389 -22.906 1 90.12 719 PRO A CA 1
ATOM 5721 C C . PRO A 1 719 ? 3.584 1.938 -21.734 1 90.12 719 PRO A C 1
ATOM 5723 O O . PRO A 1 719 ? 4.172 0.854 -21.797 1 90.12 719 PRO A O 1
ATOM 5726 N N . PHE A 1 720 ? 3.621 2.717 -20.766 1 89.38 720 PHE A N 1
ATOM 5727 C CA . PHE A 1 720 ? 4.469 2.344 -19.641 1 89.38 720 PHE A CA 1
ATOM 5728 C C . PHE A 1 720 ? 3.943 1.084 -18.969 1 89.38 720 PHE A C 1
ATOM 5730 O O . PHE A 1 720 ? 4.715 0.177 -18.641 1 89.38 720 PHE A O 1
ATOM 5737 N N . LEU A 1 721 ? 2.703 1.064 -18.719 1 91.94 721 LEU A N 1
ATOM 5738 C CA . LEU A 1 721 ? 2.115 -0.096 -18.062 1 91.94 721 LEU A CA 1
ATOM 5739 C C . LEU A 1 721 ? 2.188 -1.326 -18.969 1 91.94 721 LEU A C 1
ATOM 5741 O O . LEU A 1 721 ? 2.625 -2.395 -18.531 1 91.94 721 LEU A O 1
ATOM 5745 N N . ARG A 1 722 ? 1.82 -1.218 -20.203 1 94.94 722 ARG A N 1
ATOM 5746 C CA . ARG A 1 722 ? 1.695 -2.322 -21.141 1 94.94 722 ARG A CA 1
ATOM 5747 C C . ARG A 1 722 ? 3.066 -2.844 -21.562 1 94.94 722 ARG A C 1
ATOM 5749 O O . ARG A 1 722 ? 3.299 -4.055 -21.578 1 94.94 722 ARG A O 1
ATOM 5756 N N . ASP A 1 723 ? 4.02 -1.967 -21.812 1 93.5 723 ASP A N 1
ATOM 5757 C CA . ASP A 1 723 ? 5.27 -2.355 -22.453 1 93.5 723 ASP A CA 1
ATOM 5758 C C . ASP A 1 723 ? 6.41 -2.443 -21.438 1 93.5 723 ASP A C 1
ATOM 5760 O O . ASP A 1 723 ? 7.453 -3.033 -21.719 1 93.5 723 ASP A O 1
ATOM 5764 N N . THR A 1 724 ? 6.141 -1.895 -20.266 1 92.81 724 THR A N 1
ATOM 5765 C CA . THR A 1 724 ? 7.266 -1.797 -19.328 1 92.81 724 THR A CA 1
ATOM 5766 C C . THR A 1 724 ? 6.965 -2.543 -18.031 1 92.81 724 THR A C 1
ATOM 5768 O O . THR A 1 724 ? 7.867 -3.121 -17.422 1 92.81 724 THR A O 1
ATOM 5771 N N . VAL A 1 725 ? 5.777 -2.58 -17.594 1 94.25 725 VAL A N 1
ATOM 5772 C CA . VAL A 1 725 ? 5.484 -3.123 -16.281 1 94.25 725 VAL A CA 1
ATOM 5773 C C . VAL A 1 725 ? 4.836 -4.5 -16.406 1 94.25 725 VAL A C 1
ATOM 5775 O O . VAL A 1 725 ? 5.426 -5.512 -16.031 1 94.25 725 VAL A O 1
ATOM 5778 N N . SER A 1 726 ? 3.713 -4.559 -17.047 1 96 726 SER A N 1
ATOM 5779 C CA . SER A 1 726 ? 2.916 -5.777 -17.062 1 96 726 SER A CA 1
ATOM 5780 C C . SER A 1 726 ? 3.656 -6.91 -17.766 1 96 726 SER A C 1
ATOM 5782 O O . SER A 1 726 ? 3.598 -8.062 -17.328 1 96 726 SER A O 1
ATOM 5784 N N . VAL A 1 727 ? 4.383 -6.586 -18.812 1 96.62 727 VAL A N 1
ATOM 5785 C CA . VAL A 1 727 ? 5.074 -7.605 -19.594 1 96.62 727 VAL A CA 1
ATOM 5786 C C . VAL A 1 727 ? 6.242 -8.172 -18.797 1 96.62 727 VAL A C 1
ATOM 5788 O O . VAL A 1 727 ? 6.719 -9.273 -19.078 1 96.62 727 VAL A O 1
ATOM 5791 N N . ASN A 1 728 ? 6.633 -7.504 -17.719 1 96.31 728 ASN A N 1
ATOM 5792 C CA . ASN A 1 728 ? 7.82 -7.887 -16.969 1 96.31 728 ASN A CA 1
ATOM 5793 C C . ASN A 1 728 ? 7.453 -8.555 -15.648 1 96.31 728 ASN A C 1
ATOM 5795 O O . ASN A 1 728 ? 8.328 -8.945 -14.875 1 96.31 728 ASN A O 1
ATOM 5799 N N . ILE A 1 729 ? 6.238 -8.758 -15.375 1 95 729 ILE A N 1
ATOM 5800 C CA . ILE A 1 729 ? 5.797 -9.148 -14.039 1 95 729 ILE A CA 1
ATOM 5801 C C . ILE A 1 729 ? 6.406 -10.5 -13.672 1 95 729 ILE A C 1
ATOM 5803 O O . ILE A 1 729 ? 6.859 -10.703 -12.547 1 95 729 ILE A O 1
ATOM 5807 N N . CYS A 1 730 ? 6.406 -11.477 -14.516 1 93.88 730 CYS A N 1
ATOM 5808 C CA . CYS A 1 730 ? 6.984 -12.781 -14.227 1 93.88 730 CYS A CA 1
ATOM 5809 C C . CYS A 1 730 ? 8.484 -12.68 -14 1 93.88 730 CYS A C 1
ATOM 5811 O O . CYS A 1 730 ? 9.023 -13.305 -13.078 1 93.88 730 CYS A O 1
ATOM 5813 N N . GLY A 1 731 ? 9.133 -11.891 -14.82 1 93.25 731 GLY A N 1
ATOM 5814 C CA . GLY A 1 731 ? 10.562 -11.672 -14.633 1 93.25 731 GLY A CA 1
ATOM 5815 C C . GLY A 1 731 ? 10.891 -11.016 -13.305 1 93.25 731 GLY A C 1
ATOM 5816 O O . GLY A 1 731 ? 11.844 -11.406 -12.633 1 93.25 731 GLY A O 1
ATOM 5817 N N . LEU A 1 732 ? 10.117 -10.023 -12.953 1 94.56 732 LEU A N 1
ATOM 5818 C CA . LEU A 1 732 ? 10.32 -9.305 -11.703 1 94.56 732 LEU A CA 1
ATOM 5819 C C . LEU A 1 732 ? 10.18 -10.25 -10.508 1 94.56 732 LEU A C 1
ATOM 5821 O O . LEU A 1 732 ? 10.984 -10.211 -9.578 1 94.56 732 LEU A O 1
ATOM 5825 N N . SER A 1 733 ? 9.219 -11.078 -10.531 1 89.75 733 SER A N 1
ATOM 5826 C CA . SER A 1 733 ? 9 -12.031 -9.453 1 89.75 733 SER A CA 1
ATOM 5827 C C . SER A 1 733 ? 10.156 -13.023 -9.352 1 89.75 733 SER A C 1
ATOM 5829 O O . SER A 1 733 ? 10.609 -13.352 -8.25 1 89.75 733 SER A O 1
ATOM 5831 N N . GLN A 1 734 ? 10.609 -13.445 -10.43 1 88.81 734 GLN A N 1
ATOM 5832 C CA . GLN A 1 734 ? 11.711 -14.414 -10.461 1 88.81 734 GLN A CA 1
ATOM 5833 C C . GLN A 1 734 ? 13.008 -13.781 -9.969 1 88.81 734 GLN A C 1
ATOM 5835 O O . GLN A 1 734 ? 13.789 -14.422 -9.266 1 88.81 734 GLN A O 1
ATOM 5840 N N . LEU A 1 735 ? 13.219 -12.617 -10.398 1 91.88 735 LEU A N 1
ATOM 5841 C CA . LEU A 1 735 ? 14.438 -11.938 -9.969 1 91.88 735 LEU A CA 1
ATOM 5842 C C . LEU A 1 735 ? 14.477 -11.789 -8.453 1 91.88 735 LEU A C 1
ATOM 5844 O O . LEU A 1 735 ? 15.531 -11.938 -7.836 1 91.88 735 LEU A O 1
ATOM 5848 N N . LYS A 1 736 ? 13.398 -11.43 -7.898 1 90 736 LYS A N 1
ATOM 5849 C CA . LYS A 1 736 ? 13.312 -11.312 -6.445 1 90 736 LYS A CA 1
ATOM 5850 C C . LYS A 1 736 ? 13.758 -12.602 -5.762 1 90 736 LYS A C 1
ATOM 5852 O O . LYS A 1 736 ? 14.586 -12.57 -4.852 1 90 736 LYS A O 1
ATOM 5857 N N . ASP A 1 737 ? 13.391 -13.703 -6.227 1 85.94 737 ASP A N 1
ATOM 5858 C CA . ASP A 1 737 ? 13.734 -15 -5.648 1 85.94 737 ASP A CA 1
ATOM 5859 C C . ASP A 1 737 ? 15.195 -15.359 -5.934 1 85.94 737 ASP A C 1
ATOM 5861 O O . ASP A 1 737 ? 15.898 -15.859 -5.055 1 85.94 737 ASP A O 1
ATOM 5865 N N . ASN A 1 738 ? 15.617 -15.078 -7.137 1 87.5 738 ASN A N 1
ATOM 5866 C CA . ASN A 1 738 ? 16.984 -15.422 -7.543 1 87.5 738 ASN A CA 1
ATOM 5867 C C . ASN A 1 738 ? 18.016 -14.641 -6.742 1 87.5 738 ASN A C 1
ATOM 5869 O O . ASN A 1 738 ? 19.031 -15.188 -6.328 1 87.5 738 ASN A O 1
ATOM 5873 N N . LEU A 1 739 ? 17.719 -13.398 -6.582 1 91.31 739 LEU A N 1
ATOM 5874 C CA . LEU A 1 739 ? 18.672 -12.578 -5.832 1 91.31 739 LEU A CA 1
ATOM 5875 C C . LEU A 1 739 ? 18.781 -13.055 -4.387 1 91.31 739 LEU A C 1
ATOM 5877 O O . LEU A 1 739 ? 19.875 -13.125 -3.836 1 91.31 739 LEU A O 1
ATOM 5881 N N . LEU A 1 740 ? 17.734 -13.414 -3.781 1 89.69 740 LEU A N 1
ATOM 5882 C CA . LEU A 1 740 ? 17.75 -13.93 -2.418 1 89.69 740 LEU A CA 1
ATOM 5883 C C . LEU A 1 740 ? 18.5 -15.25 -2.35 1 89.69 740 LEU A C 1
ATOM 5885 O O . LEU A 1 740 ? 19.266 -15.484 -1.405 1 89.69 740 LEU A O 1
ATOM 5889 N N . HIS A 1 741 ? 18.328 -15.977 -3.371 1 85.75 741 HIS A N 1
ATOM 5890 C CA . HIS A 1 741 ? 19.031 -17.25 -3.436 1 85.75 741 HIS A CA 1
ATOM 5891 C C . HIS A 1 741 ? 20.547 -17.031 -3.553 1 85.75 741 HIS A C 1
ATOM 5893 O O . HIS A 1 741 ? 21.328 -17.703 -2.887 1 85.75 741 HIS A O 1
ATOM 5899 N N . VAL A 1 742 ? 20.906 -16.125 -4.391 1 88 742 VAL A N 1
ATOM 5900 C CA . VAL A 1 742 ? 22.312 -15.812 -4.594 1 88 742 VAL A CA 1
ATOM 5901 C C . VAL A 1 742 ? 22.922 -15.328 -3.279 1 88 742 VAL A C 1
ATOM 5903 O O . VAL A 1 742 ? 24.078 -15.656 -2.969 1 88 742 VAL A O 1
ATOM 5906 N N . LEU A 1 743 ? 22.188 -14.633 -2.475 1 91.31 743 LEU A N 1
ATOM 5907 C CA . LEU A 1 743 ? 22.672 -14.078 -1.218 1 91.31 743 LEU A CA 1
ATOM 5908 C C . LEU A 1 743 ? 22.594 -15.109 -0.099 1 91.31 743 LEU A C 1
ATOM 5910 O O . LEU A 1 743 ? 22.828 -14.781 1.068 1 91.31 743 LEU A O 1
ATOM 5914 N N . GLY A 1 744 ? 22.203 -16.297 -0.425 1 83.56 744 GLY A N 1
ATOM 5915 C CA . GLY A 1 744 ? 22.203 -17.406 0.525 1 83.56 744 GLY A CA 1
ATOM 5916 C C . GLY A 1 744 ? 20.906 -17.5 1.318 1 83.56 744 GLY A C 1
ATOM 5917 O O . GLY A 1 744 ? 20.891 -18.078 2.408 1 83.56 744 GLY A O 1
ATOM 5918 N N . LEU A 1 745 ? 19.938 -16.766 0.936 1 83 745 LEU A N 1
ATOM 5919 C CA . LEU A 1 745 ? 18.672 -16.766 1.656 1 83 745 LEU A CA 1
ATOM 5920 C C . LEU A 1 745 ? 17.688 -17.75 1.031 1 83 745 LEU A C 1
ATOM 5922 O O . LEU A 1 745 ? 17.656 -17.906 -0.191 1 83 745 LEU A O 1
ATOM 5926 N N . ALA A 1 746 ? 17.688 -18.906 1.669 1 62.66 746 ALA A N 1
ATOM 5927 C CA . ALA A 1 746 ? 16.797 -19.922 1.152 1 62.66 746 ALA A CA 1
ATOM 5928 C C . ALA A 1 746 ? 15.359 -19.406 1.076 1 62.66 746 ALA A C 1
ATOM 5930 O O . ALA A 1 746 ? 14.953 -18.562 1.874 1 62.66 746 ALA A O 1
ATOM 5931 N N . ASN A 1 747 ? 14.805 -19.453 -0.034 1 53.38 747 ASN A N 1
ATOM 5932 C CA . ASN A 1 747 ? 13.398 -19.109 -0.242 1 53.38 747 ASN A CA 1
ATOM 5933 C C . ASN A 1 747 ? 12.508 -19.703 0.846 1 53.38 747 ASN A C 1
ATOM 5935 O O . ASN A 1 747 ? 12.422 -20.938 0.982 1 53.38 747 ASN A O 1
ATOM 5939 N N . VAL A 1 748 ? 12.656 -19.203 2.064 1 43.38 748 VAL A N 1
ATOM 5940 C CA . VAL A 1 748 ? 11.578 -19.734 2.887 1 43.38 748 VAL A CA 1
ATOM 5941 C C . VAL A 1 748 ? 10.234 -19.406 2.248 1 43.38 748 VAL A C 1
ATOM 5943 O O . VAL A 1 748 ? 9.836 -18.234 2.182 1 43.38 748 VAL A O 1
ATOM 5946 N N . THR A 1 749 ? 10.031 -19.734 1.126 1 39.59 749 THR A N 1
ATOM 5947 C CA . THR A 1 749 ? 8.703 -19.562 0.545 1 39.59 749 THR A CA 1
ATOM 5948 C C . THR A 1 749 ? 7.621 -19.703 1.614 1 39.59 749 THR A C 1
ATOM 5950 O O . THR A 1 749 ? 7.598 -20.688 2.355 1 39.59 749 THR A O 1
ATOM 5953 N N . ILE A 1 750 ? 7.215 -18.688 2.057 1 34.5 750 ILE A N 1
ATOM 5954 C CA . ILE A 1 750 ? 5.98 -18.609 2.828 1 34.5 750 ILE A CA 1
ATOM 5955 C C . ILE A 1 750 ? 4.922 -19.516 2.209 1 34.5 750 ILE A C 1
ATOM 5957 O O . ILE A 1 750 ? 4.211 -19.125 1.284 1 34.5 750 ILE A O 1
ATOM 5961 N N . SER A 1 751 ? 5.164 -20.562 1.687 1 32.47 751 SER A N 1
ATOM 5962 C CA . SER A 1 751 ? 4.164 -21.547 1.303 1 32.47 751 SER A CA 1
ATOM 5963 C C . SER A 1 751 ? 3.061 -21.656 2.35 1 32.47 751 SER A C 1
ATOM 5965 O O . SER A 1 751 ? 1.962 -22.125 2.059 1 32.47 751 SER A O 1
ATOM 5967 N N . ALA A 1 752 ? 3.455 -21.672 3.637 1 31.31 752 ALA A N 1
ATOM 5968 C CA . ALA A 1 752 ? 2.461 -22.031 4.645 1 31.31 752 ALA A CA 1
ATOM 5969 C C . ALA A 1 752 ? 1.328 -21.016 4.688 1 31.31 752 ALA A C 1
ATOM 5971 O O . ALA A 1 752 ? 0.323 -21.219 5.371 1 31.31 752 ALA A O 1
ATOM 5972 N N . ILE A 1 753 ? 1.527 -19.938 4.234 1 29.02 753 ILE A N 1
ATOM 5973 C CA . ILE A 1 753 ? 0.514 -18.922 4.512 1 29.02 753 ILE A CA 1
ATOM 5974 C C . ILE A 1 753 ? -0.707 -19.156 3.623 1 29.02 753 ILE A C 1
ATOM 5976 O O . ILE A 1 753 ? -1.827 -18.797 3.99 1 29.02 753 ILE A O 1
ATOM 5980 N N . ILE A 1 754 ? -0.5 -19.625 2.404 1 29 754 ILE A N 1
ATOM 5981 C CA . ILE A 1 754 ? -1.695 -19.703 1.572 1 29 754 ILE A CA 1
ATOM 5982 C C . ILE A 1 754 ? -2.572 -20.875 2.041 1 29 754 ILE A C 1
ATOM 5984 O O . ILE A 1 754 ? -3.801 -20.781 2.006 1 29 754 ILE A O 1
ATOM 5988 N N . LEU A 1 755 ? -2 -22.141 2.113 1 29.09 755 LEU A N 1
ATOM 5989 C CA . LEU A 1 755 ? -2.902 -23.266 2.336 1 29.09 755 LEU A CA 1
ATOM 5990 C C . LEU A 1 755 ? -3.332 -23.328 3.797 1 29.09 755 LEU A C 1
ATOM 5992 O O . LEU A 1 755 ? -4.211 -24.125 4.152 1 29.09 755 LEU A O 1
ATOM 5996 N N . GLY A 1 756 ? -2.381 -23.047 4.746 1 27.56 756 GLY A N 1
ATOM 5997 C CA . GLY A 1 756 ? -2.988 -23.25 6.047 1 27.56 756 GLY A CA 1
ATOM 5998 C C . GLY A 1 756 ? -3.967 -22.172 6.438 1 27.56 756 GLY A C 1
ATOM 5999 O O . GLY A 1 756 ? -3.809 -21.016 6.035 1 27.56 756 GLY A O 1
ATOM 6000 N N . MET B 1 1 ? 51.438 -17.547 5.668 1 19.67 1 MET B N 1
ATOM 6001 C CA . MET B 1 1 ? 51.438 -17.844 4.238 1 19.67 1 MET B CA 1
ATOM 6002 C C . MET B 1 1 ? 50.438 -16.984 3.494 1 19.67 1 MET B C 1
ATOM 6004 O O . MET B 1 1 ? 49.438 -16.562 4.066 1 19.67 1 MET B O 1
ATOM 6008 N N . SER B 1 2 ? 50.875 -16.391 2.389 1 24.67 2 SER B N 1
ATOM 6009 C CA . SER B 1 2 ? 50.312 -15.32 1.576 1 24.67 2 SER B CA 1
ATOM 6010 C C . SER B 1 2 ? 48.875 -15.656 1.105 1 24.67 2 SER B C 1
ATOM 6012 O O . SER B 1 2 ? 48.656 -16.75 0.575 1 24.67 2 SER B O 1
ATOM 6014 N N . LEU B 1 3 ? 47.875 -15.156 1.885 1 30.11 3 LEU B N 1
ATOM 6015 C CA . LEU B 1 3 ? 46.469 -15.273 1.515 1 30.11 3 LEU B CA 1
ATOM 6016 C C . LEU B 1 3 ? 46.281 -15.07 0.014 1 30.11 3 LEU B C 1
ATOM 6018 O O . LEU B 1 3 ? 45.156 -15.023 -0.475 1 30.11 3 LEU B O 1
ATOM 6022 N N . LEU B 1 4 ? 47.281 -14.461 -0.687 1 32.69 4 LEU B N 1
ATOM 6023 C CA . LEU B 1 4 ? 47.281 -14.398 -2.145 1 32.69 4 LEU B CA 1
ATOM 6024 C C . LEU B 1 4 ? 47.438 -15.789 -2.752 1 32.69 4 LEU B C 1
ATOM 6026 O O . LEU B 1 4 ? 48.125 -16.641 -2.201 1 32.69 4 LEU B O 1
ATOM 6030 N N . PRO B 1 5 ? 46.469 -16.469 -3.402 1 31.58 5 PRO B N 1
ATOM 6031 C CA . PRO B 1 5 ? 46.781 -17.766 -4.012 1 31.58 5 PRO B CA 1
ATOM 6032 C C . PRO B 1 5 ? 48.25 -17.938 -4.301 1 31.58 5 PRO B C 1
ATOM 6034 O O . PRO B 1 5 ? 48.969 -16.953 -4.527 1 31.58 5 PRO B O 1
ATOM 6037 N N . PRO B 1 6 ? 48.844 -19.094 -3.773 1 27.92 6 PRO B N 1
ATOM 6038 C CA . PRO B 1 6 ? 50.25 -19.297 -4.121 1 27.92 6 PRO B CA 1
ATOM 6039 C C . PRO B 1 6 ? 50.5 -19.172 -5.617 1 27.92 6 PRO B C 1
ATOM 6041 O O . PRO B 1 6 ? 49.719 -19.672 -6.434 1 27.92 6 PRO B O 1
ATOM 6044 N N . PHE B 1 7 ? 51.031 -18.141 -6.137 1 29.47 7 PHE B N 1
ATOM 6045 C CA . PHE B 1 7 ? 51.562 -18.188 -7.496 1 29.47 7 PHE B CA 1
ATOM 6046 C C . PHE B 1 7 ? 52.219 -19.531 -7.781 1 29.47 7 PHE B C 1
ATOM 6048 O O . PHE B 1 7 ? 52.812 -20.125 -6.898 1 29.47 7 PHE B O 1
ATOM 6055 N N . GLU B 1 8 ? 51.656 -20.422 -8.617 1 30.78 8 GLU B N 1
ATOM 6056 C CA . GLU B 1 8 ? 52.438 -21.562 -9.062 1 30.78 8 GLU B CA 1
ATOM 6057 C C . GLU B 1 8 ? 53.938 -21.312 -8.898 1 30.78 8 GLU B C 1
ATOM 6059 O O . GLU B 1 8 ? 54.406 -20.188 -9.117 1 30.78 8 GLU B O 1
ATOM 6064 N N . ASP B 1 9 ? 54.562 -22.203 -8.172 1 29.73 9 ASP B N 1
ATOM 6065 C CA . ASP B 1 9 ? 56.031 -22.344 -8.102 1 29.73 9 ASP B CA 1
ATOM 6066 C C . ASP B 1 9 ? 56.656 -22.234 -9.484 1 29.73 9 ASP B C 1
ATOM 6068 O O . ASP B 1 9 ? 56.812 -23.234 -10.188 1 29.73 9 ASP B O 1
ATOM 6072 N N . VAL B 1 10 ? 56.25 -21.469 -10.453 1 30.19 10 VAL B N 1
ATOM 6073 C CA . VAL B 1 10 ? 57.188 -21.406 -11.562 1 30.19 10 VAL B CA 1
ATOM 6074 C C . VAL B 1 10 ? 58.625 -21.406 -11.016 1 30.19 10 VAL B C 1
ATOM 6076 O O . VAL B 1 10 ? 58.844 -20.953 -9.891 1 30.19 10 VAL B O 1
ATOM 6079 N N . HIS B 1 11 ? 59.656 -22.062 -11.688 1 30.03 11 HIS B N 1
ATOM 6080 C CA . HIS B 1 11 ? 61.094 -22.094 -11.492 1 30.03 11 HIS B CA 1
ATOM 6081 C C . HIS B 1 11 ? 61.594 -20.844 -10.781 1 30.03 11 HIS B C 1
ATOM 6083 O O . HIS B 1 11 ? 60.938 -19.797 -10.844 1 30.03 11 HIS B O 1
ATOM 6089 N N . SER B 1 12 ? 62.625 -20.984 -9.844 1 34.16 12 SER B N 1
ATOM 6090 C CA . SER B 1 12 ? 63.531 -20.078 -9.156 1 34.16 12 SER B CA 1
ATOM 6091 C C . SER B 1 12 ? 63.875 -18.875 -10.016 1 34.16 12 SER B C 1
ATOM 6093 O O . SER B 1 12 ? 65 -18.312 -9.914 1 34.16 12 SER B O 1
ATOM 6095 N N . SER B 1 13 ? 63.469 -18.859 -11.281 1 33.44 13 SER B N 1
ATOM 6096 C CA . SER B 1 13 ? 64 -17.766 -12.094 1 33.44 13 SER B CA 1
ATOM 6097 C C . SER B 1 13 ? 63.812 -16.422 -11.391 1 33.44 13 SER B C 1
ATOM 6099 O O . SER B 1 13 ? 63 -16.297 -10.469 1 33.44 13 SER B O 1
ATOM 6101 N N . ARG B 1 14 ? 64.438 -15.234 -12.039 1 33.22 14 ARG B N 1
ATOM 6102 C CA . ARG B 1 14 ? 64.562 -13.82 -11.695 1 33.22 14 ARG B CA 1
ATOM 6103 C C . ARG B 1 14 ? 63.219 -13.242 -11.297 1 33.22 14 ARG B C 1
ATOM 6105 O O . ARG B 1 14 ? 62.375 -12.984 -12.156 1 33.22 14 ARG B O 1
ATOM 6112 N N . LEU B 1 15 ? 62.438 -13.758 -10.398 1 40 15 LEU B N 1
ATOM 6113 C CA . LEU B 1 15 ? 61.406 -12.844 -9.922 1 40 15 LEU B CA 1
ATOM 6114 C C . LEU B 1 15 ? 61.812 -11.391 -10.188 1 40 15 LEU B C 1
ATOM 6116 O O . LEU B 1 15 ? 62.875 -10.938 -9.727 1 40 15 LEU B O 1
ATOM 6120 N N . ASN B 1 16 ? 61.594 -10.93 -11.383 1 50.03 16 ASN B N 1
ATOM 6121 C CA . ASN B 1 16 ? 61.906 -9.555 -11.75 1 50.03 16 ASN B CA 1
ATOM 6122 C C . ASN B 1 16 ? 61.812 -8.609 -10.555 1 50.03 16 ASN B C 1
ATOM 6124 O O . ASN B 1 16 ? 60.906 -8.758 -9.727 1 50.03 16 ASN B O 1
ATOM 6128 N N . SER B 1 17 ? 62.844 -8.125 -9.938 1 65.25 17 SER B N 1
ATOM 6129 C CA . SER B 1 17 ? 63.094 -7.141 -8.891 1 65.25 17 SER B CA 1
ATOM 6130 C C . SER B 1 17 ? 61.938 -6.195 -8.719 1 65.25 17 SER B C 1
ATOM 6132 O O . SER B 1 17 ? 61.562 -5.82 -7.598 1 65.25 17 SER B O 1
ATOM 6134 N N . ARG B 1 18 ? 61.188 -6.078 -9.781 1 70 18 ARG B N 1
ATOM 6135 C CA . ARG B 1 18 ? 60.094 -5.113 -9.734 1 70 18 ARG B CA 1
ATOM 6136 C C . ARG B 1 18 ? 58.875 -5.719 -9.07 1 70 18 ARG B C 1
ATOM 6138 O O . ARG B 1 18 ? 58.219 -5.082 -8.227 1 70 18 ARG B O 1
ATOM 6145 N N . GLU B 1 19 ? 58.5 -7.012 -9.336 1 76.31 19 GLU B N 1
ATOM 6146 C CA . GLU B 1 19 ? 57.344 -7.676 -8.766 1 76.31 19 GLU B CA 1
ATOM 6147 C C . GLU B 1 19 ? 57.531 -7.922 -7.27 1 76.31 19 GLU B C 1
ATOM 6149 O O . GLU B 1 19 ? 56.562 -7.781 -6.496 1 76.31 19 GLU B O 1
ATOM 6154 N N . GLY B 1 20 ? 58.688 -8.305 -6.934 1 77.44 20 GLY B N 1
ATOM 6155 C CA . GLY B 1 20 ? 59 -8.492 -5.527 1 77.44 20 GLY B CA 1
ATOM 6156 C C . GLY B 1 20 ? 58.844 -7.219 -4.711 1 77.44 20 GLY B C 1
ATOM 6157 O O . GLY B 1 20 ? 58.344 -7.246 -3.59 1 77.44 20 GLY B O 1
ATOM 6158 N N . LEU B 1 21 ? 59.25 -6.168 -5.355 1 82.81 21 LEU B N 1
ATOM 6159 C CA . LEU B 1 21 ? 59.125 -4.871 -4.691 1 82.81 21 LEU B CA 1
ATOM 6160 C C . LEU B 1 21 ? 57.656 -4.465 -4.531 1 82.81 21 LEU B C 1
ATOM 6162 O O . LEU B 1 21 ? 57.281 -3.943 -3.486 1 82.81 21 LEU B O 1
ATOM 6166 N N . GLU B 1 22 ? 56.969 -4.691 -5.543 1 86.75 22 GLU B N 1
ATOM 6167 C CA . GLU B 1 22 ? 55.531 -4.355 -5.492 1 86.75 22 GLU B CA 1
ATOM 6168 C C . GLU B 1 22 ? 54.812 -5.172 -4.422 1 86.75 22 GLU B C 1
ATOM 6170 O O . GLU B 1 22 ? 54 -4.641 -3.688 1 86.75 22 GLU B O 1
ATOM 6175 N N . GLU B 1 23 ? 55.094 -6.363 -4.34 1 87.25 23 GLU B N 1
ATOM 6176 C CA . GLU B 1 23 ? 54.5 -7.219 -3.318 1 87.25 23 GLU B CA 1
ATOM 6177 C C . GLU B 1 23 ? 54.875 -6.742 -1.917 1 87.25 23 GLU B C 1
ATOM 6179 O O . GLU B 1 23 ? 54.031 -6.773 -1.008 1 87.25 23 GLU B O 1
ATOM 6184 N N . TRP B 1 24 ? 56.094 -6.398 -1.882 1 86.62 24 TRP B N 1
ATOM 6185 C CA . TRP B 1 24 ? 56.562 -5.895 -0.597 1 86.62 24 TRP B CA 1
ATOM 6186 C C . TRP B 1 24 ? 55.844 -4.609 -0.216 1 86.62 24 TRP B C 1
ATOM 6188 O O . TRP B 1 24 ? 55.469 -4.418 0.946 1 86.62 24 TRP B O 1
ATOM 6198 N N . MET B 1 25 ? 55.625 -3.758 -1.111 1 89.81 25 MET B N 1
ATOM 6199 C CA . MET B 1 25 ? 54.906 -2.512 -0.866 1 89.81 25 MET B CA 1
ATOM 6200 C C . MET B 1 25 ? 53.469 -2.791 -0.448 1 89.81 25 MET B C 1
ATOM 6202 O O . MET B 1 25 ? 52.969 -2.174 0.49 1 89.81 25 MET B O 1
ATOM 6206 N N . VAL B 1 26 ? 52.906 -3.707 -1.123 1 92.25 26 VAL B N 1
ATOM 6207 C CA . VAL B 1 26 ? 51.5 -4.051 -0.833 1 92.25 26 VAL B CA 1
ATOM 6208 C C . VAL B 1 26 ? 51.406 -4.648 0.569 1 92.25 26 VAL B C 1
ATOM 6210 O O . VAL B 1 26 ? 50.5 -4.301 1.334 1 92.25 26 VAL B O 1
ATOM 6213 N N . ARG B 1 27 ? 52.312 -5.453 0.954 1 90.75 27 ARG B N 1
ATOM 6214 C CA . ARG B 1 27 ? 52.281 -6.074 2.273 1 90.75 27 ARG B CA 1
ATOM 6215 C C . ARG B 1 27 ? 52.438 -5.027 3.373 1 90.75 27 ARG B C 1
ATOM 6217 O O . ARG B 1 27 ? 51.781 -5.109 4.41 1 90.75 27 ARG B O 1
ATOM 6224 N N . GLY B 1 28 ? 53.344 -4.156 3.107 1 90.06 28 GLY B N 1
ATOM 6225 C CA . GLY B 1 28 ? 53.5 -3.072 4.062 1 90.06 28 GLY B CA 1
ATOM 6226 C C . GLY B 1 28 ? 52.25 -2.225 4.207 1 90.06 28 GLY B C 1
ATOM 6227 O O . GLY B 1 28 ? 51.906 -1.807 5.316 1 90.06 28 GLY B O 1
ATOM 6228 N N . THR B 1 29 ? 51.688 -1.992 3.098 1 93.38 29 THR B N 1
ATOM 6229 C CA . THR B 1 29 ? 50.469 -1.202 3.107 1 93.38 29 THR B CA 1
ATOM 6230 C C . THR B 1 29 ? 49.344 -1.954 3.814 1 93.38 29 THR B C 1
ATOM 6232 O O . THR B 1 29 ? 48.531 -1.353 4.535 1 93.38 29 THR B O 1
ATOM 6235 N N . LEU B 1 30 ? 49.219 -3.242 3.633 1 94.06 30 LEU B N 1
ATOM 6236 C CA . LEU B 1 30 ? 48.188 -4.051 4.266 1 94.06 30 LEU B CA 1
ATOM 6237 C C . LEU B 1 30 ? 48.281 -3.986 5.785 1 94.06 30 LEU B C 1
ATOM 6239 O O . LEU B 1 30 ? 47.281 -4.027 6.492 1 94.06 30 LEU B O 1
ATOM 6243 N N . ILE B 1 31 ? 49.469 -3.879 6.27 1 92.56 31 ILE B N 1
ATOM 6244 C CA . ILE B 1 31 ? 49.688 -3.764 7.707 1 92.56 31 ILE B CA 1
ATOM 6245 C C . ILE B 1 31 ? 49.094 -2.443 8.211 1 92.56 31 ILE B C 1
ATOM 6247 O O . ILE B 1 31 ? 48.469 -2.4 9.266 1 92.56 31 ILE B O 1
ATOM 6251 N N . GLN B 1 32 ? 49.344 -1.464 7.41 1 94.12 32 GLN B N 1
ATOM 6252 C CA . GLN B 1 32 ? 48.781 -0.17 7.777 1 94.12 32 GLN B CA 1
ATOM 6253 C C . GLN B 1 32 ? 47.25 -0.193 7.691 1 94.12 32 GLN B C 1
ATOM 6255 O O . GLN B 1 32 ? 46.562 0.382 8.539 1 94.12 32 GLN B O 1
ATOM 6260 N N . VAL B 1 33 ? 46.75 -0.774 6.656 1 96.5 33 VAL B N 1
ATOM 6261 C CA . VAL B 1 33 ? 45.312 -0.899 6.469 1 96.5 33 VAL B CA 1
ATOM 6262 C C . VAL B 1 33 ? 44.688 -1.659 7.645 1 96.5 33 VAL B C 1
ATOM 6264 O O . VAL B 1 33 ? 43.625 -1.29 8.141 1 96.5 33 VAL B O 1
ATOM 6267 N N . GLU B 1 34 ? 45.312 -2.65 8.094 1 95.56 34 GLU B N 1
ATOM 6268 C CA . GLU B 1 34 ? 44.844 -3.428 9.234 1 95.56 34 GLU B CA 1
ATOM 6269 C C . GLU B 1 34 ? 44.781 -2.568 10.492 1 95.56 34 GLU B C 1
ATOM 6271 O O . GLU B 1 34 ? 43.781 -2.625 11.234 1 95.56 34 GLU B O 1
ATOM 6276 N N . ARG B 1 35 ? 45.75 -1.81 10.719 1 94.25 35 ARG B N 1
ATOM 6277 C CA . ARG B 1 35 ? 45.781 -0.932 11.883 1 94.25 35 ARG B CA 1
ATOM 6278 C C . ARG B 1 35 ? 44.656 0.094 11.828 1 94.25 35 ARG B C 1
ATOM 6280 O O . ARG B 1 35 ? 44 0.349 12.836 1 94.25 35 ARG B O 1
ATOM 6287 N N . GLU B 1 36 ? 44.531 0.639 10.68 1 96.44 36 GLU B N 1
ATOM 6288 C CA . GLU B 1 36 ? 43.5 1.646 10.516 1 96.44 36 GLU B CA 1
ATOM 6289 C C . GLU B 1 36 ? 42.094 1.025 10.633 1 96.44 36 GLU B C 1
ATOM 6291 O O . GLU B 1 36 ? 41.188 1.631 11.188 1 96.44 36 GLU B O 1
ATOM 6296 N N . ALA B 1 37 ? 41.938 -0.15 10.07 1 96.75 37 ALA B N 1
ATOM 6297 C CA . ALA B 1 37 ? 40.656 -0.848 10.18 1 96.75 37 ALA B CA 1
ATOM 6298 C C . ALA B 1 37 ? 40.312 -1.156 11.633 1 96.75 37 ALA B C 1
ATOM 6300 O O . ALA B 1 37 ? 39.156 -1.055 12.039 1 96.75 37 ALA B O 1
ATOM 6301 N N . GLU B 1 38 ? 41.281 -1.477 12.344 1 94.94 38 GLU B N 1
ATOM 6302 C CA . GLU B 1 38 ? 41.094 -1.729 13.773 1 94.94 38 GLU B CA 1
ATOM 6303 C C . GLU B 1 38 ? 40.75 -0.448 14.516 1 94.94 38 GLU B C 1
ATOM 6305 O O . GLU B 1 38 ? 39.906 -0.468 15.43 1 94.94 38 GLU B O 1
ATOM 6310 N N . ALA B 1 39 ? 41.344 0.587 14.102 1 95.88 39 ALA B N 1
ATOM 6311 C CA . ALA B 1 39 ? 41.031 1.873 14.727 1 95.88 39 ALA B CA 1
ATOM 6312 C C . ALA B 1 39 ? 39.594 2.307 14.438 1 95.88 39 ALA B C 1
ATOM 6314 O O . ALA B 1 39 ? 38.938 2.871 15.297 1 95.88 39 ALA B O 1
ATOM 6315 N N . LEU B 1 40 ? 39.219 2.086 13.258 1 96.5 40 LEU B N 1
ATOM 6316 C CA . LEU B 1 40 ? 37.844 2.43 12.883 1 96.5 40 LEU B CA 1
ATOM 6317 C C . LEU B 1 40 ? 36.844 1.602 13.664 1 96.5 40 LEU B C 1
ATOM 6319 O O . LEU B 1 40 ? 35.719 2.064 13.945 1 96.5 40 LEU B O 1
ATOM 6323 N N . ALA B 1 41 ? 37.219 0.389 13.969 1 94.88 41 ALA B N 1
ATOM 6324 C CA . ALA B 1 41 ? 36.312 -0.532 14.656 1 94.88 41 ALA B CA 1
ATOM 6325 C C . ALA B 1 41 ? 36.375 -0.336 16.172 1 94.88 41 ALA B C 1
ATOM 6327 O O . ALA B 1 41 ? 35.625 -0.955 16.906 1 94.88 41 ALA B O 1
ATOM 6328 N N . ASP B 1 42 ? 37.188 0.543 16.531 1 91.38 42 ASP B N 1
ATOM 6329 C CA . ASP B 1 42 ? 37.406 0.768 17.969 1 91.38 42 ASP B CA 1
ATOM 6330 C C . ASP B 1 42 ? 36.25 1.554 18.562 1 91.38 42 ASP B C 1
ATOM 6332 O O . ASP B 1 42 ? 35.594 2.338 17.875 1 91.38 42 ASP B O 1
ATOM 6336 N N . ASN B 1 43 ? 35.969 1.385 19.797 1 85.31 43 ASN B N 1
ATOM 6337 C CA . ASN B 1 43 ? 34.812 1.956 20.484 1 85.31 43 ASN B CA 1
ATOM 6338 C C . ASN B 1 43 ? 35.031 3.434 20.812 1 85.31 43 ASN B C 1
ATOM 6340 O O . ASN B 1 43 ? 34.062 4.219 20.781 1 85.31 43 ASN B O 1
ATOM 6344 N N . GLU B 1 44 ? 36.188 3.865 21.062 1 81.62 44 GLU B N 1
ATOM 6345 C CA . GLU B 1 44 ? 36.438 5.219 21.562 1 81.62 44 GLU B CA 1
ATOM 6346 C C . GLU B 1 44 ? 36.656 6.195 20.406 1 81.62 44 GLU B C 1
ATOM 6348 O O . GLU B 1 44 ? 36.094 7.285 20.391 1 81.62 44 GLU B O 1
ATOM 6353 N N . ARG B 1 45 ? 37.469 5.797 19.406 1 82.81 45 ARG B N 1
ATOM 6354 C CA . ARG B 1 45 ? 37.875 6.758 18.391 1 82.81 45 ARG B CA 1
ATOM 6355 C C . ARG B 1 45 ? 37.312 6.379 17.016 1 82.81 45 ARG B C 1
ATOM 6357 O O . ARG B 1 45 ? 37.438 7.148 16.062 1 82.81 45 ARG B O 1
ATOM 6364 N N . GLY B 1 46 ? 36.625 5.309 16.984 1 91.31 46 GLY B N 1
ATOM 6365 C CA . GLY B 1 46 ? 36.219 4.805 15.672 1 91.31 46 GLY B CA 1
ATOM 6366 C C . GLY B 1 46 ? 34.844 5.27 15.25 1 91.31 46 GLY B C 1
ATOM 6367 O O . GLY B 1 46 ? 34.438 6.391 15.562 1 91.31 46 GLY B O 1
ATOM 6368 N N . LEU B 1 47 ? 34.219 4.523 14.453 1 93.69 47 LEU B N 1
ATOM 6369 C CA . LEU B 1 47 ? 32.906 4.855 13.891 1 93.69 47 LEU B CA 1
ATOM 6370 C C . LEU B 1 47 ? 31.797 4.637 14.914 1 93.69 47 LEU B C 1
ATOM 6372 O O . LEU B 1 47 ? 31.953 3.84 15.844 1 93.69 47 LEU B O 1
ATOM 6376 N N . ASN B 1 48 ? 30.734 5.348 14.766 1 91.12 48 ASN B N 1
ATOM 6377 C CA . ASN B 1 48 ? 29.609 5.309 15.703 1 91.12 48 ASN B CA 1
ATOM 6378 C C . ASN B 1 48 ? 28.922 3.947 15.695 1 91.12 48 ASN B C 1
ATOM 6380 O O . ASN B 1 48 ? 28.922 3.244 14.688 1 91.12 48 ASN B O 1
ATOM 6384 N N . ARG B 1 49 ? 28.375 3.658 16.797 1 92.19 49 ARG B N 1
ATOM 6385 C CA . ARG B 1 49 ? 27.625 2.418 16.969 1 92.19 49 ARG B CA 1
ATOM 6386 C C . ARG B 1 49 ? 26.125 2.689 17.016 1 92.19 49 ARG B C 1
ATOM 6388 O O . ARG B 1 49 ? 25.703 3.801 17.344 1 92.19 49 ARG B O 1
ATOM 6395 N N . GLY B 1 50 ? 25.359 1.679 16.641 1 89.5 50 GLY B N 1
ATOM 6396 C CA . GLY B 1 50 ? 23.922 1.823 16.609 1 89.5 50 GLY B CA 1
ATOM 6397 C C . GLY B 1 50 ? 23.281 1.67 17.984 1 89.5 50 GLY B C 1
ATOM 6398 O O . GLY B 1 50 ? 22.156 2.133 18.203 1 89.5 50 GLY B O 1
ATOM 6399 N N . ALA B 1 51 ? 23.984 1.068 18.859 1 87.81 51 ALA B N 1
ATOM 6400 C CA . ALA B 1 51 ? 23.453 0.853 20.203 1 87.81 51 ALA B CA 1
ATOM 6401 C C . ALA B 1 51 ? 23.203 2.18 20.922 1 87.81 51 ALA B C 1
ATOM 6403 O O . ALA B 1 51 ? 24.062 3.068 20.906 1 87.81 51 ALA B O 1
ATOM 6404 N N . GLY B 1 52 ? 22.094 2.377 21.5 1 84.88 52 GLY B N 1
ATOM 6405 C CA . GLY B 1 52 ? 21.75 3.58 22.25 1 84.88 52 GLY B CA 1
ATOM 6406 C C . GLY B 1 52 ? 21.266 4.711 21.359 1 84.88 52 GLY B C 1
ATOM 6407 O O . GLY B 1 52 ? 21.359 5.883 21.734 1 84.88 52 GLY B O 1
ATOM 6408 N N . MET B 1 53 ? 20.828 4.375 20.25 1 88.75 53 MET B N 1
ATOM 6409 C CA . MET B 1 53 ? 20.344 5.367 19.281 1 88.75 53 MET B CA 1
ATOM 6410 C C . MET B 1 53 ? 19.141 6.121 19.828 1 88.75 53 MET B C 1
ATOM 6412 O O . MET B 1 53 ? 18.219 5.516 20.375 1 88.75 53 MET B O 1
ATOM 6416 N N . THR B 1 54 ? 19.203 7.434 19.75 1 91.19 54 THR B N 1
ATOM 6417 C CA . THR B 1 54 ? 18.094 8.32 20.125 1 91.19 54 THR B CA 1
ATOM 6418 C C . THR B 1 54 ? 17.734 9.25 18.969 1 91.19 54 THR B C 1
ATOM 6420 O O . THR B 1 54 ? 18.516 9.398 18.016 1 91.19 54 THR B O 1
ATOM 6423 N N . TRP B 1 55 ? 16.609 9.812 19.062 1 91.81 55 TRP B N 1
ATOM 6424 C CA . TRP B 1 55 ? 16.188 10.719 18 1 91.81 55 TRP B CA 1
ATOM 6425 C C . TRP B 1 55 ? 17.062 11.969 17.969 1 91.81 55 TRP B C 1
ATOM 6427 O O . TRP B 1 55 ? 17.312 12.539 16.906 1 91.81 55 TRP B O 1
ATOM 6437 N N . ASP B 1 56 ? 17.562 12.367 19.109 1 87.81 56 ASP B N 1
ATOM 6438 C CA . ASP B 1 56 ? 18.469 13.508 19.141 1 87.81 56 ASP B CA 1
ATOM 6439 C C . ASP B 1 56 ? 19.719 13.242 18.297 1 87.81 56 ASP B C 1
ATOM 6441 O O . ASP B 1 56 ? 20.203 14.133 17.594 1 87.81 56 ASP B O 1
ATOM 6445 N N . LEU B 1 57 ? 20.156 12.055 18.375 1 87.69 57 LEU B N 1
ATOM 6446 C CA . LEU B 1 57 ? 21.328 11.664 17.594 1 87.69 57 LEU B CA 1
ATOM 6447 C C . LEU B 1 57 ? 21 11.648 16.109 1 87.69 57 LEU B C 1
ATOM 6449 O O . LEU B 1 57 ? 21.828 12.055 15.281 1 87.69 57 LEU B O 1
ATOM 6453 N N . LEU B 1 58 ? 19.828 11.203 15.734 1 89.94 58 LEU B N 1
ATOM 6454 C CA . LEU B 1 58 ? 19.438 11.047 14.336 1 89.94 58 LEU B CA 1
ATOM 6455 C C . LEU B 1 58 ? 19.062 12.383 13.719 1 89.94 58 LEU B C 1
ATOM 6457 O O . LEU B 1 58 ? 19.125 12.555 12.5 1 89.94 58 LEU B O 1
ATOM 6461 N N . ASP B 1 59 ? 18.656 13.297 14.547 1 86.31 59 ASP B N 1
ATOM 6462 C CA . ASP B 1 59 ? 18.25 14.617 14.062 1 86.31 59 ASP B CA 1
ATOM 6463 C C . ASP B 1 59 ? 19.469 15.492 13.773 1 86.31 59 ASP B C 1
ATOM 6465 O O . ASP B 1 59 ? 19.375 16.469 13.016 1 86.31 59 ASP B O 1
ATOM 6469 N N . ASP B 1 60 ? 20.484 15.062 14.375 1 84.38 60 ASP B N 1
ATOM 6470 C CA . ASP B 1 60 ? 21.719 15.789 14.141 1 84.38 60 ASP B CA 1
ATOM 6471 C C . ASP B 1 60 ? 22.406 15.312 12.867 1 84.38 60 ASP B C 1
ATOM 6473 O O . ASP B 1 60 ? 22.969 14.219 12.836 1 84.38 60 ASP B O 1
ATOM 6477 N N . THR B 1 61 ? 22.516 16.109 11.891 1 81 61 THR B N 1
ATOM 6478 C CA . THR B 1 61 ? 23.031 15.758 10.578 1 81 61 THR B CA 1
ATOM 6479 C C . THR B 1 61 ? 24.531 15.438 10.656 1 81 61 THR B C 1
ATOM 6481 O O . THR B 1 61 ? 25.047 14.68 9.836 1 81 61 THR B O 1
ATOM 6484 N N . SER B 1 62 ? 25.141 15.977 11.664 1 81.31 62 SER B N 1
ATOM 6485 C CA . SER B 1 62 ? 26.562 15.75 11.812 1 81.31 62 SER B CA 1
ATOM 6486 C C . SER B 1 62 ? 26.859 14.305 12.211 1 81.31 62 SER B C 1
ATOM 6488 O O . SER B 1 62 ? 27.922 13.766 11.891 1 81.31 62 SER B O 1
ATOM 6490 N N . ASN B 1 63 ? 25.984 13.695 12.844 1 83.81 63 ASN B N 1
ATOM 6491 C CA . ASN B 1 63 ? 26.141 12.305 13.25 1 83.81 63 ASN B CA 1
ATOM 6492 C C . ASN B 1 63 ? 25.922 11.359 12.07 1 83.81 63 ASN B C 1
ATOM 6494 O O . ASN B 1 63 ? 26.516 10.273 12.031 1 83.81 63 ASN B O 1
ATOM 6498 N N . LEU B 1 64 ? 25.172 11.812 11.211 1 85.12 64 LEU B N 1
ATOM 6499 C CA . LEU B 1 64 ? 24.859 10.969 10.062 1 85.12 64 LEU B CA 1
ATOM 6500 C C . LEU B 1 64 ? 26.016 10.945 9.07 1 85.12 64 LEU B C 1
ATOM 6502 O O . LEU B 1 64 ? 26.219 9.945 8.375 1 85.12 64 LEU B O 1
ATOM 6506 N N . ASP B 1 65 ? 26.656 12.039 9.047 1 89.88 65 ASP B N 1
ATOM 6507 C CA . ASP B 1 65 ? 27.812 12.164 8.156 1 89.88 65 ASP B CA 1
ATOM 6508 C C . ASP B 1 65 ? 29.109 11.828 8.883 1 89.88 65 ASP B C 1
ATOM 6510 O O . ASP B 1 65 ? 29.641 12.648 9.633 1 89.88 65 ASP B O 1
ATOM 6514 N N . GLN B 1 66 ? 29.703 10.703 8.57 1 92.31 66 GLN B N 1
ATOM 6515 C CA . GLN B 1 66 ? 30.891 10.234 9.289 1 92.31 66 GLN B CA 1
ATOM 6516 C C . GLN B 1 66 ? 32.156 10.359 8.422 1 92.31 66 GLN B C 1
ATOM 6518 O O . GLN B 1 66 ? 33.188 9.75 8.711 1 92.31 66 GLN B O 1
ATOM 6523 N N . ARG B 1 67 ? 32.125 11.062 7.398 1 93.25 67 ARG B N 1
ATOM 6524 C CA . ARG B 1 67 ? 33.219 11.18 6.449 1 93.25 67 ARG B CA 1
ATOM 6525 C C . ARG B 1 67 ? 34.438 11.805 7.105 1 93.25 67 ARG B C 1
ATOM 6527 O O . ARG B 1 67 ? 35.562 11.312 6.934 1 93.25 67 ARG B O 1
ATOM 6534 N N . HIS B 1 68 ? 34.156 12.719 7.949 1 91.62 68 HIS B N 1
ATOM 6535 C CA . HIS B 1 68 ? 35.281 13.398 8.602 1 91.62 68 HIS B CA 1
ATOM 6536 C C . HIS B 1 68 ? 36.031 12.461 9.555 1 91.62 68 HIS B C 1
ATOM 6538 O O . HIS B 1 68 ? 37.25 12.43 9.57 1 91.62 68 HIS B O 1
ATOM 6544 N N . THR B 1 69 ? 35.281 11.711 10.266 1 93.44 69 THR B N 1
ATOM 6545 C CA . THR B 1 69 ? 35.875 10.734 11.172 1 93.44 69 THR B CA 1
ATOM 6546 C C . THR B 1 69 ? 36.688 9.68 10.398 1 93.44 69 THR B C 1
ATOM 6548 O O . THR B 1 69 ? 37.781 9.312 10.789 1 93.44 69 THR B O 1
ATOM 6551 N N . MET B 1 70 ? 36.188 9.258 9.305 1 95.69 70 MET B N 1
ATOM 6552 C CA . MET B 1 70 ? 36.844 8.227 8.5 1 95.69 70 MET B CA 1
ATOM 6553 C C . MET B 1 70 ? 38.125 8.742 7.906 1 95.69 70 MET B C 1
ATOM 6555 O O . MET B 1 70 ? 39.125 8.031 7.891 1 95.69 70 MET B O 1
ATOM 6559 N N . GLN B 1 71 ? 38.125 9.945 7.492 1 94.25 71 GLN B N 1
ATOM 6560 C CA . GLN B 1 71 ? 39.312 10.547 6.879 1 94.25 71 GLN B CA 1
ATOM 6561 C C . GLN B 1 71 ? 40.406 10.758 7.906 1 94.25 71 GLN B C 1
ATOM 6563 O O . GLN B 1 71 ? 41.594 10.578 7.602 1 94.25 71 GLN B O 1
ATOM 6568 N N . THR B 1 72 ? 40.031 11.039 9.102 1 93.88 72 THR B N 1
ATOM 6569 C CA . THR B 1 72 ? 41 11.359 10.141 1 93.88 72 THR B CA 1
ATOM 6570 C C . THR B 1 72 ? 41.562 10.086 10.766 1 93.88 72 THR B C 1
ATOM 6572 O O . THR B 1 72 ? 42.75 9.992 11.008 1 93.88 72 THR B O 1
ATOM 6575 N N . VAL B 1 73 ? 40.781 9.078 10.953 1 95.81 73 VAL B N 1
ATOM 6576 C CA . VAL B 1 73 ? 41.156 7.859 11.656 1 95.81 73 VAL B CA 1
ATOM 6577 C C . VAL B 1 73 ? 41.875 6.906 10.695 1 95.81 73 VAL B C 1
ATOM 6579 O O . VAL B 1 73 ? 42.781 6.168 11.086 1 95.81 73 VAL B O 1
ATOM 6582 N N . ALA B 1 74 ? 41.406 6.953 9.438 1 97.19 74 ALA B N 1
ATOM 6583 C CA . ALA B 1 74 ? 41.969 6.004 8.469 1 97.19 74 ALA B CA 1
ATOM 6584 C C . ALA B 1 74 ? 42.312 6.703 7.16 1 97.19 74 ALA B C 1
ATOM 6586 O O . ALA B 1 74 ? 41.75 6.406 6.109 1 97.19 74 ALA B O 1
ATOM 6587 N N . PRO B 1 75 ? 43.344 7.457 7.172 1 94.94 75 PRO B N 1
ATOM 6588 C CA . PRO B 1 75 ? 43.719 8.227 5.984 1 94.94 75 PRO B CA 1
ATOM 6589 C C . PRO B 1 75 ? 44.188 7.348 4.836 1 94.94 75 PRO B C 1
ATOM 6591 O O . PRO B 1 75 ? 43.969 7.668 3.668 1 94.94 75 PRO B O 1
ATOM 6594 N N . VAL B 1 76 ? 44.875 6.258 5.117 1 95.38 76 VAL B N 1
ATOM 6595 C CA . VAL B 1 76 ? 45.375 5.383 4.074 1 95.38 76 VAL B CA 1
ATOM 6596 C C . VAL B 1 76 ? 44.219 4.672 3.373 1 95.38 76 VAL B C 1
ATOM 6598 O O . VAL B 1 76 ? 44.188 4.637 2.143 1 95.38 76 VAL B O 1
ATOM 6601 N N . ILE B 1 77 ? 43.312 4.148 4.207 1 97.38 77 ILE B N 1
ATOM 6602 C CA . ILE B 1 77 ? 42.156 3.5 3.639 1 97.38 77 ILE B CA 1
ATOM 6603 C C . ILE B 1 77 ? 41.375 4.496 2.783 1 97.38 77 ILE B C 1
ATOM 6605 O O . ILE B 1 77 ? 40.938 4.164 1.679 1 97.38 77 ILE B O 1
ATOM 6609 N N . TRP B 1 78 ? 41.219 5.684 3.326 1 96.62 78 TRP B N 1
ATOM 6610 C CA . TRP B 1 78 ? 40.5 6.719 2.607 1 96.62 78 TRP B CA 1
ATOM 6611 C C . TRP B 1 78 ? 41.156 7.031 1.273 1 96.62 78 TRP B C 1
ATOM 6613 O O . TRP B 1 78 ? 40.469 7.215 0.26 1 96.62 78 TRP B O 1
ATOM 6623 N N . ALA B 1 79 ? 42.438 7.059 1.266 1 94.81 79 ALA B N 1
ATOM 6624 C CA . ALA B 1 79 ? 43.188 7.332 0.041 1 94.81 79 ALA B CA 1
ATOM 6625 C C . ALA B 1 79 ? 43 6.211 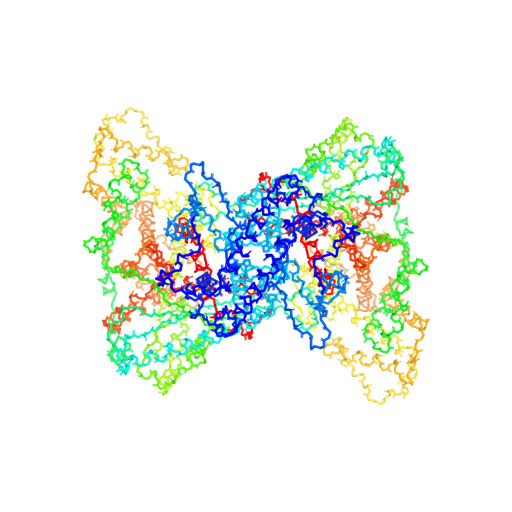-0.978 1 94.81 79 ALA B C 1
ATOM 6627 O O . ALA B 1 79 ? 42.906 6.469 -2.18 1 94.81 79 ALA B O 1
ATOM 6628 N N . ILE B 1 80 ? 43.031 5.078 -0.473 1 96.12 80 ILE B N 1
ATOM 6629 C CA . ILE B 1 80 ? 42.875 3.926 -1.347 1 96.12 80 ILE B CA 1
ATOM 6630 C C . ILE B 1 80 ? 41.469 3.971 -1.978 1 96.12 80 ILE B C 1
ATOM 6632 O O . ILE B 1 80 ? 41.312 3.82 -3.193 1 96.12 80 ILE B O 1
ATOM 6636 N N . MET B 1 81 ? 40.438 4.184 -1.146 1 97.25 81 MET B N 1
ATOM 6637 C CA . MET B 1 81 ? 39.062 4.258 -1.646 1 97.25 81 MET B CA 1
ATOM 6638 C C . MET B 1 81 ? 38.906 5.406 -2.641 1 97.25 81 MET B C 1
ATOM 6640 O O . MET B 1 81 ? 38.219 5.273 -3.645 1 97.25 81 MET B O 1
ATOM 6644 N N . SER B 1 82 ? 39.531 6.457 -2.338 1 95.69 82 SER B N 1
ATOM 6645 C CA . SER B 1 82 ? 39.5 7.609 -3.229 1 95.69 82 SER B CA 1
ATOM 6646 C C . SER B 1 82 ? 40.125 7.285 -4.582 1 95.69 82 SER B C 1
ATOM 6648 O O . SER B 1 82 ? 39.625 7.719 -5.621 1 95.69 82 SER B O 1
ATOM 6650 N N . THR B 1 83 ? 41.188 6.547 -4.52 1 95.38 83 THR B N 1
ATOM 6651 C CA . THR B 1 83 ? 41.875 6.16 -5.75 1 95.38 83 THR B CA 1
ATOM 6652 C C . THR B 1 83 ? 41 5.262 -6.605 1 95.38 83 THR B C 1
ATOM 6654 O O . THR B 1 83 ? 41 5.34 -7.832 1 95.38 83 THR B O 1
ATOM 6657 N N . ILE B 1 84 ? 40.25 4.43 -5.961 1 96.69 84 ILE B N 1
ATOM 6658 C CA . ILE B 1 84 ? 39.375 3.541 -6.684 1 96.69 84 ILE B CA 1
ATOM 6659 C C . ILE B 1 84 ? 38.219 4.344 -7.27 1 96.69 84 ILE B C 1
ATOM 6661 O O . ILE B 1 84 ? 37.812 4.137 -8.422 1 96.69 84 ILE B O 1
ATOM 6665 N N . ALA B 1 85 ? 37.625 5.324 -6.555 1 95.81 85 ALA B N 1
ATOM 6666 C CA . ALA B 1 85 ? 36.375 5.988 -6.887 1 95.81 85 ALA B CA 1
ATOM 6667 C C . ALA B 1 85 ? 36.594 7.145 -7.855 1 95.81 85 ALA B C 1
ATOM 6669 O O . ALA B 1 85 ? 35.719 7.492 -8.641 1 95.81 85 ALA B O 1
ATOM 6670 N N . PHE B 1 86 ? 37.781 7.73 -7.828 1 91.5 86 PHE B N 1
ATOM 6671 C CA . PHE B 1 86 ? 38.031 8.922 -8.625 1 91.5 86 PHE B CA 1
ATOM 6672 C C . PHE B 1 86 ? 38.938 8.602 -9.82 1 91.5 86 PHE B C 1
ATOM 6674 O O . PHE B 1 86 ? 39.781 7.699 -9.742 1 91.5 86 PHE B O 1
ATOM 6681 N N . LEU B 1 87 ? 38.594 9.305 -10.953 1 81.25 87 LEU B N 1
ATOM 6682 C CA . LEU B 1 87 ? 39.5 9.227 -12.109 1 81.25 87 LEU B CA 1
ATOM 6683 C C . LEU B 1 87 ? 40.656 10.203 -11.961 1 81.25 87 LEU B C 1
ATOM 6685 O O . LEU B 1 87 ? 40.438 11.359 -11.586 1 81.25 87 LEU B O 1
ATOM 6689 N N . HIS B 1 88 ? 41.812 9.703 -11.914 1 63.19 88 HIS B N 1
ATOM 6690 C CA . HIS B 1 88 ? 42.969 10.586 -11.867 1 63.19 88 HIS B CA 1
ATOM 6691 C C . HIS B 1 88 ? 43.469 10.906 -13.273 1 63.19 88 HIS B C 1
ATOM 6693 O O . HIS B 1 88 ? 43.844 10 -14.031 1 63.19 88 HIS B O 1
ATOM 6699 N N . ARG B 1 89 ? 42.812 11.742 -14.211 1 48.78 89 ARG B N 1
ATOM 6700 C CA . ARG B 1 89 ? 43.344 12.078 -15.516 1 48.78 89 ARG B CA 1
ATOM 6701 C C . ARG B 1 89 ? 44.719 12.773 -15.383 1 48.78 89 ARG B C 1
ATOM 6703 O O . ARG B 1 89 ? 44.844 13.734 -14.625 1 48.78 89 ARG B O 1
ATOM 6710 N N . PRO B 1 90 ? 45.75 12.195 -15.961 1 42.53 90 PRO B N 1
ATOM 6711 C CA . PRO B 1 90 ? 47 12.961 -16.047 1 42.53 90 PRO B CA 1
ATOM 6712 C C . PRO B 1 90 ? 46.812 14.281 -16.797 1 42.53 90 PRO B C 1
ATOM 6714 O O . PRO B 1 90 ? 46.25 14.305 -17.906 1 42.53 90 PRO B O 1
ATOM 6717 N N . SER B 1 91 ? 46.5 15.469 -16.297 1 35.12 91 SER B N 1
ATOM 6718 C CA . SER B 1 91 ? 46.656 16.656 -17.141 1 35.12 91 SER B CA 1
ATOM 6719 C C . SER B 1 91 ? 47.969 16.609 -17.922 1 35.12 91 SER B C 1
ATOM 6721 O O . SER B 1 91 ? 48.969 16.047 -17.453 1 35.12 91 SER B O 1
ATOM 6723 N N . SER B 1 92 ? 48.062 16.891 -19.328 1 36.16 92 SER B N 1
ATOM 6724 C CA . SER B 1 92 ? 49.312 17.031 -20.078 1 36.16 92 SER B CA 1
ATOM 6725 C C . SER B 1 92 ? 50.438 17.547 -19.188 1 36.16 92 SER B C 1
ATOM 6727 O O . SER B 1 92 ? 51.562 17.109 -19.297 1 36.16 92 SER B O 1
ATOM 6729 N N . GLY B 1 93 ? 50.625 19.062 -19.203 1 31.38 93 GLY B N 1
ATOM 6730 C CA . GLY B 1 93 ? 51.844 19.672 -18.703 1 31.38 93 GLY B CA 1
ATOM 6731 C C . GLY B 1 93 ? 52.188 19.25 -17.297 1 31.38 93 GLY B C 1
ATOM 6732 O O . GLY B 1 93 ? 53.125 18.469 -17.078 1 31.38 93 GLY B O 1
ATOM 6733 N N . SER B 1 94 ? 51.969 20.281 -16.344 1 29.3 94 SER B N 1
ATOM 6734 C CA . SER B 1 94 ? 52.469 20.297 -14.992 1 29.3 94 SER B CA 1
ATOM 6735 C C . SER B 1 94 ? 52 19.078 -14.195 1 29.3 94 SER B C 1
ATOM 6737 O O . SER B 1 94 ? 50.938 18.531 -14.492 1 29.3 94 SER B O 1
ATOM 6739 N N . ASN B 1 95 ? 52.938 18.375 -13.477 1 30.06 95 ASN B N 1
ATOM 6740 C CA . ASN B 1 95 ? 53.031 17.266 -12.539 1 30.06 95 ASN B CA 1
ATOM 6741 C C . ASN B 1 95 ? 51.812 17.203 -11.617 1 30.06 95 ASN B C 1
ATOM 6743 O O . ASN B 1 95 ? 51.812 16.484 -10.617 1 30.06 95 ASN B O 1
ATOM 6747 N N . LEU B 1 96 ? 51.156 18.359 -11.359 1 27.94 96 LEU B N 1
ATOM 6748 C CA . LEU B 1 96 ? 50.281 18.422 -10.203 1 27.94 96 LEU B CA 1
ATOM 6749 C C . LEU B 1 96 ? 48.969 17.688 -10.469 1 27.94 96 LEU B C 1
ATOM 6751 O O . LEU B 1 96 ? 48.281 17.953 -11.461 1 27.94 96 LEU B O 1
ATOM 6755 N N . VAL B 1 97 ? 48.969 16.406 -10.211 1 31.36 97 VAL B N 1
ATOM 6756 C CA . VAL B 1 97 ? 47.75 15.625 -10.078 1 31.36 97 VAL B CA 1
ATOM 6757 C C . VAL B 1 97 ? 46.656 16.5 -9.469 1 31.36 97 VAL B C 1
ATOM 6759 O O . VAL B 1 97 ? 46.781 16.953 -8.336 1 31.36 97 VAL B O 1
ATOM 6762 N N . THR B 1 98 ? 46.188 17.5 -10.172 1 28.02 98 THR B N 1
ATOM 6763 C CA . THR B 1 98 ? 45.094 18.219 -9.57 1 28.02 98 THR B CA 1
ATOM 6764 C C . THR B 1 98 ? 44.031 17.25 -9.062 1 28.02 98 THR B C 1
ATOM 6766 O O . THR B 1 98 ? 43.406 16.531 -9.852 1 28.02 98 THR B O 1
ATOM 6769 N N . LEU B 1 99 ? 44.375 16.422 -7.996 1 31.2 99 LEU B N 1
ATOM 6770 C CA . LEU B 1 99 ? 43.281 15.789 -7.27 1 31.2 99 LEU B CA 1
ATOM 6771 C C . LEU B 1 99 ? 42.062 16.719 -7.207 1 31.2 99 LEU B C 1
ATOM 6773 O O . LEU B 1 99 ? 42.188 17.891 -6.84 1 31.2 99 LEU B O 1
ATOM 6777 N N . ASN B 1 100 ? 41.281 16.828 -8.133 1 32.25 100 ASN B N 1
ATOM 6778 C CA . ASN B 1 100 ? 40.094 17.594 -7.727 1 32.25 100 ASN B CA 1
ATOM 6779 C C . ASN B 1 100 ? 39.812 17.453 -6.23 1 32.25 100 ASN B C 1
ATOM 6781 O O . ASN B 1 100 ? 39.594 16.328 -5.738 1 32.25 100 ASN B O 1
ATOM 6785 N N . SER B 1 101 ? 40.625 18.078 -5.352 1 30.08 101 SER B N 1
ATOM 6786 C CA . SER B 1 101 ? 40.625 18.141 -3.893 1 30.08 101 SER B CA 1
ATOM 6787 C C . SER B 1 101 ? 39.219 17.875 -3.324 1 30.08 101 SER B C 1
ATOM 6789 O O . SER B 1 101 ? 38.219 18.266 -3.908 1 30.08 101 SER B O 1
ATOM 6791 N N . PRO B 1 102 ? 39.156 16.797 -2.445 1 35 102 PRO B N 1
ATOM 6792 C CA . PRO B 1 102 ? 37.938 16.641 -1.647 1 35 102 PRO B CA 1
ATOM 6793 C C . PRO B 1 102 ? 37.281 17.984 -1.307 1 35 102 PRO B C 1
ATOM 6795 O O . PRO B 1 102 ? 36.094 18.031 -0.958 1 35 102 PRO B O 1
ATOM 6798 N N . GLU B 1 103 ? 38.094 19 -1.097 1 33.5 103 GLU B N 1
ATOM 6799 C CA . GLU B 1 103 ? 37.594 20.297 -0.643 1 33.5 103 GLU B CA 1
ATOM 6800 C C . GLU B 1 103 ? 36.688 20.938 -1.685 1 33.5 103 GLU B C 1
ATOM 6802 O O . GLU B 1 103 ? 35.844 21.766 -1.349 1 33.5 103 GLU B O 1
ATOM 6807 N N . GLN B 1 104 ? 37.062 20.906 -2.928 1 35.09 104 GLN B N 1
ATOM 6808 C CA . GLN B 1 104 ? 36.188 21.609 -3.871 1 35.09 104 GLN B CA 1
ATOM 6809 C C . GLN B 1 104 ? 34.844 20.938 -3.973 1 35.09 104 GLN B C 1
ATOM 6811 O O . GLN B 1 104 ? 33.875 21.547 -4.445 1 35.09 104 GLN B O 1
ATOM 6816 N N . THR B 1 105 ? 34.844 19.656 -3.777 1 35.41 105 THR B N 1
ATOM 6817 C CA . THR B 1 105 ? 33.5 19.094 -3.809 1 35.41 105 THR B CA 1
ATOM 6818 C C . THR B 1 105 ? 32.75 19.375 -2.504 1 35.41 105 THR B C 1
ATOM 6820 O O . THR B 1 105 ? 31.578 19.016 -2.352 1 35.41 105 THR B O 1
ATOM 6823 N N . ALA B 1 106 ? 33.5 19.609 -1.427 1 33.22 106 ALA B N 1
ATOM 6824 C CA . ALA B 1 106 ? 32.75 20 -0.227 1 33.22 106 ALA B CA 1
ATOM 6825 C C . ALA B 1 106 ? 32 21.312 -0.451 1 33.22 106 ALA B C 1
ATOM 6827 O O . ALA B 1 106 ? 31.328 21.797 0.455 1 33.22 106 ALA B O 1
ATOM 6828 N N . GLU B 1 107 ? 32.719 22.266 -1.104 1 32.78 107 GLU B N 1
ATOM 6829 C CA . GLU B 1 107 ? 31.875 23.453 -1.227 1 32.78 107 GLU B CA 1
ATOM 6830 C C . GLU B 1 107 ? 30.484 23.078 -1.706 1 32.78 107 GLU B C 1
ATOM 6832 O O . GLU B 1 107 ? 30.328 22.234 -2.586 1 32.78 107 GLU B O 1
ATOM 6837 N N . GLY B 1 108 ? 29.578 23.359 -0.9 1 33.69 108 GLY B N 1
ATOM 6838 C CA . GLY B 1 108 ? 28.125 23.312 -0.891 1 33.69 108 GLY B CA 1
ATOM 6839 C C . GLY B 1 108 ? 27.5 23.578 -2.256 1 33.69 108 GLY B C 1
ATOM 6840 O O . GLY B 1 108 ? 26.812 24.578 -2.455 1 33.69 108 GLY B O 1
ATOM 6841 N N . LYS B 1 109 ? 28.203 23.391 -3.363 1 33.59 109 LYS B N 1
ATOM 6842 C CA . LYS B 1 109 ? 27.203 23.734 -4.367 1 33.59 109 LYS B CA 1
ATOM 6843 C C . LYS B 1 109 ? 25.891 23.031 -4.086 1 33.59 109 LYS B C 1
ATOM 6845 O O . LYS B 1 109 ? 25.781 21.812 -4.25 1 33.59 109 LYS B O 1
ATOM 6850 N N . LYS B 1 110 ? 25.109 23.422 -3.332 1 35.84 110 LYS B N 1
ATOM 6851 C CA . LYS B 1 110 ? 23.672 23.547 -3.158 1 35.84 110 LYS B CA 1
ATOM 6852 C C . LYS B 1 110 ? 22.953 23.578 -4.508 1 35.84 110 LYS B C 1
ATOM 6854 O O . LYS B 1 110 ? 23.312 24.359 -5.391 1 35.84 110 LYS B O 1
ATOM 6859 N N . GLY B 1 111 ? 22.562 22.562 -5 1 39.97 111 GLY B N 1
ATOM 6860 C CA . GLY B 1 111 ? 21.562 22.422 -6.051 1 39.97 111 GLY B CA 1
ATOM 6861 C C . GLY B 1 111 ? 22 21.469 -7.156 1 39.97 111 GLY B C 1
ATOM 6862 O O . GLY B 1 111 ? 21.297 21.297 -8.148 1 39.97 111 GLY B O 1
ATOM 6863 N N . THR B 1 112 ? 23.5 21.219 -7.355 1 46.5 112 THR B N 1
ATOM 6864 C CA . THR B 1 112 ? 23.688 20.578 -8.648 1 46.5 112 THR B CA 1
ATOM 6865 C C . THR B 1 112 ? 23.453 19.078 -8.547 1 46.5 112 THR B C 1
ATOM 6867 O O . THR B 1 112 ? 23.656 18.484 -7.48 1 46.5 112 THR B O 1
ATOM 6870 N N . GLY B 1 113 ? 22.547 18.422 -9.234 1 58.5 113 GLY B N 1
ATOM 6871 C CA . GLY B 1 113 ? 22.078 17.109 -9.625 1 58.5 113 GLY B CA 1
ATOM 6872 C C . GLY B 1 113 ? 23.172 16.078 -9.68 1 58.5 113 GLY B C 1
ATOM 6873 O O . GLY B 1 113 ? 22.938 14.938 -10.094 1 58.5 113 GLY B O 1
ATOM 6874 N N . VAL B 1 114 ? 24.547 16.406 -9.117 1 68.19 114 VAL B N 1
ATOM 6875 C CA . VAL B 1 114 ? 25.594 15.438 -9.391 1 68.19 114 VAL B CA 1
ATOM 6876 C C . VAL B 1 114 ? 25.891 14.625 -8.133 1 68.19 114 VAL B C 1
ATOM 6878 O O . VAL B 1 114 ? 25.906 15.164 -7.027 1 68.19 114 VAL B O 1
ATOM 6881 N N . ARG B 1 115 ? 26.25 13.43 -8.172 1 84.44 115 ARG B N 1
ATOM 6882 C CA . ARG B 1 115 ? 26.562 12.484 -7.109 1 84.44 115 ARG B CA 1
ATOM 6883 C C . ARG B 1 115 ? 27.953 12.766 -6.52 1 84.44 115 ARG B C 1
ATOM 6885 O O . ARG B 1 115 ? 28.906 13 -7.254 1 84.44 115 ARG B O 1
ATOM 6892 N N . ASP B 1 116 ? 28.031 12.875 -5.207 1 88.94 116 ASP B N 1
ATOM 6893 C CA . ASP B 1 116 ? 29.281 13.031 -4.469 1 88.94 116 ASP B CA 1
ATOM 6894 C C . ASP B 1 116 ? 29.906 11.68 -4.129 1 88.94 116 ASP B C 1
ATOM 6896 O O . ASP B 1 116 ? 29.375 10.953 -3.279 1 88.94 116 ASP B O 1
ATOM 6900 N N . PRO B 1 117 ? 31.031 11.281 -4.703 1 93.69 117 PRO B N 1
ATOM 6901 C CA . PRO B 1 117 ? 31.625 9.961 -4.48 1 93.69 117 PRO B CA 1
ATOM 6902 C C . PRO B 1 117 ? 32 9.727 -3.023 1 93.69 117 PRO B C 1
ATOM 6904 O O . PRO B 1 117 ? 32.156 8.578 -2.592 1 93.69 117 PRO B O 1
ATOM 6907 N N . THR B 1 118 ? 32.219 10.852 -2.297 1 94 118 THR B N 1
ATOM 6908 C CA . THR B 1 118 ? 32.656 10.695 -0.914 1 94 118 THR B CA 1
ATOM 6909 C C . THR B 1 118 ? 31.578 10.031 -0.075 1 94 118 THR B C 1
ATOM 6911 O O . THR B 1 118 ? 31.891 9.336 0.899 1 94 118 THR B O 1
ATOM 6914 N N . PHE B 1 119 ? 30.391 10.188 -0.469 1 94.31 119 PHE B N 1
ATOM 6915 C CA . PHE B 1 119 ? 29.312 9.469 0.216 1 94.31 119 PHE B CA 1
ATOM 6916 C C . PHE B 1 119 ? 29.375 7.977 -0.095 1 94.31 119 PHE B C 1
ATOM 6918 O O . PHE B 1 119 ? 29.141 7.145 0.786 1 94.31 119 PHE B O 1
ATOM 6925 N N . GLY B 1 120 ? 29.672 7.688 -1.373 1 96.25 120 GLY B N 1
ATOM 6926 C CA . GLY B 1 120 ? 29.859 6.289 -1.728 1 96.25 120 GLY B CA 1
ATOM 6927 C C . GLY B 1 120 ? 30.969 5.613 -0.943 1 96.25 120 GLY B C 1
ATOM 6928 O O . GLY B 1 120 ? 30.812 4.469 -0.509 1 96.25 120 GLY B O 1
ATOM 6929 N N . MET B 1 121 ? 32 6.379 -0.721 1 97 121 MET B N 1
ATOM 6930 C CA . MET B 1 121 ? 33.156 5.871 0.042 1 97 121 MET B CA 1
ATOM 6931 C C . MET B 1 121 ? 32.75 5.613 1.493 1 97 121 MET B C 1
ATOM 6933 O O . MET B 1 121 ? 33.125 4.594 2.072 1 97 121 MET B O 1
ATOM 6937 N N . MET B 1 122 ? 31.984 6.539 1.984 1 96.75 122 MET B N 1
ATOM 6938 C CA . MET B 1 122 ? 31.547 6.395 3.369 1 96.75 122 MET B CA 1
ATOM 6939 C C . MET B 1 122 ? 30.734 5.113 3.553 1 96.75 122 MET B C 1
ATOM 6941 O O . MET B 1 122 ? 31 4.336 4.473 1 96.75 122 MET B O 1
ATOM 6945 N N . PHE B 1 123 ? 29.844 4.879 2.668 1 97.44 123 PHE B N 1
ATOM 6946 C CA . PHE B 1 123 ? 28.969 3.725 2.797 1 97.44 123 PHE B CA 1
ATOM 6947 C C . PHE B 1 123 ? 29.719 2.434 2.498 1 97.44 123 PHE B C 1
ATOM 6949 O O . PHE B 1 123 ? 29.5 1.416 3.16 1 97.44 123 PHE B O 1
ATOM 6956 N N . ALA B 1 124 ? 30.578 2.457 1.522 1 97.94 124 ALA B N 1
ATOM 6957 C CA . ALA B 1 124 ? 31.391 1.282 1.215 1 97.94 124 ALA B CA 1
ATOM 6958 C C . ALA B 1 124 ? 32.25 0.873 2.416 1 97.94 124 ALA B C 1
ATOM 6960 O O . ALA B 1 124 ? 32.281 -0.305 2.779 1 97.94 124 ALA B O 1
ATOM 6961 N N . LEU B 1 125 ? 32.844 1.875 2.959 1 97.69 125 LEU B N 1
ATOM 6962 C CA . LEU B 1 125 ? 33.719 1.604 4.113 1 97.69 125 LEU B CA 1
ATOM 6963 C C . LEU B 1 125 ? 32.875 1.112 5.297 1 97.69 125 LEU B C 1
ATOM 6965 O O . LEU B 1 125 ? 33.312 0.224 6.035 1 97.69 125 LEU B O 1
ATOM 6969 N N . SER B 1 126 ? 31.719 1.703 5.496 1 97.06 126 SER B N 1
ATOM 6970 C CA . SER B 1 126 ? 30.828 1.277 6.574 1 97.06 126 SER B CA 1
ATOM 6971 C C . SER B 1 126 ? 30.406 -0.176 6.398 1 97.06 126 SER B C 1
ATOM 6973 O O . SER B 1 126 ? 30.281 -0.913 7.379 1 97.06 126 SER B O 1
ATOM 6975 N N . ILE B 1 127 ? 30.156 -0.59 5.164 1 97.44 127 ILE B N 1
ATOM 6976 C CA . ILE B 1 127 ? 29.797 -1.972 4.871 1 97.44 127 ILE B CA 1
ATOM 6977 C C . ILE B 1 127 ? 30.938 -2.904 5.297 1 97.44 127 ILE B C 1
ATOM 6979 O O . ILE B 1 127 ? 30.703 -3.875 6.023 1 97.44 127 ILE B O 1
ATOM 6983 N N . LEU B 1 128 ? 32.125 -2.527 4.938 1 97.81 128 LEU B N 1
ATOM 6984 C CA . LEU B 1 128 ? 33.281 -3.389 5.199 1 97.81 128 LEU B CA 1
ATOM 6985 C C . LEU B 1 128 ? 33.531 -3.49 6.699 1 97.81 128 LEU B C 1
ATOM 6987 O O . LEU B 1 128 ? 33.719 -4.59 7.227 1 97.81 128 LEU B O 1
ATOM 6991 N N . VAL B 1 129 ? 33.5 -2.367 7.328 1 97 129 VAL B N 1
ATOM 6992 C CA . VAL B 1 129 ? 33.844 -2.344 8.75 1 97 129 VAL B CA 1
ATOM 6993 C C . VAL B 1 129 ? 32.781 -3.082 9.547 1 97 129 VAL B C 1
ATOM 6995 O O . VAL B 1 129 ? 33.062 -3.719 10.555 1 97 129 VAL B O 1
ATOM 6998 N N . SER B 1 130 ? 31.516 -3.074 9.086 1 95.5 130 SER B N 1
ATOM 6999 C CA . SER B 1 130 ? 30.422 -3.74 9.789 1 95.5 130 SER B CA 1
ATOM 7000 C C . SER B 1 130 ? 30.594 -5.254 9.766 1 95.5 130 SER B C 1
ATOM 7002 O O . SER B 1 130 ? 30.078 -5.957 10.633 1 95.5 130 SER B O 1
ATOM 7004 N N . PHE B 1 131 ? 31.25 -5.762 8.773 1 95.38 131 PHE B N 1
ATOM 7005 C CA . PHE B 1 131 ? 31.547 -7.191 8.734 1 95.38 131 PHE B CA 1
ATOM 7006 C C . PHE B 1 131 ? 32.688 -7.539 9.688 1 95.38 131 PHE B C 1
ATOM 7008 O O . PHE B 1 131 ? 32.719 -8.633 10.258 1 95.38 131 PHE B O 1
ATOM 7015 N N . ARG B 1 132 ? 33.625 -6.594 9.805 1 94.19 132 ARG B N 1
ATOM 7016 C CA . ARG B 1 132 ? 34.75 -6.785 10.727 1 94.19 132 ARG B CA 1
ATOM 7017 C C . ARG B 1 132 ? 34.281 -6.809 12.172 1 94.19 132 ARG B C 1
ATOM 7019 O O . ARG B 1 132 ? 34.688 -7.656 12.961 1 94.19 132 ARG B O 1
ATOM 7026 N N . ASN B 1 133 ? 33.438 -5.801 12.484 1 93.62 133 ASN B N 1
ATOM 7027 C CA . ASN B 1 133 ? 32.812 -5.645 13.797 1 93.62 133 ASN B CA 1
ATOM 7028 C C . ASN B 1 133 ? 31.344 -5.297 13.695 1 93.62 133 ASN B C 1
ATOM 7030 O O . ASN B 1 133 ? 30.984 -4.141 13.461 1 93.62 133 ASN B O 1
ATOM 7034 N N . PRO B 1 134 ? 30.484 -6.23 13.945 1 91.44 134 PRO B N 1
ATOM 7035 C CA . PRO B 1 134 ? 29.047 -6.035 13.75 1 91.44 134 PRO B CA 1
ATOM 7036 C C . PRO B 1 134 ? 28.453 -4.984 14.695 1 91.44 134 PRO B C 1
ATOM 7038 O O . PRO B 1 134 ? 27.328 -4.531 14.492 1 91.44 134 PRO B O 1
ATOM 7041 N N . LEU B 1 135 ? 29.266 -4.562 15.688 1 92.06 135 LEU B N 1
ATOM 7042 C CA . LEU B 1 135 ? 28.766 -3.555 16.609 1 92.06 135 LEU B CA 1
ATOM 7043 C C . LEU B 1 135 ? 28.875 -2.156 16.016 1 92.06 135 LEU B C 1
ATOM 7045 O O . LEU B 1 135 ? 28.219 -1.223 16.469 1 92.06 135 LEU B O 1
ATOM 7049 N N . VAL B 1 136 ? 29.844 -2.004 15.078 1 94.56 136 VAL B N 1
ATOM 7050 C CA . VAL B 1 136 ? 29.969 -0.739 14.359 1 94.56 136 VAL B CA 1
ATOM 7051 C C . VAL B 1 136 ? 28.953 -0.694 13.219 1 94.56 136 VAL B C 1
ATOM 7053 O O . VAL B 1 136 ? 29.297 -0.972 12.062 1 94.56 136 VAL B O 1
ATOM 7056 N N . ASN B 1 137 ? 27.672 -0.334 13.57 1 95 137 ASN B N 1
ATOM 7057 C CA . ASN B 1 137 ? 26.594 -0.489 12.602 1 95 137 ASN B CA 1
ATOM 7058 C C . ASN B 1 137 ? 25.656 0.721 12.602 1 95 137 ASN B C 1
ATOM 7060 O O . ASN B 1 137 ? 24.469 0.596 12.297 1 95 137 ASN B O 1
ATOM 7064 N N . PHE B 1 138 ? 26.188 1.871 12.977 1 95 138 PHE B N 1
ATOM 7065 C CA . PHE B 1 138 ? 25.344 3.059 13.055 1 95 138 PHE B CA 1
ATOM 7066 C C . PHE B 1 138 ? 24.734 3.381 11.695 1 95 138 PHE B C 1
ATOM 7068 O O . PHE B 1 138 ? 23.531 3.633 11.594 1 95 138 PHE B O 1
ATOM 7075 N N . VAL B 1 139 ? 25.531 3.371 10.672 1 95.19 139 VAL B N 1
ATOM 7076 C CA . VAL B 1 139 ? 25.078 3.705 9.328 1 95.19 139 VAL B CA 1
ATOM 7077 C C . VAL B 1 139 ? 24.031 2.689 8.875 1 95.19 139 VAL B C 1
ATOM 7079 O O . VAL B 1 139 ? 23 3.061 8.289 1 95.19 139 VAL B O 1
ATOM 7082 N N . GLN B 1 140 ? 24.25 1.42 9.172 1 96.62 140 GLN B N 1
ATOM 7083 C CA . GLN B 1 140 ? 23.312 0.362 8.828 1 96.62 140 GLN B CA 1
ATOM 7084 C C . GLN B 1 140 ? 21.984 0.549 9.555 1 96.62 140 GLN B C 1
ATOM 7086 O O . GLN B 1 140 ? 20.906 0.273 9 1 96.62 140 GLN B O 1
ATOM 7091 N N . CYS B 1 141 ? 22.078 1.022 10.758 1 96.62 141 CYS B N 1
ATOM 7092 C CA . CYS B 1 141 ? 20.875 1.281 11.547 1 96.62 141 CYS B CA 1
ATOM 7093 C C . CYS B 1 141 ? 20.078 2.434 10.961 1 96.62 141 CYS B C 1
ATOM 7095 O O . CYS B 1 141 ? 18.844 2.357 10.875 1 96.62 141 CYS B O 1
ATOM 7097 N N . VAL B 1 142 ? 20.766 3.441 10.625 1 96.12 142 VAL B N 1
ATOM 7098 C CA . VAL B 1 142 ? 20.109 4.605 10.031 1 96.12 142 VAL B CA 1
ATOM 7099 C C . VAL B 1 142 ? 19.391 4.199 8.742 1 96.12 142 VAL B C 1
ATOM 7101 O O . VAL B 1 142 ? 18.25 4.598 8.508 1 96.12 142 VAL B O 1
ATOM 7104 N N . VAL B 1 143 ? 20.047 3.381 7.938 1 96.94 143 VAL B N 1
ATOM 7105 C CA . VAL B 1 143 ? 19.453 2.916 6.688 1 96.94 143 VAL B CA 1
ATOM 7106 C C . VAL B 1 143 ? 18.203 2.094 6.984 1 96.94 143 VAL B C 1
ATOM 7108 O O . VAL B 1 143 ? 17.188 2.248 6.312 1 96.94 143 VAL B O 1
ATOM 7111 N N . ALA B 1 144 ? 18.281 1.253 7.961 1 97.31 144 ALA B N 1
ATOM 7112 C CA . ALA B 1 144 ? 17.141 0.406 8.32 1 97.31 144 ALA B CA 1
ATOM 7113 C C . ALA B 1 144 ? 15.953 1.246 8.766 1 97.31 144 ALA B C 1
ATOM 7115 O O . ALA B 1 144 ? 14.82 1 8.352 1 97.31 144 ALA B O 1
ATOM 7116 N N . VAL B 1 145 ? 16.172 2.217 9.594 1 96.5 145 VAL B N 1
ATOM 7117 C CA . VAL B 1 145 ? 15.102 3.074 10.086 1 96.5 145 VAL B CA 1
ATOM 7118 C C . VAL B 1 145 ? 14.523 3.895 8.938 1 96.5 145 VAL B C 1
ATOM 7120 O O . VAL B 1 145 ? 13.312 4.09 8.852 1 96.5 145 VAL B O 1
ATOM 7123 N N . PHE B 1 146 ? 15.391 4.34 8.07 1 95.94 146 PHE B N 1
ATOM 7124 C CA . PHE B 1 146 ? 14.961 5.074 6.887 1 95.94 146 PHE B CA 1
ATOM 7125 C C . PHE B 1 146 ? 14.062 4.207 6.012 1 95.94 146 PHE B C 1
ATOM 7127 O O . PHE B 1 146 ? 13.016 4.664 5.547 1 95.94 146 PHE B O 1
ATOM 7134 N N . LEU B 1 147 ? 14.492 2.975 5.77 1 97.06 147 LEU B N 1
ATOM 7135 C CA . LEU B 1 147 ? 13.688 2.035 4.992 1 97.06 147 LEU B CA 1
ATOM 7136 C C . LEU B 1 147 ? 12.336 1.793 5.652 1 97.06 147 LEU B C 1
ATOM 7138 O O . LEU B 1 147 ? 11.32 1.685 4.969 1 97.06 147 LEU B O 1
ATOM 7142 N N . PHE B 1 148 ? 12.32 1.73 6.934 1 95.44 148 PHE B N 1
ATOM 7143 C CA . PHE B 1 148 ? 11.07 1.556 7.668 1 95.44 148 PHE B CA 1
ATOM 7144 C C . PHE B 1 148 ? 10.156 2.758 7.469 1 95.44 148 PHE B C 1
ATOM 7146 O O . PHE B 1 148 ? 8.953 2.598 7.273 1 95.44 148 PHE B O 1
ATOM 7153 N N . ALA B 1 149 ? 10.734 3.875 7.555 1 94 149 ALA B N 1
ATOM 7154 C CA . ALA B 1 149 ? 9.977 5.105 7.348 1 94 149 ALA B CA 1
ATOM 7155 C C . ALA B 1 149 ? 9.375 5.156 5.945 1 94 149 ALA B C 1
ATOM 7157 O O . ALA B 1 149 ? 8.336 5.773 5.73 1 94 149 ALA B O 1
ATOM 7158 N N . CYS B 1 150 ? 10.055 4.5 5.027 1 94.06 150 CYS B N 1
ATOM 7159 C CA . CYS B 1 150 ? 9.594 4.469 3.645 1 94.06 150 CYS B CA 1
ATOM 7160 C C . CYS B 1 150 ? 8.703 3.254 3.396 1 94.06 150 CYS B C 1
ATOM 7162 O O . CYS B 1 150 ? 8.367 2.953 2.25 1 94.06 150 CYS B O 1
ATOM 7164 N N . SER B 1 151 ? 8.391 2.471 4.422 1 91.81 151 SER B N 1
ATOM 7165 C CA . SER B 1 151 ? 7.52 1.3 4.355 1 91.81 151 SER B CA 1
ATOM 7166 C C . SER B 1 151 ? 8.086 0.246 3.41 1 91.81 151 SER B C 1
ATOM 7168 O O . SER B 1 151 ? 7.367 -0.289 2.564 1 91.81 151 SER B O 1
ATOM 7170 N N . ALA B 1 152 ? 9.312 0.05 3.535 1 94 152 ALA B N 1
ATOM 7171 C CA . ALA B 1 152 ? 9.961 -0.954 2.691 1 94 152 ALA B CA 1
ATOM 7172 C C . ALA B 1 152 ? 9.516 -2.361 3.08 1 94 152 ALA B C 1
ATOM 7174 O O . ALA B 1 152 ? 9.289 -2.645 4.258 1 94 152 ALA B O 1
ATOM 7175 N N . HIS B 1 153 ? 9.453 -3.217 2.111 1 92.06 153 HIS B N 1
ATOM 7176 C CA . HIS B 1 153 ? 9.07 -4.609 2.326 1 92.06 153 HIS B CA 1
ATOM 7177 C C . HIS B 1 153 ? 10.133 -5.355 3.121 1 92.06 153 HIS B C 1
ATOM 7179 O O . HIS B 1 153 ? 11.328 -5.078 2.984 1 92.06 153 HIS B O 1
ATOM 7185 N N . LYS B 1 154 ? 9.742 -6.352 3.848 1 91 154 LYS B N 1
ATOM 7186 C CA . LYS B 1 154 ? 10.633 -7.137 4.695 1 91 154 LYS B CA 1
ATOM 7187 C C . LYS B 1 154 ? 11.75 -7.777 3.873 1 91 154 LYS B C 1
ATOM 7189 O O . LYS B 1 154 ? 12.867 -7.941 4.359 1 91 154 LYS B O 1
ATOM 7194 N N . THR B 1 155 ? 11.43 -8.07 2.656 1 92.88 155 THR B N 1
ATOM 7195 C CA . THR B 1 155 ? 12.383 -8.734 1.775 1 92.88 155 THR B CA 1
ATOM 7196 C C . THR B 1 155 ? 13.594 -7.832 1.514 1 92.88 155 THR B C 1
ATOM 7198 O O . THR B 1 155 ? 14.711 -8.32 1.343 1 92.88 155 THR B O 1
ATOM 7201 N N . VAL B 1 156 ? 13.414 -6.551 1.544 1 95.88 156 VAL B N 1
ATOM 7202 C CA . VAL B 1 156 ? 14.5 -5.605 1.305 1 95.88 156 VAL B CA 1
ATOM 7203 C C . VAL B 1 156 ? 15.508 -5.672 2.449 1 95.88 156 VAL B C 1
ATOM 7205 O O . VAL B 1 156 ? 16.719 -5.695 2.219 1 95.88 156 VAL B O 1
ATOM 7208 N N . TYR B 1 157 ? 15.016 -5.848 3.67 1 95.5 157 TYR B N 1
ATOM 7209 C CA . TYR B 1 157 ? 15.898 -5.941 4.828 1 95.5 157 TYR B CA 1
ATOM 7210 C C . TYR B 1 157 ? 16.719 -7.223 4.785 1 95.5 157 TYR B C 1
ATOM 7212 O O . TYR B 1 157 ? 17.891 -7.227 5.152 1 95.5 157 TYR B O 1
ATOM 7220 N N . ARG B 1 158 ? 16.078 -8.25 4.363 1 94.06 158 ARG B N 1
ATOM 7221 C CA . ARG B 1 158 ? 16.781 -9.531 4.273 1 94.06 158 ARG B CA 1
ATOM 7222 C C . ARG B 1 158 ? 17.938 -9.453 3.299 1 94.06 158 ARG B C 1
ATOM 7224 O O . ARG B 1 158 ? 19.062 -9.883 3.615 1 94.06 158 ARG B O 1
ATOM 7231 N N . ALA B 1 159 ? 17.656 -8.867 2.186 1 95.38 159 ALA B N 1
ATOM 7232 C CA . ALA B 1 159 ? 18.688 -8.758 1.162 1 95.38 159 ALA B CA 1
ATOM 7233 C C . ALA B 1 159 ? 19.797 -7.789 1.597 1 95.38 159 ALA B C 1
ATOM 7235 O O . ALA B 1 159 ? 20.984 -8.117 1.523 1 95.38 159 ALA B O 1
ATOM 7236 N N . PHE B 1 160 ? 19.469 -6.656 2.119 1 97 160 PHE B N 1
ATOM 7237 C CA . PHE B 1 160 ? 20.422 -5.59 2.416 1 97 160 PHE B CA 1
ATOM 7238 C C . PHE B 1 160 ? 21.219 -5.914 3.668 1 97 160 PHE B C 1
ATOM 7240 O O . PHE B 1 160 ? 22.344 -5.43 3.83 1 97 160 PHE B O 1
ATOM 7247 N N . ASN B 1 161 ? 20.625 -6.734 4.539 1 96.25 161 ASN B N 1
ATOM 7248 C CA . ASN B 1 161 ? 21.391 -7.195 5.688 1 96.25 161 ASN B CA 1
ATOM 7249 C C . ASN B 1 161 ? 22.547 -8.109 5.262 1 96.25 161 ASN B C 1
ATOM 7251 O O . ASN B 1 161 ? 23.641 -8.039 5.816 1 96.25 161 ASN B O 1
ATOM 7255 N N . ARG B 1 162 ? 22.297 -8.898 4.266 1 94.56 162 ARG B N 1
ATOM 7256 C CA . ARG B 1 162 ? 23.297 -9.852 3.795 1 94.56 162 ARG B CA 1
ATOM 7257 C C . ARG B 1 162 ? 24.484 -9.133 3.145 1 94.56 162 ARG B C 1
ATOM 7259 O O . ARG B 1 162 ? 25.609 -9.625 3.17 1 94.56 162 ARG B O 1
ATOM 7266 N N . ILE B 1 163 ? 24.219 -7.953 2.646 1 95.5 163 ILE B N 1
ATOM 7267 C CA . ILE B 1 163 ? 25.297 -7.266 1.942 1 95.5 163 ILE B CA 1
ATOM 7268 C C . ILE B 1 163 ? 25.891 -6.172 2.838 1 95.5 163 ILE B C 1
ATOM 7270 O O . ILE B 1 163 ? 26.703 -5.371 2.393 1 95.5 163 ILE B O 1
ATOM 7274 N N . GLY B 1 164 ? 25.422 -6.023 4.043 1 95.69 164 GLY B N 1
ATOM 7275 C CA . GLY B 1 164 ? 25.984 -5.109 5.023 1 95.69 164 GLY B CA 1
ATOM 7276 C C . GLY B 1 164 ? 25.469 -3.688 4.875 1 95.69 164 GLY B C 1
ATOM 7277 O O . GLY B 1 164 ? 26.094 -2.744 5.355 1 95.69 164 GLY B O 1
ATOM 7278 N N . MET B 1 165 ? 24.375 -3.527 4.234 1 96.31 165 MET B N 1
ATOM 7279 C CA . MET B 1 165 ? 23.828 -2.191 4.004 1 96.31 165 MET B CA 1
ATOM 7280 C C . MET B 1 165 ? 22.812 -1.817 5.09 1 96.31 165 MET B C 1
ATOM 7282 O O . MET B 1 165 ? 22.609 -0.635 5.363 1 96.31 165 MET B O 1
ATOM 7286 N N . SER B 1 166 ? 22.219 -2.775 5.641 1 97 166 SER B N 1
ATOM 7287 C CA . SER B 1 166 ? 21.203 -2.57 6.676 1 97 166 SER B CA 1
ATOM 7288 C C . SER B 1 166 ? 21.328 -3.613 7.781 1 97 166 SER B C 1
ATOM 7290 O O . SER B 1 166 ? 21.938 -4.664 7.586 1 97 166 SER B O 1
ATOM 7292 N N . VAL B 1 167 ? 20.812 -3.289 8.914 1 96.25 167 VAL B N 1
ATOM 7293 C CA . VAL B 1 167 ? 20.688 -4.297 9.961 1 96.25 167 VAL B CA 1
ATOM 7294 C C . VAL B 1 167 ? 19.484 -5.203 9.664 1 96.25 167 VAL B C 1
ATOM 7296 O O . VAL B 1 167 ? 18.703 -4.922 8.758 1 96.25 167 VAL B O 1
ATOM 7299 N N . SER B 1 168 ? 19.422 -6.293 10.383 1 93.94 168 SER B N 1
ATOM 7300 C CA . SER B 1 168 ? 18.312 -7.219 10.219 1 93.94 168 SER B CA 1
ATOM 7301 C C . SER B 1 168 ? 17 -6.594 10.688 1 93.94 168 SER B C 1
ATOM 7303 O O . SER B 1 168 ? 17 -5.613 11.43 1 93.94 168 SER B O 1
ATOM 7305 N N . HIS B 1 169 ? 15.914 -7.129 10.219 1 93.25 169 HIS B N 1
ATOM 7306 C CA . HIS B 1 169 ? 14.594 -6.629 10.602 1 93.25 169 HIS B CA 1
ATOM 7307 C C . HIS B 1 169 ? 14.359 -6.77 12.102 1 93.25 169 HIS B C 1
ATOM 7309 O O . HIS B 1 169 ? 13.734 -5.906 12.719 1 93.25 169 HIS B O 1
ATOM 7315 N N . SER B 1 170 ? 14.836 -7.82 12.656 1 91.94 170 SER B N 1
ATOM 7316 C CA . SER B 1 170 ? 14.688 -8.031 14.094 1 91.94 170 SER B CA 1
ATOM 7317 C C . SER B 1 170 ? 15.469 -6.984 14.883 1 91.94 170 SER B C 1
ATOM 7319 O O . SER B 1 170 ? 14.984 -6.465 15.883 1 91.94 170 SER B O 1
ATOM 7321 N N . THR B 1 171 ? 16.688 -6.715 14.43 1 93.75 171 THR B N 1
ATOM 7322 C CA . THR B 1 171 ? 17.5 -5.684 15.07 1 93.75 171 THR B CA 1
ATOM 7323 C C . THR B 1 171 ? 16.844 -4.316 14.938 1 93.75 171 THR B C 1
ATOM 7325 O O . THR B 1 171 ? 16.859 -3.512 15.875 1 93.75 171 THR B O 1
ATOM 7328 N N . LEU B 1 172 ? 16.297 -4.059 13.773 1 95.06 172 LEU B N 1
ATOM 7329 C CA . LEU B 1 172 ? 15.555 -2.82 13.562 1 95.06 172 LEU B CA 1
ATOM 7330 C C . LEU B 1 172 ? 14.453 -2.664 14.617 1 95.06 172 LEU B C 1
ATOM 7332 O O . LEU B 1 172 ? 14.273 -1.578 15.172 1 95.06 172 LEU B O 1
ATOM 7336 N N . HIS B 1 173 ? 13.742 -3.727 14.953 1 93.12 173 HIS B N 1
ATOM 7337 C CA . HIS B 1 173 ? 12.664 -3.678 15.945 1 93.12 173 HIS B CA 1
ATOM 7338 C C . HIS B 1 173 ? 13.195 -3.26 17.312 1 93.12 173 HIS B C 1
ATOM 7340 O O . HIS B 1 173 ? 12.547 -2.5 18.031 1 93.12 173 HIS B O 1
ATOM 7346 N N . GLY B 1 174 ? 14.359 -3.787 17.609 1 93.81 174 GLY B N 1
ATOM 7347 C CA . GLY B 1 174 ? 14.992 -3.377 18.844 1 93.81 174 GLY B CA 1
ATOM 7348 C C . GLY B 1 174 ? 15.328 -1.897 18.891 1 93.81 174 GLY B C 1
ATOM 7349 O O . GLY B 1 174 ? 15.062 -1.224 19.891 1 93.81 174 GLY B O 1
ATOM 7350 N N . HIS B 1 175 ? 15.828 -1.396 17.875 1 95 175 HIS B N 1
ATOM 7351 C CA . HIS B 1 175 ? 16.172 0.019 17.797 1 95 175 HIS B CA 1
ATOM 7352 C C . HIS B 1 175 ? 14.93 0.896 17.844 1 95 175 HIS B C 1
ATOM 7354 O O . HIS B 1 175 ? 14.945 1.973 18.438 1 95 175 HIS B O 1
ATOM 7360 N N . LEU B 1 176 ? 13.93 0.468 17.156 1 95.31 176 LEU B N 1
ATOM 7361 C CA . LEU B 1 176 ? 12.688 1.224 17.172 1 95.31 176 LEU B CA 1
ATOM 7362 C C . LEU B 1 176 ? 12.117 1.305 18.578 1 95.31 176 LEU B C 1
ATOM 7364 O O . LEU B 1 176 ? 11.531 2.318 18.969 1 95.31 176 LEU B O 1
ATOM 7368 N N . LYS B 1 177 ? 12.273 0.255 19.297 1 94.81 177 LYS B N 1
ATOM 7369 C CA . LYS B 1 177 ? 11.859 0.271 20.703 1 94.81 177 LYS B CA 1
ATOM 7370 C C . LYS B 1 177 ? 12.656 1.305 21.5 1 94.81 177 LYS B C 1
ATOM 7372 O O . LYS B 1 177 ? 12.086 2.041 22.312 1 94.81 177 LYS B O 1
ATOM 7377 N N . ASP B 1 178 ? 13.906 1.332 21.25 1 95 178 ASP B N 1
ATOM 7378 C CA . ASP B 1 178 ? 14.758 2.314 21.922 1 95 178 ASP B CA 1
ATOM 7379 C C . ASP B 1 178 ? 14.352 3.736 21.531 1 95 178 ASP B C 1
ATOM 7381 O O . ASP B 1 178 ? 14.305 4.625 22.391 1 95 178 ASP B O 1
ATOM 7385 N N . LEU B 1 179 ? 14.141 3.889 20.328 1 96.25 179 LEU B N 1
ATOM 7386 C CA . LEU B 1 179 ? 13.695 5.195 19.859 1 96.25 179 LEU B CA 1
ATOM 7387 C C . LEU B 1 179 ? 12.352 5.566 20.469 1 96.25 179 LEU B C 1
ATOM 7389 O O . LEU B 1 179 ? 12.102 6.734 20.781 1 96.25 179 LEU B O 1
ATOM 7393 N N . GLY B 1 180 ? 11.469 4.57 20.594 1 95.94 180 GLY B N 1
ATOM 7394 C CA . GLY B 1 180 ? 10.203 4.797 21.266 1 95.94 180 GLY B CA 1
ATOM 7395 C C . GLY B 1 180 ? 10.375 5.262 22.703 1 95.94 180 GLY B C 1
ATOM 7396 O O . GLY B 1 180 ? 9.664 6.168 23.156 1 95.94 180 GLY B O 1
ATOM 7397 N N . ALA B 1 181 ? 11.281 4.648 23.359 1 94.81 181 ALA B N 1
ATOM 7398 C CA . ALA B 1 181 ? 11.578 5.055 24.734 1 94.81 181 ALA B CA 1
ATOM 7399 C C . ALA B 1 181 ? 12.086 6.492 24.781 1 94.81 181 ALA B C 1
ATOM 7401 O O . ALA B 1 181 ? 11.727 7.254 25.688 1 94.81 181 ALA B O 1
ATOM 7402 N N . SER B 1 182 ? 12.867 6.805 23.859 1 94.25 182 SER B N 1
ATOM 7403 C CA . SER B 1 182 ? 13.367 8.172 23.75 1 94.25 182 SER B CA 1
ATOM 7404 C C . SER B 1 182 ? 12.227 9.156 23.516 1 94.25 182 SER B C 1
ATOM 7406 O O . SER B 1 182 ? 12.203 10.242 24.109 1 94.25 182 SER B O 1
ATOM 7408 N N . SER B 1 183 ? 11.391 8.805 22.656 1 95.94 183 SER B N 1
ATOM 7409 C CA . SER B 1 183 ? 10.234 9.656 22.375 1 95.94 183 SER B CA 1
ATOM 7410 C C . SER B 1 183 ? 9.367 9.844 23.609 1 95.94 183 SER B C 1
ATOM 7412 O O . SER B 1 183 ? 8.883 10.945 23.875 1 95.94 183 SER B O 1
ATOM 7414 N N . ARG B 1 184 ? 9.195 8.828 24.328 1 96.12 184 ARG B N 1
ATOM 7415 C CA . ARG B 1 184 ? 8.422 8.906 25.562 1 96.12 184 ARG B CA 1
ATOM 7416 C C . ARG B 1 184 ? 9.094 9.828 26.578 1 96.12 184 ARG B C 1
ATOM 7418 O O . ARG B 1 184 ? 8.422 10.578 27.297 1 96.12 184 ARG B O 1
ATOM 7425 N N . ALA B 1 185 ? 10.359 9.672 26.641 1 96 185 ALA B N 1
ATOM 7426 C CA . ALA B 1 185 ? 11.102 10.547 27.531 1 96 185 ALA B CA 1
ATOM 7427 C C . ALA B 1 185 ? 10.945 12.016 27.125 1 96 185 ALA B C 1
ATOM 7429 O O . ALA B 1 185 ? 10.852 12.891 27.984 1 96 185 ALA B O 1
ATOM 7430 N N . ALA B 1 186 ? 10.938 12.227 25.859 1 95.62 186 ALA B N 1
ATOM 7431 C CA . ALA B 1 186 ? 10.742 13.586 25.375 1 95.62 186 ALA B CA 1
ATOM 7432 C C . ALA B 1 186 ? 9.359 14.117 25.75 1 95.62 186 ALA B C 1
ATOM 7434 O O . ALA B 1 186 ? 9.211 15.289 26.094 1 95.62 186 ALA B O 1
ATOM 7435 N N . LEU B 1 187 ? 8.367 13.305 25.656 1 97.62 187 LEU B N 1
ATOM 7436 C CA . LEU B 1 187 ? 7.02 13.68 26.062 1 97.62 187 LEU B CA 1
ATOM 7437 C C . LEU B 1 187 ? 6.965 14.023 27.547 1 97.62 187 LEU B C 1
ATOM 7439 O O . LEU B 1 187 ? 6.352 15.016 27.938 1 97.62 187 LEU B O 1
ATOM 7443 N N . LYS B 1 188 ? 7.586 13.219 28.312 1 97.5 188 LYS B N 1
ATOM 7444 C CA . LYS B 1 188 ? 7.656 13.469 29.75 1 97.5 188 LYS B CA 1
ATOM 7445 C C . LYS B 1 188 ? 8.32 14.812 30.031 1 97.5 188 LYS B C 1
ATOM 7447 O O . LYS B 1 188 ? 7.84 15.578 30.875 1 97.5 188 LYS B O 1
ATOM 7452 N N . THR B 1 189 ? 9.383 15.023 29.344 1 96.06 189 THR B N 1
ATOM 7453 C CA . THR B 1 189 ? 10.109 16.266 29.531 1 96.06 189 THR B CA 1
ATOM 7454 C C . THR B 1 189 ? 9.25 17.469 29.125 1 96.06 189 THR B C 1
ATOM 7456 O O . THR B 1 189 ? 9.289 18.516 29.766 1 96.06 189 THR B O 1
ATOM 7459 N N . LEU B 1 190 ? 8.531 17.312 28.109 1 96.62 190 LEU B N 1
ATOM 7460 C CA . LEU B 1 190 ? 7.645 18.391 27.656 1 96.62 190 LEU B CA 1
ATOM 7461 C C . LEU B 1 190 ? 6.602 18.703 28.719 1 96.62 190 LEU B C 1
ATOM 7463 O O . LEU B 1 190 ? 6.309 19.875 28.969 1 96.62 190 LEU B O 1
ATOM 7467 N N . GLY B 1 191 ? 5.996 17.688 29.297 1 96.94 191 GLY B N 1
ATOM 7468 C CA . GLY B 1 191 ? 5.062 17.891 30.391 1 96.94 191 GLY B CA 1
ATOM 7469 C C . GLY B 1 191 ? 5.684 18.594 31.594 1 96.94 191 GLY B C 1
ATOM 7470 O O . GLY B 1 191 ? 5.078 19.5 32.156 1 96.94 191 GLY B O 1
ATOM 7471 N N . GLN B 1 192 ? 6.867 18.203 31.906 1 95.06 192 GLN B N 1
ATOM 7472 C CA . GLN B 1 192 ? 7.582 18.812 33.031 1 95.06 192 GLN B CA 1
ATOM 7473 C C . GLN B 1 192 ? 7.895 20.281 32.75 1 95.06 192 GLN B C 1
ATOM 7475 O O . GLN B 1 192 ? 7.711 21.125 33.625 1 95.06 192 GLN B O 1
ATOM 7480 N N . ARG B 1 193 ? 8.312 20.531 31.562 1 94.88 193 ARG B N 1
ATOM 7481 C CA . ARG B 1 193 ? 8.648 21.906 31.188 1 94.88 193 ARG B CA 1
ATOM 7482 C C . ARG B 1 193 ? 7.41 22.797 31.219 1 94.88 193 ARG B C 1
ATOM 7484 O O . ARG B 1 193 ? 7.504 23.984 31.547 1 94.88 193 ARG B O 1
ATOM 7491 N N . ALA B 1 194 ? 6.328 22.281 30.812 1 95.5 194 ALA B N 1
ATOM 7492 C CA . ALA B 1 194 ? 5.094 23.062 30.844 1 95.5 194 ALA B CA 1
ATOM 7493 C C . ALA B 1 194 ? 4.734 23.469 32.25 1 95.5 194 ALA B C 1
ATOM 7495 O O . ALA B 1 194 ? 4.352 24.609 32.5 1 95.5 194 ALA B O 1
ATOM 7496 N N . TYR B 1 195 ? 4.852 22.562 33.156 1 93.69 195 TYR B N 1
ATOM 7497 C CA . TYR B 1 195 ? 4.582 22.859 34.562 1 93.69 195 TYR B CA 1
ATOM 7498 C C . TYR B 1 195 ? 5.562 23.891 35.125 1 93.69 195 TYR B C 1
ATOM 7500 O O . TYR B 1 195 ? 5.16 24.859 35.75 1 93.69 195 TYR B O 1
ATOM 7508 N N . GLU B 1 196 ? 6.82 23.688 34.812 1 92.88 196 GLU B N 1
ATOM 7509 C CA . GLU B 1 196 ? 7.848 24.609 35.281 1 92.88 196 GLU B CA 1
ATOM 7510 C C . GLU B 1 196 ? 7.633 26.016 34.719 1 92.88 196 GLU B C 1
ATOM 7512 O O . GLU B 1 196 ? 7.898 27 35.375 1 92.88 196 GLU B O 1
ATOM 7517 N N . SER B 1 197 ? 7.18 26.031 33.5 1 92 197 SER B N 1
ATOM 7518 C CA . SER B 1 197 ? 6.883 27.312 32.875 1 92 197 SER B CA 1
ATOM 7519 C C . SER B 1 197 ? 5.711 28.016 33.562 1 92 197 SER B C 1
ATOM 7521 O O . SER B 1 197 ? 5.734 29.219 33.781 1 92 197 SER B O 1
ATOM 7523 N N . SER B 1 198 ? 4.75 27.25 33.875 1 89.69 198 SER B N 1
ATOM 7524 C CA . SER B 1 198 ? 3.568 27.828 34.5 1 89.69 198 SER B CA 1
ATOM 7525 C C . SER B 1 198 ? 3.896 28.375 35.906 1 89.69 198 SER B C 1
ATOM 7527 O O . SER B 1 198 ? 3.291 29.359 36.344 1 89.69 198 SER B O 1
ATOM 7529 N N . LYS B 1 199 ? 4.848 27.797 36.562 1 87.88 199 LYS B N 1
ATOM 7530 C CA . LYS B 1 199 ? 5.238 28.234 37.875 1 87.88 199 LYS B CA 1
ATOM 7531 C C . LYS B 1 199 ? 6.422 29.188 37.844 1 87.88 199 LYS B C 1
ATOM 7533 O O . LYS B 1 199 ? 6.855 29.703 38.875 1 87.88 199 LYS B O 1
ATOM 7538 N N . GLN B 1 200 ? 6.887 29.453 36.625 1 82.38 200 GLN B N 1
ATOM 7539 C CA . GLN B 1 200 ? 8.023 30.359 36.438 1 82.38 200 GLN B CA 1
ATOM 7540 C C . GLN B 1 200 ? 9.234 29.891 37.25 1 82.38 200 GLN B C 1
ATOM 7542 O O . GLN B 1 200 ? 9.875 30.703 37.906 1 82.38 200 GLN B O 1
ATOM 7547 N N . LEU B 1 201 ? 9.375 28.625 37.25 1 81.94 201 LEU B N 1
ATOM 7548 C CA . LEU B 1 201 ? 10.469 28.047 38.031 1 81.94 201 LEU B CA 1
ATOM 7549 C C . LEU B 1 201 ? 11.789 28.125 37.281 1 81.94 201 LEU B C 1
ATOM 7551 O O . LEU B 1 201 ? 12.859 28.047 37.875 1 81.94 201 LEU B O 1
ATOM 7555 N N . THR B 1 202 ? 11.664 28.188 35.969 1 74.44 202 THR B N 1
ATOM 7556 C CA . THR B 1 202 ? 12.891 28.188 35.156 1 74.44 202 THR B CA 1
ATOM 7557 C C . THR B 1 202 ? 13.016 29.484 34.375 1 74.44 202 THR B C 1
ATOM 7559 O O . THR B 1 202 ? 12.016 30.141 34.094 1 74.44 202 THR B O 1
ATOM 7562 N N . LYS B 1 203 ? 14.242 29.828 34.188 1 67.62 203 LYS B N 1
ATOM 7563 C CA . LYS B 1 203 ? 14.555 31.016 33.406 1 67.62 203 LYS B CA 1
ATOM 7564 C C . LYS B 1 203 ? 14.469 30.734 31.906 1 67.62 203 LYS B C 1
ATOM 7566 O O . LYS B 1 203 ? 14.586 31.641 31.078 1 67.62 203 LYS B O 1
ATOM 7571 N N . GLU B 1 204 ? 14.211 29.5 31.641 1 65.5 204 GLU B N 1
ATOM 7572 C CA . GLU B 1 204 ? 14.148 29.109 30.234 1 65.5 204 GLU B CA 1
ATOM 7573 C C . GLU B 1 204 ? 12.859 29.609 29.578 1 65.5 204 GLU B C 1
ATOM 7575 O O . GLU B 1 204 ? 11.891 29.938 30.266 1 65.5 204 GLU B O 1
ATOM 7580 N N . PRO B 1 205 ? 13.023 29.688 28.281 1 72.5 205 PRO B N 1
ATOM 7581 C CA . PRO B 1 205 ? 11.805 30.094 27.578 1 72.5 205 PRO B CA 1
ATOM 7582 C C . PRO B 1 205 ? 10.625 29.172 27.859 1 72.5 205 PRO B C 1
ATOM 7584 O O . PRO B 1 205 ? 10.789 27.953 27.953 1 72.5 205 PRO B O 1
ATOM 7587 N N . GLN B 1 206 ? 9.57 29.797 28.188 1 81.25 206 GLN B N 1
ATOM 7588 C CA . GLN B 1 206 ? 8.352 29.047 28.5 1 81.25 206 GLN B CA 1
ATOM 7589 C C . GLN B 1 206 ? 7.977 28.109 27.359 1 81.25 206 GLN B C 1
ATOM 7591 O O . GLN B 1 206 ? 8.109 28.453 26.188 1 81.25 206 GLN B O 1
ATOM 7596 N N . GLN B 1 207 ? 7.715 26.859 27.797 1 91.62 207 GLN B N 1
ATOM 7597 C CA . GLN B 1 207 ? 7.312 25.844 26.812 1 91.62 207 GLN B CA 1
ATOM 7598 C C . GLN B 1 207 ? 6 25.188 27.219 1 91.62 207 GLN B C 1
ATOM 7600 O O . GLN B 1 207 ? 5.859 24.703 28.328 1 91.62 207 GLN B O 1
ATOM 7605 N N . TYR B 1 208 ? 5.039 25.375 26.406 1 96.5 208 TYR B N 1
ATOM 7606 C CA . TYR B 1 208 ? 3.736 24.75 26.578 1 96.5 208 TYR B CA 1
ATOM 7607 C C . TYR B 1 208 ? 3.42 23.828 25.406 1 96.5 208 TYR B C 1
ATOM 7609 O O . TYR B 1 208 ? 4.195 23.734 24.453 1 96.5 208 TYR B O 1
ATOM 7617 N N . PHE B 1 209 ? 2.389 23.031 25.562 1 97.88 209 PHE B N 1
ATOM 7618 C CA . PHE B 1 209 ? 2.02 22.125 24.484 1 97.88 209 PHE B CA 1
ATOM 7619 C C . PHE B 1 209 ? 0.506 22.078 24.312 1 97.88 209 PHE B C 1
ATOM 7621 O O . PHE B 1 209 ? -0.237 22.5 25.203 1 97.88 209 PHE B O 1
ATOM 7628 N N . MET B 1 210 ? 0.099 21.688 23.156 1 98.25 210 MET B N 1
ATOM 7629 C CA . MET B 1 210 ? -1.292 21.375 22.844 1 98.25 210 MET B CA 1
ATOM 7630 C C . MET B 1 210 ? -1.451 19.922 22.438 1 98.25 210 MET B C 1
ATOM 7632 O O . MET B 1 210 ? -0.56 19.344 21.812 1 98.25 210 MET B O 1
ATOM 7636 N N . LEU B 1 211 ? -2.559 19.344 22.875 1 98.56 211 LEU B N 1
ATOM 7637 C CA . LEU B 1 211 ? -2.861 17.953 22.516 1 98.56 211 LEU B CA 1
ATOM 7638 C C . LEU B 1 211 ? -3.82 17.891 21.328 1 98.56 211 LEU B C 1
ATOM 7640 O O . LEU B 1 211 ? -4.883 18.516 21.359 1 98.56 211 LEU B O 1
ATOM 7644 N N . ILE B 1 212 ? -3.424 17.234 20.281 1 98.44 212 ILE B N 1
ATOM 7645 C CA . ILE B 1 212 ? -4.305 17 19.141 1 98.44 212 ILE B CA 1
ATOM 7646 C C . ILE B 1 212 ? -4.602 15.5 19.047 1 98.44 212 ILE B C 1
ATOM 7648 O O . ILE B 1 212 ? -3.682 14.68 18.938 1 98.44 212 ILE B O 1
ATOM 7652 N N . PHE B 1 213 ? -5.832 15.086 19.078 1 97.38 213 PHE B N 1
ATOM 7653 C CA . PHE B 1 213 ? -6.141 13.664 19.062 1 97.38 213 PHE B CA 1
ATOM 7654 C C . PHE B 1 213 ? -7.27 13.367 18.078 1 97.38 213 PHE B C 1
ATOM 7656 O O . PHE B 1 213 ? -8.023 14.266 17.703 1 97.38 213 PHE B O 1
ATOM 7663 N N . ASP B 1 214 ? -7.352 12.203 17.578 1 95.56 214 ASP B N 1
ATOM 7664 C CA . ASP B 1 214 ? -8.312 11.742 16.578 1 95.56 214 ASP B CA 1
ATOM 7665 C C . ASP B 1 214 ? -8.523 10.234 16.672 1 95.56 214 ASP B C 1
ATOM 7667 O O . ASP B 1 214 ? -7.66 9.516 17.188 1 95.56 214 ASP B O 1
ATOM 7671 N N . ASN B 1 215 ? -9.688 9.836 16.219 1 93.12 215 ASN B N 1
ATOM 7672 C CA . ASN B 1 215 ? -10 8.414 16.219 1 93.12 215 ASN B CA 1
ATOM 7673 C C . ASN B 1 215 ? -9.289 7.68 15.086 1 93.12 215 ASN B C 1
ATOM 7675 O O . ASN B 1 215 ? -9.055 8.258 14.023 1 93.12 215 ASN B O 1
ATOM 7679 N N . VAL B 1 216 ? -8.914 6.504 15.336 1 90.75 216 VAL B N 1
ATOM 7680 C CA . VAL B 1 216 ? -8.352 5.613 14.328 1 90.75 216 VAL B CA 1
ATOM 7681 C C . VAL B 1 216 ? -9.133 4.305 14.297 1 90.75 216 VAL B C 1
ATOM 7683 O O . VAL B 1 216 ? -9.508 3.773 15.352 1 90.75 216 VAL B O 1
ATOM 7686 N N . ASN B 1 217 ? -9.453 3.805 13.062 1 85.12 217 ASN B N 1
ATOM 7687 C CA . ASN B 1 217 ? -10.227 2.576 12.898 1 85.12 217 ASN B CA 1
ATOM 7688 C C . ASN B 1 217 ? -9.555 1.611 11.93 1 85.12 217 ASN B C 1
ATOM 7690 O O . ASN B 1 217 ? -8.875 2.039 10.992 1 85.12 217 ASN B O 1
ATOM 7694 N N . LYS B 1 218 ? -9.609 0.349 12.25 1 78.19 218 LYS B N 1
ATOM 7695 C CA . LYS B 1 218 ? -9.141 -0.705 11.359 1 78.19 218 LYS B CA 1
ATOM 7696 C C . LYS B 1 218 ? -10.086 -1.906 11.383 1 78.19 218 LYS B C 1
ATOM 7698 O O . LYS B 1 218 ? -10.594 -2.277 12.445 1 78.19 218 LYS B O 1
ATOM 7703 N N . TYR B 1 219 ? -10.367 -2.396 10.203 1 69 219 TYR B N 1
ATOM 7704 C CA . TYR B 1 219 ? -11.188 -3.598 10.094 1 69 219 TYR B CA 1
ATOM 7705 C C . TYR B 1 219 ? -10.328 -4.855 10.188 1 69 219 TYR B C 1
ATOM 7707 O O . TYR B 1 219 ? -9.383 -5.023 9.422 1 69 219 TYR B O 1
ATOM 7715 N N . HIS B 1 220 ? -10.492 -5.508 11.234 1 63.94 220 HIS B N 1
ATOM 7716 C CA . HIS B 1 220 ? -9.82 -6.789 11.391 1 63.94 220 HIS B CA 1
ATOM 7717 C C . HIS B 1 220 ? -10.602 -7.91 10.711 1 63.94 220 HIS B C 1
ATOM 7719 O O . HIS B 1 220 ? -11.648 -8.328 11.211 1 63.94 220 HIS B O 1
ATOM 7725 N N . ALA B 1 221 ? -10.219 -8.07 9.508 1 55 221 ALA B N 1
ATOM 7726 C CA . ALA B 1 221 ? -10.812 -9.219 8.836 1 55 221 ALA B CA 1
ATOM 7727 C C . ALA B 1 221 ? -10.039 -10.5 9.156 1 55 221 ALA B C 1
ATOM 7729 O O . ALA B 1 221 ? -8.805 -10.531 9.047 1 55 221 ALA B O 1
ATOM 7730 N N . VAL B 1 222 ? -10.539 -11.32 10.031 1 52.53 222 VAL B N 1
ATOM 7731 C CA . VAL B 1 222 ? -9.898 -12.594 10.336 1 52.53 222 VAL B CA 1
ATOM 7732 C C . VAL B 1 222 ? -9.289 -13.188 9.07 1 52.53 222 VAL B C 1
ATOM 7734 O O . VAL B 1 222 ? -9.969 -13.328 8.055 1 52.53 222 VAL B O 1
ATOM 7737 N N . SER B 1 223 ? -8.125 -12.891 9 1 48.56 223 SER B N 1
ATOM 7738 C CA . SER B 1 223 ? -7.234 -13.32 7.926 1 48.56 223 SER B CA 1
ATOM 7739 C C . SER B 1 223 ? -7.594 -14.727 7.441 1 48.56 223 SER B C 1
ATOM 7741 O O . SER B 1 223 ? -8.43 -15.398 8.047 1 48.56 223 SER B O 1
ATOM 7743 N N . ARG B 1 224 ? -6.895 -15.133 6.469 1 49.03 224 ARG B N 1
ATOM 7744 C CA . ARG B 1 224 ? -6.836 -16.391 5.742 1 49.03 224 ARG B CA 1
ATOM 7745 C C . ARG B 1 224 ? -6.82 -17.578 6.703 1 49.03 224 ARG B C 1
ATOM 7747 O O . ARG B 1 224 ? -7.418 -18.625 6.422 1 49.03 224 ARG B O 1
ATOM 7754 N N . ARG B 1 225 ? -6.07 -17.484 7.98 1 43 225 ARG B N 1
ATOM 7755 C CA . ARG B 1 225 ? -6.008 -18.625 8.891 1 43 225 ARG B CA 1
ATOM 7756 C C . ARG B 1 225 ? -7.035 -18.5 10.008 1 43 225 ARG B C 1
ATOM 7758 O O . ARG B 1 225 ? -6.754 -17.891 11.047 1 43 225 ARG B O 1
ATOM 7765 N N . GLN B 1 226 ? -8.258 -18.594 9.609 1 48.22 226 GLN B N 1
ATOM 7766 C CA . GLN B 1 226 ? -9.336 -18.438 10.578 1 48.22 226 GLN B CA 1
ATOM 7767 C C . GLN B 1 226 ? -9.398 -19.641 11.523 1 48.22 226 GLN B C 1
ATOM 7769 O O . GLN B 1 226 ? -9.523 -20.781 11.078 1 48.22 226 GLN B O 1
ATOM 7774 N N . THR B 1 227 ? -8.5 -19.562 12.547 1 46.56 227 THR B N 1
ATOM 7775 C CA . THR B 1 227 ? -8.75 -20.578 13.555 1 46.56 227 THR B CA 1
ATOM 7776 C C . THR B 1 227 ? -10.109 -20.375 14.219 1 46.56 227 THR B C 1
ATOM 7778 O O . THR B 1 227 ? -10.711 -19.297 14.094 1 46.56 227 THR B O 1
ATOM 7781 N N . VAL B 1 228 ? -10.766 -21.297 14.641 1 44.19 228 VAL B N 1
ATOM 7782 C CA . VAL B 1 228 ? -12.086 -21.375 15.25 1 44.19 228 VAL B CA 1
ATOM 7783 C C . VAL B 1 228 ? -12.305 -20.172 16.172 1 44.19 228 VAL B C 1
ATOM 7785 O O . VAL B 1 228 ? -13.406 -19.625 16.25 1 44.19 228 VAL B O 1
ATOM 7788 N N . ALA B 1 229 ? -11.328 -19.609 16.703 1 45.56 229 ALA B N 1
ATOM 7789 C CA . ALA B 1 229 ? -11.531 -18.641 17.781 1 45.56 229 ALA B CA 1
ATOM 7790 C C . ALA B 1 229 ? -11.414 -17.203 17.25 1 45.56 229 ALA B C 1
ATOM 7792 O O . ALA B 1 229 ? -11.578 -16.25 18.016 1 45.56 229 ALA B O 1
ATOM 7793 N N . VAL B 1 230 ? -11.266 -17.141 16 1 54.47 230 VAL B N 1
ATOM 7794 C CA . VAL B 1 230 ? -10.93 -15.766 15.633 1 54.47 230 VAL B CA 1
ATOM 7795 C C . VAL B 1 230 ? -12.109 -15.133 14.898 1 54.47 230 VAL B C 1
ATOM 7797 O O . VAL B 1 230 ? -12.672 -15.734 13.984 1 54.47 230 VAL B O 1
ATOM 7800 N N . LYS B 1 231 ? -12.852 -13.953 15.5 1 59.38 231 LYS B N 1
ATOM 7801 C CA . LYS B 1 231 ? -14.008 -13.227 14.977 1 59.38 231 LYS B CA 1
ATOM 7802 C C . LYS B 1 231 ? -13.57 -11.977 14.219 1 59.38 231 LYS B C 1
ATOM 7804 O O . LYS B 1 231 ? -12.5 -11.438 14.477 1 59.38 231 LYS B O 1
ATOM 7809 N N . ASN B 1 232 ? -14.438 -11.477 13.078 1 63.78 232 ASN B N 1
ATOM 7810 C CA . ASN B 1 232 ? -14.25 -10.188 12.43 1 63.78 232 ASN B CA 1
ATOM 7811 C C . ASN B 1 232 ? -14.648 -9.031 13.344 1 63.78 232 ASN B C 1
ATOM 7813 O O . ASN B 1 232 ? -15.672 -9.094 14.016 1 63.78 232 ASN B O 1
ATOM 7817 N N . GLU B 1 233 ? -13.805 -8.195 13.609 1 69 233 GLU B N 1
ATOM 7818 C CA . GLU B 1 233 ? -14.109 -7.102 14.531 1 69 233 GLU B CA 1
ATOM 7819 C C . GLU B 1 233 ? -13.516 -5.785 14.039 1 69 233 GLU B C 1
ATOM 7821 O O . GLU B 1 233 ? -12.43 -5.77 13.461 1 69 233 GLU B O 1
ATOM 7826 N N . MET B 1 234 ? -14.391 -4.73 14.039 1 76.31 234 MET B N 1
ATOM 7827 C CA . MET B 1 234 ? -13.836 -3.389 13.859 1 76.31 234 MET B CA 1
ATOM 7828 C C . MET B 1 234 ? -13.07 -2.951 15.109 1 76.31 234 MET B C 1
ATOM 7830 O O . MET B 1 234 ? -13.633 -2.908 16.203 1 76.31 234 MET B O 1
ATOM 7834 N N . LYS B 1 235 ? -11.867 -2.686 14.906 1 82.56 235 LYS B N 1
ATOM 7835 C CA . LYS B 1 235 ? -11.055 -2.217 16.016 1 82.56 235 LYS B CA 1
ATOM 7836 C C . LYS B 1 235 ? -10.906 -0.698 15.992 1 82.56 235 LYS B C 1
ATOM 7838 O O . LYS B 1 235 ? -10.406 -0.134 15.023 1 82.56 235 LYS B O 1
ATOM 7843 N N . ASN B 1 236 ? -11.453 -0.045 17.062 1 88.75 236 ASN B N 1
ATOM 7844 C CA . ASN B 1 236 ? -11.383 1.407 17.188 1 88.75 236 ASN B CA 1
ATOM 7845 C C . ASN B 1 236 ? -10.367 1.827 18.234 1 88.75 236 ASN B C 1
ATOM 7847 O O . ASN B 1 236 ? -10.094 1.08 19.188 1 88.75 236 ASN B O 1
ATOM 7851 N N . GLY B 1 237 ? -9.727 2.914 18.016 1 93.62 237 GLY B N 1
ATOM 7852 C CA . GLY B 1 237 ? -8.773 3.475 18.953 1 93.62 237 GLY B CA 1
ATOM 7853 C C . GLY B 1 237 ? -8.547 4.961 18.75 1 93.62 237 GLY B C 1
ATOM 7854 O O . GLY B 1 237 ? -9.359 5.645 18.125 1 93.62 237 GLY B O 1
ATOM 7855 N N . THR B 1 238 ? -7.543 5.52 19.469 1 96.75 238 THR B N 1
ATOM 7856 C CA . THR B 1 238 ? -7.238 6.941 19.391 1 96.75 238 THR B CA 1
ATOM 7857 C C . THR B 1 238 ? -5.742 7.164 19.188 1 96.75 238 THR B C 1
ATOM 7859 O O . THR B 1 238 ? -4.918 6.469 19.781 1 96.75 238 THR B O 1
ATOM 7862 N N . ALA B 1 239 ? -5.438 8.016 18.266 1 97.12 239 ALA B N 1
ATOM 7863 C CA . ALA B 1 239 ? -4.082 8.516 18.078 1 97.12 239 ALA B CA 1
ATOM 7864 C C . ALA B 1 239 ? -3.992 10 18.422 1 97.12 239 ALA B C 1
ATOM 7866 O O . ALA B 1 239 ? -4.992 10.719 18.375 1 97.12 239 ALA B O 1
ATOM 7867 N N . ALA B 1 240 ? -2.795 10.445 18.844 1 98.19 240 ALA B N 1
ATOM 7868 C CA . ALA B 1 240 ? -2.66 11.836 19.266 1 98.19 240 ALA B CA 1
ATOM 7869 C C . ALA B 1 240 ? -1.244 12.352 19.031 1 98.19 240 ALA B C 1
ATOM 7871 O O . ALA B 1 240 ? -0.316 11.562 18.828 1 98.19 240 ALA B O 1
ATOM 7872 N N . THR B 1 241 ? -1.075 13.641 18.984 1 97.94 241 THR B N 1
ATOM 7873 C CA . THR B 1 241 ? 0.195 14.344 18.828 1 97.94 241 THR B CA 1
ATOM 7874 C C . THR B 1 241 ? 0.264 15.539 19.781 1 97.94 241 THR B C 1
ATOM 7876 O O . THR B 1 241 ? -0.739 16.219 20 1 97.94 241 THR B O 1
ATOM 7879 N N . ALA B 1 242 ? 1.387 15.773 20.391 1 98.31 242 ALA B N 1
ATOM 7880 C CA . ALA B 1 242 ? 1.651 16.984 21.156 1 98.31 242 ALA B CA 1
ATOM 7881 C C . ALA B 1 242 ? 2.387 18.016 20.312 1 98.31 242 ALA B C 1
ATOM 7883 O O . ALA B 1 242 ? 3.439 17.734 19.75 1 98.31 242 ALA B O 1
ATOM 7884 N N . VAL B 1 243 ? 1.83 19.156 20.203 1 97.56 243 VAL B N 1
ATOM 7885 C CA . VAL B 1 243 ? 2.459 20.234 19.469 1 97.56 243 VAL B CA 1
ATOM 7886 C C . VAL B 1 243 ? 3.012 21.281 20.438 1 97.56 243 VAL B C 1
ATOM 7888 O O . VAL B 1 243 ? 2.289 21.781 21.297 1 97.56 243 VAL B O 1
ATOM 7891 N N . VAL B 1 244 ? 4.246 21.609 20.312 1 96.75 244 VAL B N 1
ATOM 7892 C CA . VAL B 1 244 ? 4.859 22.641 21.156 1 96.75 244 VAL B CA 1
ATOM 7893 C C . VAL B 1 244 ? 4.367 24.016 20.734 1 96.75 244 VAL B C 1
ATOM 7895 O O . VAL B 1 244 ? 4.375 24.359 19.547 1 96.75 244 VAL B O 1
ATOM 7898 N N . LEU B 1 245 ? 3.926 24.75 21.703 1 96.88 245 LEU B N 1
ATOM 7899 C CA . LEU B 1 245 ? 3.354 26.062 21.422 1 96.88 245 LEU B CA 1
ATOM 7900 C C . LEU B 1 245 ? 4.449 27.109 21.281 1 96.88 245 LEU B C 1
ATOM 7902 O O . LEU B 1 245 ? 5.48 27.031 21.953 1 96.88 245 LEU B O 1
ATOM 7906 N N . GLU B 1 246 ? 4.164 28 20.359 1 93.44 246 GLU B N 1
ATOM 7907 C CA . GLU B 1 246 ? 5.098 29.094 20.094 1 93.44 246 GLU B CA 1
ATOM 7908 C C . GLU B 1 246 ? 4.434 30.453 20.281 1 93.44 246 GLU B C 1
ATOM 7910 O O . GLU B 1 246 ? 3.213 30.562 20.172 1 93.44 246 GLU B O 1
ATOM 7915 N N . ASP B 1 247 ? 5.246 31.5 20.656 1 93 247 ASP B N 1
ATOM 7916 C CA . ASP B 1 247 ? 4.777 32.875 20.828 1 93 247 ASP B CA 1
ATOM 7917 C C . ASP B 1 247 ? 3.646 32.938 21.844 1 93 247 ASP B C 1
ATOM 7919 O O . ASP B 1 247 ? 2.596 33.531 21.578 1 93 247 ASP B O 1
ATOM 7923 N N . VAL B 1 248 ? 3.889 32.312 23.016 1 94.88 248 VAL B N 1
ATOM 7924 C CA . VAL B 1 248 ? 2.922 32.281 24.109 1 94.88 248 VAL B CA 1
ATOM 7925 C C . VAL B 1 248 ? 3.219 33.438 25.078 1 94.88 248 VAL B C 1
ATOM 7927 O O . VAL B 1 248 ? 4.324 33.531 25.625 1 94.88 248 VAL B O 1
ATOM 7930 N N . PRO B 1 249 ? 2.203 34.312 25.219 1 93.12 249 PRO B N 1
ATOM 7931 C CA . PRO B 1 249 ? 2.412 35.344 26.219 1 93.12 249 PRO B CA 1
ATOM 7932 C C . PRO B 1 249 ? 2.643 34.781 27.625 1 93.12 249 PRO B C 1
ATOM 7934 O O . PRO B 1 249 ? 2.109 33.719 27.953 1 93.12 249 PRO B O 1
ATOM 7937 N N . LEU B 1 250 ? 3.273 35.594 28.422 1 90.25 250 LEU B N 1
ATOM 7938 C CA . LEU B 1 250 ? 3.59 35.156 29.781 1 90.25 250 LEU B CA 1
ATOM 7939 C C . LEU B 1 250 ? 2.316 34.938 30.578 1 90.25 250 LEU B C 1
ATOM 7941 O O . LEU B 1 250 ? 1.389 35.75 30.531 1 90.25 250 LEU B O 1
ATOM 7945 N N . ASP B 1 251 ? 2.139 33.812 31.234 1 88.81 251 ASP B N 1
ATOM 7946 C CA . ASP B 1 251 ? 1.063 33.469 32.156 1 88.81 251 ASP B CA 1
ATOM 7947 C C . ASP B 1 251 ? -0.249 33.25 31.406 1 88.81 251 ASP B C 1
ATOM 7949 O O . ASP B 1 251 ? -1.329 33.375 31.984 1 88.81 251 ASP B O 1
ATOM 7953 N N . ALA B 1 252 ? -0.133 33 30.109 1 94.5 252 ALA B N 1
ATOM 7954 C CA . ALA B 1 252 ? -1.335 32.812 29.312 1 94.5 252 ALA B CA 1
ATOM 7955 C C . ALA B 1 252 ? -2.125 31.594 29.781 1 94.5 252 ALA B C 1
ATOM 7957 O O . ALA B 1 252 ? -3.352 31.562 29.672 1 94.5 252 ALA B O 1
ATOM 7958 N N . PHE B 1 253 ? -1.394 30.641 30.406 1 96.06 253 PHE B N 1
ATOM 7959 C CA . PHE B 1 253 ? -2.051 29.375 30.734 1 96.06 253 PHE B CA 1
ATOM 7960 C C . PHE B 1 253 ? -2.258 29.266 32.25 1 96.06 253 PHE B C 1
ATOM 7962 O O . PHE B 1 253 ? -2.453 28.156 32.75 1 96.06 253 PHE B O 1
ATOM 7969 N N . ASP B 1 254 ? -2.201 30.344 32.875 1 93.56 254 ASP B N 1
ATOM 7970 C CA . ASP B 1 254 ? -2.643 30.422 34.25 1 93.56 254 ASP B CA 1
ATOM 7971 C C . ASP B 1 254 ? -4.16 30.312 34.344 1 93.56 254 ASP B C 1
ATOM 7973 O O . ASP B 1 254 ? -4.895 31.109 33.781 1 93.56 254 ASP B O 1
ATOM 7977 N N . PRO B 1 255 ? -4.648 29.391 35.156 1 95.25 255 PRO B N 1
ATOM 7978 C CA . PRO B 1 255 ? -6.09 29.141 35.219 1 95.25 255 PRO B CA 1
ATOM 7979 C C . PRO B 1 255 ? -6.863 30.25 35.938 1 95.25 255 PRO B C 1
ATOM 7981 O O . PRO B 1 255 ? -8.07 30.391 35.719 1 95.25 255 PRO B O 1
ATOM 7984 N N . LYS B 1 256 ? -6.344 31.031 36.719 1 94.25 256 LYS B N 1
ATOM 7985 C CA . LYS B 1 256 ? -7.047 31.953 37.594 1 94.25 256 LYS B CA 1
ATOM 7986 C C . LYS B 1 256 ? -7.859 32.969 36.812 1 94.25 256 LYS B C 1
ATOM 7988 O O . LYS B 1 256 ? -9.062 33.125 37.031 1 94.25 256 LYS B O 1
ATOM 7993 N N . PRO B 1 257 ? -7.18 33.719 35.906 1 95.5 257 PRO B N 1
ATOM 7994 C CA . PRO B 1 257 ? -7.98 34.688 35.156 1 95.5 257 PRO B CA 1
ATOM 7995 C C . PRO B 1 257 ? -9.133 34.031 34.406 1 95.5 257 PRO B C 1
ATOM 7997 O O . PRO B 1 257 ? -10.219 34.625 34.281 1 95.5 257 PRO B O 1
ATOM 8000 N N . TYR B 1 258 ? -8.93 32.938 33.875 1 95.75 258 TYR B N 1
ATOM 8001 C CA . TYR B 1 258 ? -9.953 32.188 33.156 1 95.75 258 TYR B CA 1
ATOM 8002 C C . TYR B 1 258 ? -11.102 31.797 34.062 1 95.75 258 TYR B C 1
ATOM 8004 O O . TYR B 1 258 ? -12.273 32 33.719 1 95.75 258 TYR B O 1
ATOM 8012 N N . MET B 1 259 ? -10.773 31.219 35.219 1 94.06 259 MET B N 1
ATOM 8013 C CA . MET B 1 259 ? -11.789 30.766 36.156 1 94.06 259 MET B CA 1
ATOM 8014 C C . MET B 1 259 ? -12.562 31.953 36.719 1 94.06 259 MET B C 1
ATOM 8016 O O . MET B 1 259 ? -13.766 31.844 36.969 1 94.06 259 MET B O 1
ATOM 8020 N N . ASP B 1 260 ? -11.922 33.062 36.906 1 95.12 260 ASP B N 1
ATOM 8021 C CA . ASP B 1 260 ? -12.586 34.281 37.375 1 95.12 260 ASP B CA 1
ATOM 8022 C C . ASP B 1 260 ? -13.602 34.75 36.344 1 95.12 260 ASP B C 1
ATOM 8024 O O . ASP B 1 260 ? -14.703 35.188 36.719 1 95.12 260 ASP B O 1
ATOM 8028 N N . ASN B 1 261 ? -13.25 34.688 35.125 1 95.62 261 ASN B N 1
ATOM 8029 C CA . ASN B 1 261 ? -14.164 35.094 34.062 1 95.62 261 ASN B CA 1
ATOM 8030 C C . ASN B 1 261 ? -15.391 34.188 34 1 95.62 261 ASN B C 1
ATOM 8032 O O . ASN B 1 261 ? -16.5 34.688 33.75 1 95.62 261 ASN B O 1
ATOM 8036 N N . ILE B 1 262 ? -15.156 32.938 34.188 1 92.75 262 ILE B N 1
ATOM 8037 C CA . ILE B 1 262 ? -16.25 31.984 34.156 1 92.75 262 ILE B CA 1
ATOM 8038 C C . ILE B 1 262 ? -17.234 32.281 35.281 1 92.75 262 ILE B C 1
ATOM 8040 O O . ILE B 1 262 ? -18.453 32.25 35.094 1 92.75 262 ILE B O 1
ATOM 8044 N N . LYS B 1 263 ? -16.766 32.625 36.406 1 91.31 263 LYS B N 1
ATOM 8045 C CA . LYS B 1 263 ? -17.578 32.906 37.594 1 91.31 263 LYS B CA 1
ATOM 8046 C C . LYS B 1 263 ? -18.438 34.156 37.375 1 91.31 263 LYS B C 1
ATOM 8048 O O . LYS B 1 263 ? -19.562 34.25 37.875 1 91.31 263 LYS B O 1
ATOM 8053 N N . GLN B 1 264 ? -17.938 35.031 36.656 1 92.44 264 GLN B N 1
ATOM 8054 C CA . GLN B 1 264 ? -18.672 36.25 36.375 1 92.44 264 GLN B CA 1
ATOM 8055 C C . GLN B 1 264 ? -19.891 35.969 35.5 1 92.44 264 GLN B C 1
ATOM 8057 O O . GLN B 1 264 ? -20.844 36.781 35.5 1 92.44 264 GLN B O 1
ATOM 8062 N N . ASN B 1 265 ? -19.953 34.906 34.75 1 88.5 265 ASN B N 1
ATOM 8063 C CA . ASN B 1 265 ? -21.078 34.438 33.938 1 88.5 265 ASN B CA 1
ATOM 8064 C C . ASN B 1 265 ? -21.562 35.531 32.969 1 88.5 265 ASN B C 1
ATOM 8066 O O . ASN B 1 265 ? -22.766 35.688 32.781 1 88.5 265 ASN B O 1
ATOM 8070 N N . ASN B 1 266 ? -20.734 36.281 32.438 1 86.75 266 ASN B N 1
ATOM 8071 C CA . ASN B 1 266 ? -21.078 37.344 31.5 1 86.75 266 ASN B CA 1
ATOM 8072 C C . ASN B 1 266 ? -21.656 36.781 30.203 1 86.75 266 ASN B C 1
ATOM 8074 O O . ASN B 1 266 ? -22.359 37.5 29.469 1 86.75 266 ASN B O 1
ATOM 8078 N N . HIS B 1 267 ? -21.328 35.594 29.938 1 85.69 267 HIS B N 1
ATOM 8079 C CA . HIS B 1 267 ? -21.797 34.969 28.688 1 85.69 267 HIS B CA 1
ATOM 8080 C C . HIS B 1 267 ? -23.312 34.875 28.656 1 85.69 267 HIS B C 1
ATOM 8082 O O . HIS B 1 267 ? -23.906 34.75 27.578 1 85.69 267 HIS B O 1
ATOM 8088 N N . ALA B 1 268 ? -23.938 34.969 29.75 1 84.69 268 ALA B N 1
ATOM 8089 C CA . ALA B 1 268 ? -25.391 34.969 29.812 1 84.69 268 ALA B CA 1
ATOM 8090 C C . ALA B 1 268 ? -25.984 36.156 29.078 1 84.69 268 ALA B C 1
ATOM 8092 O O . ALA B 1 268 ? -27.125 36.125 28.641 1 84.69 268 ALA B O 1
ATOM 8093 N N . GLY B 1 269 ? -25.203 37.156 28.906 1 85 269 GLY B N 1
ATOM 8094 C CA . GLY B 1 269 ? -25.672 38.375 28.25 1 85 269 GLY B CA 1
ATOM 8095 C C . GLY B 1 269 ? -25.391 38.375 26.766 1 85 269 GLY B C 1
ATOM 8096 O O . GLY B 1 269 ? -25.547 39.406 26.109 1 85 269 GLY B O 1
ATOM 8097 N N . LEU B 1 270 ? -25 37.25 26.25 1 89 270 LEU B N 1
ATOM 8098 C CA . LEU B 1 270 ? -24.719 37.156 24.828 1 89 270 LEU B CA 1
ATOM 8099 C C . LEU B 1 270 ? -25.969 37.375 24 1 89 270 LEU B C 1
ATOM 8101 O O . LEU B 1 270 ? -27.016 36.781 24.281 1 89 270 LEU B O 1
ATOM 8105 N N . THR B 1 271 ? -25.859 38.344 22.984 1 87.44 271 THR B N 1
ATOM 8106 C CA . THR B 1 271 ? -26.969 38.625 22.109 1 87.44 271 THR B CA 1
ATOM 8107 C C . THR B 1 271 ? -26.609 38.375 20.656 1 87.44 271 THR B C 1
ATOM 8109 O O . THR B 1 271 ? -25.422 38.281 20.312 1 87.44 271 THR B O 1
ATOM 8112 N N . ILE B 1 272 ? -27.531 38.25 19.922 1 85.5 272 ILE B N 1
ATOM 8113 C CA . ILE B 1 272 ? -27.328 38.062 18.484 1 85.5 272 ILE B CA 1
ATOM 8114 C C . ILE B 1 272 ? -26.656 39.281 17.891 1 85.5 272 ILE B C 1
ATOM 8116 O O . ILE B 1 272 ? -25.797 39.156 17.016 1 85.5 272 ILE B O 1
ATOM 8120 N N . LYS B 1 273 ? -27.062 40.406 18.359 1 86.19 273 LYS B N 1
ATOM 8121 C CA . LYS B 1 273 ? -26.484 41.688 17.875 1 86.19 273 LYS B CA 1
ATOM 8122 C C . LYS B 1 273 ? -24.984 41.719 18.156 1 86.19 273 LYS B C 1
ATOM 8124 O O . LYS B 1 273 ? -24.203 42.125 17.297 1 86.19 273 LYS B O 1
ATOM 8129 N N . ALA B 1 274 ? -24.688 41.219 19.312 1 90.75 274 ALA B N 1
ATOM 8130 C CA . ALA B 1 274 ? -23.281 41.219 19.672 1 90.75 274 ALA B CA 1
ATOM 8131 C C . ALA B 1 274 ? -22.484 40.312 18.766 1 90.75 274 ALA B C 1
ATOM 8133 O O . ALA B 1 274 ? -21.328 40.594 18.422 1 90.75 274 ALA B O 1
ATOM 8134 N N . LEU B 1 275 ? -23.078 39.219 18.391 1 91.75 275 LEU B N 1
ATOM 8135 C CA . LEU B 1 275 ? -22.438 38.25 17.5 1 91.75 275 LEU B CA 1
ATOM 8136 C C . LEU B 1 275 ? -22.234 38.844 16.109 1 91.75 275 LEU B C 1
ATOM 8138 O O . LEU B 1 275 ? -21.188 38.656 15.492 1 91.75 275 LEU B O 1
ATOM 8142 N N . PHE B 1 276 ? -23.141 39.594 15.602 1 89.75 276 PHE B N 1
ATOM 8143 C CA . PHE B 1 276 ? -23.047 40.219 14.281 1 89.75 276 PHE B CA 1
ATOM 8144 C C . PHE B 1 276 ? -22.016 41.344 14.297 1 89.75 276 PHE B C 1
ATOM 8146 O O . PHE B 1 276 ? -21.266 41.531 13.336 1 89.75 276 PHE B O 1
ATOM 8153 N N . ASP B 1 277 ? -22.031 42.062 15.398 1 90.81 277 ASP B N 1
ATOM 8154 C CA . ASP B 1 277 ? -21.125 43.188 15.516 1 90.81 277 ASP B CA 1
ATOM 8155 C C . ASP B 1 277 ? -19.672 42.719 15.625 1 90.81 277 ASP B C 1
ATOM 8157 O O . ASP B 1 277 ? -18.75 43.5 15.359 1 90.81 277 ASP B O 1
ATOM 8161 N N . ASP B 1 278 ? -19.594 41.531 16.047 1 93.69 278 ASP B N 1
ATOM 8162 C CA . ASP B 1 278 ? -18.266 40.938 16.203 1 93.69 278 ASP B CA 1
ATOM 8163 C C . ASP B 1 278 ? -17.609 40.656 14.852 1 93.69 278 ASP B C 1
ATOM 8165 O O . ASP B 1 278 ? -16.391 40.5 14.758 1 93.69 278 ASP B O 1
ATOM 8169 N N . ILE B 1 279 ? -18.328 40.625 13.758 1 94.31 279 ILE B N 1
ATOM 8170 C CA . ILE B 1 279 ? -17.828 40.344 12.422 1 94.31 279 ILE B CA 1
ATOM 8171 C C . ILE B 1 279 ? -17.281 41.625 11.797 1 94.31 279 ILE B C 1
ATOM 8173 O O . ILE B 1 279 ? -17.938 42.656 11.789 1 94.31 279 ILE B O 1
ATOM 8177 N N . ASP B 1 280 ? -16.062 41.594 11.305 1 95.25 280 ASP B N 1
ATOM 8178 C CA . ASP B 1 280 ? -15.461 42.688 10.586 1 95.25 280 ASP B CA 1
ATOM 8179 C C . ASP B 1 280 ? -15.828 42.656 9.102 1 95.25 280 ASP B C 1
ATOM 8181 O O . ASP B 1 280 ? -15.023 42.25 8.266 1 95.25 280 ASP B O 1
ATOM 8185 N N . ASN B 1 281 ? -16.969 43.156 8.781 1 92.06 281 ASN B N 1
ATOM 8186 C CA . ASN B 1 281 ? -17.516 43.094 7.43 1 92.06 281 ASN B CA 1
ATOM 8187 C C . ASN B 1 281 ? -16.656 43.906 6.453 1 92.06 281 ASN B C 1
ATOM 8189 O O . ASN B 1 281 ? -16.547 43.562 5.277 1 92.06 281 ASN B O 1
ATOM 8193 N N . LYS B 1 282 ? -16.078 44.969 6.973 1 93.19 282 LYS B N 1
ATOM 8194 C CA . LYS B 1 282 ? -15.227 45.781 6.113 1 93.19 282 LYS B CA 1
ATOM 8195 C C . LYS B 1 282 ? -14.008 44.969 5.645 1 93.19 282 LYS B C 1
ATOM 8197 O O . LYS B 1 282 ? -13.633 45.031 4.473 1 93.19 282 LYS B O 1
ATOM 8202 N N . HIS B 1 283 ? -13.477 44.312 6.594 1 95.69 283 HIS B N 1
ATOM 8203 C CA . HIS B 1 283 ? -12.328 43.5 6.242 1 95.69 283 HIS B CA 1
ATOM 8204 C C . HIS B 1 283 ? -12.719 42.406 5.25 1 95.69 283 HIS B C 1
ATOM 8206 O O . HIS B 1 283 ? -11.992 42.125 4.293 1 95.69 283 HIS B O 1
ATOM 8212 N N . LEU B 1 284 ? -13.82 41.75 5.426 1 95.44 284 LEU B N 1
ATOM 8213 C CA . LEU B 1 284 ? -14.281 40.656 4.547 1 95.44 284 LEU B CA 1
ATOM 8214 C C . LEU B 1 284 ? -14.531 41.188 3.137 1 95.44 284 LEU B C 1
ATOM 8216 O O . LEU B 1 284 ? -14.234 40.5 2.156 1 95.44 284 LEU B O 1
ATOM 8220 N N . SER B 1 285 ? -15.062 42.375 3.061 1 95.31 285 SER B N 1
ATOM 8221 C CA . SER B 1 285 ? -15.305 42.969 1.755 1 95.31 285 SER B CA 1
ATOM 8222 C C . SER B 1 285 ? -13.992 43.25 1.026 1 95.31 285 SER B C 1
ATOM 8224 O O . SER B 1 285 ? -13.891 43.031 -0.184 1 95.31 285 SER B O 1
ATOM 8226 N N . ARG B 1 286 ? -13.086 43.719 1.773 1 95.62 286 ARG B N 1
ATOM 8227 C CA . ARG B 1 286 ? -11.781 44 1.176 1 95.62 286 ARG B CA 1
ATOM 8228 C C . ARG B 1 286 ? -11.117 42.719 0.687 1 95.62 286 ARG B C 1
ATOM 8230 O O . ARG B 1 286 ? -10.562 42.688 -0.415 1 95.62 286 ARG B O 1
ATOM 8237 N N . VAL B 1 287 ? -11.219 41.75 1.49 1 96.56 287 VAL B N 1
ATOM 8238 C CA . VAL B 1 287 ? -10.594 40.469 1.137 1 96.56 287 VAL B CA 1
ATOM 8239 C C . VAL B 1 287 ? -11.312 39.844 -0.061 1 96.56 287 VAL B C 1
ATOM 8241 O O . VAL B 1 287 ? -10.688 39.219 -0.917 1 96.56 287 VAL B O 1
ATOM 8244 N N . GLY B 1 288 ? -12.617 39.938 -0.044 1 96.44 288 GLY B N 1
ATOM 8245 C CA . GLY B 1 288 ? -13.375 39.5 -1.2 1 96.44 288 GLY B CA 1
ATOM 8246 C C . GLY B 1 288 ? -12.945 40.156 -2.494 1 96.44 288 GLY B C 1
ATOM 8247 O O . GLY B 1 288 ? -12.82 39.5 -3.527 1 96.44 288 GLY B O 1
ATOM 8248 N N . THR B 1 289 ? -12.781 41.469 -2.393 1 96.56 289 THR B N 1
ATOM 8249 C CA . THR B 1 289 ? -12.273 42.219 -3.529 1 96.56 289 THR B CA 1
ATOM 8250 C C . THR B 1 289 ? -10.898 41.719 -3.955 1 96.56 289 THR B C 1
ATOM 8252 O O . THR B 1 289 ? -10.633 41.562 -5.148 1 96.56 289 THR B O 1
ATOM 8255 N N . GLY B 1 290 ? -10.141 41.5 -2.959 1 96.56 290 GLY B N 1
ATOM 8256 C CA . GLY B 1 290 ? -8.82 40.938 -3.236 1 96.56 290 GLY B CA 1
ATOM 8257 C C . GLY B 1 290 ? -8.875 39.594 -3.941 1 96.56 290 GLY B C 1
ATOM 8258 O O . GLY B 1 290 ? -8.094 39.344 -4.859 1 96.56 290 GLY B O 1
ATOM 8259 N N . MET B 1 291 ? -9.703 38.688 -3.531 1 96.56 291 MET B N 1
ATOM 8260 C CA . MET B 1 291 ? -9.828 37.375 -4.129 1 96.56 291 MET B CA 1
ATOM 8261 C C . MET B 1 291 ? -10.242 37.469 -5.594 1 96.56 291 MET B C 1
ATOM 8263 O O . MET B 1 291 ? -9.734 36.719 -6.438 1 96.56 291 MET B O 1
ATOM 8267 N N . ILE B 1 292 ? -11.156 38.344 -5.887 1 96.38 292 ILE B N 1
ATOM 8268 C CA . ILE B 1 292 ? -11.57 38.562 -7.266 1 96.38 292 ILE B CA 1
ATOM 8269 C C . ILE B 1 292 ? -10.367 39 -8.102 1 96.38 292 ILE B C 1
ATOM 8271 O O . ILE B 1 292 ? -10.156 38.531 -9.211 1 96.38 292 ILE B O 1
ATOM 8275 N N . MET B 1 293 ? -9.602 39.938 -7.566 1 96.38 293 MET B N 1
ATOM 8276 C CA . MET B 1 293 ? -8.414 40.406 -8.273 1 96.38 293 MET B CA 1
ATOM 8277 C C . MET B 1 293 ? -7.453 39.219 -8.539 1 96.38 293 MET B C 1
ATOM 8279 O O . MET B 1 293 ? -6.887 39.125 -9.625 1 96.38 293 MET B O 1
ATOM 8283 N N . ARG B 1 294 ? -7.328 38.344 -7.543 1 95.06 294 ARG B N 1
ATOM 8284 C CA . ARG B 1 294 ? -6.473 37.188 -7.699 1 95.06 294 ARG B CA 1
ATOM 8285 C C . ARG B 1 294 ? -6.949 36.312 -8.852 1 95.06 294 ARG B C 1
ATOM 8287 O O . ARG B 1 294 ? -6.137 35.812 -9.641 1 95.06 294 ARG B O 1
ATOM 8294 N N . ILE B 1 295 ? -8.188 36.125 -8.875 1 93.75 295 ILE B N 1
ATOM 8295 C CA . ILE B 1 295 ? -8.773 35.25 -9.898 1 93.75 295 ILE B CA 1
ATOM 8296 C C . ILE B 1 295 ? -8.586 35.875 -11.273 1 93.75 295 ILE B C 1
ATOM 8298 O O . ILE B 1 295 ? -8.211 35.219 -12.227 1 93.75 295 ILE B O 1
ATOM 8302 N N . LEU B 1 296 ? -8.805 37.188 -11.406 1 93.25 296 LEU B N 1
ATOM 8303 C CA . LEU B 1 296 ? -8.648 37.875 -12.672 1 93.25 296 LEU B CA 1
ATOM 8304 C C . LEU B 1 296 ? -7.195 37.812 -13.148 1 93.25 296 LEU B C 1
ATOM 8306 O O . LEU B 1 296 ? -6.934 37.562 -14.328 1 93.25 296 LEU B O 1
ATOM 8310 N N . CYS B 1 297 ? -6.289 38 -12.242 1 93.62 297 CYS B N 1
ATOM 8311 C CA . CYS B 1 297 ? -4.871 37.938 -12.586 1 93.62 297 CYS B CA 1
ATOM 8312 C C . CYS B 1 297 ? -4.457 36.562 -13.023 1 93.62 297 CYS B C 1
ATOM 8314 O O . CYS B 1 297 ? -3.545 36.375 -13.836 1 93.62 297 CYS B O 1
ATOM 8316 N N . ALA B 1 298 ? -5.094 35.594 -12.508 1 89.81 298 ALA B N 1
ATOM 8317 C CA . ALA B 1 298 ? -4.742 34.188 -12.805 1 89.81 298 ALA B CA 1
ATOM 8318 C C . ALA B 1 298 ? -5.215 33.781 -14.195 1 89.81 298 ALA B C 1
ATOM 8320 O O . ALA B 1 298 ? -4.574 32.969 -14.867 1 89.81 298 ALA B O 1
ATOM 8321 N N . TYR B 1 299 ? -6.316 34.344 -14.641 1 88.44 299 TYR B N 1
ATOM 8322 C CA . TYR B 1 299 ? -6.938 33.844 -15.859 1 88.44 299 TYR B CA 1
ATOM 8323 C C . TYR B 1 299 ? -6.738 34.812 -17.016 1 88.44 299 TYR B C 1
ATOM 8325 O O . TYR B 1 299 ? -6.879 34.438 -18.188 1 88.44 299 TYR B O 1
ATOM 8333 N N . ILE B 1 300 ? -6.445 36.062 -16.719 1 88.88 300 ILE B N 1
ATOM 8334 C CA . ILE B 1 300 ? -6.242 37.062 -17.766 1 88.88 300 ILE B CA 1
ATOM 8335 C C . ILE B 1 300 ? -4.746 37.312 -17.953 1 88.88 300 ILE B C 1
ATOM 8337 O O . ILE B 1 300 ? -4.129 38.031 -17.141 1 88.88 300 ILE B O 1
ATOM 8341 N N . PRO B 1 301 ? -4.16 36.906 -18.953 1 86.25 301 PRO B N 1
ATOM 8342 C CA . PRO B 1 301 ? -2.713 37 -19.156 1 86.25 301 PRO B CA 1
ATOM 8343 C C . PRO B 1 301 ? -2.18 38.406 -19.078 1 86.25 301 PRO B C 1
ATOM 8345 O O . PRO B 1 301 ? -1.063 38.656 -18.609 1 86.25 301 PRO B O 1
ATOM 8348 N N . ALA B 1 302 ? -2.971 39.375 -19.516 1 85.44 302 ALA B N 1
ATOM 8349 C CA . ALA B 1 302 ? -2.527 40.75 -19.531 1 85.44 302 ALA B CA 1
ATOM 8350 C C . ALA B 1 302 ? -2.271 41.281 -18.125 1 85.44 302 ALA B C 1
ATOM 8352 O O . ALA B 1 302 ? -1.54 42.25 -17.922 1 85.44 302 ALA B O 1
ATOM 8353 N N . LEU B 1 303 ? -2.814 40.531 -17.172 1 89.12 303 LEU B N 1
ATOM 8354 C CA . LEU B 1 303 ? -2.713 40.969 -15.781 1 89.12 303 LEU B CA 1
ATOM 8355 C C . LEU B 1 303 ? -1.674 40.156 -15.023 1 89.12 303 LEU B C 1
ATOM 8357 O O . LEU B 1 303 ? -1.328 40.5 -13.891 1 89.12 303 LEU B O 1
ATOM 8361 N N . SER B 1 304 ? -1.104 38.969 -15.422 1 81.44 304 SER B N 1
ATOM 8362 C CA . SER B 1 304 ? -0.362 37.906 -14.727 1 81.44 304 SER B CA 1
ATOM 8363 C C . SER B 1 304 ? 1.055 38.375 -14.391 1 81.44 304 SER B C 1
ATOM 8365 O O . SER B 1 304 ? 1.727 37.75 -13.555 1 81.44 304 SER B O 1
ATOM 8367 N N . GLY B 1 305 ? 1.509 39.562 -14.57 1 83.69 305 GLY B N 1
ATOM 8368 C CA . GLY B 1 305 ? 2.863 40.031 -14.305 1 83.69 305 GLY B CA 1
ATOM 8369 C C . GLY B 1 305 ? 2.957 40.969 -13.117 1 83.69 305 GLY B C 1
ATOM 8370 O O . GLY B 1 305 ? 2.742 40.531 -11.977 1 83.69 305 GLY B O 1
ATOM 8371 N N . GLU B 1 306 ? 3.16 42 -13.305 1 85.06 306 GLU B N 1
ATOM 8372 C CA . GLU B 1 306 ? 3.398 43 -12.273 1 85.06 306 GLU B CA 1
ATOM 8373 C C . GLU B 1 306 ? 2.18 43.188 -11.367 1 85.06 306 GLU B C 1
ATOM 8375 O O . GLU B 1 306 ? 2.314 43.281 -10.148 1 85.06 306 GLU B O 1
ATOM 8380 N N . LEU B 1 307 ? 0.986 43.125 -11.93 1 91.81 307 LEU B N 1
ATOM 8381 C CA . LEU B 1 307 ? -0.228 43.344 -11.141 1 91.81 307 LEU B CA 1
ATOM 8382 C C . LEU B 1 307 ? -0.462 42.156 -10.203 1 91.81 307 LEU B C 1
ATOM 8384 O O . LEU B 1 307 ? -0.966 42.344 -9.094 1 91.81 307 LEU B O 1
ATOM 8388 N N . HIS B 1 308 ? -0.135 41.031 -10.625 1 92 308 HIS B N 1
ATOM 8389 C CA . HIS B 1 308 ? -0.267 39.875 -9.766 1 92 308 HIS B CA 1
ATOM 8390 C C . HIS B 1 308 ? 0.597 40 -8.516 1 92 308 HIS B C 1
ATOM 8392 O O . HIS B 1 308 ? 0.141 39.719 -7.41 1 92 308 HIS B O 1
ATOM 8398 N N . SER B 1 309 ? 1.816 40.406 -8.719 1 92.19 309 SER B N 1
ATOM 8399 C CA . SER B 1 309 ? 2.738 40.562 -7.598 1 92.19 309 SER B CA 1
ATOM 8400 C C . SER B 1 309 ? 2.244 41.625 -6.625 1 92.19 309 SER B C 1
ATOM 8402 O O . SER B 1 309 ? 2.404 41.5 -5.41 1 92.19 309 SER B O 1
ATOM 8404 N N . GLN B 1 310 ? 1.663 42.625 -7.148 1 93.75 310 GLN B N 1
ATOM 8405 C CA . GLN B 1 310 ? 1.143 43.719 -6.301 1 93.75 310 GLN B CA 1
ATOM 8406 C C . GLN B 1 310 ? -0.054 43.219 -5.484 1 93.75 310 GLN B C 1
ATOM 8408 O O . GLN B 1 310 ? -0.192 43.594 -4.312 1 93.75 310 GLN B O 1
ATOM 8413 N N . VAL B 1 311 ? -0.882 42.5 -6.117 1 94.56 311 VAL B N 1
ATOM 8414 C CA . VAL B 1 311 ? -2.047 41.969 -5.422 1 94.56 311 VAL B CA 1
ATOM 8415 C C . VAL B 1 311 ? -1.592 41.031 -4.301 1 94.56 311 VAL B C 1
ATOM 8417 O O . VAL B 1 311 ? -2.111 41.094 -3.184 1 94.56 311 VAL B O 1
ATOM 8420 N N . GLU B 1 312 ? -0.613 40.188 -4.559 1 91.25 312 GLU B N 1
ATOM 8421 C CA . GLU B 1 312 ? -0.103 39.281 -3.547 1 91.25 312 GLU B CA 1
ATOM 8422 C C . GLU B 1 312 ? 0.542 40.031 -2.387 1 91.25 312 GLU B C 1
ATOM 8424 O O . GLU B 1 312 ? 0.448 39.594 -1.233 1 91.25 312 GLU B O 1
ATOM 8429 N N . ALA B 1 313 ? 1.169 41.094 -2.68 1 92.5 313 ALA B N 1
ATOM 8430 C CA . ALA B 1 313 ? 1.774 41.906 -1.644 1 92.5 313 ALA B CA 1
ATOM 8431 C C . ALA B 1 313 ? 0.711 42.5 -0.707 1 92.5 313 ALA B C 1
ATOM 8433 O O . ALA B 1 313 ? 0.955 42.656 0.49 1 92.5 313 ALA B O 1
ATOM 8434 N N . ARG B 1 314 ? -0.413 42.812 -1.206 1 93.06 314 ARG B N 1
ATOM 8435 C CA . ARG B 1 314 ? -1.504 43.312 -0.384 1 93.06 314 ARG B CA 1
ATOM 8436 C C . ARG B 1 314 ? -2.029 42.25 0.564 1 93.06 314 ARG B C 1
ATOM 8438 O O . ARG B 1 314 ? -2.453 42.531 1.681 1 93.06 314 ARG B O 1
ATOM 8445 N N . PHE B 1 315 ? -1.999 41.062 0.116 1 91.81 315 PHE B N 1
ATOM 8446 C CA . PHE B 1 315 ? -2.465 39.969 0.958 1 91.81 315 PHE B CA 1
ATOM 8447 C C . PHE B 1 315 ? -1.492 39.719 2.104 1 91.81 315 PHE B C 1
ATOM 8449 O O . PHE B 1 315 ? -1.871 39.125 3.133 1 91.81 315 PHE B O 1
ATOM 8456 N N . GLN B 1 316 ? -0.243 40.188 1.968 1 89.62 316 GLN B N 1
ATOM 8457 C CA . GLN B 1 316 ? 0.775 39.938 2.986 1 89.62 316 GLN B CA 1
ATOM 8458 C C . GLN B 1 316 ? 0.892 41.125 3.938 1 89.62 316 GLN B C 1
ATOM 8460 O O . GLN B 1 316 ? 1.532 41.031 4.984 1 89.62 316 GLN B O 1
ATOM 8465 N N . SER B 1 317 ? 0.1 42.094 3.658 1 92.31 317 SER B N 1
ATOM 8466 C CA . SER B 1 317 ? 0.219 43.312 4.441 1 92.31 317 SER B CA 1
ATOM 8467 C C . SER B 1 317 ? -0.957 43.5 5.402 1 92.31 317 SER B C 1
ATOM 8469 O O . SER B 1 317 ? -2.115 43.375 4.996 1 92.31 317 SER B O 1
ATOM 8471 N N . THR B 1 318 ? -0.662 43.812 6.66 1 90.56 318 THR B N 1
ATOM 8472 C CA . THR B 1 318 ? -1.693 44 7.672 1 90.56 318 THR B CA 1
ATOM 8473 C C . THR B 1 318 ? -2.418 45.344 7.438 1 90.56 318 THR B C 1
ATOM 8475 O O . THR B 1 318 ? -3.5 45.562 7.984 1 90.56 318 THR B O 1
ATOM 8478 N N . GLU B 1 319 ? -1.875 46.125 6.578 1 89.81 319 GLU B N 1
ATOM 8479 C CA . GLU B 1 319 ? -2.521 47.375 6.219 1 89.81 319 GLU B CA 1
ATOM 8480 C C . GLU B 1 319 ? -3.658 47.156 5.227 1 89.81 319 GLU B C 1
ATOM 8482 O O . GLU B 1 319 ? -4.562 47.969 5.109 1 89.81 319 GLU B O 1
ATOM 8487 N N . HIS B 1 320 ? -3.566 46.094 4.617 1 92.94 320 HIS B N 1
ATOM 8488 C CA . HIS B 1 320 ? -4.574 45.812 3.6 1 92.94 320 HIS B CA 1
ATOM 8489 C C . HIS B 1 320 ? -5.414 44.594 3.977 1 92.94 320 HIS B C 1
ATOM 8491 O O . HIS B 1 320 ? -6.324 44.688 4.801 1 92.94 320 HIS B O 1
ATOM 8497 N N . TYR B 1 321 ? -4.938 43.406 3.508 1 94 321 TYR B N 1
ATOM 8498 C CA . TYR B 1 321 ? -5.855 42.281 3.639 1 94 321 TYR B CA 1
ATOM 8499 C C . TYR B 1 321 ? -5.453 41.375 4.805 1 94 321 TYR B C 1
ATOM 8501 O O . TYR B 1 321 ? -6.293 40.688 5.371 1 94 321 TYR B O 1
ATOM 8509 N N . ALA B 1 322 ? -4.168 41.344 5.227 1 95.44 322 ALA B N 1
ATOM 8510 C CA . ALA B 1 322 ? -3.713 40.469 6.316 1 95.44 322 ALA B CA 1
ATOM 8511 C C . ALA B 1 322 ? -4.266 40.938 7.656 1 95.44 322 ALA B C 1
ATOM 8513 O O . ALA B 1 322 ? -4.441 42.156 7.879 1 95.44 322 ALA B O 1
ATOM 8514 N N . LYS B 1 323 ? -4.543 40.062 8.555 1 95.94 323 LYS B N 1
ATOM 8515 C CA . LYS B 1 323 ? -5.137 40.438 9.844 1 95.94 323 LYS B CA 1
ATOM 8516 C C . LYS B 1 323 ? -4.273 39.938 11 1 95.94 323 LYS B C 1
ATOM 8518 O O . LYS B 1 323 ? -3.945 40.719 11.906 1 95.94 323 LYS B O 1
ATOM 8523 N N . HIS B 1 324 ? -3.906 38.625 11.125 1 95.94 324 HIS B N 1
ATOM 8524 C CA . HIS B 1 324 ? -3.025 38.062 12.141 1 95.94 324 HIS B CA 1
ATOM 8525 C C . HIS B 1 324 ? -2.098 37.031 11.539 1 95.94 324 HIS B C 1
ATOM 8527 O O . HIS B 1 324 ? -2.211 35.844 11.852 1 95.94 324 HIS B O 1
ATOM 8533 N N . PRO B 1 325 ? -1.133 37.469 10.711 1 94.62 325 PRO B N 1
ATOM 8534 C CA . PRO B 1 325 ? -0.172 36.531 10.133 1 94.62 325 PRO B CA 1
ATOM 8535 C C . PRO B 1 325 ? 0.759 35.906 11.18 1 94.62 325 PRO B C 1
ATOM 8537 O O . PRO B 1 325 ? 1.266 36.625 12.047 1 94.62 325 PRO B O 1
ATOM 8540 N N . LEU B 1 326 ? 0.942 34.75 11.141 1 94.5 326 LEU B N 1
ATOM 8541 C CA . LEU B 1 326 ? 1.81 34.031 12.078 1 94.5 326 LEU B CA 1
ATOM 8542 C C . LEU B 1 326 ? 3.271 34.156 11.656 1 94.5 326 LEU B C 1
ATOM 8544 O O . LEU B 1 326 ? 3.574 34.25 10.469 1 94.5 326 LEU B O 1
ATOM 8548 N N . ARG B 1 327 ? 4.113 34.125 12.617 1 90.62 327 ARG B N 1
ATOM 8549 C CA . ARG B 1 327 ? 5.547 34.125 12.344 1 90.62 327 ARG B CA 1
ATOM 8550 C C . ARG B 1 327 ? 5.984 32.812 11.688 1 90.62 327 ARG B C 1
ATOM 8552 O O . ARG B 1 327 ? 5.523 31.734 12.07 1 90.62 327 ARG B O 1
ATOM 8559 N N . LEU B 1 328 ? 6.859 32.969 10.688 1 87.69 328 LEU B N 1
ATOM 8560 C CA . LEU B 1 328 ? 7.375 31.781 10.023 1 87.69 328 LEU B CA 1
ATOM 8561 C C . LEU B 1 328 ? 8.297 31 10.945 1 87.69 328 LEU B C 1
ATOM 8563 O O . LEU B 1 328 ? 9.281 31.547 11.453 1 87.69 328 LEU B O 1
ATOM 8567 N N . ARG B 1 329 ? 7.906 29.891 11.312 1 85 329 ARG B N 1
ATOM 8568 C CA . ARG B 1 329 ? 8.68 29.016 12.188 1 85 329 ARG B CA 1
ATOM 8569 C C . ARG B 1 329 ? 8.336 27.547 11.922 1 85 329 ARG B C 1
ATOM 8571 O O . ARG B 1 329 ? 7.23 27.234 11.461 1 85 329 ARG B O 1
ATOM 8578 N N . GLN B 1 330 ? 9.289 26.75 12.195 1 87.62 330 GLN B N 1
ATOM 8579 C CA . GLN B 1 330 ? 9.008 25.312 12.109 1 87.62 330 GLN B CA 1
ATOM 8580 C C . GLN B 1 330 ? 8.438 24.781 13.422 1 87.62 330 GLN B C 1
ATOM 8582 O O . GLN B 1 330 ? 9.031 24.969 14.484 1 87.62 330 GLN B O 1
ATOM 8587 N N . SER B 1 331 ? 7.293 24.188 13.344 1 91.69 331 SER B N 1
ATOM 8588 C CA . SER B 1 331 ? 6.645 23.656 14.531 1 91.69 331 SER B CA 1
ATOM 8589 C C . SER B 1 331 ? 7.266 22.312 14.945 1 91.69 331 SER B C 1
ATOM 8591 O O . SER B 1 331 ? 7.688 21.531 14.086 1 91.69 331 SER B O 1
ATOM 8593 N N . ILE B 1 332 ? 7.316 22.094 16.25 1 92.06 332 ILE B N 1
ATOM 8594 C CA . ILE B 1 332 ? 7.785 20.812 16.797 1 92.06 332 ILE B CA 1
ATOM 8595 C C . ILE B 1 332 ? 6.598 19.984 17.266 1 92.06 332 ILE B C 1
ATOM 8597 O O . ILE B 1 332 ? 5.75 20.469 18.016 1 92.06 332 ILE B O 1
ATOM 8601 N N . ALA B 1 333 ? 6.527 18.844 16.797 1 95.31 333 ALA B N 1
ATOM 8602 C CA . ALA B 1 333 ? 5.445 17.938 17.172 1 95.31 333 ALA B CA 1
ATOM 8603 C C . ALA B 1 333 ? 5.996 16.594 17.625 1 95.31 333 ALA B C 1
ATOM 8605 O O . ALA B 1 333 ? 6.984 16.094 17.078 1 95.31 333 ALA B O 1
ATOM 8606 N N . LEU B 1 334 ? 5.391 16.031 18.656 1 96.81 334 LEU B N 1
ATOM 8607 C CA . LEU B 1 334 ? 5.734 14.719 19.188 1 96.81 334 LEU B CA 1
ATOM 8608 C C . LEU B 1 334 ? 4.527 13.789 19.156 1 96.81 334 LEU B C 1
ATOM 8610 O O . LEU B 1 334 ? 3.449 14.148 19.641 1 96.81 334 LEU B O 1
ATOM 8614 N N . SER B 1 335 ? 4.707 12.648 18.625 1 97.12 335 SER B N 1
ATOM 8615 C CA . SER B 1 335 ? 3.604 11.695 18.531 1 97.12 335 SER B CA 1
ATOM 8616 C C . SER B 1 335 ? 3.469 10.883 19.812 1 97.12 335 SER B C 1
ATOM 8618 O O . SER B 1 335 ? 4.473 10.516 20.438 1 97.12 335 SER B O 1
ATOM 8620 N N . PHE B 1 336 ? 2.203 10.562 20.172 1 98.25 336 PHE B N 1
ATOM 8621 C CA . PHE B 1 336 ? 1.903 9.68 21.281 1 98.25 336 PHE B CA 1
ATOM 8622 C C . PHE B 1 336 ? 1.746 8.234 20.812 1 98.25 336 PHE B C 1
ATOM 8624 O O . PHE B 1 336 ? 1.643 7.98 19.609 1 98.25 336 PHE B O 1
ATOM 8631 N N . GLY B 1 337 ? 1.825 7.312 21.812 1 96.94 337 GLY B N 1
ATOM 8632 C CA . GLY B 1 337 ? 1.369 5.965 21.531 1 96.94 337 GLY B CA 1
ATOM 8633 C C . GLY B 1 337 ? -0.135 5.863 21.359 1 96.94 337 GLY B C 1
ATOM 8634 O O . GLY B 1 337 ? -0.891 6.523 22.078 1 96.94 337 GLY B O 1
ATOM 8635 N N . THR B 1 338 ? -0.561 5.109 20.406 1 96 338 THR B N 1
ATOM 8636 C CA . THR B 1 338 ? -1.991 4.918 20.188 1 96 338 THR B CA 1
ATOM 8637 C C . THR B 1 338 ? -2.613 4.145 21.344 1 96 338 THR B C 1
ATOM 8639 O O . THR B 1 338 ? -1.899 3.531 22.141 1 96 338 THR B O 1
ATOM 8642 N N . SER B 1 339 ? -3.91 4.254 21.516 1 95.56 339 SER B N 1
ATOM 8643 C CA . SER B 1 339 ? -4.656 3.502 22.516 1 95.56 339 SER B CA 1
ATOM 8644 C C . SER B 1 339 ? -5.941 2.926 21.938 1 95.56 339 SER B C 1
ATOM 8646 O O . SER B 1 339 ? -6.422 3.391 20.891 1 95.56 339 SER B O 1
ATOM 8648 N N . SER B 1 340 ? -6.469 1.854 22.516 1 94 340 SER B N 1
ATOM 8649 C CA . SER B 1 340 ? -7.723 1.252 22.078 1 94 340 SER B CA 1
ATOM 8650 C C . SER B 1 340 ? -8.922 1.971 22.688 1 94 340 SER B C 1
ATOM 8652 O O . SER B 1 340 ? -10.055 1.479 22.625 1 94 340 SER B O 1
ATOM 8654 N N . ILE B 1 341 ? -8.664 3.139 23.312 1 94.94 341 ILE B N 1
ATOM 8655 C CA . ILE B 1 341 ? -9.742 3.922 23.906 1 94.94 341 ILE B CA 1
ATOM 8656 C C . ILE B 1 341 ? -10.578 4.57 22.812 1 94.94 341 ILE B C 1
ATOM 8658 O O . ILE B 1 341 ? -10.031 5.215 21.906 1 94.94 341 ILE B O 1
ATOM 8662 N N . GLU B 1 342 ? -11.836 4.41 22.875 1 92.12 342 GLU B N 1
ATOM 8663 C CA . GLU B 1 342 ? -12.742 5.055 21.922 1 92.12 342 GLU B CA 1
ATOM 8664 C C . GLU B 1 342 ? -13.133 6.449 22.391 1 92.12 342 GLU B C 1
ATOM 8666 O O . GLU B 1 342 ? -13.852 6.598 23.375 1 92.12 342 GLU B O 1
ATOM 8671 N N . GLU B 1 343 ? -12.766 7.402 21.672 1 90.62 343 GLU B N 1
ATOM 8672 C CA . GLU B 1 343 ? -12.938 8.789 22.109 1 90.62 343 GLU B CA 1
ATOM 8673 C C . GLU B 1 343 ? -14.344 9.289 21.812 1 90.62 343 GLU B C 1
ATOM 8675 O O . GLU B 1 343 ? -14.719 10.391 22.219 1 90.62 343 GLU B O 1
ATOM 8680 N N . ASN B 1 344 ? -15.211 8.445 21.25 1 89.25 344 ASN B N 1
ATOM 8681 C CA . ASN B 1 344 ? -16.531 8.898 20.797 1 89.25 344 ASN B CA 1
ATOM 8682 C C . ASN B 1 344 ? -17.531 8.938 21.953 1 89.25 344 ASN B C 1
ATOM 8684 O O . ASN B 1 344 ? -18.688 9.281 21.766 1 89.25 344 ASN B O 1
ATOM 8688 N N . THR B 1 345 ? -17.094 8.672 23.156 1 92.88 345 THR B N 1
ATOM 8689 C CA . THR B 1 345 ? -17.891 8.797 24.359 1 92.88 345 THR B CA 1
ATOM 8690 C C . THR B 1 345 ? -17.234 9.758 25.359 1 92.88 345 THR B C 1
ATOM 8692 O O . THR B 1 345 ? -16.016 9.953 25.328 1 92.88 345 THR B O 1
ATOM 8695 N N . PRO B 1 346 ? -18.078 10.438 26.141 1 94.88 346 PRO B N 1
ATOM 8696 C CA . PRO B 1 346 ? -17.5 11.336 27.141 1 94.88 346 PRO B CA 1
ATOM 8697 C C . PRO B 1 346 ? -16.484 10.641 28.031 1 94.88 346 PRO B C 1
ATOM 8699 O O . PRO B 1 346 ? -15.43 11.203 28.328 1 94.88 346 PRO B O 1
ATOM 8702 N N . ARG B 1 347 ? -16.859 9.422 28.406 1 94.38 347 ARG B N 1
ATOM 8703 C CA . ARG B 1 347 ? -15.922 8.656 29.219 1 94.38 347 ARG B CA 1
ATOM 8704 C C . ARG B 1 347 ? -14.633 8.367 28.453 1 94.38 347 ARG B C 1
ATOM 8706 O O . ARG B 1 347 ? -13.539 8.477 29.016 1 94.38 347 ARG B O 1
ATOM 8713 N N . GLY B 1 348 ? -14.789 8 27.219 1 95.88 348 GLY B N 1
ATOM 8714 C CA . GLY B 1 348 ? -13.633 7.734 26.391 1 95.88 348 GLY B CA 1
ATOM 8715 C C . GLY B 1 348 ? -12.734 8.945 26.203 1 95.88 348 GLY B C 1
ATOM 8716 O O . GLY B 1 348 ? -11.508 8.836 26.297 1 95.88 348 GLY B O 1
ATOM 8717 N N . ALA B 1 349 ? -13.336 10.086 25.953 1 96.88 349 ALA B N 1
ATOM 8718 C CA . ALA B 1 349 ? -12.578 11.32 25.781 1 96.88 349 ALA B CA 1
ATOM 8719 C C . ALA B 1 349 ? -11.812 11.68 27.047 1 96.88 349 ALA B C 1
ATOM 8721 O O . ALA B 1 349 ? -10.656 12.109 26.969 1 96.88 349 ALA B O 1
ATOM 8722 N N . SER B 1 350 ? -12.484 11.484 28.172 1 96.75 350 SER B N 1
ATOM 8723 C CA . SER B 1 350 ? -11.836 11.734 29.453 1 96.75 350 SER B CA 1
ATOM 8724 C C . SER B 1 350 ? -10.664 10.789 29.672 1 96.75 350 SER B C 1
ATOM 8726 O O . SER B 1 350 ? -9.594 11.203 30.141 1 96.75 350 SER B O 1
ATOM 8728 N N . ASN B 1 351 ? -10.859 9.562 29.344 1 97.19 351 ASN B N 1
ATOM 8729 C CA . ASN B 1 351 ? -9.812 8.555 29.516 1 97.19 351 ASN B CA 1
ATOM 8730 C C . ASN B 1 351 ? -8.625 8.836 28.594 1 97.19 351 ASN B C 1
ATOM 8732 O O . ASN B 1 351 ? -7.48 8.547 28.953 1 97.19 351 ASN B O 1
ATOM 8736 N N . VAL B 1 352 ? -8.898 9.367 27.422 1 98 352 VAL B N 1
ATOM 8737 C CA . VAL B 1 352 ? -7.82 9.719 26.5 1 98 352 VAL B CA 1
ATOM 8738 C C . VAL B 1 352 ? -6.938 10.805 27.109 1 98 352 VAL B C 1
ATOM 8740 O O . VAL B 1 352 ? -5.711 10.719 27.062 1 98 352 VAL B O 1
ATOM 8743 N N . MET B 1 353 ? -7.539 11.805 27.703 1 98.06 353 MET B N 1
ATOM 8744 C CA . MET B 1 353 ? -6.781 12.867 28.344 1 98.06 353 MET B CA 1
ATOM 8745 C C . MET B 1 353 ? -5.898 12.312 29.469 1 98.06 353 MET B C 1
ATOM 8747 O O . MET B 1 353 ? -4.738 12.711 29.594 1 98.06 353 MET B O 1
ATOM 8751 N N . HIS B 1 354 ? -6.484 11.414 30.203 1 97.62 354 HIS B N 1
ATOM 8752 C CA . HIS B 1 354 ? -5.707 10.781 31.266 1 97.62 354 HIS B CA 1
ATOM 8753 C C . HIS B 1 354 ? -4.551 9.977 30.688 1 97.62 354 HIS B C 1
ATOM 8755 O O . HIS B 1 354 ? -3.436 10.016 31.219 1 97.62 354 HIS B O 1
ATOM 8761 N N . ASP B 1 355 ? -4.855 9.281 29.719 1 98.06 355 ASP B N 1
ATOM 8762 C CA . ASP B 1 355 ? -3.824 8.453 29.094 1 98.06 355 ASP B CA 1
ATOM 8763 C C . ASP B 1 355 ? -2.672 9.312 28.578 1 98.06 355 ASP B C 1
ATOM 8765 O O . ASP B 1 355 ? -1.503 8.953 28.734 1 98.06 355 ASP B O 1
ATOM 8769 N N . LEU B 1 356 ? -2.965 10.438 27.922 1 98.31 356 LEU B N 1
ATOM 8770 C CA . LEU B 1 356 ? -1.953 11.289 27.312 1 98.31 356 LEU B CA 1
ATOM 8771 C C . LEU B 1 356 ? -1.109 11.984 28.375 1 98.31 356 LEU B C 1
ATOM 8773 O O . LEU B 1 356 ? 0.114 11.828 28.406 1 98.31 356 LEU B O 1
ATOM 8777 N N . VAL B 1 357 ? -1.719 12.633 29.359 1 98.25 357 VAL B N 1
ATOM 8778 C CA . VAL B 1 357 ? -0.967 13.484 30.266 1 98.25 357 VAL B CA 1
ATOM 8779 C C . VAL B 1 357 ? -0.531 12.68 31.484 1 98.25 357 VAL B C 1
ATOM 8781 O O . VAL B 1 357 ? 0.553 12.898 32.031 1 98.25 357 VAL B O 1
ATOM 8784 N N . GLY B 1 358 ? -1.38 11.766 31.906 1 97 358 GLY B N 1
ATOM 8785 C CA . GLY B 1 358 ? -1.08 10.984 33.094 1 97 358 GLY B CA 1
ATOM 8786 C C . GLY B 1 358 ? -0.183 9.797 32.844 1 97 358 GLY B C 1
ATOM 8787 O O . GLY B 1 358 ? 0.847 9.625 33.469 1 97 358 GLY B O 1
ATOM 8788 N N . THR B 1 359 ? -0.549 9.016 31.859 1 96.88 359 THR B N 1
ATOM 8789 C CA . THR B 1 359 ? 0.141 7.758 31.625 1 96.88 359 THR B CA 1
ATOM 8790 C C . THR B 1 359 ? 1.372 7.973 30.75 1 96.88 359 THR B C 1
ATOM 8792 O O . THR B 1 359 ? 2.459 7.488 31.062 1 96.88 359 THR B O 1
ATOM 8795 N N . GLN B 1 360 ? 1.259 8.734 29.734 1 97.38 360 GLN B N 1
ATOM 8796 C CA . GLN B 1 360 ? 2.338 8.797 28.75 1 97.38 360 GLN B CA 1
ATOM 8797 C C . GLN B 1 360 ? 3.287 9.953 29.047 1 97.38 360 GLN B C 1
ATOM 8799 O O . GLN B 1 360 ? 4.508 9.805 28.938 1 97.38 360 GLN B O 1
ATOM 8804 N N . MET B 1 361 ? 2.777 11.109 29.422 1 98.12 361 MET B N 1
ATOM 8805 C CA . MET B 1 361 ? 3.645 12.227 29.812 1 98.12 361 MET B CA 1
ATOM 8806 C C . MET B 1 361 ? 4.023 12.141 31.281 1 98.12 361 MET B C 1
ATOM 8808 O O . MET B 1 361 ? 4.949 12.828 31.734 1 98.12 361 MET B O 1
ATOM 8812 N N . GLU B 1 362 ? 3.262 11.344 32.062 1 97.62 362 GLU B N 1
ATOM 8813 C CA . GLU B 1 362 ? 3.484 11.102 33.469 1 97.62 362 GLU B CA 1
ATOM 8814 C C . GLU B 1 362 ? 3.443 12.406 34.281 1 97.62 362 GLU B C 1
ATOM 8816 O O . GLU B 1 362 ? 4.281 12.625 35.156 1 97.62 362 GLU B O 1
ATOM 8821 N N . MET B 1 363 ? 2.637 13.273 33.875 1 97.62 363 MET B N 1
ATOM 8822 C CA . MET B 1 363 ? 2.443 14.508 34.625 1 97.62 363 MET B CA 1
ATOM 8823 C C . MET B 1 363 ? 1.695 14.234 35.938 1 97.62 363 MET B C 1
ATOM 8825 O O . MET B 1 363 ? 0.772 13.422 35.969 1 97.62 363 MET B O 1
ATOM 8829 N N . GLN B 1 3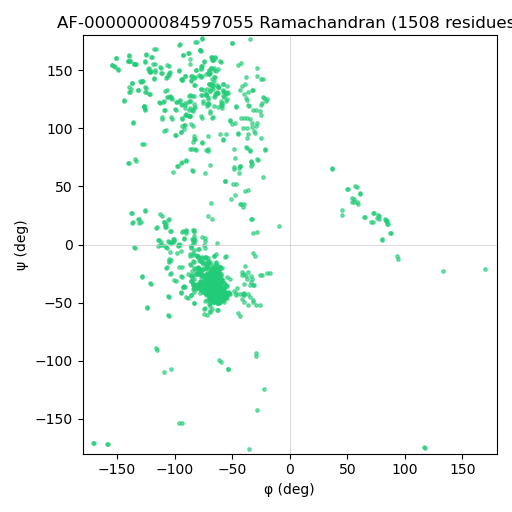64 ? 2.02 14.992 36.906 1 96.81 364 GLN B N 1
ATOM 8830 C CA . GLN B 1 364 ? 1.375 14.812 38.219 1 96.81 364 GLN B CA 1
ATOM 8831 C C . GLN B 1 364 ? 0.06 15.578 38.281 1 96.81 364 GLN B C 1
ATOM 8833 O O . GLN B 1 364 ? -0.036 16.703 37.812 1 96.81 364 GLN B O 1
ATOM 8838 N N . PRO B 1 365 ? -0.932 14.984 38.906 1 96.56 365 PRO B N 1
ATOM 8839 C CA . PRO B 1 365 ? -2.244 15.625 39 1 96.56 365 PRO B CA 1
ATOM 8840 C C . PRO B 1 365 ? -2.174 17.016 39.656 1 96.56 365 PRO B C 1
ATOM 8842 O O . PRO B 1 365 ? -2.885 17.922 39.219 1 96.56 365 PRO B O 1
ATOM 8845 N N . LYS B 1 366 ? -1.299 17.219 40.562 1 94.75 366 LYS B N 1
ATOM 8846 C CA . LYS B 1 366 ? -1.202 18.484 41.312 1 94.75 366 LYS B CA 1
ATOM 8847 C C . LYS B 1 366 ? -0.721 19.609 40.375 1 94.75 366 LYS B C 1
ATOM 8849 O O . LYS B 1 366 ? -0.961 20.781 40.656 1 94.75 366 LYS B O 1
ATOM 8854 N N . TRP B 1 367 ? -0.061 19.25 39.344 1 95.62 367 TRP B N 1
ATOM 8855 C CA . TRP B 1 367 ? 0.479 20.25 38.406 1 95.62 367 TRP B CA 1
ATOM 8856 C C . TRP B 1 367 ? -0.644 21.016 37.719 1 95.62 367 TRP B C 1
ATOM 8858 O O . TRP B 1 367 ? -0.472 22.172 37.312 1 95.62 367 TRP B O 1
ATOM 8868 N N . PHE B 1 368 ? -1.779 20.406 37.625 1 96.38 368 PHE B N 1
ATOM 8869 C CA . PHE B 1 368 ? -2.873 20.938 36.844 1 96.38 368 PHE B CA 1
ATOM 8870 C C . PHE B 1 368 ? -3.68 21.969 37.625 1 96.38 368 PHE B C 1
ATOM 8872 O O . PHE B 1 368 ? -4.559 22.625 37.062 1 96.38 368 PHE B O 1
ATOM 8879 N N . ASP B 1 369 ? -3.336 22.141 38.844 1 93.62 369 ASP B N 1
ATOM 8880 C CA . ASP B 1 369 ? -3.938 23.219 39.625 1 93.62 369 ASP B CA 1
ATOM 8881 C C . ASP B 1 369 ? -3.514 24.594 39.094 1 93.62 369 ASP B C 1
ATOM 8883 O O . ASP B 1 369 ? -4.223 25.578 39.281 1 93.62 369 ASP B O 1
ATOM 8887 N N . ASN B 1 370 ? -2.416 24.547 38.375 1 93.12 370 ASN B N 1
ATOM 8888 C CA . ASN B 1 370 ? -1.859 25.828 37.906 1 93.12 370 ASN B CA 1
ATOM 8889 C C . ASN B 1 370 ? -1.578 25.812 36.406 1 93.12 370 ASN B C 1
ATOM 8891 O O . ASN B 1 370 ? -0.771 26.594 35.906 1 93.12 370 ASN B O 1
ATOM 8895 N N . LEU B 1 371 ? -2.205 24.906 35.781 1 95.62 371 LEU B N 1
ATOM 8896 C CA . LEU B 1 371 ? -1.856 24.766 34.375 1 95.62 371 LEU B CA 1
ATOM 8897 C C . LEU B 1 371 ? -3.086 24.406 33.531 1 95.62 371 LEU B C 1
ATOM 8899 O O . LEU B 1 371 ? -3.777 23.422 33.844 1 95.62 371 LEU B O 1
ATOM 8903 N N . LEU B 1 372 ? -3.348 25.25 32.531 1 97.19 372 LEU B N 1
ATOM 8904 C CA . LEU B 1 372 ? -4.336 24.906 31.516 1 97.19 372 LEU B CA 1
ATOM 8905 C C . LEU B 1 372 ? -3.674 24.25 30.328 1 97.19 372 LEU B C 1
ATOM 8907 O O . LEU B 1 372 ? -2.549 24.594 29.953 1 97.19 372 LEU B O 1
ATOM 8911 N N . VAL B 1 373 ? -4.336 23.25 29.75 1 98.06 373 VAL B N 1
ATOM 8912 C CA . VAL B 1 373 ? -3.809 22.562 28.562 1 98.06 373 VAL B CA 1
ATOM 8913 C C . VAL B 1 373 ? -4.836 22.609 27.438 1 98.06 373 VAL B C 1
ATOM 8915 O O . VAL B 1 373 ? -6.016 22.312 27.656 1 98.06 373 VAL B O 1
ATOM 8918 N N . LEU B 1 374 ? -4.367 23 26.266 1 98.25 374 LEU B N 1
ATOM 8919 C CA . LEU B 1 374 ? -5.223 22.984 25.094 1 98.25 374 LEU B CA 1
ATOM 8920 C C . LEU B 1 374 ? -5.383 21.578 24.547 1 98.25 374 LEU B C 1
ATOM 8922 O O . LEU B 1 374 ? -4.414 20.812 24.484 1 98.25 374 LEU B O 1
ATOM 8926 N N . ALA B 1 375 ? -6.574 21.156 24.219 1 98.38 375 ALA B N 1
ATOM 8927 C CA . ALA B 1 375 ? -6.867 19.891 23.562 1 98.38 375 ALA B CA 1
ATOM 8928 C C . ALA B 1 375 ? -7.703 20.094 22.312 1 98.38 375 ALA B C 1
ATOM 8930 O O . ALA B 1 375 ? -8.805 20.656 22.375 1 98.38 375 ALA B O 1
ATOM 8931 N N . GLY B 1 376 ? -7.121 19.703 21.156 1 97.38 376 GLY B N 1
ATOM 8932 C CA . GLY B 1 376 ? -7.805 19.938 19.891 1 97.38 376 GLY B CA 1
ATOM 8933 C C . GLY B 1 376 ? -8.273 18.656 19.234 1 97.38 376 GLY B C 1
ATOM 8934 O O . GLY B 1 376 ? -7.625 17.609 19.344 1 97.38 376 GLY B O 1
ATOM 8935 N N . GLY B 1 377 ? -9.344 18.641 18.531 1 95.69 377 GLY B N 1
ATOM 8936 C CA . GLY B 1 377 ? -9.93 17.547 17.75 1 95.69 377 GLY B CA 1
ATOM 8937 C C . GLY B 1 377 ? -11.078 18 16.875 1 95.69 377 GLY B C 1
ATOM 8938 O O . GLY B 1 377 ? -11.32 19.203 16.703 1 95.69 377 GLY B O 1
ATOM 8939 N N . ASP B 1 378 ? -11.75 17.062 16.312 1 94.38 378 ASP B N 1
ATOM 8940 C CA . ASP B 1 378 ? -12.914 17.391 15.508 1 94.38 378 ASP B CA 1
ATOM 8941 C C . ASP B 1 378 ? -14.109 17.75 16.391 1 94.38 378 ASP B C 1
ATOM 8943 O O . ASP B 1 378 ? -13.984 17.844 17.609 1 94.38 378 ASP B O 1
ATOM 8947 N N . GLN B 1 379 ? -15.164 18.109 15.812 1 94.81 379 GLN B N 1
ATOM 8948 C CA . GLN B 1 379 ? -16.328 18.594 16.531 1 94.81 379 GLN B CA 1
ATOM 8949 C C . GLN B 1 379 ? -16.828 17.578 17.547 1 94.81 379 GLN B C 1
ATOM 8951 O O . GLN B 1 379 ? -17.156 17.922 18.688 1 94.81 379 GLN B O 1
ATOM 8956 N N . LEU B 1 380 ? -16.891 16.328 17.172 1 93.75 380 LEU B N 1
ATOM 8957 C CA . LEU B 1 380 ? -17.375 15.297 18.062 1 93.75 380 LEU B CA 1
ATOM 8958 C C . LEU B 1 380 ? -16.422 15.109 19.25 1 93.75 380 LEU B C 1
ATOM 8960 O O . LEU B 1 380 ? -16.875 14.953 20.391 1 93.75 380 LEU B O 1
ATOM 8964 N N . SER B 1 381 ? -15.18 15.094 18.984 1 94.81 381 SER B N 1
ATOM 8965 C CA . SER B 1 381 ? -14.172 14.945 20.031 1 94.81 381 SER B CA 1
ATOM 8966 C C . SER B 1 381 ? -14.273 16.062 21.062 1 94.81 381 SER B C 1
ATOM 8968 O O . SER B 1 381 ? -14.219 15.805 22.266 1 94.81 381 SER B O 1
ATOM 8970 N N . VAL B 1 382 ? -14.398 17.25 20.609 1 95.75 382 VAL B N 1
ATOM 8971 C CA . VAL B 1 382 ? -14.469 18.422 21.484 1 95.75 382 VAL B CA 1
ATOM 8972 C C . VAL B 1 382 ? -15.766 18.375 22.281 1 95.75 382 VAL B C 1
ATOM 8974 O O . VAL B 1 382 ? -15.773 18.672 23.484 1 95.75 382 VAL B O 1
ATOM 8977 N N . LYS B 1 383 ? -16.875 17.969 21.625 1 95.12 383 LYS B N 1
ATOM 8978 C CA . LYS B 1 383 ? -18.156 17.844 22.312 1 95.12 383 LYS B CA 1
ATOM 8979 C C . LYS B 1 383 ? -18.078 16.828 23.453 1 95.12 383 LYS B C 1
ATOM 8981 O O . LYS B 1 383 ? -18.578 17.078 24.547 1 95.12 383 LYS B O 1
ATOM 8986 N N . GLN B 1 384 ? -17.484 15.773 23.156 1 96.12 384 GLN B N 1
ATOM 8987 C CA . GLN B 1 384 ? -17.375 14.719 24.156 1 96.12 384 GLN B CA 1
ATOM 8988 C C . GLN B 1 384 ? -16.516 15.164 25.328 1 96.12 384 GLN B C 1
ATOM 8990 O O . GLN B 1 384 ? -16.797 14.812 26.484 1 96.12 384 GLN B O 1
ATOM 8995 N N . LEU B 1 385 ? -15.492 15.93 25.062 1 96.12 385 LEU B N 1
ATOM 8996 C CA . LEU B 1 385 ? -14.648 16.453 26.141 1 96.12 385 LEU B CA 1
ATOM 8997 C C . LEU B 1 385 ? -15.422 17.422 27.016 1 96.12 385 LEU B C 1
ATOM 8999 O O . LEU B 1 385 ? -15.281 17.406 28.234 1 96.12 385 LEU B O 1
ATOM 9003 N N . GLU B 1 386 ? -16.203 18.266 26.422 1 95 386 GLU B N 1
ATOM 9004 C CA . GLU B 1 386 ? -17.031 19.219 27.172 1 95 386 GLU B CA 1
ATOM 9005 C C . GLU B 1 386 ? -18.047 18.484 28.031 1 95 386 GLU B C 1
ATOM 9007 O O . GLU B 1 386 ? -18.281 18.875 29.188 1 95 386 GLU B O 1
ATOM 9012 N N . THR B 1 387 ? -18.672 17.5 27.422 1 95.19 387 THR B N 1
ATOM 9013 C CA . THR B 1 387 ? -19.641 16.703 28.172 1 95.19 387 THR B CA 1
ATOM 9014 C C . THR B 1 387 ? -18.969 15.984 29.344 1 95.19 387 THR B C 1
ATOM 9016 O O . THR B 1 387 ? -19.547 15.875 30.422 1 95.19 387 THR B O 1
ATOM 9019 N N . ALA B 1 388 ? -17.797 15.523 29.078 1 96.19 388 ALA B N 1
ATOM 9020 C CA . ALA B 1 388 ? -17.047 14.852 30.141 1 96.19 388 ALA B CA 1
ATOM 9021 C C . ALA B 1 388 ? -16.781 15.797 31.297 1 96.19 388 ALA B C 1
ATOM 9023 O O . ALA B 1 388 ? -16.906 15.406 32.469 1 96.19 388 ALA B O 1
ATOM 9024 N N . LYS B 1 389 ? -16.422 17.016 31.016 1 94.44 389 LYS B N 1
ATOM 9025 C CA . LYS B 1 389 ? -16.172 18.016 32.062 1 94.44 389 LYS B CA 1
ATOM 9026 C C . LYS B 1 389 ? -17.438 18.297 32.844 1 94.44 389 LYS B C 1
ATOM 9028 O O . LYS B 1 389 ? -17.391 18.422 34.094 1 94.44 389 LYS B O 1
ATOM 9033 N N . LYS B 1 390 ? -18.547 18.344 32.219 1 92.31 390 LYS B N 1
ATOM 9034 C CA . LYS B 1 390 ? -19.812 18.594 32.875 1 92.31 390 LYS B CA 1
ATOM 9035 C C . LYS B 1 390 ? -20.203 17.438 33.781 1 92.31 390 LYS B C 1
ATOM 9037 O O . LYS B 1 390 ? -20.672 17.656 34.906 1 92.31 390 LYS B O 1
ATOM 9042 N N . CYS B 1 391 ? -19.953 16.297 33.25 1 93.19 391 CYS B N 1
ATOM 9043 C CA . CYS B 1 391 ? -20.297 15.094 34.031 1 93.19 391 CYS B CA 1
ATOM 9044 C C . CYS B 1 391 ? -19.422 14.977 35.281 1 93.19 391 CYS B C 1
ATOM 9046 O O . CYS B 1 391 ? -19.844 14.438 36.281 1 93.19 391 CYS B O 1
ATOM 9048 N N . LYS B 1 392 ? -18.297 15.562 35.188 1 93.12 392 LYS B N 1
ATOM 9049 C CA . LYS B 1 392 ? -17.344 15.414 36.281 1 93.12 392 LYS B CA 1
ATOM 9050 C C . LYS B 1 392 ? -17.219 16.703 37.062 1 93.12 392 LYS B C 1
ATOM 9052 O O . LYS B 1 392 ? -16.266 16.891 37.812 1 93.12 392 LYS B O 1
ATOM 9057 N N . ALA B 1 393 ? -18.078 17.562 36.938 1 88.94 393 ALA B N 1
ATOM 9058 C CA . ALA B 1 393 ? -18.031 18.875 37.531 1 88.94 393 ALA B CA 1
ATOM 9059 C C . ALA B 1 393 ? -18.031 18.781 39.062 1 88.94 393 ALA B C 1
ATOM 9061 O O . ALA B 1 393 ? -17.5 19.656 39.75 1 88.94 393 ALA B O 1
ATOM 9062 N N . THR B 1 394 ? -18.578 17.688 39.625 1 89.19 394 THR B N 1
ATOM 9063 C CA . THR B 1 394 ? -18.75 17.562 41.062 1 89.19 394 THR B CA 1
ATOM 9064 C C . THR B 1 394 ? -17.484 17 41.719 1 89.19 394 THR B C 1
ATOM 9066 O O . THR B 1 394 ? -17.359 17.016 42.938 1 89.19 394 THR B O 1
ATOM 9069 N N . GLU B 1 395 ? -16.656 16.625 40.844 1 88.5 395 GLU B N 1
ATOM 9070 C CA . GLU B 1 395 ? -15.414 16.109 41.406 1 88.5 395 GLU B CA 1
ATOM 9071 C C . GLU B 1 395 ? -14.609 17.203 42.094 1 88.5 395 GLU B C 1
ATOM 9073 O O . GLU B 1 395 ? -14.578 18.344 41.625 1 88.5 395 GLU B O 1
ATOM 9078 N N . LYS B 1 396 ? -14.016 16.906 43.125 1 85.56 396 LYS B N 1
ATOM 9079 C CA . LYS B 1 396 ? -13.312 17.891 43.938 1 85.56 396 LYS B CA 1
ATOM 9080 C C . LYS B 1 396 ? -11.938 18.203 43.375 1 85.56 396 LYS B C 1
ATOM 9082 O O . LYS B 1 396 ? -11.508 19.359 43.375 1 85.56 396 LYS B O 1
ATOM 9087 N N . SER B 1 397 ? -11.359 17.188 42.812 1 92.56 397 SER B N 1
ATOM 9088 C CA . SER B 1 397 ? -10.016 17.391 42.281 1 92.56 397 SER B CA 1
ATOM 9089 C C . SER B 1 397 ? -10.062 18.031 40.906 1 92.56 397 SER B C 1
ATOM 9091 O O . SER B 1 397 ? -10.906 17.672 40.062 1 92.56 397 SER B O 1
ATOM 9093 N N . VAL B 1 398 ? -9.164 19.031 40.656 1 93.31 398 VAL B N 1
ATOM 9094 C CA . VAL B 1 398 ? -9.078 19.719 39.375 1 93.31 398 VAL B CA 1
ATOM 9095 C C . VAL B 1 398 ? -8.734 18.719 38.281 1 93.31 398 VAL B C 1
ATOM 9097 O O . VAL B 1 398 ? -9.273 18.781 37.188 1 93.31 398 VAL B O 1
ATOM 9100 N N . TYR B 1 399 ? -7.875 17.797 38.656 1 95.88 399 TYR B N 1
ATOM 9101 C CA . TYR B 1 399 ? -7.422 16.812 37.688 1 95.88 399 TYR B CA 1
ATOM 9102 C C . TYR B 1 399 ? -8.57 15.906 37.281 1 95.88 399 TYR B C 1
ATOM 9104 O O . TYR B 1 399 ? -8.781 15.688 36.062 1 95.88 399 TYR B O 1
ATOM 9112 N N . GLU B 1 400 ? -9.336 15.398 38.188 1 94.75 400 GLU B N 1
ATOM 9113 C CA . GLU B 1 400 ? -10.398 14.445 37.906 1 94.75 400 GLU B CA 1
ATOM 9114 C C . GLU B 1 400 ? -11.586 15.133 37.219 1 94.75 400 GLU B C 1
ATOM 9116 O O . GLU B 1 400 ? -12.305 14.523 36.438 1 94.75 400 GLU B O 1
ATOM 9121 N N . SER B 1 401 ? -11.75 16.406 37.594 1 95.19 401 SER B N 1
ATOM 9122 C CA . SER B 1 401 ? -12.859 17.156 37 1 95.19 401 SER B CA 1
ATOM 9123 C C . SER B 1 401 ? -12.562 17.578 35.562 1 95.19 401 SER B C 1
ATOM 9125 O O . SER B 1 401 ? -13.461 18 34.844 1 95.19 401 SER B O 1
ATOM 9127 N N . ARG B 1 402 ? -11.312 17.5 35.188 1 96.25 402 ARG B N 1
ATOM 9128 C CA . ARG B 1 402 ? -10.82 17.844 33.875 1 96.25 402 ARG B CA 1
ATOM 9129 C C . ARG B 1 402 ? -11 19.344 33.594 1 96.25 402 ARG B C 1
ATOM 9131 O O . ARG B 1 402 ? -11.023 19.766 32.438 1 96.25 402 ARG B O 1
ATOM 9138 N N . LYS B 1 403 ? -11.086 20.203 34.594 1 94.06 403 LYS B N 1
ATOM 9139 C CA . LYS B 1 403 ? -11.234 21.641 34.438 1 94.06 403 LYS B CA 1
ATOM 9140 C C . LYS B 1 403 ? -10 22.266 33.781 1 94.06 403 LYS B C 1
ATOM 9142 O O . LYS B 1 403 ? -10.078 23.359 33.219 1 94.06 403 LYS B O 1
ATOM 9147 N N . TRP B 1 404 ? -8.945 21.531 33.875 1 96.25 404 TRP B N 1
ATOM 9148 C CA . TRP B 1 404 ? -7.676 22.016 33.344 1 96.25 404 TRP B CA 1
ATOM 9149 C C . TRP B 1 404 ? -7.652 21.891 31.812 1 96.25 404 TRP B C 1
ATOM 9151 O O . TRP B 1 404 ? -6.801 22.5 31.156 1 96.25 404 TRP B O 1
ATOM 9161 N N . VAL B 1 405 ? -8.562 21.156 31.172 1 97.44 405 VAL B N 1
ATOM 9162 C CA . VAL B 1 405 ? -8.578 20.938 29.734 1 97.44 405 VAL B CA 1
ATOM 9163 C C . VAL B 1 405 ? -9.367 22.062 29.047 1 97.44 405 VAL B C 1
ATOM 9165 O O . VAL B 1 405 ? -10.508 22.344 29.422 1 97.44 405 VAL B O 1
ATOM 9168 N N . LEU B 1 406 ? -8.766 22.688 28.062 1 97.5 406 LEU B N 1
ATOM 9169 C CA . LEU B 1 406 ? -9.438 23.656 27.219 1 97.5 406 LEU B CA 1
ATOM 9170 C C . LEU B 1 406 ? -9.68 23.078 25.828 1 97.5 406 LEU B C 1
ATOM 9172 O O . LEU B 1 406 ? -8.797 23.141 24.953 1 97.5 406 LEU B O 1
ATOM 9176 N N . PRO B 1 407 ? -10.852 22.578 25.531 1 96.75 407 PRO B N 1
ATOM 9177 C CA . PRO B 1 407 ? -11.133 22.016 24.203 1 96.75 407 PRO B CA 1
ATOM 9178 C C . PRO B 1 407 ? -11.172 23.078 23.109 1 96.75 407 PRO B C 1
ATOM 9180 O O . PRO B 1 407 ? -11.797 24.125 23.281 1 96.75 407 PRO B O 1
ATOM 9183 N N . ILE B 1 408 ? -10.531 22.859 22.078 1 97.12 408 ILE B N 1
ATOM 9184 C CA . ILE B 1 408 ? -10.492 23.766 20.938 1 97.12 408 ILE B CA 1
ATOM 9185 C C . ILE B 1 408 ? -10.875 23.016 19.672 1 97.12 408 ILE B C 1
ATOM 9187 O O . ILE B 1 408 ? -10.188 22.078 19.266 1 97.12 408 ILE B O 1
ATOM 9191 N N . ILE B 1 409 ? -11.898 23.406 19.047 1 97.25 409 ILE B N 1
ATOM 9192 C CA . ILE B 1 409 ? -12.305 22.797 17.781 1 97.25 409 ILE B CA 1
ATOM 9193 C C . ILE B 1 409 ? -11.273 23.094 16.703 1 97.25 409 ILE B C 1
ATOM 9195 O O . ILE B 1 409 ? -10.773 24.219 16.625 1 97.25 409 ILE B O 1
ATOM 9199 N N . GLN B 1 410 ? -10.938 22.109 15.922 1 97.81 410 GLN B N 1
ATOM 9200 C CA . GLN B 1 410 ? -9.875 22.266 14.938 1 97.81 410 GLN B CA 1
ATOM 9201 C C . GLN B 1 410 ? -10.453 22.625 13.57 1 97.81 410 GLN B C 1
ATOM 9203 O O . GLN B 1 410 ? -11.664 22.531 13.352 1 97.81 410 GLN B O 1
ATOM 9208 N N . LEU B 1 411 ? -9.586 22.953 12.688 1 97.94 411 LEU B N 1
ATOM 9209 C CA . LEU B 1 411 ? -10 23.734 11.539 1 97.94 411 LEU B CA 1
ATOM 9210 C C . LEU B 1 411 ? -10.227 22.844 10.32 1 97.94 411 LEU B C 1
ATOM 9212 O O . LEU B 1 411 ? -11.07 23.156 9.469 1 97.94 411 LEU B O 1
ATOM 9216 N N . TRP B 1 412 ? -9.523 21.75 10.156 1 96.94 412 TRP B N 1
ATOM 9217 C CA . TRP B 1 412 ? -9.625 20.953 8.945 1 96.94 412 TRP B CA 1
ATOM 9218 C C . TRP B 1 412 ? -11.023 20.344 8.812 1 96.94 412 TRP B C 1
ATOM 9220 O O . TRP B 1 412 ? -11.656 20.469 7.754 1 96.94 412 TRP B O 1
ATOM 9230 N N . HIS B 1 413 ? -11.492 19.75 9.836 1 95.81 413 HIS B N 1
ATOM 9231 C CA . HIS B 1 413 ? -12.828 19.156 9.797 1 95.81 413 HIS B CA 1
ATOM 9232 C C . HIS B 1 413 ? -13.906 20.219 9.719 1 95.81 413 HIS B C 1
ATOM 9234 O O . HIS B 1 413 ? -14.977 19.984 9.148 1 95.81 413 HIS B O 1
ATOM 9240 N N . MET B 1 414 ? -13.625 21.359 10.289 1 96.75 414 MET B N 1
ATOM 9241 C CA . MET B 1 414 ? -14.547 22.484 10.148 1 96.75 414 MET B CA 1
ATOM 9242 C C . MET B 1 414 ? -14.672 22.906 8.695 1 96.75 414 MET B C 1
ATOM 9244 O O . MET B 1 414 ? -15.781 23.125 8.195 1 96.75 414 MET B O 1
ATOM 9248 N N . LYS B 1 415 ? -13.523 23.016 8.055 1 96.31 415 LYS B N 1
ATOM 9249 C CA . LYS B 1 415 ? -13.484 23.359 6.637 1 96.31 415 LYS B CA 1
ATOM 9250 C C . LYS B 1 415 ? -14.234 22.312 5.805 1 96.31 415 LYS B C 1
ATOM 9252 O O . LYS B 1 415 ? -15.008 22.672 4.918 1 96.31 415 LYS B O 1
ATOM 9257 N N . LEU B 1 416 ? -14.039 21.094 6.141 1 94.69 416 LEU B N 1
ATOM 9258 C CA . LEU B 1 416 ? -14.719 20 5.457 1 94.69 416 LEU B CA 1
ATOM 9259 C C . LEU B 1 416 ? -16.219 20.078 5.676 1 94.69 416 LEU B C 1
ATOM 9261 O O . LEU B 1 416 ? -17 19.875 4.738 1 94.69 416 LEU B O 1
ATOM 9265 N N . ALA B 1 417 ? -16.594 20.312 6.891 1 94.44 417 ALA B N 1
ATOM 9266 C CA . ALA B 1 417 ? -18.016 20.422 7.215 1 94.44 417 ALA B CA 1
ATOM 9267 C C . ALA B 1 417 ? -18.672 21.562 6.449 1 94.44 417 ALA B C 1
ATOM 9269 O O . ALA B 1 417 ? -19.812 21.438 5.996 1 94.44 417 ALA B O 1
ATOM 9270 N N . TYR B 1 418 ? -18 22.641 6.387 1 96.25 418 TYR B N 1
ATOM 9271 C CA . TYR B 1 418 ? -18.562 23.766 5.664 1 96.25 418 TYR B CA 1
ATOM 9272 C C . TYR B 1 418 ? -18.688 23.469 4.176 1 96.25 418 TYR B C 1
ATOM 9274 O O . TYR B 1 418 ? -19.656 23.859 3.533 1 96.25 418 TYR B O 1
ATOM 9282 N N . LEU B 1 419 ? -17.656 22.812 3.615 1 94.62 419 LEU B N 1
ATOM 9283 C CA . LEU B 1 419 ? -17.75 22.375 2.223 1 94.62 419 LEU B CA 1
ATOM 9284 C C . LEU B 1 419 ? -18.969 21.484 2.01 1 94.62 419 LEU B C 1
ATOM 9286 O O . LEU B 1 419 ? -19.688 21.641 1.023 1 94.62 419 LEU B O 1
ATOM 9290 N N . ARG B 1 420 ? -19.172 20.625 2.932 1 92.81 420 ARG B N 1
ATOM 9291 C CA . ARG B 1 420 ? -20.359 19.766 2.852 1 92.81 420 ARG B CA 1
ATOM 9292 C C . ARG B 1 420 ? -21.641 20.578 2.908 1 92.81 420 ARG B C 1
ATOM 9294 O O . ARG B 1 420 ? -22.594 20.281 2.195 1 92.81 420 ARG B O 1
ATOM 9301 N N . SER B 1 421 ? -21.609 21.531 3.756 1 92.81 421 SER B N 1
ATOM 9302 C CA . SER B 1 421 ? -22.766 22.438 3.867 1 92.81 421 SER B CA 1
ATOM 9303 C C . SER B 1 421 ? -23.031 23.156 2.553 1 92.81 421 SER B C 1
ATOM 9305 O O . SER B 1 421 ? -24.188 23.344 2.168 1 92.81 421 SER B O 1
ATOM 9307 N N . LEU B 1 422 ? -21.969 23.547 1.945 1 93.12 422 LEU B N 1
ATOM 9308 C CA . LEU B 1 422 ? -22.109 24.219 0.654 1 93.12 422 LEU B CA 1
ATOM 9309 C C . LEU B 1 422 ? -22.812 23.312 -0.354 1 93.12 422 LEU B C 1
ATOM 9311 O O . LEU B 1 422 ? -23.703 23.766 -1.077 1 93.12 422 LEU B O 1
ATOM 9315 N N . PHE B 1 423 ? -22.453 22.078 -0.368 1 90.69 423 PHE B N 1
ATOM 9316 C CA . PHE B 1 423 ? -23.031 21.141 -1.32 1 90.69 423 PHE B CA 1
ATOM 9317 C C . PHE B 1 423 ? -24.469 20.797 -0.936 1 90.69 423 PHE B C 1
ATOM 9319 O O . PHE B 1 423 ? -25.312 20.547 -1.804 1 90.69 423 PHE B O 1
ATOM 9326 N N . ARG B 1 424 ? -24.75 20.828 0.328 1 86.94 424 ARG B N 1
ATOM 9327 C CA . ARG B 1 424 ? -26.109 20.562 0.781 1 86.94 424 ARG B CA 1
ATOM 9328 C C . ARG B 1 424 ? -27.047 21.688 0.366 1 86.94 424 ARG B C 1
ATOM 9330 O O . ARG B 1 424 ? -28.203 21.438 0.028 1 86.94 424 ARG B O 1
ATOM 9337 N N . VAL B 1 425 ? -26.594 22.891 0.461 1 87.88 425 VAL B N 1
ATOM 9338 C CA . VAL B 1 425 ? -27.422 24.078 0.25 1 87.88 425 VAL B CA 1
ATOM 9339 C C . VAL B 1 425 ? -27.516 24.375 -1.243 1 87.88 425 VAL B C 1
ATOM 9341 O O . VAL B 1 425 ? -28.578 24.75 -1.738 1 87.88 425 VAL B O 1
ATOM 9344 N N . HIS B 1 426 ? -26.484 24.125 -1.97 1 89.5 426 HIS B N 1
ATOM 9345 C CA . HIS B 1 426 ? -26.438 24.625 -3.334 1 89.5 426 HIS B CA 1
ATOM 9346 C C . HIS B 1 426 ? -26.469 23.5 -4.352 1 89.5 426 HIS B C 1
ATOM 9348 O O . HIS B 1 426 ? -26.281 23.719 -5.551 1 89.5 426 HIS B O 1
ATOM 9354 N N . TRP B 1 427 ? -26.625 22.172 -3.805 1 86.69 427 TRP B N 1
ATOM 9355 C CA . TRP B 1 427 ? -26.797 21.031 -4.699 1 86.69 427 TRP B CA 1
ATOM 9356 C C . TRP B 1 427 ? -28.266 20.797 -4.984 1 86.69 427 TRP B C 1
ATOM 9358 O O . TRP B 1 427 ? -29.016 20.359 -4.105 1 86.69 427 TRP B O 1
ATOM 9368 N N . PHE B 1 428 ? -28.688 21.016 -6.18 1 77.06 428 PHE B N 1
ATOM 9369 C CA . PHE B 1 428 ? -30.094 20.875 -6.547 1 77.06 428 PHE B CA 1
ATOM 9370 C C . PHE B 1 428 ? -30.297 19.672 -7.465 1 77.06 428 PHE B C 1
ATOM 9372 O O . PHE B 1 428 ? -29.719 19.609 -8.547 1 77.06 428 PHE B O 1
ATOM 9379 N N . ASN B 1 429 ? -30.984 18.469 -7.027 1 64.25 429 ASN B N 1
ATOM 9380 C CA . ASN B 1 429 ? -31.188 17.234 -7.777 1 64.25 429 ASN B CA 1
ATOM 9381 C C . ASN B 1 429 ? -32.188 17.422 -8.914 1 64.25 429 ASN B C 1
ATOM 9383 O O . ASN B 1 429 ? -32.188 16.656 -9.883 1 64.25 429 ASN B O 1
ATOM 9387 N N . THR B 1 430 ? -33.281 18.109 -8.805 1 55.56 430 THR B N 1
ATOM 9388 C CA . THR B 1 430 ? -34.375 18.141 -9.773 1 55.56 430 THR B CA 1
ATOM 9389 C C . THR B 1 430 ? -33.969 18.969 -11 1 55.56 430 THR B C 1
ATOM 9391 O O . THR B 1 430 ? -33.25 19.953 -10.875 1 55.56 430 THR B O 1
ATOM 9394 N N . VAL B 1 431 ? -34.25 18.375 -12.266 1 46.5 431 VAL B N 1
ATOM 9395 C CA . VAL B 1 431 ? -33.969 18.812 -13.633 1 46.5 431 VAL B CA 1
ATOM 9396 C C . VAL B 1 431 ? -34.312 20.281 -13.789 1 46.5 431 VAL B C 1
ATOM 9398 O O . VAL B 1 431 ? -33.562 21.047 -14.422 1 46.5 431 VAL B O 1
ATOM 9401 N N . GLN B 1 432 ? -35.562 20.562 -13.523 1 45.12 432 GLN B N 1
ATOM 9402 C CA . GLN B 1 432 ? -35.969 21.922 -13.781 1 45.12 432 GLN B CA 1
ATOM 9403 C C . GLN B 1 432 ? -35.062 22.922 -13.062 1 45.12 432 GLN B C 1
ATOM 9405 O O . GLN B 1 432 ? -34.844 24.031 -13.57 1 45.12 432 GLN B O 1
ATOM 9410 N N . SER B 1 433 ? -34.562 22.453 -12.016 1 45.91 433 SER B N 1
ATOM 9411 C CA . SER B 1 433 ? -33.781 23.281 -11.086 1 45.91 433 SER B CA 1
ATOM 9412 C C . SER B 1 433 ? -32.281 23.188 -11.375 1 45.91 433 SER B C 1
ATOM 9414 O O . SER B 1 433 ? -31.484 23.828 -10.703 1 45.91 433 SER B O 1
ATOM 9416 N N . ARG B 1 434 ? -31.938 22.297 -12.328 1 49.31 434 ARG B N 1
ATOM 9417 C CA . ARG B 1 434 ? -30.562 21.969 -12.672 1 49.31 434 ARG B CA 1
ATOM 9418 C C . ARG B 1 434 ? -29.922 23.062 -13.508 1 49.31 434 ARG B C 1
ATOM 9420 O O . ARG B 1 434 ? -28.906 22.828 -14.18 1 49.31 434 ARG B O 1
ATOM 9427 N N . LEU B 1 435 ? -30.594 24.031 -13.641 1 52.72 435 LEU B N 1
ATOM 9428 C CA . LEU B 1 435 ? -30.031 25.109 -14.445 1 52.72 435 LEU B CA 1
ATOM 9429 C C . LEU B 1 435 ? -28.984 25.891 -13.656 1 52.72 435 LEU B C 1
ATOM 9431 O O . LEU B 1 435 ? -28.297 26.75 -14.211 1 52.72 435 LEU B O 1
ATOM 9435 N N . PHE B 1 436 ? -28.969 25.578 -12.242 1 61.25 436 PHE B N 1
ATOM 9436 C CA . PHE B 1 436 ? -28.016 26.328 -11.438 1 61.25 436 PHE B CA 1
ATOM 9437 C C . PHE B 1 436 ? -27.531 25.5 -10.25 1 61.25 436 PHE B C 1
ATOM 9439 O O . PHE B 1 436 ? -28.125 24.453 -9.938 1 61.25 436 PHE B O 1
ATOM 9446 N N . GLY B 1 437 ? -26.422 25.781 -9.898 1 74.31 437 GLY B N 1
ATOM 9447 C CA . GLY B 1 437 ? -25.922 25.188 -8.672 1 74.31 437 GLY B CA 1
ATOM 9448 C C . GLY B 1 437 ? -24.734 24.281 -8.891 1 74.31 437 GLY B C 1
ATOM 9449 O O . GLY B 1 437 ? -24.203 24.203 -10 1 74.31 437 GLY B O 1
ATOM 9450 N N . LEU B 1 438 ? -24.375 23.672 -7.852 1 84.81 438 LEU B N 1
ATOM 9451 C CA . LEU B 1 438 ? -23.188 22.844 -7.84 1 84.81 438 LEU B CA 1
ATOM 9452 C C . LEU B 1 438 ? -23.375 21.609 -8.719 1 84.81 438 LEU B C 1
ATOM 9454 O O . LEU B 1 438 ? -22.422 21.156 -9.375 1 84.81 438 LEU B O 1
ATOM 9458 N N . HIS B 1 439 ? -24.594 21.156 -8.734 1 82.5 439 HIS B N 1
ATOM 9459 C CA . HIS B 1 439 ? -24.859 19.969 -9.539 1 82.5 439 HIS B CA 1
ATOM 9460 C C . HIS B 1 439 ? -24.688 20.25 -11.023 1 82.5 439 HIS B C 1
ATOM 9462 O O . HIS B 1 439 ? -24.016 19.5 -11.727 1 82.5 439 HIS B O 1
ATOM 9468 N N . HIS B 1 440 ? -25.328 21.328 -11.453 1 77.56 440 HIS B N 1
ATOM 9469 C CA . HIS B 1 440 ? -25.219 21.75 -12.852 1 77.56 440 HIS B CA 1
ATOM 9470 C C . HIS B 1 440 ? -23.766 22.047 -13.227 1 77.56 440 HIS B C 1
ATOM 9472 O O . HIS B 1 440 ? -23.312 21.688 -14.312 1 77.56 440 HIS B O 1
ATOM 9478 N N . GLY B 1 441 ? -23.156 22.766 -12.344 1 78.88 441 GLY B N 1
ATOM 9479 C CA . GLY B 1 441 ? -21.766 23.094 -12.594 1 78.88 441 GLY B CA 1
ATOM 9480 C C . GLY B 1 441 ? -20.875 21.859 -12.703 1 78.88 441 GLY B C 1
ATOM 9481 O O . GLY B 1 441 ? -20.016 21.797 -13.578 1 78.88 441 GLY B O 1
ATOM 9482 N N . ALA B 1 442 ? -21.109 20.891 -11.805 1 80.94 442 ALA B N 1
ATOM 9483 C CA . ALA B 1 442 ? -20.328 19.656 -11.812 1 80.94 442 ALA B CA 1
ATOM 9484 C C . ALA B 1 442 ? -20.578 18.859 -13.086 1 80.94 442 ALA B C 1
ATOM 9486 O O . ALA B 1 442 ? -19.641 18.297 -13.664 1 80.94 442 ALA B O 1
ATOM 9487 N N . ASP B 1 443 ? -21.797 18.844 -13.484 1 74.06 443 ASP B N 1
ATOM 9488 C CA . ASP B 1 443 ? -22.156 18.141 -14.719 1 74.06 443 ASP B CA 1
ATOM 9489 C C . ASP B 1 443 ? -21.5 18.812 -15.93 1 74.06 443 ASP B C 1
ATOM 9491 O O . ASP B 1 443 ? -21.031 18.125 -16.844 1 74.06 443 ASP B O 1
ATOM 9495 N N . ALA B 1 444 ? -21.609 20.094 -15.906 1 73.06 444 ALA B N 1
ATOM 9496 C CA . ALA B 1 444 ? -21 20.844 -17 1 73.06 444 ALA B CA 1
ATOM 9497 C C . ALA B 1 444 ? -19.5 20.594 -17.094 1 73.06 444 ALA B C 1
ATOM 9499 O O . ALA B 1 444 ? -18.938 20.578 -18.188 1 73.06 444 ALA B O 1
ATOM 9500 N N . LEU B 1 445 ? -18.906 20.359 -15.969 1 74.38 445 LEU B N 1
ATOM 9501 C CA . LEU B 1 445 ? -17.469 20.094 -15.891 1 74.38 445 LEU B CA 1
ATOM 9502 C C . LEU B 1 445 ? -17.188 18.625 -16.172 1 74.38 445 LEU B C 1
ATOM 9504 O O . LEU B 1 445 ? -16.031 18.219 -16.328 1 74.38 445 LEU B O 1
ATOM 9508 N N . GLY B 1 446 ? -18.266 17.812 -16.25 1 71.44 446 GLY B N 1
ATOM 9509 C CA . GLY B 1 446 ? -18.094 16.375 -16.453 1 71.44 446 GLY B CA 1
ATOM 9510 C C . GLY B 1 446 ? -17.578 15.656 -15.227 1 71.44 446 GLY B C 1
ATOM 9511 O O . GLY B 1 446 ? -16.812 14.695 -15.344 1 71.44 446 GLY B O 1
ATOM 9512 N N . ARG B 1 447 ? -17.844 16.188 -14.055 1 75.56 447 ARG B N 1
ATOM 9513 C CA . ARG B 1 447 ? -17.391 15.586 -12.812 1 75.56 447 ARG B CA 1
ATOM 9514 C C . ARG B 1 447 ? -18.516 14.859 -12.102 1 75.56 447 ARG B C 1
ATOM 9516 O O . ARG B 1 447 ? -19.625 15.391 -11.984 1 75.56 447 ARG B O 1
ATOM 9523 N N . HIS B 1 448 ? -18.203 13.602 -11.797 1 73.25 448 HIS B N 1
ATOM 9524 C CA . HIS B 1 448 ? -19.172 12.844 -11.031 1 73.25 448 HIS B CA 1
ATOM 9525 C C . HIS B 1 448 ? -18.922 12.953 -9.539 1 73.25 448 HIS B C 1
ATOM 9527 O O . HIS B 1 448 ? -18.031 12.281 -9.008 1 73.25 448 HIS B O 1
ATOM 9533 N N . ILE B 1 449 ? -19.688 13.805 -8.953 1 78.06 449 ILE B N 1
ATOM 9534 C CA . ILE B 1 449 ? -19.531 14.023 -7.52 1 78.06 449 ILE B CA 1
ATOM 9535 C C . ILE B 1 449 ? -20.719 13.445 -6.773 1 78.06 449 ILE B C 1
ATOM 9537 O O . ILE B 1 449 ? -21.875 13.648 -7.172 1 78.06 449 ILE B O 1
ATOM 9541 N N . ASN B 1 450 ? -20.406 12.578 -5.871 1 73.69 450 ASN B N 1
ATOM 9542 C CA . ASN B 1 450 ? -21.438 12.133 -4.938 1 73.69 450 ASN B CA 1
ATOM 9543 C C . ASN B 1 450 ? -21.453 12.977 -3.668 1 73.69 450 ASN B C 1
ATOM 9545 O O . ASN B 1 450 ? -20.578 12.828 -2.811 1 73.69 450 ASN B O 1
ATOM 9549 N N . PRO B 1 451 ? -22.438 13.867 -3.65 1 73.75 451 PRO B N 1
ATOM 9550 C CA . PRO B 1 451 ? -22.438 14.789 -2.514 1 73.75 451 PRO B CA 1
ATOM 9551 C C . PRO B 1 451 ? -22.562 14.07 -1.172 1 73.75 451 PRO B C 1
ATOM 9553 O O . PRO B 1 451 ? -22.188 14.633 -0.134 1 73.75 451 PRO B O 1
ATOM 9556 N N . ALA B 1 452 ? -23.062 12.805 -1.322 1 68.75 452 ALA B N 1
ATOM 9557 C CA . ALA B 1 452 ? -23.203 12.039 -0.085 1 68.75 452 ALA B CA 1
ATOM 9558 C C . ALA B 1 452 ? -21.859 11.523 0.406 1 68.75 452 ALA B C 1
ATOM 9560 O O . ALA B 1 452 ? -21.625 11.438 1.612 1 68.75 452 ALA B O 1
ATOM 9561 N N . VAL B 1 453 ? -20.984 11.102 -0.526 1 65.44 453 VAL B N 1
ATOM 9562 C CA . VAL B 1 453 ? -19.688 10.562 -0.157 1 65.44 453 VAL B CA 1
ATOM 9563 C C . VAL B 1 453 ? -18.703 11.711 0.092 1 65.44 453 VAL B C 1
ATOM 9565 O O . VAL B 1 453 ? -17.844 11.617 0.978 1 65.44 453 VAL B O 1
ATOM 9568 N N . ASN B 1 454 ? -18.922 12.734 -0.358 1 66.62 454 ASN B N 1
ATOM 9569 C CA . ASN B 1 454 ? -18.234 14.008 -0.244 1 66.62 454 ASN B CA 1
ATOM 9570 C C . ASN B 1 454 ? -16.719 13.82 -0.2 1 66.62 454 ASN B C 1
ATOM 9572 O O . ASN B 1 454 ? -16.078 14.18 0.786 1 66.62 454 ASN B O 1
ATOM 9576 N N . ASP B 1 455 ? -16.109 13.352 -1.256 1 78.31 455 ASP B N 1
ATOM 9577 C CA . ASP B 1 455 ? -14.656 13.367 -1.416 1 78.31 455 ASP B CA 1
ATOM 9578 C C . ASP B 1 455 ? -14.109 14.789 -1.363 1 78.31 455 ASP B C 1
ATOM 9580 O O . ASP B 1 455 ? -14.422 15.609 -2.227 1 78.31 455 ASP B O 1
ATOM 9584 N N . PHE B 1 456 ? -13.289 15.117 -0.476 1 85.44 456 PHE B N 1
ATOM 9585 C CA . PHE B 1 456 ? -12.883 16.484 -0.171 1 85.44 456 PHE B CA 1
ATOM 9586 C C . PHE B 1 456 ? -12.266 17.156 -1.397 1 85.44 456 PHE B C 1
ATOM 9588 O O . PHE B 1 456 ? -12.703 18.234 -1.808 1 85.44 456 PHE B O 1
ATOM 9595 N N . TYR B 1 457 ? -11.391 16.484 -2.039 1 80.94 457 TYR B N 1
ATOM 9596 C CA . TYR B 1 457 ? -10.648 17.141 -3.111 1 80.94 457 TYR B CA 1
ATOM 9597 C C . TYR B 1 457 ? -11.523 17.312 -4.348 1 80.94 457 TYR B C 1
ATOM 9599 O O . TYR B 1 457 ? -11.461 18.344 -5.023 1 80.94 457 TYR B O 1
ATOM 9607 N N . ALA B 1 458 ? -12.344 16.344 -4.594 1 80.44 458 ALA B N 1
ATOM 9608 C CA . ALA B 1 458 ? -13.258 16.453 -5.727 1 80.44 458 ALA B CA 1
ATOM 9609 C C . ALA B 1 458 ? -14.258 17.594 -5.52 1 80.44 458 ALA B C 1
ATOM 9611 O O . ALA B 1 458 ? -14.492 18.391 -6.426 1 80.44 458 ALA B O 1
ATOM 9612 N N . CYS B 1 459 ? -14.719 17.688 -4.34 1 87.5 459 CYS B N 1
ATOM 9613 C CA . CYS B 1 459 ? -15.695 18.719 -4.02 1 87.5 459 CYS B CA 1
ATOM 9614 C C . CYS B 1 459 ? -15.047 20.094 -3.971 1 87.5 459 CYS B C 1
ATOM 9616 O O . CYS B 1 459 ? -15.617 21.078 -4.453 1 87.5 459 CYS B O 1
ATOM 9618 N N . HIS B 1 460 ? -13.891 20.172 -3.389 1 90.81 460 HIS B N 1
ATOM 9619 C CA . HIS B 1 460 ? -13.164 21.422 -3.316 1 90.81 460 HIS B CA 1
ATOM 9620 C C . HIS B 1 460 ? -12.867 21.969 -4.711 1 90.81 460 HIS B C 1
ATOM 9622 O O . HIS B 1 460 ? -13.117 23.141 -4.984 1 90.81 460 HIS B O 1
ATOM 9628 N N . ASN B 1 461 ? -12.398 21.109 -5.551 1 86.31 461 ASN B N 1
ATOM 9629 C CA . ASN B 1 461 ? -12.023 21.547 -6.895 1 86.31 461 ASN B CA 1
ATOM 9630 C C . ASN B 1 461 ? -13.25 21.953 -7.711 1 86.31 461 ASN B C 1
ATOM 9632 O O . ASN B 1 461 ? -13.18 22.891 -8.516 1 86.31 461 ASN B O 1
ATOM 9636 N N . ALA B 1 462 ? -14.266 21.234 -7.484 1 85.12 462 ALA B N 1
ATOM 9637 C CA . ALA B 1 462 ? -15.5 21.594 -8.18 1 85.12 462 ALA B CA 1
ATOM 9638 C C . ALA B 1 462 ? -16 22.953 -7.738 1 85.12 462 ALA B C 1
ATOM 9640 O O . ALA B 1 462 ? -16.312 23.812 -8.57 1 85.12 462 ALA B O 1
ATOM 9641 N N . ALA B 1 463 ? -16.047 23.141 -6.488 1 91 463 ALA B N 1
ATOM 9642 C CA . ALA B 1 463 ? -16.531 24.422 -5.949 1 91 463 ALA B CA 1
ATOM 9643 C C . ALA B 1 463 ? -15.633 25.578 -6.402 1 91 463 ALA B C 1
ATOM 9645 O O . ALA B 1 463 ? -16.125 26.641 -6.773 1 91 463 ALA B O 1
ATOM 9646 N N . LYS B 1 464 ? -14.375 25.344 -6.332 1 92.19 464 LYS B N 1
ATOM 9647 C CA . LYS B 1 464 ? -13.414 26.375 -6.723 1 92.19 464 LYS B CA 1
ATOM 9648 C C . LYS B 1 464 ? -13.555 26.734 -8.203 1 92.19 464 LYS B C 1
ATOM 9650 O O . LYS B 1 464 ? -13.656 27.906 -8.555 1 92.19 464 LYS B O 1
ATOM 9655 N N . THR B 1 465 ? -13.633 25.734 -9.008 1 86.81 465 THR B N 1
ATOM 9656 C CA . THR B 1 465 ? -13.695 25.969 -10.445 1 86.81 465 THR B CA 1
ATOM 9657 C C . THR B 1 465 ? -15 26.656 -10.828 1 86.81 465 THR B C 1
ATOM 9659 O O . THR B 1 465 ? -15.008 27.578 -11.648 1 86.81 465 THR B O 1
ATOM 9662 N N . ILE B 1 466 ? -16.047 26.25 -10.312 1 87 466 ILE B N 1
ATOM 9663 C CA . ILE B 1 466 ? -17.344 26.828 -10.609 1 87 466 ILE B CA 1
ATOM 9664 C C . ILE B 1 466 ? -17.375 28.281 -10.133 1 87 466 ILE B C 1
ATOM 9666 O O . ILE B 1 466 ? -17.844 29.172 -10.844 1 87 466 ILE B O 1
ATOM 9670 N N . PHE B 1 467 ? -16.875 28.516 -8.961 1 93.25 467 PHE B N 1
ATOM 9671 C CA . PHE B 1 467 ? -16.812 29.859 -8.406 1 93.25 467 PHE B CA 1
ATOM 9672 C C . PHE B 1 467 ? -15.969 30.781 -9.281 1 93.25 467 PHE B C 1
ATOM 9674 O O . PHE B 1 467 ? -16.375 31.891 -9.602 1 93.25 467 PHE B O 1
ATOM 9681 N N . GLU B 1 468 ? -14.844 30.328 -9.625 1 90.69 468 GLU B N 1
ATOM 9682 C CA . GLU B 1 468 ? -13.953 31.141 -10.453 1 90.69 468 GLU B CA 1
ATOM 9683 C C . GLU B 1 468 ? -14.594 31.453 -11.805 1 90.69 468 GLU B C 1
ATOM 9685 O O . GLU B 1 468 ? -14.461 32.562 -12.312 1 90.69 468 GLU B O 1
ATOM 9690 N N . THR B 1 469 ? -15.297 30.484 -12.273 1 84.38 469 THR B N 1
ATOM 9691 C CA . THR B 1 469 ? -16 30.703 -13.531 1 84.38 469 THR B CA 1
ATOM 9692 C C . THR B 1 469 ? -17.109 31.75 -13.359 1 84.38 469 THR B C 1
ATOM 9694 O O . THR B 1 469 ? -17.297 32.594 -14.227 1 84.38 469 THR B O 1
ATOM 9697 N N . MET B 1 470 ? -17.766 31.75 -12.328 1 88.38 470 MET B N 1
ATOM 9698 C CA . MET B 1 470 ? -18.844 32.688 -12.055 1 88.38 470 MET B CA 1
ATOM 9699 C C . MET B 1 470 ? -18.281 34.094 -11.844 1 88.38 470 MET B C 1
ATOM 9701 O O . MET B 1 470 ? -18.891 35.094 -12.258 1 88.38 470 MET B O 1
ATOM 9705 N N . VAL B 1 471 ? -17.156 34.125 -11.164 1 92.62 471 VAL B N 1
ATOM 9706 C CA . VAL B 1 471 ? -16.516 35.406 -10.945 1 92.62 471 VAL B CA 1
ATOM 9707 C C . VAL B 1 471 ? -16.125 36.031 -12.281 1 92.62 471 VAL B C 1
ATOM 9709 O O . VAL B 1 471 ? -16.328 37.219 -12.508 1 92.62 471 VAL B O 1
ATOM 9712 N N . LEU B 1 472 ? -15.602 35.25 -13.148 1 88.44 472 LEU B N 1
ATOM 9713 C CA . LEU B 1 472 ? -15.219 35.75 -14.469 1 88.44 472 LEU B CA 1
ATOM 9714 C C . LEU B 1 472 ? -16.438 36.188 -15.258 1 88.44 472 LEU B C 1
ATOM 9716 O O . LEU B 1 472 ? -16.406 37.25 -15.891 1 88.44 472 LEU B O 1
ATOM 9720 N N . THR B 1 473 ? -17.516 35.469 -15.117 1 82.81 473 THR B N 1
ATOM 9721 C CA . THR B 1 473 ? -18.75 35.812 -15.797 1 82.81 473 THR B CA 1
ATOM 9722 C C . THR B 1 473 ? -19.344 37.094 -15.219 1 82.81 473 THR B C 1
ATOM 9724 O O . THR B 1 473 ? -19.797 37.969 -15.961 1 82.81 473 THR B O 1
ATOM 9727 N N . ALA B 1 474 ? -19.328 37.156 -13.945 1 88.25 474 ALA B N 1
ATOM 9728 C CA . ALA B 1 474 ? -19.828 38.375 -13.266 1 88.25 474 ALA B CA 1
ATOM 9729 C C . ALA B 1 474 ? -19 39.594 -13.656 1 88.25 474 ALA B C 1
ATOM 9731 O O . ALA B 1 474 ? -19.547 40.688 -13.828 1 88.25 474 ALA B O 1
ATOM 9732 N N . THR B 1 475 ? -17.703 39.406 -13.797 1 90.25 475 THR B N 1
ATOM 9733 C CA . THR B 1 475 ? -16.828 40.5 -14.188 1 90.25 475 THR B CA 1
ATOM 9734 C C . THR B 1 475 ? -17.141 40.969 -15.609 1 90.25 475 THR B C 1
ATOM 9736 O O . THR B 1 475 ? -17.203 42.188 -15.875 1 90.25 475 THR B O 1
ATOM 9739 N N . LEU B 1 476 ? -17.375 40.062 -16.438 1 84.44 476 LEU B N 1
ATOM 9740 C CA . LEU B 1 476 ? -17.766 40.406 -17.797 1 84.44 476 LEU B CA 1
ATOM 9741 C C . LEU B 1 476 ? -19.062 41.188 -17.812 1 84.44 476 LEU B C 1
ATOM 9743 O O . LEU B 1 476 ? -19.188 42.188 -18.547 1 84.44 476 LEU B O 1
ATOM 9747 N N . TYR B 1 477 ? -19.938 40.719 -17.016 1 80.5 477 TYR B N 1
ATOM 9748 C CA . TYR B 1 477 ? -21.234 41.406 -16.922 1 80.5 477 TYR B CA 1
ATOM 9749 C C . TYR B 1 477 ? -21.062 42.844 -16.438 1 80.5 477 TYR B C 1
ATOM 9751 O O . TYR B 1 477 ? -21.688 43.75 -16.969 1 80.5 477 TYR B O 1
ATOM 9759 N N . VAL B 1 478 ? -20.266 43.031 -15.469 1 85.5 478 VAL B N 1
ATOM 9760 C CA . VAL B 1 478 ? -20.047 44.375 -14.891 1 85.5 478 VAL B CA 1
ATOM 9761 C C . VAL B 1 478 ? -19.359 45.281 -15.914 1 85.5 478 VAL B C 1
ATOM 9763 O O . VAL B 1 478 ? -19.734 46.438 -16.062 1 85.5 478 VAL B O 1
ATOM 9766 N N . ILE B 1 479 ? -18.422 44.781 -16.641 1 84.75 479 ILE B N 1
ATOM 9767 C CA . ILE B 1 479 ? -17.719 45.562 -17.656 1 84.75 479 ILE B CA 1
ATOM 9768 C C . ILE B 1 479 ? -18.688 45.938 -18.766 1 84.75 479 ILE B C 1
ATOM 9770 O O . ILE B 1 479 ? -18.719 47.094 -19.203 1 84.75 479 ILE B O 1
ATOM 9774 N N . LEU B 1 480 ? -19.562 45.031 -19.109 1 76.44 480 LEU B N 1
ATOM 9775 C CA . LEU B 1 480 ? -20.531 45.281 -20.172 1 76.44 480 LEU B CA 1
ATOM 9776 C C . LEU B 1 480 ? -21.547 46.312 -19.703 1 76.44 480 LEU B C 1
ATOM 9778 O O . LEU B 1 480 ? -21.984 47.156 -20.5 1 76.44 480 LEU B O 1
ATOM 9782 N N . SER B 1 481 ? -21.906 46.25 -18.531 1 75.06 481 SER B N 1
ATOM 9783 C CA . SER B 1 481 ? -22.844 47.219 -17.969 1 75.06 481 SER B CA 1
ATOM 9784 C C . SER B 1 481 ? -22.219 48.594 -17.844 1 75.06 481 SER B C 1
ATOM 9786 O O . SER B 1 481 ? -22.891 49.625 -17.984 1 75.06 481 SER B O 1
ATOM 9788 N N . MET B 1 482 ? -20.969 48.656 -17.531 1 73.06 482 MET B N 1
ATOM 9789 C CA . MET B 1 482 ? -20.234 49.906 -17.375 1 73.06 482 MET B CA 1
ATOM 9790 C C . MET B 1 482 ? -20.062 50.594 -18.734 1 73.06 482 MET B C 1
ATOM 9792 O O . MET B 1 482 ? -20.094 51.812 -18.812 1 73.06 482 MET B O 1
ATOM 9796 N N . PHE B 1 483 ? -19.969 49.719 -19.766 1 61.12 483 PHE B N 1
ATOM 9797 C CA . PHE B 1 483 ? -19.656 50.312 -21.062 1 61.12 483 PHE B CA 1
ATOM 9798 C C . PHE B 1 483 ? -20.812 50.094 -22.047 1 61.12 483 PHE B C 1
ATOM 9800 O O . PHE B 1 483 ? -20.609 50.031 -23.266 1 61.12 483 PHE B O 1
ATOM 9807 N N . TYR B 1 484 ? -22.016 49.688 -21.5 1 51.28 484 TYR B N 1
ATOM 9808 C CA . TYR B 1 484 ? -23.188 49.5 -22.344 1 51.28 484 TYR B CA 1
ATOM 9809 C C . TYR B 1 484 ? -23.25 50.531 -23.453 1 51.28 484 TYR B C 1
ATOM 9811 O O . TYR B 1 484 ? -23.531 50.219 -24.609 1 51.28 484 TYR B O 1
ATOM 9819 N N . PHE B 1 485 ? -23.156 51.75 -23.094 1 41 485 PHE B N 1
ATOM 9820 C CA . PHE B 1 485 ? -23.25 52.75 -24.156 1 41 485 PHE B CA 1
ATOM 9821 C C . PHE B 1 485 ? -22.188 52.5 -25.219 1 41 485 PHE B C 1
ATOM 9823 O O . PHE B 1 485 ? -22.453 52.656 -26.422 1 41 485 PHE B O 1
ATOM 9830 N N . TYR B 1 486 ? -21.094 52.219 -24.844 1 35.19 486 TYR B N 1
ATOM 9831 C CA . TYR B 1 486 ? -20.016 52 -25.797 1 35.19 486 TYR B CA 1
ATOM 9832 C C . TYR B 1 486 ? -20.219 50.719 -26.594 1 35.19 486 TYR B C 1
ATOM 9834 O O . TYR B 1 486 ? -20.016 50.688 -27.812 1 35.19 486 TYR B O 1
ATOM 9842 N N . TRP B 1 487 ? -20.672 49.594 -25.938 1 38.62 487 TRP B N 1
ATOM 9843 C CA . TRP B 1 487 ? -20.844 48.344 -26.641 1 38.62 487 TRP B CA 1
ATOM 9844 C C . TRP B 1 487 ? -22.062 48.375 -27.531 1 38.62 487 TRP B C 1
ATOM 9846 O O . TRP B 1 487 ? -22.062 47.812 -28.625 1 38.62 487 TRP B O 1
ATOM 9856 N N . VAL B 1 488 ? -23.219 48.969 -27.141 1 36.34 488 VAL B N 1
ATOM 9857 C CA . VAL B 1 488 ? -24.266 49.188 -28.141 1 36.34 488 VAL B CA 1
ATOM 9858 C C . VAL B 1 488 ? -23.672 49.781 -29.406 1 36.34 488 VAL B C 1
ATOM 9860 O O . VAL B 1 488 ? -24.078 49.438 -30.516 1 36.34 488 VAL B O 1
ATOM 9863 N N . LEU B 1 489 ? -22.781 50.75 -29.297 1 31.44 489 LEU B N 1
ATOM 9864 C CA . LEU B 1 489 ? -22.219 51.375 -30.5 1 31.44 489 LEU B CA 1
ATOM 9865 C C . LEU B 1 489 ? -21.344 50.375 -31.266 1 31.44 489 LEU B C 1
ATOM 9867 O O . LEU B 1 489 ? -21.375 50.344 -32.5 1 31.44 489 LEU B O 1
ATOM 9871 N N . ILE B 1 490 ? -20.344 49.781 -30.641 1 31.7 490 ILE B N 1
ATOM 9872 C CA . ILE B 1 490 ? -19.484 48.906 -31.438 1 31.7 490 ILE B CA 1
ATOM 9873 C C . ILE B 1 490 ? -20.219 47.625 -31.797 1 31.7 490 ILE B C 1
ATOM 9875 O O . ILE B 1 490 ? -20.172 47.156 -32.938 1 31.7 490 ILE B O 1
ATOM 9879 N N . TYR B 1 491 ? -20.703 46.75 -30.859 1 33.53 491 TYR B N 1
ATOM 9880 C CA . TYR B 1 491 ? -21.234 45.469 -31.25 1 33.53 491 TYR B CA 1
ATOM 9881 C C . TYR B 1 491 ? -22.703 45.562 -31.688 1 33.53 491 TYR B C 1
ATOM 9883 O O . TYR B 1 491 ? -23.562 44.875 -31.125 1 33.53 491 TYR B O 1
ATOM 9891 N N . SER B 1 492 ? -23.438 46.531 -31.953 1 31.39 492 SER B N 1
ATOM 9892 C CA . SER B 1 492 ? -24.656 46.438 -32.75 1 31.39 492 SER B CA 1
ATOM 9893 C C . SER B 1 492 ? -24.531 45.344 -33.812 1 31.39 492 SER B C 1
ATOM 9895 O O . SER B 1 492 ? -25.531 44.938 -34.406 1 31.39 492 SER B O 1
ATOM 9897 N N . SER B 1 493 ? -23.469 45.25 -34.625 1 28.97 493 SER B N 1
ATOM 9898 C CA . SER B 1 493 ? -23.594 44.25 -35.688 1 28.97 493 SER B CA 1
ATOM 9899 C C . SER B 1 493 ? -23.812 42.844 -35.094 1 28.97 493 SER B C 1
ATOM 9901 O O . SER B 1 493 ? -24.812 42.188 -35.375 1 28.97 493 SER B O 1
ATOM 9903 N N . SER B 1 494 ? -22.734 41.875 -35 1 28.33 494 SER B N 1
ATOM 9904 C CA . SER B 1 494 ? -22.766 40.438 -35.125 1 28.33 494 SER B CA 1
ATOM 9905 C C . SER B 1 494 ? -23.141 39.781 -33.781 1 28.33 494 SER B C 1
ATOM 9907 O O . SER B 1 494 ? -23.188 38.562 -33.656 1 28.33 494 SER B O 1
ATOM 9909 N N . VAL B 1 495 ? -22.969 40.375 -32.625 1 27.94 495 VAL B N 1
ATOM 9910 C CA . VAL B 1 495 ? -23.188 39.5 -31.484 1 27.94 495 VAL B CA 1
ATOM 9911 C C . VAL B 1 495 ? -24.688 39.469 -31.141 1 27.94 495 VAL B C 1
ATOM 9913 O O . VAL B 1 495 ? -25.25 40.438 -30.688 1 27.94 495 VAL B O 1
ATOM 9916 N N . VAL B 1 496 ? -25.562 38.969 -32 1 26.44 496 VAL B N 1
ATOM 9917 C CA . VAL B 1 496 ? -26.906 38.5 -31.719 1 26.44 496 VAL B CA 1
ATOM 9918 C C . VAL B 1 496 ? -26.938 37.781 -30.391 1 26.44 496 VAL B C 1
ATOM 9920 O O . VAL B 1 496 ? -26.281 36.75 -30.219 1 26.44 496 VAL B O 1
ATOM 9923 N N . ILE B 1 497 ? -27.062 38.406 -29.328 1 29.23 497 ILE B N 1
ATOM 9924 C CA . ILE B 1 497 ? -27.516 37.781 -28.094 1 29.23 497 ILE B CA 1
ATOM 9925 C C . ILE B 1 497 ? -28.703 36.875 -28.375 1 29.23 497 ILE B C 1
ATOM 9927 O O . ILE B 1 497 ? -29.812 37.344 -28.656 1 29.23 497 ILE B O 1
ATOM 9931 N N . HIS B 1 498 ? -28.625 35.844 -29.156 1 27.67 498 HIS B N 1
ATOM 9932 C CA . HIS B 1 498 ? -29.719 34.906 -29.328 1 27.67 498 HIS B CA 1
ATOM 9933 C C . HIS B 1 498 ? -30.422 34.625 -28.016 1 27.67 498 HIS B C 1
ATOM 9935 O O . HIS B 1 498 ? -29.781 34.469 -26.969 1 27.67 498 HIS B O 1
ATOM 9941 N N . GLU B 1 499 ? -31.656 35.094 -27.797 1 29.05 499 GLU B N 1
ATOM 9942 C CA . GLU B 1 499 ? -32.688 34.875 -26.781 1 29.05 499 GLU B CA 1
ATOM 9943 C C . GLU B 1 499 ? -32.594 33.469 -26.203 1 29.05 499 GLU B C 1
ATOM 9945 O O . GLU B 1 499 ? -32.875 33.25 -25.016 1 29.05 499 GLU B O 1
ATOM 9950 N N . ASP B 1 500 ? -32.562 32.406 -27.062 1 27.75 500 ASP B N 1
ATOM 9951 C CA . ASP B 1 500 ? -32.719 31.016 -26.656 1 27.75 500 ASP B CA 1
ATOM 9952 C C . ASP B 1 500 ? -31.594 30.562 -25.75 1 27.75 500 ASP B C 1
ATOM 9954 O O . ASP B 1 500 ? -31.375 29.359 -25.578 1 27.75 500 ASP B O 1
ATOM 9958 N N . THR B 1 501 ? -30.641 31.328 -25.594 1 28.81 501 THR B N 1
ATOM 9959 C CA . THR B 1 501 ? -29.469 30.844 -24.859 1 28.81 501 THR B CA 1
ATOM 9960 C C . THR B 1 501 ? -29.797 30.641 -23.391 1 28.81 501 THR B C 1
ATOM 9962 O O . THR B 1 501 ? -29.547 31.531 -22.562 1 28.81 501 THR B O 1
ATOM 9965 N N . LYS B 1 502 ? -30.891 30.234 -22.984 1 29.8 502 LYS B N 1
ATOM 9966 C CA . LYS B 1 502 ? -31.203 29.656 -21.672 1 29.8 502 LYS B CA 1
ATOM 9967 C C . LYS B 1 502 ? -30.031 28.844 -21.141 1 29.8 502 LYS B C 1
ATOM 9969 O O . LYS B 1 502 ? -30.109 28.266 -20.062 1 29.8 502 LYS B O 1
ATOM 9974 N N . ARG B 1 503 ? -29.312 28.188 -22.078 1 32.44 503 ARG B N 1
ATOM 9975 C CA . ARG B 1 503 ? -28.25 27.375 -21.469 1 32.44 503 ARG B CA 1
ATOM 9976 C C . ARG B 1 503 ? -27.125 28.234 -20.953 1 32.44 503 ARG B C 1
ATOM 9978 O O . ARG B 1 503 ? -26.469 28.953 -21.719 1 32.44 503 ARG B O 1
ATOM 9985 N N . LEU B 1 504 ? -27.172 28.797 -19.875 1 32.38 504 LEU B N 1
ATOM 9986 C CA . LEU B 1 504 ? -26.078 29.469 -19.203 1 32.38 504 LEU B CA 1
ATOM 9987 C C . LEU B 1 504 ? -24.734 28.938 -19.703 1 32.38 504 LEU B C 1
ATOM 9989 O O . LEU B 1 504 ? -23.922 29.703 -20.234 1 32.38 504 LEU B O 1
ATOM 9993 N N . LEU B 1 505 ? -23.734 28.375 -18.672 1 32.69 505 LEU B N 1
ATOM 9994 C CA . LEU B 1 505 ? -22.312 28.062 -18.719 1 32.69 505 LEU B CA 1
ATOM 9995 C C . LEU B 1 505 ? -22.047 26.797 -19.531 1 32.69 505 LEU B C 1
ATOM 9997 O O . LEU B 1 505 ? -22.297 25.688 -19.062 1 32.69 505 LEU B O 1
ATOM 10001 N N . PRO B 1 506 ? -22.328 26.688 -20.719 1 33.19 506 PRO B N 1
ATOM 10002 C CA . PRO B 1 506 ? -21.75 25.453 -21.266 1 33.19 506 PRO B CA 1
ATOM 10003 C C . PRO B 1 506 ? -20.234 25.359 -21.062 1 33.19 506 PRO B C 1
ATOM 10005 O O . PRO B 1 506 ? -19.547 26.391 -21.031 1 33.19 506 PRO B O 1
ATOM 10008 N N . THR B 1 507 ? -19.625 24.328 -20.547 1 38.69 507 THR B N 1
ATOM 10009 C CA . THR B 1 507 ? -18.219 24.047 -20.297 1 38.69 507 THR B CA 1
ATOM 10010 C C . THR B 1 507 ? -17.375 24.469 -21.5 1 38.69 507 THR B C 1
ATOM 10012 O O . THR B 1 507 ? -16.203 24.812 -21.328 1 38.69 507 THR B O 1
ATOM 10015 N N . ASP B 1 508 ? -17.781 24.203 -22.719 1 42.34 508 ASP B N 1
ATOM 10016 C CA . ASP B 1 508 ? -17.062 24.562 -23.938 1 42.34 508 ASP B CA 1
ATOM 10017 C C . ASP B 1 508 ? -16.797 26.078 -24 1 42.34 508 ASP B C 1
ATOM 10019 O O . ASP B 1 508 ? -15.891 26.531 -24.703 1 42.34 508 ASP B O 1
ATOM 10023 N N . ASN B 1 509 ? -17.453 26.875 -23.062 1 51.88 509 ASN B N 1
ATOM 10024 C CA . ASN B 1 509 ? -17.656 28.312 -23.172 1 51.88 509 ASN B CA 1
ATOM 10025 C C . ASN B 1 509 ? -16.75 29.078 -22.203 1 51.88 509 ASN B C 1
ATOM 10027 O O . ASN B 1 509 ? -16.891 30.297 -22.078 1 51.88 509 ASN B O 1
ATOM 10031 N N . ILE B 1 510 ? -16.031 28.406 -21.438 1 56.31 510 ILE B N 1
ATOM 10032 C CA . ILE B 1 510 ? -15.148 29.125 -20.531 1 56.31 510 ILE B CA 1
ATOM 10033 C C . ILE B 1 510 ? -14.039 29.812 -21.312 1 56.31 510 ILE B C 1
ATOM 10035 O O . ILE B 1 510 ? -13.68 30.953 -21.031 1 56.31 510 ILE B O 1
ATOM 10039 N N . HIS B 1 511 ? -13.602 28.984 -22.297 1 61.56 511 HIS B N 1
ATOM 10040 C CA . HIS B 1 511 ? -12.523 29.547 -23.094 1 61.56 511 HIS B CA 1
ATOM 10041 C C . HIS B 1 511 ? -13.008 30.781 -23.859 1 61.56 511 HIS B C 1
ATOM 10043 O O . HIS B 1 511 ? -12.281 31.781 -23.953 1 61.56 511 HIS B O 1
ATOM 10049 N N . HIS B 1 512 ? -14.18 30.625 -24.328 1 63.25 512 HIS B N 1
ATOM 10050 C CA . HIS B 1 512 ? -14.734 31.75 -25.047 1 63.25 512 HIS B CA 1
ATOM 10051 C C . HIS B 1 512 ? -14.938 32.938 -24.125 1 63.25 512 HIS B C 1
ATOM 10053 O O . HIS B 1 512 ? -14.617 34.094 -24.484 1 63.25 512 HIS B O 1
ATOM 10059 N N . MET B 1 513 ? -15.328 32.625 -22.953 1 70.19 513 MET B N 1
ATOM 10060 C CA . MET B 1 513 ? -15.562 33.688 -21.984 1 70.19 513 MET B CA 1
ATOM 10061 C C . MET B 1 513 ? -14.258 34.344 -21.578 1 70.19 513 MET B C 1
ATOM 10063 O O . MET B 1 513 ? -14.195 35.594 -21.453 1 70.19 513 MET B O 1
ATOM 10067 N N . ILE B 1 514 ? -13.234 33.625 -21.453 1 77.56 514 ILE B N 1
ATOM 10068 C CA . ILE B 1 514 ? -11.938 34.156 -21.062 1 77.56 514 ILE B CA 1
ATOM 10069 C C . ILE B 1 514 ? -11.367 35 -22.188 1 77.56 514 ILE B C 1
ATOM 10071 O O . ILE B 1 514 ? -10.758 36.062 -21.922 1 77.56 514 ILE B O 1
ATOM 10075 N N . THR B 1 515 ? -11.68 34.531 -23.391 1 78.88 515 THR B N 1
ATOM 10076 C CA . THR B 1 515 ? -11.203 35.312 -24.547 1 78.88 515 THR B CA 1
ATOM 10077 C C . THR B 1 515 ? -11.914 36.656 -24.641 1 78.88 515 THR B C 1
ATOM 10079 O O . THR B 1 515 ? -11.281 37.688 -24.891 1 78.88 515 THR B O 1
ATOM 10082 N N . GLU B 1 516 ? -13.18 36.594 -24.406 1 77.69 516 GLU B N 1
ATOM 10083 C CA . GLU B 1 516 ? -13.961 37.844 -24.438 1 77.69 516 GLU B CA 1
ATOM 10084 C C . GLU B 1 516 ? -13.531 38.781 -23.328 1 77.69 516 GLU B C 1
ATOM 10086 O O . GLU B 1 516 ? -13.383 40 -23.562 1 77.69 516 GLU B O 1
ATOM 10091 N N . LEU B 1 517 ? -13.32 38.25 -22.219 1 85.81 517 LEU B N 1
ATOM 10092 C CA . LEU B 1 517 ? -12.906 39.062 -21.078 1 85.81 517 LEU B CA 1
ATOM 10093 C C . LEU B 1 517 ? -11.508 39.625 -21.281 1 85.81 517 LEU B C 1
ATOM 10095 O O . LEU B 1 517 ? -11.25 40.781 -20.969 1 85.81 517 LEU B O 1
ATOM 10099 N N . SER B 1 518 ? -10.664 38.844 -21.844 1 87.25 518 SER B N 1
ATOM 10100 C CA . SER B 1 518 ? -9.289 39.281 -22.109 1 87.25 518 SER B CA 1
ATOM 10101 C C . SER B 1 518 ? -9.25 40.406 -23.125 1 87.25 518 SER B C 1
ATOM 10103 O O . SER B 1 518 ? -8.352 41.25 -23.078 1 87.25 518 SER B O 1
ATOM 10105 N N . GLY B 1 519 ? -10.188 40.406 -23.984 1 85.25 519 GLY B N 1
ATOM 10106 C CA . GLY B 1 519 ? -10.266 41.438 -25.016 1 85.25 519 GLY B CA 1
ATOM 10107 C C . GLY B 1 519 ? -10.391 42.844 -24.438 1 85.25 519 GLY B C 1
ATOM 10108 O O . GLY B 1 519 ? -9.945 43.812 -25.047 1 85.25 519 GLY B O 1
ATOM 10109 N N . PHE B 1 520 ? -10.906 42.969 -23.281 1 88.19 520 PHE B N 1
ATOM 10110 C CA . PHE B 1 520 ? -11.125 44.281 -22.656 1 88.19 520 PHE B CA 1
ATOM 10111 C C . PHE B 1 520 ? -9.828 44.812 -22.031 1 88.19 520 PHE B C 1
ATOM 10113 O O . PHE B 1 520 ? -9.75 45.969 -21.641 1 88.19 520 PHE B O 1
ATOM 10120 N N . PHE B 1 521 ? -8.859 43.969 -21.984 1 89.31 521 PHE B N 1
ATOM 10121 C CA . PHE B 1 521 ? -7.613 44.375 -21.344 1 89.31 521 PHE B CA 1
ATOM 10122 C C . PHE B 1 521 ? -6.496 44.5 -22.375 1 89.31 521 PHE B C 1
ATOM 10124 O O . PHE B 1 521 ? -5.34 44.75 -22.016 1 89.31 521 PHE B O 1
ATOM 10131 N N . THR B 1 522 ? -6.824 44.281 -23.578 1 86.56 522 THR B N 1
ATOM 10132 C CA . THR B 1 522 ? -5.844 44.375 -24.641 1 86.56 522 THR B CA 1
ATOM 10133 C C . THR B 1 522 ? -5.652 45.844 -25.078 1 86.56 522 THR B C 1
ATOM 10135 O O . THR B 1 522 ? -6.336 46.75 -24.562 1 86.56 522 THR B O 1
ATOM 10138 N N . LYS B 1 523 ? -4.617 46 -26.031 1 85.31 523 LYS B N 1
ATOM 10139 C CA . LYS B 1 523 ? -4.301 47.344 -26.531 1 85.31 523 LYS B CA 1
ATOM 10140 C C . LYS B 1 523 ? -5.523 48 -27.156 1 85.31 523 LYS B C 1
ATOM 10142 O O . LYS B 1 523 ? -6.199 47.406 -27.984 1 85.31 523 LYS B O 1
ATOM 10147 N N . GLY B 1 524 ? -5.879 49.219 -26.719 1 80.25 524 GLY B N 1
ATOM 10148 C CA . GLY B 1 524 ? -7.016 49.938 -27.25 1 80.25 524 GLY B CA 1
ATOM 10149 C C . GLY B 1 524 ? -8.289 49.719 -26.453 1 80.25 524 GLY B C 1
ATOM 10150 O O . GLY B 1 524 ? -9.281 50.438 -26.672 1 80.25 524 GLY B O 1
ATOM 10151 N N . ALA B 1 525 ? -8.266 48.781 -25.609 1 83.69 525 ALA B N 1
ATOM 10152 C CA . ALA B 1 525 ? -9.461 48.438 -24.828 1 83.69 525 ALA B CA 1
ATOM 10153 C C . ALA B 1 525 ? -9.539 49.281 -23.562 1 83.69 525 ALA B C 1
ATOM 10155 O O . ALA B 1 525 ? -8.57 49.969 -23.188 1 83.69 525 ALA B O 1
ATOM 10156 N N . PRO B 1 526 ? -10.672 49.312 -22.922 1 82.88 526 PRO B N 1
ATOM 10157 C CA . PRO B 1 526 ? -10.906 50.219 -21.781 1 82.88 526 PRO B CA 1
ATOM 10158 C C . PRO B 1 526 ? -9.961 49.938 -20.609 1 82.88 526 PRO B C 1
ATOM 10160 O O . PRO B 1 526 ? -9.625 50.844 -19.859 1 82.88 526 PRO B O 1
ATOM 10163 N N . PHE B 1 527 ? -9.516 48.75 -20.469 1 89.25 527 PHE B N 1
ATOM 10164 C CA . PHE B 1 527 ? -8.688 48.438 -19.312 1 89.25 527 PHE B CA 1
ATOM 10165 C C . PHE B 1 527 ? -7.258 48.125 -19.734 1 89.25 527 PHE B C 1
ATOM 10167 O O . PHE B 1 527 ? -6.547 47.375 -19.047 1 89.25 527 PHE B O 1
ATOM 10174 N N . HIS B 1 528 ? -6.914 48.688 -20.844 1 87.69 528 HIS B N 1
ATOM 10175 C CA . HIS B 1 528 ? -5.527 48.562 -21.281 1 87.69 528 HIS B CA 1
ATOM 10176 C C . HIS B 1 528 ? -4.574 49.188 -20.266 1 87.69 528 HIS B C 1
ATOM 10178 O O . HIS B 1 528 ? -4.812 50.312 -19.797 1 87.69 528 HIS B O 1
ATOM 10184 N N . LYS B 1 529 ? -3.496 48.562 -19.922 1 83.12 529 LYS B N 1
ATOM 10185 C CA . LYS B 1 529 ? -2.523 48.969 -18.906 1 83.12 529 LYS B CA 1
ATOM 10186 C C . LYS B 1 529 ? -3.211 49.312 -17.594 1 83.12 529 LYS B C 1
ATOM 10188 O O . LYS B 1 529 ? -2.977 50.375 -17.016 1 83.12 529 LYS B O 1
ATOM 10193 N N . CYS B 1 530 ? -4.062 48.469 -17.188 1 89.19 530 CYS B N 1
ATOM 10194 C CA . CYS B 1 530 ? -4.879 48.594 -15.977 1 89.19 530 CYS B CA 1
ATOM 10195 C C . CYS B 1 530 ? -4.004 48.719 -14.742 1 89.19 530 CYS B C 1
ATOM 10197 O O . CYS B 1 530 ? -3.1 47.906 -14.516 1 89.19 530 CYS B O 1
ATOM 10199 N N . SER B 1 531 ? -4.207 49.844 -14.008 1 91.38 531 SER B N 1
ATOM 10200 C CA . SER B 1 531 ? -3.508 50.031 -12.734 1 91.38 531 SER B CA 1
ATOM 10201 C C . SER B 1 531 ? -4.145 49.188 -11.625 1 91.38 531 SER B C 1
ATOM 10203 O O . SER B 1 531 ? -5.262 48.688 -11.781 1 91.38 531 SER B O 1
ATOM 10205 N N . LEU B 1 532 ? -3.455 49.062 -10.508 1 94.38 532 LEU B N 1
ATOM 10206 C CA . LEU B 1 532 ? -3.967 48.281 -9.367 1 94.38 532 LEU B CA 1
ATOM 10207 C C . LEU B 1 532 ? -5.254 48.906 -8.836 1 94.38 532 LEU B C 1
ATOM 10209 O O . LEU B 1 532 ? -6.195 48.188 -8.484 1 94.38 532 LEU B O 1
ATOM 10213 N N . GLU B 1 533 ? -5.281 50.219 -8.852 1 92.81 533 GLU B N 1
ATOM 10214 C CA . GLU B 1 533 ? -6.445 50.938 -8.336 1 92.81 533 GLU B CA 1
ATOM 10215 C C . GLU B 1 533 ? -7.668 50.719 -9.219 1 92.81 533 GLU B C 1
ATOM 10217 O O . GLU B 1 533 ? -8.781 50.531 -8.719 1 92.81 533 GLU B O 1
ATOM 10222 N N . ARG B 1 534 ? -7.473 50.688 -10.477 1 92.12 534 ARG B N 1
ATOM 10223 C CA . ARG B 1 534 ? -8.57 50.469 -11.422 1 92.12 534 ARG B CA 1
ATOM 10224 C C . ARG B 1 534 ? -9.094 49.031 -11.328 1 92.12 534 ARG B C 1
ATOM 10226 O O . ARG B 1 534 ? -10.297 48.812 -11.406 1 92.12 534 ARG B O 1
ATOM 10233 N N . LEU B 1 535 ? -8.156 48.188 -11.195 1 94.81 535 LEU B N 1
ATOM 10234 C CA . LEU B 1 535 ? -8.547 46.781 -11.039 1 94.81 535 LEU B CA 1
ATOM 10235 C C . LEU B 1 535 ? -9.328 46.594 -9.75 1 94.81 535 LEU B C 1
ATOM 10237 O O . LEU B 1 535 ? -10.297 45.812 -9.719 1 94.81 535 LEU B O 1
ATOM 10241 N N . GLU B 1 536 ? -8.852 47.188 -8.719 1 95.75 536 GLU B N 1
ATOM 10242 C CA . GLU B 1 536 ? -9.516 47.094 -7.422 1 95.75 536 GLU B CA 1
ATOM 10243 C C . GLU B 1 536 ? -10.938 47.656 -7.488 1 95.75 536 GLU B C 1
ATOM 10245 O O . GLU B 1 536 ? -11.859 47.094 -6.902 1 95.75 536 GLU B O 1
ATOM 10250 N N . THR B 1 537 ? -11.094 48.719 -8.211 1 94.12 537 THR B N 1
ATOM 10251 C CA . THR B 1 537 ? -12.422 49.312 -8.367 1 94.12 537 THR B CA 1
ATOM 10252 C C . THR B 1 537 ? -13.352 48.375 -9.125 1 94.12 537 THR B C 1
ATOM 10254 O O . THR B 1 537 ? -14.516 48.219 -8.75 1 94.12 537 THR B O 1
ATOM 10257 N N . LEU B 1 538 ? -12.82 47.875 -10.148 1 93.56 538 LEU B N 1
ATOM 10258 C CA . LEU B 1 538 ? -13.602 46.906 -10.906 1 93.56 538 LEU B CA 1
ATOM 10259 C C . LEU B 1 538 ? -14.008 45.719 -10.031 1 93.56 538 LEU B C 1
ATOM 10261 O O . LEU B 1 538 ? -15.164 45.312 -10.039 1 93.56 538 LEU B O 1
ATOM 10265 N N . ALA B 1 539 ? -13.031 45.188 -9.273 1 97 539 ALA B N 1
ATOM 10266 C CA . ALA B 1 539 ? -13.266 44.031 -8.406 1 97 539 ALA B CA 1
ATOM 10267 C C . ALA B 1 539 ? -14.281 44.375 -7.316 1 97 539 ALA B C 1
ATOM 10269 O O . ALA B 1 539 ? -15.094 43.531 -6.93 1 97 539 ALA B O 1
ATOM 10270 N N . GLU B 1 540 ? -14.188 45.562 -6.828 1 95.88 540 GLU B N 1
ATOM 10271 C CA . GLU B 1 540 ? -15.133 46 -5.812 1 95.88 540 GLU B CA 1
ATOM 10272 C C . GLU B 1 540 ? -16.562 46.031 -6.348 1 95.88 540 GLU B C 1
ATOM 10274 O O . GLU B 1 540 ? -17.5 45.656 -5.641 1 95.88 540 GLU B O 1
ATOM 10279 N N . HIS B 1 541 ? -16.703 46.438 -7.594 1 93.06 541 HIS B N 1
ATOM 10280 C CA . HIS B 1 541 ? -18.031 46.469 -8.211 1 93.06 541 HIS B CA 1
ATOM 10281 C C . HIS B 1 541 ? -18.594 45.031 -8.352 1 93.06 541 HIS B C 1
ATOM 10283 O O . HIS B 1 541 ? -19.781 44.812 -8.141 1 93.06 541 HIS B O 1
ATOM 10289 N N . VAL B 1 542 ? -17.734 44.188 -8.711 1 93.75 542 VAL B N 1
ATOM 10290 C CA . VAL B 1 542 ? -18.156 42.812 -8.859 1 93.75 542 VAL B CA 1
ATOM 10291 C C . VAL B 1 542 ? -18.594 42.25 -7.512 1 93.75 542 VAL B C 1
ATOM 10293 O O . VAL B 1 542 ? -19.625 41.594 -7.402 1 93.75 542 VAL B O 1
ATOM 10296 N N . TYR B 1 543 ? -17.797 42.5 -6.477 1 96.44 543 TYR B N 1
ATOM 10297 C CA . TYR B 1 543 ? -18.109 42 -5.137 1 96.44 543 TYR B CA 1
ATOM 10298 C C . TYR B 1 543 ? -19.438 42.531 -4.641 1 96.44 543 TYR B C 1
ATOM 10300 O O . TYR B 1 543 ? -20.281 41.781 -4.141 1 96.44 543 TYR B O 1
ATOM 10308 N N . GLU B 1 544 ? -19.672 43.781 -4.848 1 92.31 544 GLU B N 1
ATOM 10309 C CA . GLU B 1 544 ? -20.859 44.469 -4.332 1 92.31 544 GLU B CA 1
ATOM 10310 C C . GLU B 1 544 ? -22.125 43.969 -5.051 1 92.31 544 GLU B C 1
ATOM 10312 O O . GLU B 1 544 ? -23.188 43.906 -4.449 1 92.31 544 GLU B O 1
ATOM 10317 N N . ARG B 1 545 ? -21.953 43.562 -6.219 1 88.44 545 ARG B N 1
ATOM 10318 C CA . ARG B 1 545 ? -23.125 43.219 -7.023 1 88.44 545 ARG B CA 1
ATOM 10319 C C . ARG B 1 545 ? -23.453 41.75 -6.918 1 88.44 545 ARG B C 1
ATOM 10321 O O . ARG B 1 545 ? -24.594 41.344 -7.152 1 88.44 545 ARG B O 1
ATOM 10328 N N . PHE B 1 546 ? -22.469 41 -6.504 1 91.56 546 PHE B N 1
ATOM 10329 C CA . PHE B 1 546 ? -22.734 39.594 -6.703 1 91.56 546 PHE B CA 1
ATOM 10330 C C . PHE B 1 546 ? -22.375 38.781 -5.461 1 91.56 546 PHE B C 1
ATOM 10332 O O . PHE B 1 546 ? -22.609 37.562 -5.406 1 91.56 546 PHE B O 1
ATOM 10339 N N . MET B 1 547 ? -21.828 39.344 -4.387 1 93.38 547 MET B N 1
ATOM 10340 C CA . MET B 1 547 ? -21.297 38.5 -3.322 1 93.38 547 MET B CA 1
ATOM 10341 C C . MET B 1 547 ? -21.703 39.031 -1.952 1 93.38 547 MET B C 1
ATOM 10343 O O . MET B 1 547 ? -21.031 38.75 -0.953 1 93.38 547 MET B O 1
ATOM 10347 N N . THR B 1 548 ? -22.719 39.844 -1.924 1 90.06 548 THR B N 1
ATOM 10348 C CA . THR B 1 548 ? -23.125 40.406 -0.645 1 90.06 548 THR B CA 1
ATOM 10349 C C . THR B 1 548 ? -24.547 40 -0.302 1 90.06 548 THR B C 1
ATOM 10351 O O . THR B 1 548 ? -25.344 39.656 -1.192 1 90.06 548 THR B O 1
ATOM 10354 N N . THR B 1 549 ? -24.766 40.031 0.981 1 84.38 549 THR B N 1
ATOM 10355 C CA . THR B 1 549 ? -26.109 39.688 1.465 1 84.38 549 THR B CA 1
ATOM 10356 C C . THR B 1 549 ? -27.109 40.75 1.051 1 84.38 549 THR B C 1
ATOM 10358 O O . THR B 1 549 ? -28.266 40.438 0.773 1 84.38 549 THR B O 1
ATOM 10361 N N . ALA B 1 550 ? -26.672 41.938 0.957 1 82.75 550 ALA B N 1
ATOM 10362 C CA . ALA B 1 550 ? -27.547 43.031 0.579 1 82.75 550 ALA B CA 1
ATOM 10363 C C . ALA B 1 550 ? -28.109 42.844 -0.829 1 82.75 550 ALA B C 1
ATOM 10365 O O . ALA B 1 550 ? -29.281 43.062 -1.073 1 82.75 550 ALA B O 1
ATOM 10366 N N . VAL B 1 551 ? -27.312 42.469 -1.698 1 83.69 551 VAL B N 1
ATOM 10367 C CA . VAL B 1 551 ? -27.734 42.25 -3.076 1 83.69 551 VAL B CA 1
ATOM 10368 C C . VAL B 1 551 ? -28.688 41.062 -3.152 1 83.69 551 VAL B C 1
ATOM 10370 O O . VAL B 1 551 ? -29.656 41.094 -3.918 1 83.69 551 VAL B O 1
ATOM 10373 N N . TYR B 1 552 ? -28.406 40.094 -2.391 1 83.94 552 TYR B N 1
ATOM 10374 C CA . TYR B 1 552 ? -29.297 38.938 -2.334 1 83.94 552 TYR B CA 1
ATOM 10375 C C . TYR B 1 552 ? -30.703 39.344 -1.919 1 83.94 552 TYR B C 1
ATOM 10377 O O . TYR B 1 552 ? -31.688 38.938 -2.547 1 83.94 552 TYR B O 1
ATOM 10385 N N . GLN B 1 553 ? -30.781 40.188 -0.973 1 80.19 553 GLN B N 1
ATOM 10386 C CA . GLN B 1 553 ? -32.062 40.656 -0.47 1 80.19 553 GLN B CA 1
ATOM 10387 C C . GLN B 1 553 ? -32.781 41.531 -1.495 1 80.19 553 GLN B C 1
ATOM 10389 O O . GLN B 1 553 ? -34 41.438 -1.673 1 80.19 553 GLN B O 1
ATOM 10394 N N . LYS B 1 554 ? -32.031 42.281 -2.127 1 78.19 554 LYS B N 1
ATOM 10395 C CA . LYS B 1 554 ? -32.562 43.156 -3.143 1 78.19 554 LYS B CA 1
ATOM 10396 C C . LYS B 1 554 ? -33.125 42.375 -4.328 1 78.19 554 LYS B C 1
ATOM 10398 O O . LYS B 1 554 ? -34.156 42.719 -4.883 1 78.19 554 LYS B O 1
ATOM 10403 N N . THR B 1 555 ? -32.375 41.438 -4.656 1 75.5 555 THR B N 1
ATOM 10404 C CA . THR B 1 555 ? -32.781 40.625 -5.801 1 75.5 555 THR B CA 1
ATOM 10405 C C . THR B 1 555 ? -34.062 39.875 -5.512 1 75.5 555 THR B C 1
ATOM 10407 O O . THR B 1 555 ? -34.875 39.656 -6.418 1 75.5 555 THR B O 1
ATOM 10410 N N . LEU B 1 556 ? -34.344 39.469 -4.309 1 70.94 556 LEU B N 1
ATOM 10411 C CA . LEU B 1 556 ? -35.531 38.75 -3.936 1 70.94 556 LEU B CA 1
ATOM 10412 C C . LEU B 1 556 ? -36.656 39.688 -3.525 1 70.94 556 LEU B C 1
ATOM 10414 O O . LEU B 1 556 ? -37.781 39.25 -3.244 1 70.94 556 LEU B O 1
ATOM 10418 N N . CYS B 1 557 ? -36.5 41.062 -3.799 1 59.88 557 CYS B N 1
ATOM 10419 C CA . CYS B 1 557 ? -37.469 42.094 -3.422 1 59.88 557 CYS B CA 1
ATOM 10420 C C . CYS B 1 557 ? -37.938 41.906 -1.985 1 59.88 557 CYS B C 1
ATOM 10422 O O . CYS B 1 557 ? -39.125 41.969 -1.706 1 59.88 557 CYS B O 1
ATOM 10424 N N . LEU B 1 558 ? -37.188 41.344 -1.271 1 54.03 558 LEU B N 1
ATOM 10425 C CA . LEU B 1 558 ? -37.531 41.188 0.132 1 54.03 558 LEU B CA 1
ATOM 10426 C C . LEU B 1 558 ? -37.656 42.531 0.829 1 54.03 558 LEU B C 1
ATOM 10428 O O . LEU B 1 558 ? -36.938 43.469 0.5 1 54.03 558 LEU B O 1
ATOM 10432 N N . PRO B 1 559 ? -38.969 42.906 1.415 1 46.5 559 PRO B N 1
ATOM 10433 C CA . PRO B 1 559 ? -39.125 44.25 2.027 1 46.5 559 PRO B CA 1
ATOM 10434 C C . PRO B 1 559 ? -37.875 44.688 2.787 1 46.5 559 PRO B C 1
ATOM 10436 O O . PRO B 1 559 ? -37.156 43.844 3.334 1 46.5 559 PRO B O 1
ATOM 10439 N N . ASN B 1 560 ? -37.5 45.812 2.373 1 43.88 560 ASN B N 1
ATOM 10440 C CA . ASN B 1 560 ? -36.375 46.438 3.043 1 43.88 560 ASN B CA 1
ATOM 10441 C C . ASN B 1 560 ? -36.438 46.219 4.555 1 43.88 560 ASN B C 1
ATOM 10443 O O . ASN B 1 560 ? -35.438 46.5 5.254 1 43.88 560 ASN B O 1
ATOM 10447 N N . THR B 1 561 ? -37.625 46.344 5.121 1 38.12 561 THR B N 1
ATOM 10448 C CA . THR B 1 561 ? -37.844 46.219 6.555 1 38.12 561 THR B CA 1
ATOM 10449 C C . THR B 1 561 ? -37.438 44.812 7.023 1 38.12 561 THR B C 1
ATOM 10451 O O . THR B 1 561 ? -37.719 44.438 8.156 1 38.12 561 THR B O 1
ATOM 10454 N N . LEU B 1 562 ? -37.375 43.938 6.211 1 42.25 562 LEU B N 1
ATOM 10455 C CA . LEU B 1 562 ? -36.812 42.688 6.73 1 42.25 562 LEU B CA 1
ATOM 10456 C C . LEU B 1 562 ? -35.5 42.938 7.445 1 42.25 562 LEU B C 1
ATOM 10458 O O . LEU B 1 562 ? -34.469 43.094 6.801 1 42.25 562 LEU B O 1
ATOM 10462 N N . ASP B 1 563 ? -35.406 44 8.18 1 36.53 563 ASP B N 1
ATOM 10463 C CA . ASP B 1 563 ? -34.438 44.594 9.086 1 36.53 563 ASP B CA 1
ATOM 10464 C C . ASP B 1 563 ? -33.562 43.531 9.758 1 36.53 563 ASP B C 1
ATOM 10466 O O . ASP B 1 563 ? -33.906 42.344 9.742 1 36.53 563 ASP B O 1
ATOM 10470 N N . ALA B 1 564 ? -32.375 43.938 10.094 1 44.09 564 ALA B N 1
ATOM 10471 C CA . ALA B 1 564 ? -31.5 43.219 11.008 1 44.09 564 ALA B CA 1
ATOM 10472 C C . ALA B 1 564 ? -32.312 42.344 11.977 1 44.09 564 ALA B C 1
ATOM 10474 O O . ALA B 1 564 ? -31.891 41.25 12.32 1 44.09 564 ALA B O 1
ATOM 10475 N N . ASN B 1 565 ? -33.5 42.812 12.164 1 41.19 565 ASN B N 1
ATOM 10476 C CA . ASN B 1 565 ? -34.344 42.125 13.148 1 41.19 565 ASN B CA 1
ATOM 10477 C C . ASN B 1 565 ? -34.969 40.875 12.578 1 41.19 565 ASN B C 1
ATOM 10479 O O . ASN B 1 565 ? -35.094 39.844 13.266 1 41.19 565 ASN B O 1
ATOM 10483 N N . THR B 1 566 ? -35.344 40.906 11.398 1 44.09 566 THR B N 1
ATOM 10484 C CA . THR B 1 566 ? -35.969 39.719 10.812 1 44.09 566 THR B CA 1
ATOM 10485 C C . THR B 1 566 ? -34.906 38.625 10.594 1 44.09 566 THR B C 1
ATOM 10487 O O . THR B 1 566 ? -35.188 37.438 10.844 1 44.09 566 THR B O 1
ATOM 10490 N N . LEU B 1 567 ? -33.875 39.031 10.031 1 47.06 567 LEU B N 1
ATOM 10491 C CA . LEU B 1 567 ? -32.781 38.062 9.945 1 47.06 567 LEU B CA 1
ATOM 10492 C C . LEU B 1 567 ? -32.469 37.469 11.312 1 47.06 567 LEU B C 1
ATOM 10494 O O . LEU B 1 567 ? -32.281 36.25 11.43 1 47.06 567 LEU B O 1
ATOM 10498 N N . ARG B 1 568 ? -32.469 38.406 12.289 1 45.22 568 ARG B N 1
ATOM 10499 C CA . ARG B 1 568 ? -32.312 37.938 13.656 1 45.22 568 ARG B CA 1
ATOM 10500 C C . ARG B 1 568 ? -33.438 37 14.062 1 45.22 568 ARG B C 1
ATOM 10502 O O . ARG B 1 568 ? -33.188 35.969 14.711 1 45.22 568 ARG B O 1
ATOM 10509 N N . SER B 1 569 ? -34.562 37.344 13.578 1 48.19 569 SER B N 1
ATOM 10510 C CA . SER B 1 569 ? -35.719 36.5 13.938 1 48.19 569 SER B CA 1
ATOM 10511 C C . SER B 1 569 ? -35.656 35.156 13.227 1 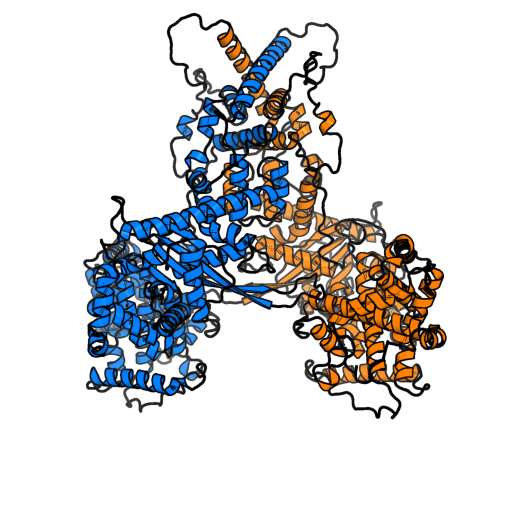48.19 569 SER B C 1
ATOM 10513 O O . SER B 1 569 ? -35.969 34.125 13.82 1 48.19 569 SER B O 1
ATOM 10515 N N . ASN B 1 570 ? -35.219 35.156 12.078 1 48.47 570 ASN B N 1
ATOM 10516 C CA . ASN B 1 570 ? -35.156 33.906 11.336 1 48.47 570 ASN B CA 1
ATOM 10517 C C . ASN B 1 570 ? -34.062 33 11.898 1 48.47 570 ASN B C 1
ATOM 10519 O O . ASN B 1 570 ? -34.219 31.781 12 1 48.47 570 ASN B O 1
ATOM 10523 N N . VAL B 1 571 ? -32.938 33.656 12.188 1 48.59 571 VAL B N 1
ATOM 10524 C CA . VAL B 1 571 ? -31.875 32.906 12.844 1 48.59 571 VAL B CA 1
ATOM 10525 C C . VAL B 1 571 ? -32.375 32.344 14.172 1 48.59 571 VAL B C 1
ATOM 10527 O O . VAL B 1 571 ? -32.125 31.172 14.5 1 48.59 571 VAL B O 1
ATOM 10530 N N . LEU B 1 572 ? -33.156 33.219 14.82 1 47.69 572 LEU B N 1
ATOM 10531 C CA . LEU B 1 572 ? -33.719 32.781 16.094 1 47.69 572 LEU B CA 1
ATOM 10532 C C . LEU B 1 572 ? -34.688 31.625 15.883 1 47.69 572 LEU B C 1
ATOM 10534 O O . LEU B 1 572 ? -34.719 30.672 16.656 1 47.69 572 LEU B O 1
ATOM 10538 N N . LYS B 1 573 ? -35.438 31.734 14.852 1 48.84 573 LYS B N 1
ATOM 10539 C CA . LYS B 1 573 ? -36.375 30.656 14.539 1 48.84 573 LYS B CA 1
ATOM 10540 C C . LYS B 1 573 ? -35.625 29.375 14.156 1 48.84 573 LYS B C 1
ATOM 10542 O O . LYS B 1 573 ? -36 28.281 14.594 1 48.84 573 LYS B O 1
ATOM 10547 N N . ALA B 1 574 ? -34.688 29.531 13.391 1 49.19 574 ALA B N 1
ATOM 10548 C CA . ALA B 1 574 ? -33.906 28.359 13 1 49.19 574 ALA B CA 1
ATOM 10549 C C . ALA B 1 574 ? -33.25 27.719 14.211 1 49.19 574 ALA B C 1
ATOM 10551 O O . ALA B 1 574 ? -33.188 26.484 14.328 1 49.19 574 ALA B O 1
ATOM 10552 N N . LEU B 1 575 ? -32.75 28.516 15.078 1 49.19 575 LEU B N 1
ATOM 10553 C CA . LEU B 1 575 ? -32.156 28.047 16.312 1 49.19 575 LEU B CA 1
ATOM 10554 C C . LEU B 1 575 ? -33.188 27.375 17.203 1 49.19 575 LEU B C 1
ATOM 10556 O O . LEU B 1 575 ? -32.906 26.344 17.828 1 49.19 575 LEU B O 1
ATOM 10560 N N . GLN B 1 576 ? -34.375 27.984 17.203 1 47.91 576 GLN B N 1
ATOM 10561 C CA . GLN B 1 576 ? -35.469 27.438 18 1 47.91 576 GLN B CA 1
ATOM 10562 C C . GLN B 1 576 ? -35.969 26.125 17.406 1 47.91 576 GLN B C 1
ATOM 10564 O O . GLN B 1 576 ? -36.25 25.172 18.141 1 47.91 576 GLN B O 1
ATOM 10569 N N . ASP B 1 577 ? -36.125 26.078 16.172 1 49 577 ASP B N 1
ATOM 10570 C CA . ASP B 1 577 ? -36.594 24.859 15.5 1 49 577 ASP B CA 1
ATOM 10571 C C . ASP B 1 577 ? -35.594 23.719 15.711 1 49 577 ASP B C 1
ATOM 10573 O O . ASP B 1 577 ? -36 22.578 15.891 1 49 577 ASP B O 1
ATOM 10577 N N . ASN B 1 578 ? -34.406 24.031 15.609 1 45.88 578 ASN B N 1
ATOM 10578 C CA . ASN B 1 578 ? -33.375 23.016 15.844 1 45.88 578 ASN B CA 1
ATOM 10579 C C . ASN B 1 578 ? -33.375 22.547 17.297 1 45.88 578 ASN B C 1
ATOM 10581 O O . ASN B 1 578 ? -33.062 21.375 17.562 1 45.88 578 ASN B O 1
ATOM 10585 N N . PHE B 1 579 ? -33.656 23.516 18.203 1 42.47 579 PHE B N 1
ATOM 10586 C CA . PHE B 1 579 ? -33.844 23.078 19.578 1 42.47 579 PHE B CA 1
ATOM 10587 C C . PHE B 1 579 ? -35.031 22.125 19.688 1 42.47 579 PHE B C 1
ATOM 10589 O O . PHE B 1 579 ? -34.969 21.156 20.453 1 42.47 579 PHE B O 1
ATOM 10596 N N . ASP B 1 580 ? -36 22.359 18.969 1 42.34 580 ASP B N 1
ATOM 10597 C CA . ASP B 1 580 ? -37.188 21.5 19.016 1 42.34 580 ASP B CA 1
ATOM 10598 C C . ASP B 1 580 ? -36.969 20.25 18.156 1 42.34 580 ASP B C 1
ATOM 10600 O O . ASP B 1 580 ? -37.531 19.188 18.469 1 42.34 580 ASP B O 1
ATOM 10604 N N . ALA B 1 581 ? -36.344 20.328 17.031 1 38.97 581 ALA B N 1
ATOM 10605 C CA . ALA B 1 581 ? -36.156 19.156 16.188 1 38.97 581 ALA B CA 1
ATOM 10606 C C . ALA B 1 581 ? -35.156 18.203 16.797 1 38.97 581 ALA B C 1
ATOM 10608 O O . ALA B 1 581 ? -34.812 17.172 16.203 1 38.97 581 ALA B O 1
ATOM 10609 N N . ARG B 1 582 ? -34.469 18.547 17.75 1 39.88 582 ARG B N 1
ATOM 10610 C CA . ARG B 1 582 ? -33.594 17.562 18.406 1 39.88 582 ARG B CA 1
ATOM 10611 C C . ARG B 1 582 ? -34.25 16.188 18.438 1 39.88 582 ARG B C 1
ATOM 10613 O O . ARG B 1 582 ? -33.625 15.211 18.828 1 39.88 582 ARG B O 1
ATOM 10620 N N . GLN B 1 583 ? -35.531 16.094 18.734 1 33.31 583 GLN B N 1
ATOM 10621 C CA . GLN B 1 583 ? -36.094 14.766 18.922 1 33.31 583 GLN B CA 1
ATOM 10622 C C . GLN B 1 583 ? -36.094 13.977 17.609 1 33.31 583 GLN B C 1
ATOM 10624 O O . GLN B 1 583 ? -36.312 12.766 17.609 1 33.31 583 GLN B O 1
ATOM 10629 N N . HIS B 1 584 ? -36.438 14.57 16.375 1 32.19 584 HIS B N 1
ATOM 10630 C CA . HIS B 1 584 ? -36.625 13.672 15.25 1 32.19 584 HIS B CA 1
ATOM 10631 C C . HIS B 1 584 ? -35.312 13.383 14.539 1 32.19 584 HIS B C 1
ATOM 10633 O O . HIS B 1 584 ? -34.344 14.133 14.68 1 32.19 584 HIS B O 1
ATOM 10639 N N . ASN B 1 585 ? -35.25 12.188 13.711 1 31.92 585 ASN B N 1
ATOM 10640 C CA . ASN B 1 585 ? -34.188 11.492 13.016 1 31.92 585 ASN B CA 1
ATOM 10641 C C . ASN B 1 585 ? -33.375 12.438 12.117 1 31.92 585 ASN B C 1
ATOM 10643 O O . ASN B 1 585 ? -33.969 13.125 11.273 1 31.92 585 ASN B O 1
ATOM 10647 N N . PRO B 1 586 ? -32.219 12.773 12.461 1 35.5 586 PRO B N 1
ATOM 10648 C CA . PRO B 1 586 ? -31.297 13.719 11.844 1 35.5 586 PRO B CA 1
ATOM 10649 C C . PRO B 1 586 ? -31.281 13.617 10.32 1 35.5 586 PRO B C 1
ATOM 10651 O O . PRO B 1 586 ? -30.609 14.406 9.648 1 35.5 586 PRO B O 1
ATOM 10654 N N . GLY B 1 587 ? -31.594 12.484 9.727 1 33.72 587 GLY B N 1
ATOM 10655 C CA . GLY B 1 587 ? -31.312 12.32 8.305 1 33.72 587 GLY B CA 1
ATOM 10656 C C . GLY B 1 587 ? -32.281 13.07 7.418 1 33.72 587 GLY B C 1
ATOM 10657 O O . GLY B 1 587 ? -32.281 12.883 6.199 1 33.72 587 GLY B O 1
ATOM 10658 N N . ALA B 1 588 ? -33.438 13.539 7.941 1 30.2 588 ALA B N 1
ATOM 10659 C CA . ALA B 1 588 ? -34.438 13.992 6.969 1 30.2 588 ALA B CA 1
ATOM 10660 C C . ALA B 1 588 ? -34.062 15.367 6.414 1 30.2 588 ALA B C 1
ATOM 10662 O O . ALA B 1 588 ? -33.656 16.25 7.156 1 30.2 588 ALA B O 1
ATOM 10663 N N . ILE B 1 589 ? -33.688 15.398 5.156 1 33.19 589 ILE B N 1
ATOM 10664 C CA . ILE B 1 589 ? -33.594 16.656 4.434 1 33.19 589 ILE B CA 1
ATOM 10665 C C . ILE B 1 589 ? -34.781 17.562 4.812 1 33.19 589 ILE B C 1
ATOM 10667 O O . ILE B 1 589 ? -35.938 17.125 4.805 1 33.19 589 ILE B O 1
ATOM 10671 N N . PRO B 1 590 ? -34.562 18.516 5.688 1 34.88 590 PRO B N 1
ATOM 10672 C CA . PRO B 1 590 ? -35.719 19.344 6.035 1 34.88 590 PRO B CA 1
ATOM 10673 C C . PRO B 1 590 ? -36.688 19.5 4.871 1 34.88 590 PRO B C 1
ATOM 10675 O O . PRO B 1 590 ? -36.281 19.453 3.707 1 34.88 590 PRO B O 1
ATOM 10678 N N . PRO B 1 591 ? -38.031 19.297 5.172 1 32.66 591 PRO B N 1
ATOM 10679 C CA . PRO B 1 591 ? -39 19.547 4.102 1 32.66 591 PRO B CA 1
ATOM 10680 C C . PRO B 1 591 ? -38.719 20.859 3.359 1 32.66 591 PRO B C 1
ATOM 10682 O O . PRO B 1 591 ? -38.031 21.75 3.887 1 32.66 591 PRO B O 1
ATOM 10685 N N . LYS B 1 592 ? -39.156 20.922 2.111 1 32.5 592 LYS B N 1
ATOM 10686 C CA . LYS B 1 592 ? -39.125 22.094 1.238 1 32.5 592 LYS B CA 1
ATOM 10687 C C . LYS B 1 592 ? -39.594 23.344 1.985 1 32.5 592 LYS B C 1
ATOM 10689 O O . LYS B 1 592 ? -40.625 23.344 2.641 1 32.5 592 LYS B O 1
ATOM 10694 N N . LEU B 1 593 ? -38.688 24.094 2.51 1 31.56 593 LEU B N 1
ATOM 10695 C CA . LEU B 1 593 ? -39.125 25.422 2.973 1 31.56 593 LEU B CA 1
ATOM 10696 C C . LEU B 1 593 ? -40.344 25.891 2.209 1 31.56 593 LEU B C 1
ATOM 10698 O O . LEU B 1 593 ? -40.469 25.688 1 1 31.56 593 LEU B O 1
ATOM 10702 N N . SER B 1 594 ? -41.469 26.047 2.873 1 30.16 594 SER B N 1
ATOM 10703 C CA . SER B 1 594 ? -42.688 26.625 2.32 1 30.16 594 SER B CA 1
ATOM 10704 C C . SER B 1 594 ? -42.375 27.75 1.339 1 30.16 594 SER B C 1
ATOM 10706 O O . SER B 1 594 ? -41.375 28.484 1.518 1 30.16 594 SER B O 1
ATOM 10708 N N . SER B 1 595 ? -42.781 27.625 0.039 1 32.69 595 SER B N 1
ATOM 10709 C CA . SER B 1 595 ? -42.844 28.656 -1 1 32.69 595 SER B CA 1
ATOM 10710 C C . SER B 1 595 ? -43.25 30 -0.418 1 32.69 595 SER B C 1
ATOM 10712 O O . SER B 1 595 ? -44.406 30.266 -0.166 1 32.69 595 SER B O 1
ATOM 10714 N N . THR B 1 596 ? -42.75 30.469 0.604 1 33.5 596 THR B N 1
ATOM 10715 C CA . THR B 1 596 ? -43.125 31.875 0.793 1 33.5 596 THR B CA 1
ATOM 10716 C C . THR B 1 596 ? -43.312 32.562 -0.552 1 33.5 596 THR B C 1
ATOM 10718 O O . THR B 1 596 ? -42.469 32.406 -1.451 1 33.5 596 THR B O 1
ATOM 10721 N N . SER B 1 597 ? -44.469 33 -0.87 1 33.91 597 SER B N 1
ATOM 10722 C CA . SER B 1 597 ? -44.969 33.75 -2.029 1 33.91 597 SER B CA 1
ATOM 10723 C C . SER B 1 597 ? -43.938 34.719 -2.562 1 33.91 597 SER B C 1
ATOM 10725 O O . SER B 1 597 ? -43.594 35.688 -1.891 1 33.91 597 SER B O 1
ATOM 10727 N N . LEU B 1 598 ? -42.906 34.188 -3.178 1 40.12 598 LEU B N 1
ATOM 10728 C CA . LEU B 1 598 ? -42.031 35.031 -3.971 1 40.12 598 LEU B CA 1
ATOM 10729 C C . LEU B 1 598 ? -42.812 36.188 -4.629 1 40.12 598 LEU B C 1
ATOM 10731 O O . LEU B 1 598 ? -43.906 35.969 -5.164 1 40.12 598 LEU B O 1
ATOM 10735 N N . HIS B 1 599 ? -42.656 37.25 -4.117 1 42.88 599 HIS B N 1
ATOM 10736 C CA . HIS B 1 599 ? -43.281 38.375 -4.84 1 42.88 599 HIS B CA 1
ATOM 10737 C C . HIS B 1 599 ? -43.062 38.219 -6.34 1 42.88 599 HIS B C 1
ATOM 10739 O O . HIS B 1 599 ? -42.094 37.594 -6.777 1 42.88 599 HIS B O 1
ATOM 10745 N N . SER B 1 600 ? -44.031 38.438 -7.176 1 45.31 600 SER B N 1
ATOM 10746 C CA . SER B 1 600 ? -44.094 38.375 -8.633 1 45.31 600 SER B CA 1
ATOM 10747 C C . SER B 1 600 ? -42.812 38.875 -9.266 1 45.31 600 SER B C 1
ATOM 10749 O O . SER B 1 600 ? -42.375 38.375 -10.297 1 45.31 600 SER B O 1
ATOM 10751 N N . ASN B 1 601 ? -42 39.844 -8.664 1 48.84 601 ASN B N 1
ATOM 10752 C CA . ASN B 1 601 ? -40.844 40.469 -9.336 1 48.84 601 ASN B CA 1
ATOM 10753 C C . ASN B 1 601 ? -39.531 39.938 -8.781 1 48.84 601 ASN B C 1
ATOM 10755 O O . ASN B 1 601 ? -38.5 40.562 -8.938 1 48.84 601 ASN B O 1
ATOM 10759 N N . SER B 1 602 ? -39.469 38.719 -8.102 1 59.88 602 SER B N 1
ATOM 10760 C CA . SER B 1 602 ? -38.219 38.188 -7.504 1 59.88 602 SER B CA 1
ATOM 10761 C C . SER B 1 602 ? -37.469 37.312 -8.484 1 59.88 602 SER B C 1
ATOM 10763 O O . SER B 1 602 ? -38.062 36.531 -9.219 1 59.88 602 SER B O 1
ATOM 10765 N N . ASP B 1 603 ? -36.188 37.719 -8.82 1 66.88 603 ASP B N 1
ATOM 10766 C CA . ASP B 1 603 ? -35.312 36.844 -9.617 1 66.88 603 ASP B CA 1
ATOM 10767 C C . ASP B 1 603 ? -34.625 35.812 -8.734 1 66.88 603 ASP B C 1
ATOM 10769 O O . ASP B 1 603 ? -33.5 36.031 -8.25 1 66.88 603 ASP B O 1
ATOM 10773 N N . GLN B 1 604 ? -35.188 34.781 -8.586 1 70.5 604 GLN B N 1
ATOM 10774 C CA . GLN B 1 604 ? -34.719 33.719 -7.699 1 70.5 604 GLN B CA 1
ATOM 10775 C C . GLN B 1 604 ? -33.406 33.125 -8.195 1 70.5 604 GLN B C 1
ATOM 10777 O O . GLN B 1 604 ? -32.562 32.75 -7.398 1 70.5 604 GLN B O 1
ATOM 10782 N N . MET B 1 605 ? -33.281 33.094 -9.422 1 72.31 605 MET B N 1
ATOM 10783 C CA . MET B 1 605 ? -32.062 32.531 -9.992 1 72.31 605 MET B CA 1
ATOM 10784 C C . MET B 1 605 ? -30.844 33.406 -9.664 1 72.31 605 MET B C 1
ATOM 10786 O O . MET B 1 605 ? -29.812 32.875 -9.242 1 72.31 605 MET B O 1
ATOM 10790 N N . LEU B 1 606 ? -31.047 34.625 -9.836 1 77.56 606 LEU B N 1
ATOM 10791 C CA . LEU B 1 606 ? -29.953 35.562 -9.5 1 77.56 606 LEU B CA 1
ATOM 10792 C C . LEU B 1 606 ? -29.688 35.531 -8 1 77.56 606 LEU B C 1
ATOM 10794 O O . LEU B 1 606 ? -28.531 35.625 -7.582 1 77.56 606 LEU B O 1
ATOM 10798 N N . GLY B 1 607 ? -30.75 35.469 -7.285 1 80.5 607 GLY B N 1
ATOM 10799 C CA . GLY B 1 607 ? -30.594 35.344 -5.844 1 80.5 607 GLY B CA 1
ATOM 10800 C C . GLY B 1 607 ? -29.766 34.156 -5.426 1 80.5 607 GLY B C 1
ATOM 10801 O O . GLY B 1 607 ? -28.875 34.25 -4.59 1 80.5 607 GLY B O 1
ATOM 10802 N N . ASN B 1 608 ? -30.047 33.062 -6.055 1 79.88 608 ASN B N 1
ATOM 10803 C CA . ASN B 1 608 ? -29.312 31.844 -5.754 1 79.88 608 ASN B CA 1
ATOM 10804 C C . ASN B 1 608 ? -27.859 31.938 -6.184 1 79.88 608 ASN B C 1
ATOM 10806 O O . ASN B 1 608 ? -26.969 31.391 -5.52 1 79.88 608 ASN B O 1
ATOM 10810 N N . LEU B 1 609 ? -27.656 32.625 -7.191 1 82.75 609 LEU B N 1
ATOM 10811 C CA . LEU B 1 609 ? -26.297 32.812 -7.676 1 82.75 609 LEU B CA 1
ATOM 10812 C C . LEU B 1 609 ? -25.484 33.656 -6.699 1 82.75 609 LEU B C 1
ATOM 10814 O O . LEU B 1 609 ? -24.328 33.344 -6.391 1 82.75 609 LEU B O 1
ATOM 10818 N N . VAL B 1 610 ? -26.078 34.656 -6.277 1 87.75 610 VAL B N 1
ATOM 10819 C CA . VAL B 1 610 ? -25.422 35.562 -5.34 1 87.75 610 VAL B CA 1
ATOM 10820 C C . VAL B 1 610 ? -25.109 34.844 -4.039 1 87.75 610 VAL B C 1
ATOM 10822 O O . VAL B 1 610 ? -24.016 34.969 -3.494 1 87.75 610 VAL B O 1
ATOM 10825 N N . LEU B 1 611 ? -26.062 34.062 -3.648 1 88.75 611 LEU B N 1
ATOM 10826 C CA . LEU B 1 611 ? -25.859 33.312 -2.412 1 88.75 611 LEU B CA 1
ATOM 10827 C C . LEU B 1 611 ? -24.75 32.312 -2.566 1 88.75 611 LEU B C 1
ATOM 10829 O O . LEU B 1 611 ? -23.953 32.094 -1.645 1 88.75 611 LEU B O 1
ATOM 10833 N N . PHE B 1 612 ? -24.75 31.672 -3.682 1 91.12 612 PHE B N 1
ATOM 10834 C CA . PHE B 1 612 ? -23.703 30.703 -3.955 1 91.12 612 PHE B CA 1
ATOM 10835 C C . PHE B 1 612 ? -22.328 31.359 -3.965 1 91.12 612 PHE B C 1
ATOM 10837 O O . PHE B 1 612 ? -21.375 30.859 -3.355 1 91.12 612 PHE B O 1
ATOM 10844 N N . MET B 1 613 ? -22.188 32.438 -4.602 1 93.62 613 MET B N 1
ATOM 10845 C CA . MET B 1 613 ? -20.906 33.125 -4.715 1 93.62 613 MET B CA 1
ATOM 10846 C C . MET B 1 613 ? -20.438 33.625 -3.357 1 93.62 613 MET B C 1
ATOM 10848 O O . MET B 1 613 ? -19.25 33.531 -3.031 1 93.62 613 MET B O 1
ATOM 10852 N N . ARG B 1 614 ? -21.344 34.156 -2.613 1 94.19 614 ARG B N 1
ATOM 10853 C CA . ARG B 1 614 ? -21 34.625 -1.279 1 94.19 614 ARG B CA 1
ATOM 10854 C C . ARG B 1 614 ? -20.5 33.5 -0.392 1 94.19 614 ARG B C 1
ATOM 10856 O O . ARG B 1 614 ? -19.469 33.594 0.254 1 94.19 614 ARG B O 1
ATOM 10863 N N . ASP B 1 615 ? -21.281 32.438 -0.383 1 95.12 615 ASP B N 1
ATOM 10864 C CA . ASP B 1 615 ? -20.953 31.297 0.491 1 95.12 615 ASP B CA 1
ATOM 10865 C C . ASP B 1 615 ? -19.656 30.625 0.053 1 95.12 615 ASP B C 1
ATOM 10867 O O . ASP B 1 615 ? -18.859 30.203 0.891 1 95.12 615 ASP B O 1
ATOM 10871 N N . THR B 1 616 ? -19.469 30.484 -1.211 1 96.25 616 THR B N 1
ATOM 10872 C CA . THR B 1 616 ? -18.266 29.844 -1.724 1 96.25 616 THR B CA 1
ATOM 10873 C C . THR B 1 616 ? -17.047 30.734 -1.493 1 96.25 616 THR B C 1
ATOM 10875 O O . THR B 1 616 ? -15.945 30.25 -1.236 1 96.25 616 THR B O 1
ATOM 10878 N N . PHE B 1 617 ? -17.25 32.062 -1.556 1 96.88 617 PHE B N 1
ATOM 10879 C CA . PHE B 1 617 ? -16.172 33 -1.217 1 96.88 617 PHE B CA 1
ATOM 10880 C C . PHE B 1 617 ? -15.68 32.75 0.204 1 96.88 617 PHE B C 1
ATOM 10882 O O . PHE B 1 617 ? -14.469 32.688 0.446 1 96.88 617 PHE B O 1
ATOM 10889 N N . MET B 1 618 ? -16.609 32.625 1.054 1 97.38 618 MET B N 1
ATOM 10890 C CA . MET B 1 618 ? -16.234 32.406 2.449 1 97.38 618 MET B CA 1
ATOM 10891 C C . MET B 1 618 ? -15.422 31.125 2.594 1 97.38 618 MET B C 1
ATOM 10893 O O . MET B 1 618 ? -14.438 31.094 3.332 1 97.38 618 MET B O 1
ATOM 10897 N N . TYR B 1 619 ? -15.828 30.141 1.949 1 97.5 619 TYR B N 1
ATOM 10898 C CA . TYR B 1 619 ? -15.133 28.859 1.989 1 97.5 619 TYR B CA 1
ATOM 10899 C C . TYR B 1 619 ? -13.719 28.984 1.431 1 97.5 619 TYR B C 1
ATOM 10901 O O . TYR B 1 619 ? -12.758 28.516 2.039 1 97.5 619 TYR B O 1
ATOM 10909 N N . LEU B 1 620 ? -13.625 29.562 0.297 1 97.44 620 LEU B N 1
ATOM 10910 C CA . LEU B 1 620 ? -12.336 29.656 -0.367 1 97.44 620 LEU B CA 1
ATOM 10911 C C . LEU B 1 620 ? -11.391 30.578 0.414 1 97.44 620 LEU B C 1
ATOM 10913 O O . LEU B 1 620 ? -10.18 30.359 0.434 1 97.44 620 LEU B O 1
ATOM 10917 N N . GLU B 1 621 ? -11.953 31.594 1.018 1 96.94 621 GLU B N 1
ATOM 10918 C CA . GLU B 1 621 ? -11.156 32.438 1.891 1 96.94 621 GLU B CA 1
ATOM 10919 C C . GLU B 1 621 ? -10.602 31.656 3.072 1 96.94 621 GLU B C 1
ATOM 10921 O O . GLU B 1 621 ? -9.422 31.797 3.418 1 96.94 621 GLU B O 1
ATOM 10926 N N . PHE B 1 622 ? -11.43 30.875 3.658 1 97.44 622 PHE B N 1
ATOM 10927 C CA . PHE B 1 622 ? -11.016 29.984 4.734 1 97.44 622 PHE B CA 1
ATOM 10928 C C . PHE B 1 622 ? -9.883 29.078 4.277 1 97.44 622 PHE B C 1
ATOM 10930 O O . PHE B 1 622 ? -8.859 28.969 4.953 1 97.44 622 PHE B O 1
ATOM 10937 N N . ALA B 1 623 ? -10.031 28.516 3.141 1 96.31 623 ALA B N 1
ATOM 10938 C CA . ALA B 1 623 ? -9.094 27.547 2.6 1 96.31 623 ALA B CA 1
ATOM 10939 C C . ALA B 1 623 ? -7.781 28.203 2.184 1 96.31 623 ALA B C 1
ATOM 10941 O O . ALA B 1 623 ? -6.711 27.609 2.303 1 96.31 623 ALA B O 1
ATOM 10942 N N . SER B 1 624 ? -7.848 29.406 1.702 1 94.25 624 SER B N 1
ATOM 10943 C CA . SER B 1 624 ? -6.66 30.078 1.187 1 94.25 624 SER B CA 1
ATOM 10944 C C . SER B 1 624 ? -5.859 30.734 2.312 1 94.25 624 SER B C 1
ATOM 10946 O O . SER B 1 624 ? -4.641 30.875 2.211 1 94.25 624 SER B O 1
ATOM 10948 N N . ALA B 1 625 ? -6.5 31.141 3.338 1 96 625 ALA B N 1
ATOM 10949 C CA . ALA B 1 625 ? -5.844 31.828 4.449 1 96 625 ALA B CA 1
ATOM 10950 C C . ALA B 1 625 ? -4.992 30.859 5.262 1 96 625 ALA B C 1
ATOM 10952 O O . ALA B 1 625 ? -3.998 31.25 5.871 1 96 625 ALA B O 1
ATOM 10953 N N . ILE B 1 626 ? -5.293 29.641 5.273 1 96.06 626 ILE B N 1
ATOM 10954 C CA . ILE B 1 626 ? -4.648 28.641 6.105 1 96.06 626 ILE B CA 1
ATOM 10955 C C . ILE B 1 626 ? -3.217 28.406 5.629 1 96.06 626 ILE B C 1
ATOM 10957 O O . ILE B 1 626 ? -2.266 28.594 6.391 1 96.06 626 ILE B O 1
ATOM 10961 N N . PRO B 1 627 ? -3.008 28.031 4.375 1 93.38 627 PRO B N 1
ATOM 10962 C CA . PRO B 1 627 ? -1.618 27.828 3.955 1 93.38 627 PRO B CA 1
ATOM 10963 C C . PRO B 1 627 ? -0.781 29.094 4.059 1 93.38 627 PRO B C 1
ATOM 10965 O O . PRO B 1 627 ? 0.442 29.031 4.203 1 93.38 627 PRO B O 1
ATOM 10968 N N . GLN B 1 628 ? -1.427 30.281 4.105 1 92 628 GLN B N 1
ATOM 10969 C CA . GLN B 1 628 ? -0.724 31.562 4.227 1 92 628 GLN B CA 1
ATOM 10970 C C . GLN B 1 628 ? -0.385 31.859 5.684 1 92 628 GLN B C 1
ATOM 10972 O O . GLN B 1 628 ? 0.438 32.719 5.969 1 92 628 GLN B O 1
ATOM 10977 N N . GLY B 1 629 ? -0.984 31.156 6.602 1 94.19 629 GLY B N 1
ATOM 10978 C CA . GLY B 1 629 ? -0.713 31.312 8.023 1 94.19 629 GLY B CA 1
ATOM 10979 C C . GLY B 1 629 ? -1.371 32.531 8.617 1 94.19 629 GLY B C 1
ATOM 10980 O O . GLY B 1 629 ? -0.82 33.156 9.531 1 94.19 629 GLY B O 1
ATOM 10981 N N . ASP B 1 630 ? -2.418 33 8.047 1 95.94 630 ASP B N 1
ATOM 10982 C CA . ASP B 1 630 ? -3.143 34.125 8.625 1 95.94 630 ASP B CA 1
ATOM 10983 C C . ASP B 1 630 ? -4.363 33.656 9.414 1 95.94 630 ASP B C 1
ATOM 10985 O O . ASP B 1 630 ? -5.477 33.625 8.883 1 95.94 630 ASP B O 1
ATOM 10989 N N . ILE B 1 631 ? -4.16 33.5 10.672 1 97.12 631 ILE B N 1
ATOM 10990 C CA . ILE B 1 631 ? -5.195 32.938 11.531 1 97.12 631 ILE B CA 1
ATOM 10991 C C . ILE B 1 631 ? -6.277 34 11.789 1 97.12 631 ILE B C 1
ATOM 10993 O O . ILE B 1 631 ? -7.414 33.656 12.117 1 97.12 631 ILE B O 1
ATOM 10997 N N . GLY B 1 632 ? -5.934 35.219 11.617 1 96.75 632 GLY B N 1
ATOM 10998 C CA . GLY B 1 632 ? -6.926 36.281 11.766 1 96.75 632 GLY B CA 1
ATOM 10999 C C . GLY B 1 632 ? -7.996 36.25 10.688 1 96.75 632 GLY B C 1
ATOM 11000 O O . GLY B 1 632 ? -9.18 36.406 10.984 1 96.75 632 GLY B O 1
ATOM 11001 N N . GLN B 1 633 ? -7.613 36.062 9.484 1 96.75 633 GLN B N 1
ATOM 11002 C CA . GLN B 1 633 ? -8.57 35.938 8.383 1 96.75 633 GLN B CA 1
ATOM 11003 C C . GLN B 1 633 ? -9.461 34.719 8.578 1 96.75 633 GLN B C 1
ATOM 11005 O O . GLN B 1 633 ? -10.664 34.781 8.32 1 96.75 633 GLN B O 1
ATOM 11010 N N . VAL B 1 634 ? -8.828 33.656 9.07 1 97.81 634 VAL B N 1
ATOM 11011 C CA . VAL B 1 634 ? -9.586 32.438 9.328 1 97.81 634 VAL B CA 1
ATOM 11012 C C . VAL B 1 634 ? -10.656 32.719 10.391 1 97.81 634 VAL B C 1
ATOM 11014 O O . VAL B 1 634 ? -11.812 32.312 10.234 1 97.81 634 VAL B O 1
ATOM 11017 N N . MET B 1 635 ? -10.273 33.406 11.406 1 97.31 635 MET B N 1
ATOM 11018 C CA . MET B 1 635 ? -11.18 33.719 12.508 1 97.31 635 MET B CA 1
ATOM 11019 C C . MET B 1 635 ? -12.344 34.562 12.031 1 97.31 635 MET B C 1
ATOM 11021 O O . MET B 1 635 ? -13.461 34.438 12.523 1 97.31 635 MET B O 1
ATOM 11025 N N . GLU B 1 636 ? -12.07 35.469 11.141 1 96.88 636 GLU B N 1
ATOM 11026 C CA . GLU B 1 636 ? -13.141 36.312 10.625 1 96.88 636 GLU B CA 1
ATOM 11027 C C . GLU B 1 636 ? -14.188 35.5 9.891 1 96.88 636 GLU B C 1
ATOM 11029 O O . GLU B 1 636 ? -15.391 35.75 9.992 1 96.88 636 GLU B O 1
ATOM 11034 N N . VAL B 1 637 ? -13.711 34.531 9.156 1 97.31 637 VAL B N 1
ATOM 11035 C CA . VAL B 1 637 ? -14.633 33.656 8.445 1 97.31 637 VAL B CA 1
ATOM 11036 C C . VAL B 1 637 ? -15.414 32.812 9.445 1 97.31 637 VAL B C 1
ATOM 11038 O O . VAL B 1 637 ? -16.609 32.594 9.266 1 97.31 637 VAL B O 1
ATOM 11041 N N . ILE B 1 638 ? -14.734 32.344 10.484 1 97.62 638 ILE B N 1
ATOM 11042 C CA . ILE B 1 638 ? -15.375 31.516 11.5 1 97.62 638 ILE B CA 1
ATOM 11043 C C . ILE B 1 638 ? -16.547 32.281 12.125 1 97.62 638 ILE B C 1
ATOM 11045 O O . ILE B 1 638 ? -17.594 31.688 12.422 1 97.62 638 ILE B O 1
ATOM 11049 N N . LYS B 1 639 ? -16.391 33.562 12.312 1 96.19 639 LYS B N 1
ATOM 11050 C CA . LYS B 1 639 ? -17.469 34.375 12.875 1 96.19 639 LYS B CA 1
ATOM 11051 C C . LYS B 1 639 ? -18.703 34.344 11.992 1 96.19 639 LYS B C 1
ATOM 11053 O O . LYS B 1 639 ? -19.828 34.344 12.492 1 96.19 639 LYS B O 1
ATOM 11058 N N . VAL B 1 640 ? -18.516 34.219 10.711 1 94.75 640 VAL B N 1
ATOM 11059 C CA . VAL B 1 640 ? -19.625 34.156 9.773 1 94.75 640 VAL B CA 1
ATOM 11060 C C . VAL B 1 640 ? -20.219 32.719 9.797 1 94.75 640 VAL B C 1
ATOM 11062 O O . VAL B 1 640 ? -21.422 32.562 9.711 1 94.75 640 VAL B O 1
ATOM 11065 N N . LEU B 1 641 ? -19.359 31.766 9.977 1 95.75 641 LEU B N 1
ATOM 11066 C CA . LEU B 1 641 ? -19.766 30.375 9.922 1 95.75 641 LEU B CA 1
ATOM 11067 C C . LEU B 1 641 ? -20.703 30.031 11.07 1 95.75 641 LEU B C 1
ATOM 11069 O O . LEU B 1 641 ? -21.516 29.109 10.977 1 95.75 641 LEU B O 1
ATOM 11073 N N . ARG B 1 642 ? -20.641 30.859 12.109 1 92.06 642 ARG B N 1
ATOM 11074 C CA . ARG B 1 642 ? -21.562 30.656 13.227 1 92.06 642 ARG B CA 1
ATOM 11075 C C . ARG B 1 642 ? -23.016 30.641 12.75 1 92.06 642 ARG B C 1
ATOM 11077 O O . ARG B 1 642 ? -23.828 29.891 13.266 1 92.06 642 ARG B O 1
ATOM 11084 N N . PHE B 1 643 ? -23.219 31.422 11.82 1 90.19 643 PHE B N 1
ATOM 11085 C CA . PHE B 1 643 ? -24.578 31.562 11.312 1 90.19 643 PHE B CA 1
ATOM 11086 C C . PHE B 1 643 ? -24.828 30.609 10.148 1 90.19 643 PHE B C 1
ATOM 11088 O O . PHE B 1 643 ? -25.891 30 10.062 1 90.19 643 PHE B O 1
ATOM 11095 N N . SER B 1 644 ? -23.828 30.422 9.352 1 92.06 644 SER B N 1
ATOM 11096 C CA . SER B 1 644 ? -23.969 29.594 8.156 1 92.06 644 SER B CA 1
ATOM 11097 C C . SER B 1 644 ? -24.25 28.141 8.516 1 92.06 644 SER B C 1
ATOM 11099 O O . SER B 1 644 ? -25 27.453 7.812 1 92.06 644 SER B O 1
ATOM 11101 N N . PHE B 1 645 ? -23.641 27.609 9.539 1 93.5 645 PHE B N 1
ATOM 11102 C CA . PHE B 1 645 ? -23.828 26.219 9.938 1 93.5 645 PHE B CA 1
ATOM 11103 C C . PHE B 1 645 ? -25.266 25.984 10.414 1 93.5 645 PHE B C 1
ATOM 11105 O O . PHE B 1 645 ? -25.844 24.938 10.133 1 93.5 645 PHE B O 1
ATOM 11112 N N . TYR B 1 646 ? -25.797 26.938 11.062 1 85.5 646 TYR B N 1
ATOM 11113 C CA . TYR B 1 646 ? -27.188 26.812 11.461 1 85.5 646 TYR B CA 1
ATOM 11114 C C . TYR B 1 646 ? -28.109 26.828 10.242 1 85.5 646 TYR B C 1
ATOM 11116 O O . TYR B 1 646 ? -29.062 26.047 10.172 1 85.5 646 TYR B O 1
ATOM 11124 N N . GLY B 1 647 ? -27.781 27.594 9.297 1 81.69 647 GLY B N 1
ATOM 11125 C CA . GLY B 1 647 ? -28.594 27.703 8.078 1 81.69 647 GLY B CA 1
ATOM 11126 C C . GLY B 1 647 ? -28.516 26.469 7.203 1 81.69 647 GLY B C 1
ATOM 11127 O O . GLY B 1 647 ? -29.438 26.188 6.441 1 81.69 647 GLY B O 1
ATOM 11128 N N . SER B 1 648 ? -27.516 25.797 7.336 1 87.25 648 SER B N 1
ATOM 11129 C CA . SER B 1 648 ? -27.312 24.625 6.488 1 87.25 648 SER B CA 1
ATOM 11130 C C . SER B 1 648 ? -27.641 23.344 7.234 1 87.25 648 SER B C 1
ATOM 11132 O O . SER B 1 648 ? -27.297 22.25 6.777 1 87.25 648 SER B O 1
ATOM 11134 N N . HIS B 1 649 ? -28.062 23.359 8.406 1 82.38 649 HIS B N 1
ATOM 11135 C CA . HIS B 1 649 ? -28.516 22.25 9.234 1 82.38 649 HIS B CA 1
ATOM 11136 C C . HIS B 1 649 ? -27.328 21.453 9.789 1 82.38 649 HIS B C 1
ATOM 11138 O O . HIS B 1 649 ? -27.422 20.234 9.945 1 82.38 649 HIS B O 1
ATOM 11144 N N . ALA B 1 650 ? -26.25 22.094 9.82 1 90.31 650 ALA B N 1
ATOM 11145 C CA . ALA B 1 650 ? -25.109 21.547 10.555 1 90.31 650 ALA B CA 1
ATOM 11146 C C . ALA B 1 650 ? -25.062 22.078 11.984 1 90.31 650 ALA B C 1
ATOM 11148 O O . ALA B 1 650 ? -24.109 22.75 12.367 1 90.31 650 ALA B O 1
ATOM 11149 N N . GLN B 1 651 ? -25.938 21.641 12.719 1 88.12 651 GLN B N 1
ATOM 11150 C CA . GLN B 1 651 ? -26.25 22.266 14.008 1 88.12 651 GLN B CA 1
ATOM 11151 C C . GLN B 1 651 ? -25.141 21.984 15.023 1 88.12 651 GLN B C 1
ATOM 11153 O O . GLN B 1 651 ? -24.859 22.828 15.883 1 88.12 651 GLN B O 1
ATOM 11158 N N . ASN B 1 652 ? -24.578 20.844 14.906 1 91.06 652 ASN B N 1
ATOM 11159 C CA . ASN B 1 652 ? -23.516 20.531 15.844 1 91.06 652 ASN B CA 1
ATOM 11160 C C . ASN B 1 652 ? -22.359 21.516 15.742 1 91.06 652 ASN B C 1
ATOM 11162 O O . ASN B 1 652 ? -21.828 21.969 16.75 1 91.06 652 ASN B O 1
ATOM 11166 N N . TYR B 1 653 ? -22.047 21.875 14.539 1 94.5 653 TYR B N 1
ATOM 11167 C CA . TYR B 1 653 ? -20.984 22.844 14.328 1 94.5 653 TYR B CA 1
ATOM 11168 C C . TYR B 1 653 ? -21.438 24.25 14.734 1 94.5 653 TYR B C 1
ATOM 11170 O O . TYR B 1 653 ? -20.672 25.031 15.297 1 94.5 653 TYR B O 1
ATOM 11178 N N . GLY B 1 654 ? -22.719 24.516 14.469 1 92.38 654 GLY B N 1
ATOM 11179 C CA . GLY B 1 654 ? -23.266 25.797 14.906 1 92.38 654 GLY B CA 1
ATOM 11180 C C . GLY B 1 654 ? -23.188 25.984 16.406 1 92.38 654 GLY B C 1
ATOM 11181 O O . GLY B 1 654 ? -22.766 27.047 16.891 1 92.38 654 GLY B O 1
ATOM 11182 N N . LYS B 1 655 ? -23.531 24.984 17.062 1 91.56 655 LYS B N 1
ATOM 11183 C CA . LYS B 1 655 ? -23.516 25.047 18.531 1 91.56 655 LYS B CA 1
ATOM 11184 C C . LYS B 1 655 ? -22.094 25.203 19.062 1 91.56 655 LYS B C 1
ATOM 11186 O O . LYS B 1 655 ? -21.859 26 19.969 1 91.56 655 LYS B O 1
ATOM 11191 N N . GLU B 1 656 ? -21.25 24.469 18.484 1 94.62 656 GLU B N 1
ATOM 11192 C CA . GLU B 1 656 ? -19.859 24.531 18.938 1 94.62 656 GLU B CA 1
ATOM 11193 C C . GLU B 1 656 ? -19.25 25.891 18.672 1 94.62 656 GLU B C 1
ATOM 11195 O O . GLU B 1 656 ? -18.438 26.391 19.469 1 94.62 656 GLU B O 1
ATOM 11200 N N . LEU B 1 657 ? -19.578 26.5 17.562 1 95.5 657 LEU B N 1
ATOM 11201 C CA . LEU B 1 657 ? -19.016 27.797 17.234 1 95.5 657 LEU B CA 1
ATOM 11202 C C . LEU B 1 657 ? -19.609 28.891 18.109 1 95.5 657 LEU B C 1
ATOM 11204 O O . LEU B 1 657 ? -18.969 29.891 18.406 1 95.5 657 LEU B O 1
ATOM 11208 N N . LEU B 1 658 ? -20.844 28.641 18.516 1 92.56 658 LEU B N 1
ATOM 11209 C CA . LEU B 1 658 ? -21.438 29.578 19.484 1 92.56 658 LEU B CA 1
ATOM 11210 C C . LEU B 1 658 ? -20.734 29.469 20.828 1 92.56 658 LEU B C 1
ATOM 11212 O O . LEU B 1 658 ? -20.469 30.484 21.469 1 92.56 658 LEU B O 1
ATOM 11216 N N . GLU B 1 659 ? -20.484 28.281 21.172 1 92.75 659 GLU B N 1
ATOM 11217 C CA . GLU B 1 659 ? -19.734 28.062 22.406 1 92.75 659 GLU B CA 1
ATOM 11218 C C . GLU B 1 659 ? -18.344 28.703 22.312 1 92.75 659 GLU B C 1
ATOM 11220 O O . GLU B 1 659 ? -17.875 29.312 23.281 1 92.75 659 GLU B O 1
ATOM 11225 N N . MET B 1 660 ? -17.734 28.531 21.266 1 94.25 660 MET B N 1
ATOM 11226 C CA . MET B 1 660 ? -16.422 29.141 21.047 1 94.25 660 MET B CA 1
ATOM 11227 C C . MET B 1 660 ? -16.5 30.656 21.125 1 94.25 660 MET B C 1
ATOM 11229 O O . MET B 1 660 ? -15.602 31.297 21.688 1 94.25 660 MET B O 1
ATOM 11233 N N . ALA B 1 661 ? -17.578 31.219 20.562 1 95.06 661 ALA B N 1
ATOM 11234 C CA . ALA B 1 661 ? -17.766 32.656 20.625 1 95.06 661 ALA B CA 1
ATOM 11235 C C . ALA B 1 661 ? -17.875 33.125 22.078 1 95.06 661 ALA B C 1
ATOM 11237 O O . ALA B 1 661 ? -17.297 34.156 22.453 1 95.06 661 ALA B O 1
ATOM 11238 N N . CYS B 1 662 ? -18.594 32.375 22.859 1 94.5 662 CYS B N 1
ATOM 11239 C CA . CYS B 1 662 ? -18.734 32.719 24.281 1 94.5 662 CYS B CA 1
ATOM 11240 C C . CYS B 1 662 ? -17.391 32.719 24.984 1 94.5 662 CYS B C 1
ATOM 11242 O O . CYS B 1 662 ? -17.094 33.594 25.781 1 94.5 662 CYS B O 1
ATOM 11244 N N . ARG B 1 663 ? -16.625 31.812 24.656 1 95.06 663 ARG B N 1
ATOM 11245 C CA . ARG B 1 663 ? -15.312 31.672 25.281 1 95.06 663 ARG B CA 1
ATOM 11246 C C . ARG B 1 663 ? -14.391 32.812 24.875 1 95.06 663 ARG B C 1
ATOM 11248 O O . ARG B 1 663 ? -13.781 33.469 25.75 1 95.06 663 ARG B O 1
ATOM 11255 N N . PHE B 1 664 ? -14.312 33.125 23.625 1 95.62 664 PHE B N 1
ATOM 11256 C CA . PHE B 1 664 ? -13.414 34.156 23.141 1 95.62 664 PHE B CA 1
ATOM 11257 C C . PHE B 1 664 ? -13.891 35.531 23.578 1 95.62 664 PHE B C 1
ATOM 11259 O O . PHE B 1 664 ? -13.07 36.438 23.844 1 95.62 664 PHE B O 1
ATOM 11266 N N . MET B 1 665 ? -15.156 35.75 23.703 1 95 665 MET B N 1
ATOM 11267 C CA . MET B 1 665 ? -15.68 37.094 23.984 1 95 665 MET B CA 1
ATOM 11268 C C . MET B 1 665 ? -15.688 37.375 25.484 1 95 665 MET B C 1
ATOM 11270 O O . MET B 1 665 ? -15.484 38.5 25.906 1 95 665 MET B O 1
ATOM 11274 N N . PHE B 1 666 ? -15.891 36.25 26.297 1 95.19 666 PHE B N 1
ATOM 11275 C CA . PHE B 1 666 ? -16.188 36.562 27.688 1 95.19 666 PHE B CA 1
ATOM 11276 C C . PHE B 1 666 ? -15.266 35.781 28.625 1 95.19 666 PHE B C 1
ATOM 11278 O O . PHE B 1 666 ? -14.992 36.219 29.734 1 95.19 666 PHE B O 1
ATOM 11285 N N . GLU B 1 667 ? -14.812 34.688 28.219 1 95.88 667 GLU B N 1
ATOM 11286 C CA . GLU B 1 667 ? -14.188 33.781 29.188 1 95.88 667 GLU B CA 1
ATOM 11287 C C . GLU B 1 667 ? -12.664 33.781 29.047 1 95.88 667 GLU B C 1
ATOM 11289 O O . GLU B 1 667 ? -11.938 33.781 30.031 1 95.88 667 GLU B O 1
ATOM 11294 N N . TYR B 1 668 ? -12.172 33.719 27.844 1 97.31 668 TYR B N 1
ATOM 11295 C CA . TYR B 1 668 ? -10.734 33.656 27.609 1 97.31 668 TYR B CA 1
ATOM 11296 C C . TYR B 1 668 ? -10.109 35.031 27.844 1 97.31 668 TYR B C 1
ATOM 11298 O O . TYR B 1 668 ? -10.453 36 27.156 1 97.31 668 TYR B O 1
ATOM 11306 N N . PRO B 1 669 ? -9.141 35.125 28.719 1 96.94 669 PRO B N 1
ATOM 11307 C CA . PRO B 1 669 ? -8.383 36.375 28.812 1 96.94 669 PRO B CA 1
ATOM 11308 C C . PRO B 1 669 ? -7.578 36.688 27.562 1 96.94 669 PRO B C 1
ATOM 11310 O O . PRO B 1 669 ? -7.273 35.781 26.781 1 96.94 669 PRO B O 1
ATOM 11313 N N . ALA B 1 670 ? -7.168 37.906 27.375 1 96.5 670 ALA B N 1
ATOM 11314 C CA . ALA B 1 670 ? -6.516 38.344 26.156 1 96.5 670 ALA B CA 1
ATOM 11315 C C . ALA B 1 670 ? -5.254 37.562 25.875 1 96.5 670 ALA B C 1
ATOM 11317 O O . ALA B 1 670 ? -4.973 37.219 24.719 1 96.5 670 ALA B O 1
ATOM 11318 N N . LYS B 1 671 ? -4.523 37.25 26.906 1 96.12 671 LYS B N 1
ATOM 11319 C CA . LYS B 1 671 ? -3.289 36.5 26.734 1 96.12 671 LYS B CA 1
ATOM 11320 C C . LYS B 1 671 ? -3.578 35.094 26.234 1 96.12 671 LYS B C 1
ATOM 11322 O O . LYS B 1 671 ? -2.846 34.562 25.406 1 96.12 671 LYS B O 1
ATOM 11327 N N . LEU B 1 672 ? -4.59 34.5 26.781 1 97.5 672 LEU B N 1
ATOM 11328 C CA . LEU B 1 672 ? -4.98 33.156 26.391 1 97.5 672 LEU B CA 1
ATOM 11329 C C . LEU B 1 672 ? -5.488 33.125 24.953 1 97.5 672 LEU B C 1
ATOM 11331 O O . LEU B 1 672 ? -5.188 32.188 24.203 1 97.5 672 LEU B O 1
ATOM 11335 N N . GLN B 1 673 ? -6.254 34.125 24.547 1 97.75 673 GLN B N 1
ATOM 11336 C CA . GLN B 1 673 ? -6.73 34.219 23.172 1 97.75 673 GLN B CA 1
ATOM 11337 C C . GLN B 1 673 ? -5.562 34.281 22.188 1 97.75 673 GLN B C 1
ATOM 11339 O O . GLN B 1 673 ? -5.566 33.562 21.172 1 97.75 673 GLN B O 1
ATOM 11344 N N . THR B 1 674 ? -4.617 35.062 22.562 1 97.12 674 THR B N 1
ATOM 11345 C CA . THR B 1 674 ? -3.447 35.219 21.703 1 97.12 674 THR B CA 1
ATOM 11346 C C . THR B 1 674 ? -2.689 33.906 21.578 1 97.12 674 THR B C 1
ATOM 11348 O O . THR B 1 674 ? -2.266 33.531 20.484 1 97.12 674 THR B O 1
ATOM 11351 N N . ALA B 1 675 ? -2.547 33.219 22.672 1 97.06 675 ALA B N 1
ATOM 11352 C CA . ALA B 1 675 ? -1.847 31.938 22.672 1 97.06 675 ALA B CA 1
ATOM 11353 C C . ALA B 1 675 ? -2.562 30.922 21.766 1 97.06 675 ALA B C 1
ATOM 11355 O O . ALA B 1 675 ? -1.922 30.188 21.016 1 97.06 675 ALA B O 1
ATOM 11356 N N . ILE B 1 676 ? -3.865 30.906 21.844 1 97.81 676 ILE B N 1
ATOM 11357 C CA . ILE B 1 676 ? -4.672 29.969 21.062 1 97.81 676 ILE B CA 1
ATOM 11358 C C . ILE B 1 676 ? -4.559 30.312 19.578 1 97.81 676 ILE B C 1
ATOM 11360 O O . ILE B 1 676 ? -4.281 29.453 18.75 1 97.81 676 ILE B O 1
ATOM 11364 N N . LEU B 1 677 ? -4.68 31.578 19.234 1 97.81 677 LEU B N 1
ATOM 11365 C CA . LEU B 1 677 ? -4.641 32.031 17.844 1 97.81 677 LEU B CA 1
ATOM 11366 C C . LEU B 1 677 ? -3.264 31.781 17.234 1 97.81 677 LEU B C 1
ATOM 11368 O O . LEU B 1 677 ? -3.156 31.359 16.078 1 97.81 677 LEU B O 1
ATOM 11372 N N . ASN B 1 678 ? -2.248 31.938 17.984 1 97 678 ASN B N 1
ATOM 11373 C CA . ASN B 1 678 ? -0.882 31.797 17.5 1 97 678 ASN B CA 1
ATOM 11374 C C . ASN B 1 678 ? -0.551 30.344 17.188 1 97 678 ASN B C 1
ATOM 11376 O O . ASN B 1 678 ? 0.441 30.047 16.516 1 97 678 ASN B O 1
ATOM 11380 N N . ASN B 1 679 ? -1.389 29.406 17.703 1 97.31 679 ASN B N 1
ATOM 11381 C CA . ASN B 1 679 ? -1.007 28 17.594 1 97.31 679 ASN B CA 1
ATOM 11382 C C . ASN B 1 679 ? -2.145 27.141 17.047 1 97.31 679 ASN B C 1
ATOM 11384 O O . ASN B 1 679 ? -2.172 25.938 17.25 1 97.31 679 ASN B O 1
ATOM 11388 N N . TRP B 1 680 ? -3.055 27.797 16.359 1 97.69 680 TRP B N 1
ATOM 11389 C CA . TRP B 1 680 ? -4.199 27.094 15.789 1 97.69 680 TRP B CA 1
ATOM 11390 C C . TRP B 1 680 ? -3.818 26.375 14.5 1 97.69 680 TRP B C 1
ATOM 11392 O O . TRP B 1 680 ? -4.594 25.562 13.977 1 97.69 680 TRP B O 1
ATOM 11402 N N . LEU B 1 681 ? -2.635 26.656 13.984 1 96.88 681 LEU B N 1
ATOM 11403 C CA . LEU B 1 681 ? -2.057 26.016 12.805 1 96.88 681 LEU B CA 1
ATOM 11404 C C . LEU B 1 681 ? -0.675 25.453 13.109 1 96.88 681 LEU B C 1
ATOM 11406 O O . LEU B 1 681 ? -0.053 25.828 14.109 1 96.88 681 LEU B O 1
ATOM 11410 N N . ILE B 1 682 ? -0.298 24.531 12.344 1 94.69 682 ILE B N 1
ATOM 11411 C CA . ILE B 1 682 ? 1.025 23.938 12.484 1 94.69 682 ILE B CA 1
ATOM 11412 C C . ILE B 1 682 ? 1.812 24.125 11.188 1 94.69 682 ILE B C 1
ATOM 11414 O O . ILE B 1 682 ? 1.228 24.203 10.102 1 94.69 682 ILE B O 1
ATOM 11418 N N . TYR B 1 683 ? 3.064 24.234 11.344 1 88.62 683 TYR B N 1
ATOM 11419 C CA . TYR B 1 683 ? 3.984 24.453 10.234 1 88.62 683 TYR B CA 1
ATOM 11420 C C . TYR B 1 683 ? 5.113 23.438 10.25 1 88.62 683 TYR B C 1
ATOM 11422 O O . TYR B 1 683 ? 6.238 23.75 10.641 1 88.62 683 TYR B O 1
ATOM 11430 N N . PRO B 1 684 ? 4.891 22.266 9.633 1 80.25 684 PRO B N 1
ATOM 11431 C CA . PRO B 1 684 ? 5.887 21.203 9.797 1 80.25 684 PRO B CA 1
ATOM 11432 C C . PRO B 1 684 ? 7.113 21.406 8.906 1 80.25 684 PRO B C 1
ATOM 11434 O O . PRO B 1 684 ? 8.227 21.031 9.289 1 80.25 684 PRO B O 1
ATOM 11437 N N . SER B 1 685 ? 7.043 21.906 7.68 1 72.75 685 SER B N 1
ATOM 11438 C CA . SER B 1 685 ? 8.125 21.953 6.707 1 72.75 685 SER B CA 1
ATOM 11439 C C . SER B 1 685 ? 8.992 23.203 6.898 1 72.75 685 SER B C 1
ATOM 11441 O O . SER B 1 685 ? 10.164 23.219 6.5 1 72.75 685 SER B O 1
ATOM 11443 N N . GLY B 1 686 ? 8.438 24.234 7.445 1 68.81 686 GLY B N 1
ATOM 11444 C CA . GLY B 1 686 ? 9.148 25.5 7.578 1 68.81 686 GLY B CA 1
ATOM 11445 C C . GLY B 1 686 ? 9.164 26.312 6.301 1 68.81 686 GLY B C 1
ATOM 11446 O O . GLY B 1 686 ? 9.812 27.359 6.23 1 68.81 686 GLY B O 1
ATOM 11447 N N . LEU B 1 687 ? 8.453 25.797 5.281 1 69.56 687 LEU B N 1
ATOM 11448 C CA . LEU B 1 687 ? 8.398 26.484 4 1 69.56 687 LEU B CA 1
ATOM 11449 C C . LEU B 1 687 ? 7.207 27.438 3.945 1 69.56 687 LEU B C 1
ATOM 11451 O O . LEU B 1 687 ? 6.148 27.141 4.504 1 69.56 687 LEU B O 1
ATOM 11455 N N . ASN B 1 688 ? 7.492 28.5 3.266 1 74.38 688 ASN B N 1
ATOM 11456 C CA . ASN B 1 688 ? 6.426 29.484 3.162 1 74.38 688 ASN B CA 1
ATOM 11457 C C . ASN B 1 688 ? 5.215 28.922 2.422 1 74.38 688 ASN B C 1
ATOM 11459 O O . ASN B 1 688 ? 5.363 28.219 1.423 1 74.38 688 ASN B O 1
ATOM 11463 N N . GLY B 1 689 ? 4.07 29.219 2.941 1 78.88 689 GLY B N 1
ATOM 11464 C CA . GLY B 1 689 ? 2.838 28.828 2.271 1 78.88 689 GLY B CA 1
ATOM 11465 C C . GLY B 1 689 ? 2.41 27.406 2.582 1 78.88 689 GLY B C 1
ATOM 11466 O O . GLY B 1 689 ? 1.572 26.828 1.881 1 78.88 689 GLY B O 1
ATOM 11467 N N . HIS B 1 690 ? 2.982 26.875 3.664 1 86.94 690 HIS B N 1
ATOM 11468 C CA . HIS B 1 690 ? 2.68 25.469 3.922 1 86.94 690 HIS B CA 1
ATOM 11469 C C . HIS B 1 690 ? 2.143 25.266 5.336 1 86.94 690 HIS B C 1
ATOM 11471 O O . HIS B 1 690 ? 2.355 24.219 5.945 1 86.94 690 HIS B O 1
ATOM 11477 N N . TRP B 1 691 ? 1.489 26.312 5.82 1 93.94 691 TRP B N 1
ATOM 11478 C CA . TRP B 1 691 ? 0.772 26.109 7.074 1 93.94 691 TRP B CA 1
ATOM 11479 C C . TRP B 1 691 ? -0.371 25.125 6.898 1 93.94 691 TRP B C 1
ATOM 11481 O O . TRP B 1 691 ? -0.968 25.031 5.82 1 93.94 691 TRP B O 1
ATOM 11491 N N . GLN B 1 692 ? -0.575 24.375 7.887 1 94.69 692 GLN B N 1
ATOM 11492 C CA . GLN B 1 692 ? -1.697 23.438 7.824 1 94.69 692 GLN B CA 1
ATOM 11493 C C . GLN B 1 692 ? -2.424 23.359 9.164 1 94.69 692 GLN B C 1
ATOM 11495 O O . GLN B 1 692 ? -1.938 23.891 10.172 1 94.69 692 GLN B O 1
ATOM 11500 N N . GLU B 1 693 ? -3.602 22.859 9.094 1 97.06 693 GLU B N 1
ATOM 11501 C CA . GLU B 1 693 ? -4.391 22.672 10.312 1 97.06 693 GLU B CA 1
ATOM 11502 C C . GLU B 1 693 ? -3.809 21.562 11.172 1 97.06 693 GLU B C 1
ATOM 11504 O O . GLU B 1 693 ? -3.252 20.578 10.656 1 97.06 693 GLU B O 1
ATOM 11509 N N . ASN B 1 694 ? -3.988 21.672 12.43 1 97.19 694 ASN B N 1
ATOM 11510 C CA . ASN B 1 694 ? -3.438 20.688 13.352 1 97.19 694 ASN B CA 1
ATOM 11511 C C . ASN B 1 694 ? -4.098 19.312 13.172 1 97.19 694 ASN B C 1
ATOM 11513 O O . ASN B 1 694 ? -3.438 18.281 13.266 1 97.19 694 ASN B O 1
ATOM 11517 N N . ASP B 1 695 ? -5.395 19.328 13.016 1 96.25 695 ASP B N 1
ATOM 11518 C CA . ASP B 1 695 ? -6.09 18.047 12.891 1 96.25 695 ASP B CA 1
ATOM 11519 C C . ASP B 1 695 ? -5.809 17.406 11.531 1 96.25 695 ASP B C 1
ATOM 11521 O O . ASP B 1 695 ? -5.906 16.188 11.383 1 96.25 695 ASP B O 1
ATOM 11525 N N . PHE B 1 696 ? -5.492 18.203 10.57 1 95.44 696 PHE B N 1
ATOM 11526 C CA . PHE B 1 696 ? -5.035 17.641 9.305 1 95.44 696 PHE B CA 1
ATOM 11527 C C . PHE B 1 696 ? -3.688 16.953 9.469 1 95.44 696 PHE B C 1
ATOM 11529 O O . PHE B 1 696 ? -3.459 15.875 8.906 1 95.44 696 PHE B O 1
ATOM 11536 N N . PHE B 1 697 ? -2.836 17.594 10.156 1 94.56 697 PHE B N 1
ATOM 11537 C CA . PHE B 1 697 ? -1.548 17 10.477 1 94.56 697 PHE B CA 1
ATOM 11538 C C . PHE B 1 697 ? -1.735 15.664 11.188 1 94.56 697 PHE B C 1
ATOM 11540 O O . PHE B 1 697 ? -1.025 14.695 10.906 1 94.56 697 PHE B O 1
ATOM 11547 N N . GLN B 1 698 ? -2.68 15.641 12.086 1 96.19 698 GLN B N 1
ATOM 11548 C CA . GLN B 1 698 ? -2.963 14.406 12.812 1 96.19 698 GLN B CA 1
ATOM 11549 C C . GLN B 1 698 ? -3.477 13.32 11.867 1 96.19 698 GLN B C 1
ATOM 11551 O O . GLN B 1 698 ? -3.15 12.141 12.023 1 96.19 698 GLN B O 1
ATOM 11556 N N . GLU B 1 699 ? -4.301 13.727 10.93 1 94.06 699 GLU B N 1
ATOM 11557 C CA . GLU B 1 699 ? -4.777 12.781 9.922 1 94.06 699 GLU B CA 1
ATOM 11558 C C . GLU B 1 699 ? -3.613 12.164 9.148 1 94.06 699 GLU B C 1
ATOM 11560 O O . GLU B 1 699 ? -3.625 10.969 8.844 1 94.06 699 GLU B O 1
ATOM 11565 N N . HIS B 1 700 ? -2.711 12.977 8.836 1 90.5 700 HIS B N 1
ATOM 11566 C CA . HIS B 1 700 ? -1.527 12.492 8.133 1 90.5 700 HIS B CA 1
ATOM 11567 C C . HIS B 1 700 ? -0.724 11.539 9.008 1 90.5 700 HIS B C 1
ATOM 11569 O O . HIS B 1 700 ? -0.19 10.539 8.523 1 90.5 700 HIS B O 1
ATOM 11575 N N . SER B 1 701 ? -0.604 11.914 10.219 1 93.19 701 SER B N 1
ATOM 11576 C CA . SER B 1 701 ? 0.091 11.039 11.156 1 93.19 701 SER B CA 1
ATOM 11577 C C . SER B 1 701 ? -0.611 9.688 11.281 1 93.19 701 SER B C 1
ATOM 11579 O O . SER B 1 701 ? 0.043 8.648 11.344 1 93.19 701 SER B O 1
ATOM 11581 N N . ASN B 1 702 ? -1.928 9.781 11.328 1 93.12 702 ASN B N 1
ATOM 11582 C CA . ASN B 1 702 ? -2.709 8.555 11.391 1 93.12 702 ASN B CA 1
ATOM 11583 C C . ASN B 1 702 ? -2.484 7.688 10.156 1 93.12 702 ASN B C 1
ATOM 11585 O O . ASN B 1 702 ? -2.365 6.465 10.258 1 93.12 702 ASN B O 1
ATOM 11589 N N . LYS B 1 703 ? -2.477 8.32 9.055 1 89.81 703 LYS B N 1
ATOM 11590 C CA . LYS B 1 703 ? -2.217 7.602 7.812 1 89.81 703 LYS B CA 1
ATOM 11591 C C . LYS B 1 703 ? -0.829 6.969 7.824 1 89.81 703 LYS B C 1
ATOM 11593 O O . LYS B 1 703 ? -0.648 5.844 7.348 1 89.81 703 LYS B O 1
ATOM 11598 N N . ALA B 1 704 ? 0.092 7.691 8.289 1 89.62 704 ALA B N 1
ATOM 11599 C CA . ALA B 1 704 ? 1.455 7.172 8.383 1 89.62 704 ALA B CA 1
ATOM 11600 C C . ALA B 1 704 ? 1.514 5.934 9.273 1 89.62 704 ALA B C 1
ATOM 11602 O O . ALA B 1 704 ? 2.193 4.961 8.945 1 89.62 704 ALA B O 1
ATOM 11603 N N . VAL B 1 705 ? 0.833 5.988 10.367 1 91.38 705 VAL B N 1
ATOM 11604 C CA . VAL B 1 705 ? 0.796 4.852 11.281 1 91.38 705 VAL B CA 1
ATOM 11605 C C . VAL B 1 705 ? 0.233 3.627 10.562 1 91.38 705 VAL B C 1
ATOM 11607 O O . VAL B 1 705 ? 0.794 2.533 10.648 1 91.38 705 VAL B O 1
ATOM 11610 N N . LYS B 1 706 ? -0.824 3.844 9.867 1 87.06 706 LYS B N 1
ATOM 11611 C CA . LYS B 1 706 ? -1.47 2.742 9.156 1 87.06 706 LYS B CA 1
ATOM 11612 C C . LYS B 1 706 ? -0.571 2.199 8.047 1 87.06 706 LYS B C 1
ATOM 11614 O O . LYS B 1 706 ? -0.568 0.996 7.781 1 87.06 706 LYS B O 1
ATOM 11619 N N . THR B 1 707 ? 0.155 3.051 7.434 1 84.62 707 THR B N 1
ATOM 11620 C CA . THR B 1 707 ? 1.014 2.662 6.32 1 84.62 707 THR B CA 1
ATOM 11621 C C . THR B 1 707 ? 2.211 1.855 6.816 1 84.62 707 THR B C 1
ATOM 11623 O O . THR B 1 707 ? 2.57 0.837 6.223 1 84.62 707 THR B O 1
ATOM 11626 N N . VAL B 1 708 ? 2.758 2.279 7.844 1 83.44 708 VAL B N 1
ATOM 11627 C CA . VAL B 1 708 ? 3.979 1.653 8.344 1 83.44 708 VAL B CA 1
ATOM 11628 C C . VAL B 1 708 ? 3.635 0.354 9.07 1 83.44 708 VAL B C 1
ATOM 11630 O O . VAL B 1 708 ? 4.398 -0.614 9.016 1 83.44 708 VAL B O 1
ATOM 11633 N N . PHE B 1 709 ? 2.602 0.238 9.875 1 75.62 709 PHE B N 1
ATOM 11634 C CA . PHE B 1 709 ? 2.273 -0.932 10.68 1 75.62 709 PHE B CA 1
ATOM 11635 C C . PHE B 1 709 ? 1.372 -1.887 9.914 1 75.62 709 PHE B C 1
ATOM 11637 O O . PHE B 1 709 ? 1.378 -3.094 10.164 1 75.62 709 PHE B O 1
ATOM 11644 N N . ASN B 1 710 ? 1.123 -1.774 8.719 1 62.09 710 ASN B N 1
ATOM 11645 C CA . ASN B 1 710 ? 0.299 -2.486 7.75 1 62.09 710 ASN B CA 1
ATOM 11646 C C . ASN B 1 710 ? -0.241 -3.793 8.328 1 62.09 710 ASN B C 1
ATOM 11648 O O . ASN B 1 710 ? -0.463 -4.754 7.586 1 62.09 710 ASN B O 1
ATOM 11652 N N . THR B 1 711 ? -0.238 -4.082 9.695 1 62.56 711 THR B N 1
ATOM 11653 C CA . THR B 1 711 ? -0.813 -5.316 10.219 1 62.56 711 THR B CA 1
ATOM 11654 C C . THR B 1 711 ? -2.287 -5.121 10.57 1 62.56 711 THR B C 1
ATOM 11656 O O . THR B 1 711 ? -2.621 -4.332 11.453 1 62.56 711 THR B O 1
ATOM 11659 N N . LYS B 1 712 ? -3.074 -5.758 9.984 1 59.47 712 LYS B N 1
ATOM 11660 C CA . LYS B 1 712 ? -4.516 -5.566 10.102 1 59.47 712 LYS B CA 1
ATOM 11661 C C . LYS B 1 712 ? -5.055 -6.227 11.367 1 59.47 712 LYS B C 1
ATOM 11663 O O . LYS B 1 712 ? -6.109 -5.844 11.875 1 59.47 712 LYS B O 1
ATOM 11668 N N . ASN B 1 713 ? -4.242 -7.062 12.062 1 65.31 713 ASN B N 1
ATOM 11669 C CA . ASN B 1 713 ? -4.891 -7.859 13.094 1 65.31 713 ASN B CA 1
ATOM 11670 C C . ASN B 1 713 ? -4.508 -7.379 14.492 1 65.31 713 ASN B C 1
ATOM 11672 O O . ASN B 1 713 ? -5.066 -7.844 15.492 1 65.31 713 ASN B O 1
ATOM 11676 N N . SER B 1 714 ? -3.719 -6.438 14.617 1 75.62 714 SER B N 1
ATOM 11677 C CA . SER B 1 714 ? -3.271 -6.02 15.938 1 75.62 714 SER B CA 1
ATOM 11678 C C . SER B 1 714 ? -4.129 -4.875 16.484 1 75.62 714 SER B C 1
ATOM 11680 O O . SER B 1 714 ? -4.652 -4.07 15.703 1 75.62 714 SER B O 1
ATOM 11682 N N . ASP B 1 715 ? -4.379 -4.91 17.797 1 85 715 ASP B N 1
ATOM 11683 C CA . ASP B 1 715 ? -5.09 -3.82 18.469 1 85 715 ASP B CA 1
ATOM 11684 C C . ASP B 1 715 ? -4.242 -2.547 18.484 1 85 715 ASP B C 1
ATOM 11686 O O . ASP B 1 715 ? -3.018 -2.607 18.359 1 85 715 ASP B O 1
ATOM 11690 N N . TRP B 1 716 ? -4.953 -1.44 18.719 1 89.88 716 TRP B N 1
ATOM 11691 C CA . TRP B 1 716 ? -4.277 -0.148 18.672 1 89.88 716 TRP B CA 1
ATOM 11692 C C . TRP B 1 716 ? -3.385 0.043 19.891 1 89.88 716 TRP B C 1
ATOM 11694 O O . TRP B 1 716 ? -2.52 0.923 19.891 1 89.88 716 TRP B O 1
ATOM 11704 N N . ASP B 1 717 ? -3.621 -0.766 20.953 1 90.5 717 ASP B N 1
ATOM 11705 C CA . ASP B 1 717 ? -2.801 -0.641 22.156 1 90.5 717 ASP B CA 1
ATOM 11706 C C . ASP B 1 717 ? -1.773 -1.768 22.234 1 90.5 717 ASP B C 1
ATOM 11708 O O . ASP B 1 717 ? -1.207 -2.021 23.312 1 90.5 717 ASP B O 1
ATOM 11712 N N . SER B 1 718 ? -1.651 -2.48 21.109 1 90.25 718 SER B N 1
ATOM 11713 C CA . SER B 1 718 ? -0.604 -3.496 21.094 1 90.25 718 SER B CA 1
ATOM 11714 C C . SER B 1 718 ? 0.765 -2.881 21.359 1 90.25 718 SER B C 1
ATOM 11716 O O . SER B 1 718 ? 1.068 -1.79 20.875 1 90.25 718 SER B O 1
ATOM 11718 N N . PRO B 1 719 ? 1.561 -3.518 22.141 1 90.12 719 PRO B N 1
ATOM 11719 C CA . PRO B 1 719 ? 2.838 -2.947 22.578 1 90.12 719 PRO B CA 1
ATOM 11720 C C . PRO B 1 719 ? 3.709 -2.494 21.406 1 90.12 719 PRO B C 1
ATOM 11722 O O . PRO B 1 719 ? 4.301 -1.415 21.453 1 90.12 719 PRO B O 1
ATOM 11725 N N . PHE B 1 720 ? 3.734 -3.275 20.438 1 89.31 720 PHE B N 1
ATOM 11726 C CA . PHE B 1 720 ? 4.578 -2.902 19.312 1 89.31 720 PHE B CA 1
ATOM 11727 C C . PHE B 1 720 ? 4.051 -1.644 18.625 1 89.31 720 PHE B C 1
ATOM 11729 O O . PHE B 1 720 ? 4.82 -0.737 18.312 1 89.31 720 PHE B O 1
ATOM 11736 N N . LEU B 1 721 ? 2.807 -1.62 18.391 1 92 721 LEU B N 1
ATOM 11737 C CA . LEU B 1 721 ? 2.217 -0.456 17.734 1 92 721 LEU B CA 1
ATOM 11738 C C . LEU B 1 721 ? 2.297 0.771 18.641 1 92 721 LEU B C 1
ATOM 11740 O O . LEU B 1 721 ? 2.73 1.84 18.203 1 92 721 LEU B O 1
ATOM 11744 N N . ARG B 1 722 ? 1.937 0.668 19.891 1 94.94 722 ARG B N 1
ATOM 11745 C CA . ARG B 1 722 ? 1.819 1.771 20.844 1 94.94 722 ARG B CA 1
ATOM 11746 C C . ARG B 1 722 ? 3.193 2.289 21.25 1 94.94 722 ARG B C 1
ATOM 11748 O O . ARG B 1 722 ? 3.426 3.498 21.266 1 94.94 722 ARG B O 1
ATOM 11755 N N . ASP B 1 723 ? 4.152 1.421 21.469 1 93.38 723 ASP B N 1
ATOM 11756 C CA . ASP B 1 723 ? 5.406 1.807 22.109 1 93.38 723 ASP B CA 1
ATOM 11757 C C . ASP B 1 723 ? 6.539 1.899 21.094 1 93.38 723 ASP B C 1
ATOM 11759 O O . ASP B 1 723 ? 7.582 2.496 21.359 1 93.38 723 ASP B O 1
ATOM 11763 N N . THR B 1 724 ? 6.27 1.337 19.922 1 92.81 724 THR B N 1
ATOM 11764 C CA . THR B 1 724 ? 7.387 1.239 18.984 1 92.81 724 THR B CA 1
ATOM 11765 C C . THR B 1 724 ? 7.078 1.988 17.688 1 92.81 724 THR B C 1
ATOM 11767 O O . THR B 1 724 ? 7.973 2.574 17.078 1 92.81 724 THR B O 1
ATOM 11770 N N . VAL B 1 725 ? 5.883 2.021 17.25 1 94.25 725 VAL B N 1
ATOM 11771 C CA . VAL B 1 725 ? 5.578 2.562 15.938 1 94.25 725 VAL B CA 1
ATOM 11772 C C . VAL B 1 725 ? 4.934 3.939 16.078 1 94.25 725 VAL B C 1
ATOM 11774 O O . VAL B 1 725 ? 5.52 4.949 15.68 1 94.25 725 VAL B O 1
ATOM 11777 N N . SER B 1 726 ? 3.816 4.004 16.719 1 95.94 726 SER B N 1
ATOM 11778 C CA . SER B 1 726 ? 3.02 5.227 16.734 1 95.94 726 SER B CA 1
ATOM 11779 C C . SER B 1 726 ? 3.768 6.359 17.438 1 95.94 726 SER B C 1
ATOM 11781 O O . SER B 1 726 ? 3.699 7.512 17 1 95.94 726 SER B O 1
ATOM 11783 N N . VAL B 1 727 ? 4.504 6.043 18.484 1 96.62 727 VAL B N 1
ATOM 11784 C CA . VAL B 1 727 ? 5.203 7.059 19.25 1 96.62 727 VAL B CA 1
ATOM 11785 C C . VAL B 1 727 ? 6.367 7.625 18.438 1 96.62 727 VAL B C 1
ATOM 11787 O O . VAL B 1 727 ? 6.844 8.727 18.719 1 96.62 727 VAL B O 1
ATOM 11790 N N . ASN B 1 728 ? 6.75 6.941 17.375 1 96.31 728 ASN B N 1
ATOM 11791 C CA . ASN B 1 728 ? 7.934 7.316 16.609 1 96.31 728 ASN B CA 1
ATOM 11792 C C . ASN B 1 728 ? 7.559 7.988 15.297 1 96.31 728 ASN B C 1
ATOM 11794 O O . ASN B 1 728 ? 8.43 8.375 14.516 1 96.31 728 ASN B O 1
ATOM 11798 N N . ILE B 1 729 ? 6.344 8.195 15.023 1 95 729 ILE B N 1
ATOM 11799 C CA . ILE B 1 729 ? 5.898 8.594 13.695 1 95 729 ILE B CA 1
ATOM 11800 C C . ILE B 1 729 ? 6.508 9.945 13.328 1 95 729 ILE B C 1
ATOM 11802 O O . ILE B 1 729 ? 6.957 10.141 12.195 1 95 729 ILE B O 1
ATOM 11806 N N . CYS B 1 730 ? 6.512 10.914 14.164 1 93.88 730 CYS B N 1
ATOM 11807 C CA . CYS B 1 730 ? 7.086 12.227 13.875 1 93.88 730 CYS B CA 1
ATOM 11808 C C . CYS B 1 730 ? 8.586 12.117 13.633 1 93.88 730 CYS B C 1
ATOM 11810 O O . CYS B 1 730 ? 9.117 12.742 12.719 1 93.88 730 CYS B O 1
ATOM 11812 N N . GLY B 1 731 ? 9.242 11.336 14.445 1 93.12 731 GLY B N 1
ATOM 11813 C CA . GLY B 1 731 ? 10.664 11.109 14.25 1 93.12 731 GLY B CA 1
ATOM 11814 C C . GLY B 1 731 ? 10.984 10.445 12.922 1 93.12 731 GLY B C 1
ATOM 11815 O O . GLY B 1 731 ? 11.938 10.836 12.242 1 93.12 731 GLY B O 1
ATOM 11816 N N . LEU B 1 732 ? 10.211 9.461 12.586 1 94.5 732 LEU B N 1
ATOM 11817 C CA . LEU B 1 732 ? 10.406 8.742 11.336 1 94.5 732 LEU B CA 1
ATOM 11818 C C . LEU B 1 732 ? 10.258 9.68 10.141 1 94.5 732 LEU B C 1
ATOM 11820 O O . LEU B 1 732 ? 11.062 9.641 9.203 1 94.5 732 LEU B O 1
ATOM 11824 N N . SER B 1 733 ? 9.305 10.516 10.172 1 89.75 733 SER B N 1
ATOM 11825 C CA . SER B 1 733 ? 9.078 11.469 9.094 1 89.75 733 SER B CA 1
ATOM 11826 C C . SER B 1 733 ? 10.234 12.461 8.984 1 89.75 733 SER B C 1
ATOM 11828 O O . SER B 1 733 ? 10.68 12.789 7.883 1 89.75 733 SER B O 1
ATOM 11830 N N . GLN B 1 734 ? 10.703 12.883 10.055 1 88.69 734 GLN B N 1
ATOM 11831 C CA . GLN B 1 734 ? 11.805 13.836 10.078 1 88.69 734 GLN B CA 1
ATOM 11832 C C . GLN B 1 734 ? 13.102 13.203 9.586 1 88.69 734 GLN B C 1
ATOM 11834 O O . GLN B 1 734 ? 13.883 13.844 8.875 1 88.69 734 GLN B O 1
ATOM 11839 N N . LEU B 1 735 ? 13.312 12.031 10 1 91.81 735 LEU B N 1
ATOM 11840 C CA . LEU B 1 735 ? 14.523 11.344 9.57 1 91.81 735 LEU B CA 1
ATOM 11841 C C . LEU B 1 735 ? 14.555 11.203 8.047 1 91.81 735 LEU B C 1
ATOM 11843 O O . LEU B 1 735 ? 15.609 11.336 7.43 1 91.81 735 LEU B O 1
ATOM 11847 N N . LYS B 1 736 ? 13.469 10.844 7.488 1 89.81 736 LYS B N 1
ATOM 11848 C CA . LYS B 1 736 ? 13.367 10.727 6.035 1 89.81 736 LYS B CA 1
ATOM 11849 C C . LYS B 1 736 ? 13.82 12.016 5.355 1 89.81 736 LYS B C 1
ATOM 11851 O O . LYS B 1 736 ? 14.648 11.984 4.438 1 89.81 736 LYS B O 1
ATOM 11856 N N . ASP B 1 737 ? 13.469 13.133 5.84 1 85.69 737 ASP B N 1
ATOM 11857 C CA . ASP B 1 737 ? 13.812 14.422 5.262 1 85.69 737 ASP B CA 1
ATOM 11858 C C . ASP B 1 737 ? 15.273 14.773 5.543 1 85.69 737 ASP B C 1
ATOM 11860 O O . ASP B 1 737 ? 15.984 15.266 4.66 1 85.69 737 ASP B O 1
ATOM 11864 N N . ASN B 1 738 ? 15.711 14.484 6.734 1 87.25 738 ASN B N 1
ATOM 11865 C CA . ASN B 1 738 ? 17.078 14.82 7.133 1 87.25 738 ASN B CA 1
ATOM 11866 C C . ASN B 1 738 ? 18.094 14.031 6.328 1 87.25 738 ASN B C 1
ATOM 11868 O O . ASN B 1 738 ? 19.125 14.578 5.91 1 87.25 738 ASN B O 1
ATOM 11872 N N . LEU B 1 739 ? 17.797 12.797 6.164 1 91.25 739 LEU B N 1
ATOM 11873 C CA . LEU B 1 739 ? 18.734 11.969 5.41 1 91.25 739 LEU B CA 1
ATOM 11874 C C . LEU B 1 739 ? 18.844 12.453 3.969 1 91.25 739 LEU B C 1
ATOM 11876 O O . LEU B 1 739 ? 19.953 12.516 3.416 1 91.25 739 LEU B O 1
ATOM 11880 N N . LEU B 1 740 ? 17.797 12.812 3.363 1 89.62 740 LEU B N 1
ATOM 11881 C CA . LEU B 1 740 ? 17.828 13.336 2 1 89.62 740 LEU B CA 1
ATOM 11882 C C . LEU B 1 740 ? 18.594 14.648 1.933 1 89.62 740 LEU B C 1
ATOM 11884 O O . LEU B 1 740 ? 19.344 14.891 0.985 1 89.62 740 LEU B O 1
ATOM 11888 N N . HIS B 1 741 ? 18.406 15.375 2.953 1 85.69 741 HIS B N 1
ATOM 11889 C CA . HIS B 1 741 ? 19.125 16.641 3.02 1 85.69 741 HIS B CA 1
ATOM 11890 C C . HIS B 1 741 ? 20.641 16.422 3.129 1 85.69 741 HIS B C 1
ATOM 11892 O O . HIS B 1 741 ? 21.422 17.094 2.463 1 85.69 741 HIS B O 1
ATOM 11898 N N . VAL B 1 742 ? 21 15.523 3.961 1 87.88 742 VAL B N 1
ATOM 11899 C CA . VAL B 1 742 ? 22.406 15.203 4.156 1 87.88 742 VAL B CA 1
ATOM 11900 C C . VAL B 1 742 ? 23.016 14.719 2.84 1 87.88 742 VAL B C 1
ATOM 11902 O O . VAL B 1 742 ? 24.156 15.039 2.523 1 87.88 742 VAL B O 1
ATOM 11905 N N . LEU B 1 743 ? 22.25 14.031 2.037 1 91.44 743 LEU B N 1
ATOM 11906 C CA . LEU B 1 743 ? 22.734 13.469 0.78 1 91.44 743 LEU B CA 1
ATOM 11907 C C . LEU B 1 743 ? 22.656 14.5 -0.341 1 91.44 743 LEU B C 1
ATOM 11909 O O . LEU B 1 743 ? 22.859 14.172 -1.51 1 91.44 743 LEU B O 1
ATOM 11913 N N . GLY B 1 744 ? 22.281 15.695 0.001 1 83.44 744 GLY B N 1
ATOM 11914 C CA . GLY B 1 744 ? 22.266 16.797 -0.951 1 83.44 744 GLY B CA 1
ATOM 11915 C C . GLY B 1 744 ? 20.969 16.906 -1.735 1 83.44 744 GLY B C 1
ATOM 11916 O O . GLY B 1 744 ? 20.953 17.484 -2.818 1 83.44 744 GLY B O 1
ATOM 11917 N N . LEU B 1 745 ? 20 16.172 -1.348 1 82.88 745 LEU B N 1
ATOM 11918 C CA . LEU B 1 745 ? 18.734 16.188 -2.061 1 82.88 745 LEU B CA 1
ATOM 11919 C C . LEU B 1 745 ? 17.75 17.172 -1.424 1 82.88 745 LEU B C 1
ATOM 11921 O O . LEU B 1 745 ? 17.734 17.328 -0.202 1 82.88 745 LEU B O 1
ATOM 11925 N N . ALA B 1 746 ? 17.75 18.328 -2.047 1 62.5 746 ALA B N 1
ATOM 11926 C CA . ALA B 1 746 ? 16.844 19.359 -1.518 1 62.5 746 ALA B CA 1
ATOM 11927 C C . ALA B 1 746 ? 15.414 18.844 -1.433 1 62.5 746 ALA B C 1
ATOM 11929 O O . ALA B 1 746 ? 15 18 -2.227 1 62.5 746 ALA B O 1
ATOM 11930 N N . ASN B 1 747 ? 14.844 18.922 -0.313 1 53.53 747 ASN B N 1
ATOM 11931 C CA . ASN B 1 747 ? 13.438 18.594 -0.087 1 53.53 747 ASN B CA 1
ATOM 11932 C C . ASN B 1 747 ? 12.547 19.156 -1.188 1 53.53 747 ASN B C 1
ATOM 11934 O O . ASN B 1 747 ? 12.469 20.375 -1.361 1 53.53 747 ASN B O 1
ATOM 11938 N N . VAL B 1 748 ? 12.695 18.625 -2.383 1 43.53 748 VAL B N 1
ATOM 11939 C CA . VAL B 1 748 ? 11.609 19.125 -3.223 1 43.53 748 VAL B CA 1
ATOM 11940 C C . VAL B 1 748 ? 10.266 18.797 -2.588 1 43.53 748 VAL B C 1
ATOM 11942 O O . VAL B 1 748 ? 9.891 17.625 -2.5 1 43.53 748 VAL B O 1
ATOM 11945 N N . THR B 1 749 ? 10.062 19.156 -1.469 1 39.5 749 THR B N 1
ATOM 11946 C CA . THR B 1 749 ? 8.734 18.984 -0.884 1 39.5 749 THR B CA 1
ATOM 11947 C C . THR B 1 749 ? 7.656 19.062 -1.959 1 39.5 749 THR B C 1
ATOM 11949 O O . THR B 1 749 ? 7.609 20.016 -2.729 1 39.5 749 THR B O 1
ATOM 11952 N N . ILE B 1 750 ? 7.289 18.031 -2.389 1 34.38 750 ILE B N 1
ATOM 11953 C CA . ILE B 1 750 ? 6.055 17.922 -3.154 1 34.38 750 ILE B CA 1
ATOM 11954 C C . ILE B 1 750 ? 4.98 18.797 -2.531 1 34.38 750 ILE B C 1
ATOM 11956 O O . ILE B 1 750 ? 4.27 18.375 -1.615 1 34.38 750 ILE B O 1
ATOM 11960 N N . SER B 1 751 ? 5.215 19.828 -1.966 1 32.62 751 SER B N 1
ATOM 11961 C CA . SER B 1 751 ? 4.203 20.781 -1.545 1 32.62 751 SER B CA 1
ATOM 11962 C C . SER B 1 751 ? 3.113 20.938 -2.6 1 32.62 751 SER B C 1
ATOM 11964 O O . SER B 1 751 ? 2.014 21.406 -2.301 1 32.62 751 SER B O 1
ATOM 11966 N N . ALA B 1 752 ? 3.512 21.016 -3.873 1 31.11 752 ALA B N 1
ATOM 11967 C CA . ALA B 1 752 ? 2.518 21.422 -4.867 1 31.11 752 ALA B CA 1
ATOM 11968 C C . ALA B 1 752 ? 1.377 20.406 -4.941 1 31.11 752 ALA B C 1
ATOM 11970 O O . ALA B 1 752 ? 0.37 20.656 -5.613 1 31.11 752 ALA B O 1
ATOM 11971 N N . ILE B 1 753 ? 1.567 19.312 -4.539 1 29.23 753 ILE B N 1
ATOM 11972 C CA . ILE B 1 753 ? 0.55 18.312 -4.855 1 29.23 753 ILE B CA 1
ATOM 11973 C C . ILE B 1 753 ? -0.658 18.5 -3.938 1 29.23 753 ILE B C 1
ATOM 11975 O O . ILE B 1 753 ? -1.777 18.125 -4.289 1 29.23 753 ILE B O 1
ATOM 11979 N N . ILE B 1 754 ? -0.443 18.953 -2.723 1 28.67 754 ILE B N 1
ATOM 11980 C CA . ILE B 1 754 ? -1.626 18.984 -1.87 1 28.67 754 ILE B CA 1
ATOM 11981 C C . ILE B 1 754 ? -2.533 20.141 -2.291 1 28.67 754 ILE B C 1
ATOM 11983 O O . ILE B 1 754 ? -3.76 20.016 -2.24 1 28.67 754 ILE B O 1
ATOM 11987 N N . LEU B 1 755 ? -2 21.422 -2.334 1 28.97 755 LEU B N 1
ATOM 11988 C CA . LEU B 1 755 ? -2.926 22.547 -2.51 1 28.97 755 LEU B CA 1
ATOM 11989 C C . LEU B 1 755 ? -3.375 22.656 -3.963 1 28.97 755 LEU B C 1
ATOM 11991 O O . LEU B 1 755 ? -4.266 23.438 -4.285 1 28.97 755 LEU B O 1
ATOM 11995 N N . GLY B 1 756 ? -2.428 22.406 -4.938 1 26.86 756 GLY B N 1
ATOM 11996 C CA . GLY B 1 756 ? -3.07 22.656 -6.219 1 26.86 756 GLY B CA 1
ATOM 11997 C C . GLY B 1 756 ? -4.043 21.562 -6.621 1 26.86 756 GLY B C 1
ATOM 11998 O O . GLY B 1 756 ? -3.855 20.391 -6.27 1 26.86 756 GLY B O 1
#

Organism: NCBI:txid1423351

pLDDT: mean 80.75, std 21.76, range [19.67, 98.56]

Foldseek 3Di:
DPPPPPPPCDDPPCPPPVVVVVVVVVVVLVVLQVQLLVQQLDDPLHADFLPLDELVLLLDLVNLDCLVSSCVSRVSLVVVLCVVQDDQDDDPDDPPSVPVPPVVVPPCPQDDPDFDCSVVSVQVSQQVSCVVPVRNQNQQLLVLLLCLLVQHDQVVQVVCCVSSNHPHPVVNLVSLLSHLVNLLVVLLVLLVQQLCQLVVVDPDDRKAKAKEKDKFWFWQDCDPPDDPPDDTDIQIWMWMKIWIFDPFDRNLFFCVQLVVLVVVVCLVVDDPVVLVVVFPVVLLLQVLLLVLLCLCLVLQVLCVPPNNVVSVVQCVDCVGNFPFFFDQDAIDMFIFFMGSQHLLALVSLLVVVCCSCCVRNVRDLVSLNTGAHEYEYALSNLVSPVVNLVVLVPPPRCSSSVVSYDYDYWQPVVLLVLLLLLCLVFPDDDPVSLLGGLNVQCVLVVHDDDSVVCDPVSSLVSLVVVLSLVSLVLLVVLVCVVCVVVCCVPVPDDPPPPPVVSRPDRNVCSVVSSVVSNVQQDPPHPCPVNDSVNSSVSSSVSCVCAADPVNLCVLLVPPPPCPVVVVSVVLVVLVVVCVVCVPDDLPDSPPDPPPPPRDPRHPVRSSSRSHSNNSSSLSVQLVQVQLQRRLVSNVSSLSVVLSSCSVSSVVSSNVVSSVVVSCLVGRNDPSNNVSCSNPQWRRNPSDHSGIGGPNVVVVVLSVSLCSSVVDSNDHSNPCSSRSRRRSCSSSSVSSNQSVCVSSSNHCPPPSVPPPD/DPPPPPDPCDDPPCPPPVVVVVVVVVVVLVVLVVQLLVQQLDDPLHADFLPLDELVLLLDLVNLDCLVSSCVSRVSLVVVLLPVQDDQDDDPDDPPSVPVPPVVVPPPPFPDPDFDCSVVSVQVSQQVSCVVPVRNQNQQLLVLLLCLLVQHDQVVQVVCCVSSNHPHPVVNLVSLLSHLVNLLVVLLVLLVQQLCQLVVVDPDDRKAKAKEKDKDKFWQDCDPPDDPPDDTDIQIWMWMKIWIFDPFDRNLFFCVLLVVLVVVVCLVVDDPVVLVVVFPVVLLLQVLLLVLLCLCLVLQVLNVPPNNVVSVVQCVDCVGNFPFFFDQDAIDMFIFFMGSQHLLALVSLLVVVCCSVCVRNVRDLVSLNTGAHEYEYALSNLVSPVVNLVVLVPPPRCSSSVVSYDYDYWQPVVLLVLLLLLCLVFPDDDPVSLLGGLNVQCVLVVHDDDSVVCDPVSSLVSLVVSLSLVSLVLLVVLVCVVCVVVCCVVVVPDPPPPPPPSNPDRNVCSVVSSVVSNVQQDPPHPQDVNDSVNSSVSSSVSCVCAADPVNLCVLLVPPPVCPVVVVVVVLVVLVVVCVVCVPDDLPDSPPDDPPPPRDPRHPVRSSSRSHSNNSSSLSVQLVQVQLQRRLVSNVSSLSVVLSSCSVSSVVSSNVVSSVVVSCVVGRNDPSNNVSCSNPQWRRNPSDHSGIGGPNVVVVVLSVSLCSSVVDSNDHSNPCSSRSRRRSCSSSSVSSNQSVCVSSSNHCPPPSVVPPD

Solvent-accessible surface area (backbone atoms only — not comparable to full-atom values): 80201 Å² total; per-residue (Å²): 93,72,85,55,76,77,70,76,82,64,75,90,60,82,69,54,71,62,60,59,48,50,52,50,18,40,51,55,33,48,53,50,40,38,53,26,38,49,42,41,65,27,85,85,78,30,54,61,50,38,78,84,51,37,60,73,54,64,70,33,64,68,67,73,53,54,53,66,58,45,45,69,60,22,48,67,54,44,50,50,49,45,45,37,23,44,75,82,69,79,65,85,82,70,78,58,60,73,58,81,47,74,62,69,68,58,51,70,70,79,78,67,95,69,72,53,59,67,48,16,47,44,51,26,49,48,18,29,41,25,56,44,34,70,65,40,30,26,69,19,41,51,45,36,53,44,39,47,60,53,50,48,45,71,66,55,33,58,54,31,30,40,38,39,54,19,43,44,64,69,57,46,53,54,48,35,38,44,32,13,51,40,40,41,50,51,42,26,49,50,44,51,41,27,48,34,38,59,67,60,71,51,92,58,81,70,40,48,56,33,38,38,45,47,78,41,77,46,70,22,64,51,48,56,66,47,51,65,81,46,49,59,42,78,48,51,12,31,40,38,34,39,34,53,51,50,82,61,47,87,72,33,44,42,43,61,66,35,53,53,31,52,72,65,51,59,54,78,69,68,46,70,67,58,57,58,68,66,43,60,59,68,60,52,52,51,40,50,21,48,51,47,44,51,51,49,21,72,70,27,72,87,36,50,55,70,57,36,55,53,55,53,51,38,53,72,26,67,87,64,55,26,70,39,68,57,79,91,52,63,49,52,63,44,34,37,48,29,30,53,48,47,38,90,34,32,68,26,28,49,49,47,53,44,43,50,41,42,66,55,20,56,44,59,60,75,54,36,73,44,34,49,36,45,36,30,19,45,67,67,46,32,49,17,39,53,50,29,29,62,74,24,57,80,46,83,47,52,55,78,13,40,70,30,56,41,68,38,73,36,52,42,61,49,53,51,50,50,53,50,32,49,48,64,71,39,43,40,87,56,71,91,52,33,80,44,44,54,44,32,48,28,52,46,36,46,38,77,74,52,81,86,72,52,54,62,43,55,51,50,37,45,53,51,52,49,47,54,50,47,52,55,50,46,44,45,50,51,53,46,66,74,35,39,74,58,42,58,67,67,48,64,72,80,67,70,76,62,79,82,60,75,64,68,83,54,58,86,42,53,61,55,47,47,52,58,51,40,53,41,40,32,90,91,28,91,41,36,85,61,48,70,67,58,48,49,51,52,24,41,52,40,36,58,66,38,41,34,71,67,39,32,40,57,35,42,61,48,61,78,75,63,32,78,58,45,58,48,45,48,52,47,45,53,54,48,47,51,64,64,46,66,78,62,74,85,80,61,72,73,73,78,74,75,80,65,81,66,52,93,82,37,41,61,66,59,24,51,48,18,48,50,44,31,55,49,46,50,52,50,49,42,61,56,26,41,25,65,32,21,48,38,54,34,50,50,42,49,57,52,42,36,55,50,26,50,74,50,69,37,49,70,59,15,51,50,43,48,51,49,47,41,34,64,75,48,27,46,46,71,46,34,48,47,30,50,58,59,48,60,51,38,20,73,81,56,51,87,64,50,30,36,35,50,50,45,51,47,50,49,51,52,50,48,43,50,60,60,51,71,60,59,78,63,58,44,52,33,62,61,45,14,46,29,44,33,20,29,48,46,58,38,58,48,42,52,54,50,54,35,43,74,68,67,39,70,78,72,66,74,59,62,62,76,80,73,97,72,86,55,76,76,69,76,81,63,78,91,60,80,69,53,71,64,60,57,49,50,51,49,19,40,53,55,35,49,53,51,39,38,52,25,39,51,42,40,65,28,86,88,78,30,53,62,49,40,76,86,51,36,61,72,55,64,69,34,63,68,66,72,52,52,54,65,59,46,46,70,61,21,47,66,55,45,49,49,49,47,44,37,23,45,76,81,70,81,65,84,82,69,78,54,57,72,57,81,48,73,63,68,69,58,52,71,71,76,78,66,95,68,73,52,57,67,49,15,47,44,52,27,52,47,16,28,41,24,56,42,36,70,64,40,29,27,68,18,41,52,44,37,52,42,39,47,58,54,50,48,47,72,66,55,31,59,53,32,30,41,38,41,55,21,43,44,64,68,56,46,52,53,49,34,38,43,32,13,51,42,41,40,50,50,42,25,48,50,44,50,40,27,47,35,37,60,66,60,72,50,92,59,80,70,40,46,55,31,40,37,45,47,78,42,78,46,67,23,64,54,49,57,64,48,49,64,83,46,50,60,42,78,45,50,12,28,38,38,35,38,34,53,51,51,83,62,48,87,71,32,43,42,44,61,67,35,54,54,30,53,71,64,51,60,55,78,69,68,47,70,67,57,56,58,68,68,44,57,60,69,58,52,50,51,41,49,22,47,51,48,46,51,52,48,22,72,69,28,73,87,35,50,53,72,57,36,56,53,55,54,50,37,53,72,26,66,88,63,56,27,71,38,66,57,80,93,51,62,49,53,63,45,34,36,48,28,30,53,49,47,38,91,34,30,66,26,29,48,48,49,53,42,44,50,43,41,66,54,21,56,44,59,60,75,52,36,75,45,32,48,36,45,38,31,17,44,68,65,45,32,50,19,41,54,50,29,28,60,74,22,58,82,46,84,47,51,54,78,13,42,71,31,58,43,68,37,72,36,53,42,58,48,53,50,50,50,53,50,32,50,49,63,71,40,44,42,87,54,70,89,52,33,80,42,43,54,44,32,47,29,52,46,36,46,39,77,76,52,79,85,74,51,54,62,42,54,52,50,35,46,53,49,51,48,47,54,50,49,50,52,51,46,43,44,50,51,52,47,64,74,36,38,74,58,42,57,67,67,55,59,72,80,70,69,76,63,82,83,62,74,69,74,78,54,58,85,42,52,62,54,48,48,52,57,51,40,53,41,41,30,94,91,29,91,40,37,85,62,47,69,67,56,46,48,51,53,23,40,53,40,38,58,66,39,41,34,70,65,39,29,40,57,35,42,60,48,63,79,75,61,31,80,59,42,58,48,45,50,53,48,45,51,54,48,48,52,64,62,44,66,79,59,76,84,79,61,71,72,73,78,72,75,79,66,80,66,53,94,82,37,43,59,65,60,24,52,48,17,51,49,45,29,55,49,47,48,51,50,49,42,61,56,26,42,26,65,33,21,47,36,53,33,49,50,42,50,56,51,40,37,54,50,26,50,73,51,70,38,48,71,59,16,52,51,42,48,51,49,49,41,35,63,74,49,24,47,44,71,44,34,48,47,31,48,57,60,47,59,52,39,22,74,84,56,51,88,63,51,30,36,34,49,50,45,53,48,50,51,52,52,49,48,43,53,59,57,58,71,58,59,78,65,59,44,54,33,62,62,46,14,46,29,43,32,19,28,49,46,58,38,57,47,42,51,53,48,54,35,44,74,70,63,40,70,80,72,63,74,56,64,62,75,79,73

Sequence (1512 aa):
MSLLPPFEDVHSSRLNSREGLEEWMVRGTLIQVEREAEALADNERGLNRGAGMTWDLLDDTSNLDQRHTMQTVAPVIWAIMSTIAFLHRPSSGSNLVTLNSPEQTAEGKKGTGVRDPTFGMMFALSILVSFRNPLVNFVQCVVAVFLFACSAHKTVYRAFNRIGMSVSHSTLHGHLKDLGASSRAALKTLGQRAYESSKQLTKEPQQYFMLIFDNVNKYHAVSRRQTVAVKNEMKNGTAATAVVLEDVPLDAFDPKPYMDNIKQNNHAGLTIKALFDDIDNKHLSRVGTGMIMRILCAYIPALSGELHSQVEARFQSTEHYAKHPLRLRQSIALSFGTSSIEENTPRGASNVMHDLVGTQMEMQPKWFDNLLVLAGGDQLSVKQLETAKKCKATEKSVYESRKWVLPIIQLWHMKLAYLRSLFRVHWFNTVQSRLFGLHHGADALGRHINPAVNDFYACHNAAKTIFETMVLTATLYVILSMFYFYWVLIYSSSVVIHEDTKRLLPTDNIHHMITELSGFFTKGAPFHKCSLERLETLAEHVYERFMTTAVYQKTLCLPNTLDANTLRSNVLKALQDNFDARQHNPGAIPPKLSSTSLHSNSDQMLGNLVLFMRDTFMYLEFASAIPQGDIGQVMEVIKVLRFSFYGSHAQNYGKELLEMACRFMFEYPAKLQTAILNNWLIYPSGLNGHWQENDFFQEHSNKAVKTVFNTKNSDWDSPFLRDTVSVNICGLSQLKDNLLHVLGLANVTISAIILGMSLLPPFEDVHSSRLNSREGLEEWMVRGTLIQVEREAEALADNERGLNRGAGMTWDLLDDTSNLDQRHTMQTVAPVIWAIMSTIAFLHRPSSGSNLVTLNSPEQTAEGKKGTGVRDPTFGMMFALSILVSFRNPLVNFVQCVVAVFLFACSAHKTVYRAFNRIGMSVSHSTLHGHLKDLGASSRAALKTLGQRAYESSKQLTKEPQQYFMLIFDNVNKYHAVSRRQTVAVKNEMKNGTAATAVVLEDVPLDAFDPKPYMDNIKQNNHAGLTIKALFDDIDNKHLSRVGTGMIMRILCAYIPALSGELHSQVEARFQSTEHYAKHPLRLRQSIALSFGTSSIEENTPRGASNVMHDLVGTQMEMQPKWFDNLLVLAGGDQLSVKQLETAKKCKATEKSVYESRKWVLPIIQLWHMKLAYLRSLFRVHWFNTVQSRLFGLHHGADALGRHINPAVNDFYACHNAAKTIFETMVLTATLYVILSMFYFYWVLIYSSSVVIHEDTKRLLPTDNIHHMITELSGFFTKGAPFHKCSLERLETLAEHVYERFMTTAVYQKTLCLPNTLDANTLRSNVLKALQDNFDARQHNPGAIPPKLSSTSLHSNSDQMLGNLVLFMRDTFMYLEFASAIPQGDIGQVMEVIKVLRFSFYGSHAQNYGKELLEMACRFMFEYPAKLQTAILNNWLIYPSGLNGHWQENDFFQEHSNKAVKTVFNTKNSDWDSPFLRDTVSVNICGLSQLKDNLLHVLGLANVTISAIILG

Nearest PDB structures (foldseek):
  6oeq-assembly1_A  TM=2.405E-01  e=2.038E+00  Mus musculus
  7f6d-assembly1_G  TM=3.273E-01  e=5.810E+00  Deinococcus radiodurans R1 = ATCC 13939 = DSM 20539
  4mt4-assembly1_C  TM=7.369E-02  e=2.966E-01  Campylobacter jejuni
  1wp1-assembly1_A  TM=6.967E-02  e=1.398E+00  Pseudomonas aeruginosa
  6zre-assembly2_B  TM=8.254E-02  e=4.519E+00  Pseudomonas aeruginosa PAO1

InterPro domains:
  IPR046496 Domain of unknown function DUF6589 [PF20231] (267-747)

Secondary structure (DSSP, 8-state):
--SS-------SS---HHHHHHHHHHHHHHHHHHHHHHHHT-TTTS---STT--HHHHH-HHHH--HHHHHHH-HHHHHHHHHHHS-----SSSS------TTTTTS--TT-----HHHHHHHHHHHHHHHH-TT--HHHHHHHHHHHHTT--HHHHHHHHHTTSS--HHHHHHHHHHHHHHHHHHHHHHHHHHHHHHTT--SSPP--EEEEEEEEEEEE---S---TT---EEEEEEEEEEEE--SPPTTTT-HHHHHHHHHHTGGGG--HHHHHHTS-HHHHHHHHHHHHHHHHHHH-GGGTTHHHHHHHHHHH-TTTT-SSBPP--PPPEEEPPPBS--TTSHHHHHHHHIIIIIIIS---GGGGGG--EEEEE-HHHHHHHHHHHHHTTT-SSHHHHTTTEEEEE-HHHHHHHHHHHHHHHH---SSTTTTSSHHHHHHHTT----TTT--HHHHHHHHHHHHHHHHHHHHHHHHHHHTHHHHHHHTTTT----TT--S---TTHHHHHHHHHHHTTSTTSTTTT--HHHHHHHHHHHHHHHS-HHHHHHHTT--TTS-HHHHHHHHHHHHHHHHHGGGS-TTS-----------TT--HHHHHHHHHHHHHHHHHHHHHHHHHTBHHHHHHHHHHHHHHHHHTT-HHHHHHHHHHHHIIIIIS-HHHHHHHHHTSEE-SS--TT--EEHHHHHHHHHHHHHHH---TTS-TT-HIIIIIIGGGHHHHHHHHHHHHHHTT-------HHHH-/--SS-------S----HHHHHHHHHHHHHHHHHHHHHHHHT-TTTS---STT--HHHHH-HHHH--HHHHHHH-HHHHHHHHHHHS-----SSSS------TTTTTS--TT-----HHHHHHHHHHHHHHHH-TT--HHHHHHHHHHHHTT--HHHHHHHHHTTSS--HHHHHHHHHHHHHHHHHHHHHHHHHHHHHHTT--SSPP--EEEEEEEEEEEE---S---TT---EEEEEEEEEEEE--SPPTTTT-HHHHHHHHHHTGGGG--HHHHHHTS-HHHHHHHHHHHHHHHHHHH-GGGTTHHHHHHHHHHH-TTTT-SSBPP--PPPEEEPPPBS--TTSHHHHHHHHIIIIIIIS---GGGGGG--EEEEE-HHHHHHHHHHHHHTTT-SSHHHHTTTEEEEE-HHHHHHHHHHHHHHHH---SSTTTTSSHHHHHHHTT----TTT--HHHHHHHHHHHHHHHHHHHHHHHHHHHTHHHHHHHTTSS----TT------GGGHHHHHHHHHHTTSTTSTTTT--HHHHHHHHHHHHHHHS-HHHHHHHTT--TTS-HHHHHHHHHHHHHHHHHGGGS-TTS-----------TT--HHHHHHHHHHHHHHHHHHHHHHHHHTBHHHHHHHHHHHHHHHHHTT-HHHHHHHHHHHHIIIIIS-HHHHHHHHHTSEE-SS--TT--EEHHHHHHHHHHHHHHHH--TTS-TT-HIIIIIIGGGHHHHHHHHHHHHHHTT-------HHHH-

Radius of gyration: 39.47 Å; Cα contacts (8 Å, |Δi|>4): 2223; chains: 2; bounding box: 110×106×88 Å